Protein 8V8R (pdb70)

Sequence (749 aa):
AKTIHTDKAPAAIGPYVQGKIVGNLLFASGQIPLSPETGEIIGTTIEEQTQQVLKNVSAILEAAGTDFDHVVKATCFLSDINDFVAFNEVYKTAFTEAFPARSAVEVARLPKDVKIEIEVIAEILAKTIHTDKAPAAIGPYVQGKIVGNLLFASGQIPLSPETGEIIGTTIEEQTQQVLKNVSAILEAAGTDFDHVVKATCFLSDINDFVAFNEVYKTAFTEAFPARSAVEVARLPKDVKIEIEVIAEILAKTIHTDKAPAAIGPYVQGKIVGNLLFASGQIPLSPETGEIIGTTIEEQTQQVLKNVSAILEAAGTDFDHVVKATCFLSDINDFVAFNEVYKTAFTEAFPARSAVEVARLPKDVKIEIEVIAEILAKTIHTDKAPAAIGPYVQGKIVGNLLFASGQIPLSPETGEIIGTTIEEQTQQVLKNVSAILEAAGTDFDHVVKATCFLSDINDFVAFNEVYKTAFTEAFPARSAVEVARLPKDVKIEIEVIAEILAKTIHTDKAPAAIGPYVQGKIVGNLLFASGQIPLSPETGEIIGTTIEEQTQQVLKNVSAILEAAGTDFDHVVKATCFLSDINDFVAFNEVYKTAFTEAFPARSAVEVARLPKDVKIEIEVIAEILKTIHTDKAPAAIGPYVQGKIVGNLLFASGQIPLSPETGEIIGTTIEEQTQQVLKNVSAILEAAGTDFDHVVKATCFLSDINDFVAFNEVYKTAFTEAFPARSAVEVARLPKDVKIEIEVIAEIL

Foldseek 3Di:
DDFFDDLQAAADDDDDGQWDDDDQKIWGDWGWLAGSVPRDRFDDALLRGLLSRLSNVQRRQVSLQHAQQFWAEKEKEFQDCVCVVVNVVNNVVRDDPDDHHYHYDYDNADVVRGGMIMITMGGHD/DDAFDDLQAAAPPDPDGQWDDDDFKIWGDKGWLAGSVPGDHFDDALLRGLLSSLSNVQRRQVRLQHAQQQWAEKEKEFQDCVCVVVSVVNVVVRDDPHHHHYHYDYDPADVVRGGIIMIIMGGHD/DDAFDDLQAAADDPDDGQWDDDDQKIWGDWGWQAGSVPRHHFDPALLRGLLSSLSNVQRRQVSLQHAQQQWAEKEKEFQDCVSVVSSVVNVPVRDDDHHHHYHYDYDNADVVRGGMIMIIMGGHD/DDAFDDLQAAAPDDDDGQWDDDDFKIWGDKGWLAGSPPRDHFDDALLRGLVSRLSNVQRRQVRLQHAQQFWAEKEKEFQDCVCVVVSVVNVVVRDDPHHHHYHYDYDPADVVRGGMIMIIMGGHD/DDAFQFLQAAADPDDDGQWDDDDQKIWGDWFWLAGSVPRDRFDDALLRGLLSRLSNVQRRQVRLQHAQQFWAEKEKEFQDCVCVVVSVVNVVVRDDPDHHHYHYDYDNADVVRGGMIMIIMGGHD/DAFADLQAAAPPDPDGQWDDDDQKIWGDKGWLAGSPPRDRFDDALLRRLLSRLSNVQRRQVSLQHAQQFWAEKEKEFQDCVCVVSSVVNVVVRDDDHDHHYHYDYDNADVVRGGMIMIIMGGHD

Solvent-accessible surface area: 29356 Å² total; per-residue (Å²): 94,137,42,4,137,31,108,106,2,14,72,37,145,42,6,42,12,8,0,7,21,11,72,67,10,0,1,1,0,14,10,19,0,26,11,45,148,95,51,119,61,67,19,115,54,10,73,95,10,0,70,14,0,8,117,1,0,47,12,0,1,134,46,9,56,19,69,21,28,50,0,2,14,1,9,0,6,0,38,56,10,98,26,39,123,28,0,30,97,24,3,94,88,25,26,112,148,38,62,0,0,18,3,8,1,26,2,45,77,1,19,134,90,3,63,0,4,2,24,4,24,0,19,36,171,82,127,51,8,128,11,116,90,1,18,58,33,146,32,9,55,27,5,0,8,23,5,65,103,11,0,1,2,1,15,11,19,0,28,5,30,139,96,49,79,52,65,21,116,60,12,76,89,10,0,72,14,0,8,114,0,1,46,10,0,1,112,43,10,38,12,60,22,27,66,0,1,15,1,6,0,6,0,38,56,18,107,29,65,109,30,0,23,91,23,2,87,92,23,15,117,150,36,52,1,0,15,2,9,0,24,2,44,56,1,23,129,55,2,66,0,5,2,26,5,24,0,36,43,143,90,118,37,2,142,28,129,117,3,16,66,36,137,45,7,47,14,7,0,8,20,11,70,71,10,0,2,0,0,14,11,24,0,25,10,43,160,92,42,116,74,75,21,118,51,6,73,92,9,0,73,17,0,7,116,0,1,45,3,0,2,113,34,7,55,21,69,29,27,55,0,0,14,0,8,0,6,0,38,56,19,109,33,65,105,34,0,22,92,20,2,84,94,21,19,118,143,31,61,0,0,14,3,9,0,25,2,46,75,1,22,142,86,1,66,0,2,3,22,6,21,0,38,36,170,88,145,39,6,147,16,125,129,2,23,64,29,151,37,7,58,14,8,0,10,24,11,65,92,14,0,2,2,3,14,11,24,0,28,8,36,144,92,37,118,64,66,23,111,60,12,70,89,10,0,65,18,0,9,119,0,2,43,11,0,1,128,45,11,50,17,69,26,25,67,1,1,14,0,9,0,6,0,39,54,15,102,29,34,112,28,0,20,90,26,3,89,92,20,18,113,154,33,67,0,0,16,2,5,1,23,2,45,81,1,32,135,90,1,67,0,4,2,26,6,24,0,28,33,153,93,121,34,4,140,29,131,116,1,24,68,29,142,36,7,53,11,6,0,6,18,7,66,95,16,0,1,2,0,14,15,22,0,30,4,41,137,93,45,113,60,68,22,117,58,10,72,85,11,0,84,13,0,11,101,1,1,39,3,0,2,139,43,5,55,16,66,28,35,50,3,3,11,1,9,0,6,0,35,48,18,108,23,40,125,28,0,27,105,18,3,90,87,24,19,120,147,32,70,1,0,13,2,7,2,23,2,43,61,1,33,139,76,2,36,0,4,2,24,7,24,0,23,27,170,154,34,2,138,22,138,146,2,17,71,28,159,26,6,55,9,7,0,17,30,12,69,64,9,0,2,3,0,14,10,22,0,22,2,35,148,80,39,106,65,63,21,110,55,13,74,96,11,0,67,14,0,9,117,0,2,45,9,0,2,125,44,10,58,18,67,28,27,59,1,0,14,1,8,0,4,0,40,26,21,81,30,50,118,28,0,26,96,22,3,87,91,24,19,127,145,23,73,0,0,13,2,7,0,23,2,46,76,1,32,136,92,2,56,0,4,2,25,8,25,0,24,35,172

Radius of gyration: 29.38 Å; Cα contacts (8 Å, |Δi|>4): 1973; chains: 6; bounding box: 61×75×76 Å

Nearest PDB structures (foldseek):
  8v8r-assembly2_C  TM=1.005E+00  e=5.881E-27  Streptococcus sanguinis
  3l7q-assembly2_E  TM=1.002E+00  e=1.672E-24  Streptococcus mutans UA159
  2dyy-assembly3_G  TM=9.816E-01  e=5.643E-19  Pyrococcus horikoshii
  2b33-assembly1_A  TM=9.796E-01  e=1.080E-18  Thermotoga maritima MSB8
  8qou-assembly2_B  TM=9.804E-01  e=1.652E-17  Capra hircus

InterPro domains:
  IPR006056 RidA family [TIGR00004] (3-123)
  IPR006175 YjgF/YER057c/UK114 family [PF01042] (8-124)
  IPR006175 YjgF/YER057c/UK114 family [PTHR11803] (2-124)
  IPR019897 RidA, conserved site [PS01094] (101-119)
  IPR035959 RutC-like superfamily [G3DSA:3.30.1330.40] (1-125)
  IPR035959 RutC-like superfamily [SSF55298] (2-125)

Structure (mmCIF, N/CA/C/O backbone):
data_8V8R
#
_entry.id   8V8R
#
_cell.length_a   168.509
_cell.length_b   61.759
_cell.length_c   75.725
_cell.angle_alpha   90.000
_cell.angle_beta   113.407
_cell.angle_gamma   90.000
#
_symmetry.space_group_name_H-M   'C 1 2 1'
#
loop_
_entity.id
_entity.type
_entity.pdbx_description
1 polymer 'Enamine/imine deaminase'
2 water water
#
loop_
_atom_site.group_PDB
_atom_site.id
_atom_site.type_symbol
_atom_site.label_atom_id
_atom_site.label_alt_id
_atom_site.label_comp_id
_atom_site.label_asym_id
_atom_site.label_entity_id
_atom_site.label_seq_id
_atom_site.pdbx_PDB_ins_code
_atom_site.Cartn_x
_atom_site.Cartn_y
_atom_site.Cartn_z
_atom_site.occupancy
_atom_site.B_iso_or_equiv
_atom_site.auth_seq_id
_atom_site.auth_comp_id
_atom_site.auth_asym_id
_atom_site.auth_atom_id
_atom_site.pdbx_PDB_model_num
ATOM 1 N N . ALA A 1 2 ? 3.42264 -3.65590 7.85126 1.000 53.55146 2 ALA A N 1
ATOM 2 C CA . ALA A 1 2 ? 2.98979 -2.49169 7.08759 1.000 59.31985 2 ALA A CA 1
ATOM 3 C C . ALA A 1 2 ? 1.79529 -1.81051 7.75208 1.000 55.83228 2 ALA A C 1
ATOM 4 O O . ALA A 1 2 ? 1.86246 -0.63708 8.12218 1.000 59.10926 2 ALA A O 1
ATOM 6 N N . LYS A 1 3 ? 0.70315 -2.55547 7.90350 1.000 51.11663 3 LYS A N 1
ATOM 7 C CA . LYS A 1 3 ? -0.52040 -2.02750 8.49171 1.000 46.98877 3 LYS A CA 1
ATOM 8 C C . LYS A 1 3 ? -0.52296 -2.23934 9.99924 1.000 44.21667 3 LYS A C 1
ATOM 9 O O . LYS A 1 3 ? -0.23186 -3.33824 10.48250 1.000 35.60440 3 LYS A O 1
ATOM 15 N N . THR A 1 4 ? -0.85977 -1.18662 10.73394 1.000 37.67501 4 THR A N 1
ATOM 16 C CA . THR A 1 4 ? -0.99622 -1.26801 12.17773 1.000 39.25047 4 THR A CA 1
ATOM 17 C C . THR A 1 4 ? -2.45121 -1.52947 12.54693 1.000 34.86855 4 THR A C 1
ATOM 18 O O . THR A 1 4 ? -3.37418 -1.17538 11.80749 1.000 36.46851 4 THR A O 1
ATOM 22 N N . ILE A 1 5 ? -2.64821 -2.16249 13.70002 1.000 32.52074 5 ILE A N 1
ATOM 23 C CA . ILE A 1 5 ? -3.97840 -2.46692 14.21506 1.000 30.57612 5 ILE A CA 1
ATOM 24 C C . ILE A 1 5 ? -4.35877 -1.40733 15.23821 1.000 32.38299 5 ILE A C 1
ATOM 25 O O . ILE A 1 5 ? -3.58580 -1.11424 16.16020 1.000 26.46585 5 ILE A O 1
ATOM 30 N N . HIS A 1 6 ? -5.54589 -0.82772 15.07183 1.000 28.89218 6 HIS A N 1
ATOM 31 C CA . HIS A 1 6 ? -6.08923 0.15400 16.00187 1.000 26.71725 6 HIS A CA 1
ATOM 32 C C . HIS A 1 6 ? -7.54481 -0.19412 16.27086 1.000 28.87114 6 HIS A C 1
ATOM 33 O O . HIS A 1 6 ? -8.35690 -0.23393 15.34117 1.000 30.67490 6 HIS A O 1
ATOM 40 N N . THR A 1 7 ? -7.87254 -0.44715 17.53436 1.000 23.63132 7 THR A N 1
ATOM 41 C CA . THR A 1 7 ? -9.24671 -0.72295 17.92431 1.000 27.19140 7 THR A CA 1
ATOM 42 C C . THR A 1 7 ? -9.45165 -0.28149 19.36444 1.000 26.76772 7 THR A C 1
ATOM 43 O O . THR A 1 7 ? -8.55829 -0.43729 20.20232 1.000 23.52189 7 THR A O 1
ATOM 47 N N . ASP A 1 8 ? -10.63057 0.27224 19.64387 1.000 25.41423 8 ASP A N 1
ATOM 48 C CA . ASP A 1 8 ? -10.96349 0.69255 20.99761 1.000 22.84476 8 ASP A CA 1
ATOM 49 C C . ASP A 1 8 ? -11.45912 -0.45320 21.86897 1.000 28.50774 8 ASP A C 1
ATOM 50 O O . ASP A 1 8 ? -11.75349 -0.22894 23.04746 1.000 29.65040 8 ASP A O 1
ATOM 55 N N . LYS A 1 9 ? -11.55332 -1.66591 21.33117 1.000 26.95674 9 LYS A N 1
ATOM 56 C CA . LYS A 1 9 ? -12.04493 -2.80554 22.09214 1.000 28.15067 9 LYS A CA 1
ATOM 57 C C . LYS A 1 9 ? -10.92498 -3.62978 22.71351 1.000 31.84642 9 LYS A C 1
ATOM 58 O O . LYS A 1 9 ? -11.20608 -4.64575 23.35975 1.000 29.92884 9 LYS A O 1
ATOM 64 N N . ALA A 1 10 ? -9.67474 -3.22019 22.53195 1.000 26.64243 10 ALA A N 1
ATOM 65 C CA . ALA A 1 10 ? -8.52461 -3.71950 23.26242 1.000 27.95607 10 ALA A CA 1
ATOM 66 C C . ALA A 1 10 ? -7.86591 -2.54532 23.97503 1.000 27.69135 10 ALA A C 1
ATOM 67 O O . ALA A 1 10 ? -8.07378 -1.38724 23.59329 1.000 26.97046 10 ALA A O 1
ATOM 69 N N . PRO A 1 11 ? -7.09525 -2.80099 25.03316 1.000 26.67126 11 PRO A N 1
ATOM 70 C CA . PRO A 1 11 ? -6.42791 -1.70034 25.73870 1.000 26.78727 11 PRO A CA 1
ATOM 71 C C . PRO A 1 11 ? -5.59031 -0.85430 24.79003 1.000 29.69366 11 PRO A C 1
ATOM 72 O O . PRO A 1 11 ? -4.93055 -1.36807 23.88464 1.000 27.86484 11 PRO A O 1
ATOM 76 N N . ALA A 1 12 ? -5.64059 0.46046 24.99543 1.000 25.22402 12 ALA A N 1
ATOM 77 C CA . ALA A 1 12 ? -4.95476 1.38542 24.10502 1.000 24.65196 12 ALA A CA 1
ATOM 78 C C . ALA A 1 12 ? -3.44552 1.19468 24.18043 1.000 28.04323 12 ALA A C 1
ATOM 79 O O . ALA A 1 12 ? -2.87859 0.99069 25.25767 1.000 31.75389 12 ALA A O 1
ATOM 81 N N . ALA A 1 13 ? -2.79607 1.25827 23.02254 1.000 25.45566 13 ALA A N 1
ATOM 82 C CA . ALA A 1 13 ? -1.33966 1.17545 22.94933 1.000 35.03392 13 ALA A CA 1
ATOM 83 C C . ALA A 1 13 ? -0.75161 2.46207 23.51053 1.000 35.52353 13 ALA A C 1
ATOM 84 O O . ALA A 1 13 ? -0.74195 3.49972 22.84503 1.000 39.88239 13 ALA A O 1
ATOM 86 N N . ILE A 1 14 ? -0.27080 2.40201 24.74772 1.000 32.73306 14 ILE A N 1
ATOM 87 C CA . ILE A 1 14 ? 0.33946 3.54417 25.41502 1.000 32.44121 14 ILE A CA 1
ATOM 88 C C . ILE A 1 14 ? 1.84968 3.38896 25.32887 1.000 38.57861 14 ILE A C 1
ATOM 89 O O . ILE A 1 14 ? 2.41763 2.44083 25.88486 1.000 37.66583 14 ILE A O 1
ATOM 94 N N . GLY A 1 15 ? 2.50158 4.31717 24.63735 1.000 37.49848 15 GLY A N 1
ATOM 95 C CA . GLY A 1 15 ? 3.93674 4.28763 24.50480 1.000 37.17275 15 GLY A CA 1
ATOM 96 C C . GLY A 1 15 ? 4.38525 3.88483 23.11622 1.000 36.62173 15 GLY A C 1
ATOM 97 O O . GLY A 1 15 ? 3.62890 3.96010 22.14266 1.000 36.14891 15 GLY A O 1
ATOM 98 N N . PRO A 1 16 ? 5.63530 3.44001 23.00234 1.000 36.39683 16 PRO A N 1
ATOM 99 C CA . PRO A 1 16 ? 6.22723 3.14503 21.68481 1.000 36.81047 16 PRO A CA 1
ATOM 100 C C . PRO A 1 16 ? 5.91308 1.73305 21.18806 1.000 37.79132 16 PRO A C 1
ATOM 101 O O . PRO A 1 16 ? 6.81040 0.91617 20.95256 1.000 32.03471 16 PRO A O 1
ATOM 105 N N . TYR A 1 17 ? 4.62464 1.44245 21.01404 1.000 35.04321 17 TYR A N 1
ATOM 106 C CA . TYR A 1 17 ? 4.19978 0.16304 20.45761 1.000 31.96434 17 TYR A CA 1
ATOM 107 C C . TYR A 1 17 ? 2.76534 0.29910 19.96552 1.000 32.81708 17 TYR A C 1
ATOM 108 O O . TYR A 1 17 ? 2.06655 1.26353 20.28472 1.000 33.88767 17 TYR A O 1
ATOM 117 N N . VAL A 1 18 ? 2.33792 -0.68176 19.17077 1.000 30.07643 18 VAL A N 1
ATOM 118 C CA . VAL A 1 18 ? 0.98494 -0.72759 18.63447 1.000 27.96419 18 VAL A CA 1
ATOM 119 C C . VAL A 1 18 ? 0.32707 -2.03036 19.07118 1.000 28.71726 18 VAL A C 1
ATOM 120 O O . VAL A 1 18 ? 0.99198 -2.99905 19.44863 1.000 27.46703 18 VAL A O 1
ATOM 124 N N . GLN A 1 19 ? -1.00751 -2.04123 19.01541 1.000 29.79827 19 GLN A N 1
ATOM 125 C CA . GLN A 1 19 ? -1.75446 -3.22961 19.41655 1.000 22.86252 19 GLN A CA 1
ATOM 126 C C . GLN A 1 19 ? -1.39939 -4.42767 18.54365 1.000 24.75810 19 GLN A C 1
ATOM 127 O O . GLN A 1 19 ? -1.30971 -5.55801 19.03523 1.000 26.15126 19 GLN A O 1
ATOM 133 N N . GLY A 1 20 ? -1.18861 -4.20066 17.25088 1.000 27.91989 20 GLY A N 1
ATOM 134 C CA . GLY A 1 20 ? -0.80508 -5.27009 16.34933 1.000 29.10745 20 GLY A CA 1
ATOM 135 C C . GLY A 1 20 ? -0.26192 -4.71150 15.05504 1.000 32.25604 20 GLY A C 1
ATOM 136 O O . GLY A 1 20 ? -0.51406 -3.55607 14.69905 1.000 30.99531 20 GLY A O 1
ATOM 137 N N . LYS A 1 21 ? 0.50131 -5.54656 14.35331 1.000 29.19803 21 LYS A N 1
ATOM 138 C CA . LYS A 1 21 ? 1.04144 -5.18098 13.05201 1.000 31.47695 21 LYS A CA 1
ATOM 139 C C . LYS A 1 21 ? 0.97432 -6.38278 12.12302 1.000 33.60255 21 LYS A C 1
ATOM 140 O O . LYS A 1 21 ? 1.24823 -7.51546 12.53271 1.000 33.69570 21 LYS A O 1
ATOM 146 N N . ILE A 1 22 ? 0.60790 -6.12583 10.87103 1.000 32.54281 22 ILE A N 1
ATOM 147 C CA . ILE A 1 22 ? 0.41511 -7.16216 9.86493 1.000 32.36873 22 ILE A CA 1
ATOM 148 C C . ILE A 1 22 ? 1.52557 -7.04973 8.83066 1.000 37.84204 22 ILE A C 1
ATOM 149 O O . ILE A 1 22 ? 1.84916 -5.94661 8.37210 1.000 38.57023 22 ILE A O 1
ATOM 154 N N . VAL A 1 23 ? 2.11596 -8.18845 8.47783 1.000 34.67457 23 VAL A N 1
ATOM 155 C CA . VAL A 1 23 ? 3.03867 -8.29527 7.35431 1.000 38.47008 23 VAL A CA 1
ATOM 156 C C . VAL A 1 23 ? 2.62989 -9.51801 6.54538 1.000 39.63451 23 VAL A C 1
ATOM 157 O O . VAL A 1 23 ? 2.53605 -10.62458 7.09106 1.000 34.15237 23 VAL A O 1
ATOM 161 N N . GLY A 1 24 ? 2.36711 -9.31772 5.25708 1.000 40.64983 24 GLY A N 1
ATOM 162 C CA . GLY A 1 24 ? 1.87052 -10.41487 4.44426 1.000 39.86541 24 GLY A CA 1
ATOM 163 C C . GLY A 1 24 ? 0.51246 -10.86737 4.94177 1.000 37.72469 24 GLY A C 1
ATOM 164 O O . GLY A 1 24 ? -0.41235 -10.06633 5.11280 1.000 37.65720 24 GLY A O 1
ATOM 165 N N . ASN A 1 25 ? 0.38584 -12.17073 5.19054 1.000 34.53848 25 ASN A N 1
ATOM 166 C CA . ASN A 1 25 ? -0.83833 -12.75172 5.72668 1.000 38.67260 25 ASN A CA 1
ATOM 167 C C . ASN A 1 25 ? -0.69750 -13.13287 7.19616 1.000 35.42112 25 ASN A C 1
ATOM 168 O O . ASN A 1 25 ? -1.42124 -14.00781 7.67939 1.000 35.61368 25 ASN A O 1
ATOM 173 N N . LEU A 1 26 ? 0.22164 -12.49654 7.91538 1.000 32.70352 26 LEU A N 1
ATOM 174 C CA . LEU A 1 26 ? 0.47335 -12.79443 9.31826 1.000 30.64029 26 LEU A CA 1
ATOM 175 C C . LEU A 1 26 ? 0.16156 -11.57504 10.17079 1.000 35.38085 26 LEU A C 1
ATOM 176 O O . LEU A 1 26 ? 0.56996 -10.45649 9.83926 1.000 33.36037 26 LEU A O 1
ATOM 181 N N . LEU A 1 27 ? -0.56246 -11.79648 11.26215 1.000 29.26479 27 LEU A N 1
ATOM 182 C CA . LEU A 1 27 ? -0.76064 -10.78953 12.29232 1.000 30.10889 27 LEU A CA 1
ATOM 183 C C . LEU A 1 27 ? 0.17947 -11.07929 13.45311 1.000 28.94797 27 LEU A C 1
ATOM 184 O O . LEU A 1 27 ? 0.18816 -12.19273 13.98830 1.000 25.11596 27 LEU A O 1
ATOM 189 N N . PHE A 1 28 ? 0.97877 -10.08803 13.82291 1.000 26.11175 28 PHE A N 1
ATOM 190 C CA . PHE A 1 28 ? 1.78925 -10.13338 15.03514 1.000 26.48619 28 PHE A CA 1
ATOM 191 C C . PHE A 1 28 ? 1.11656 -9.20883 16.04313 1.000 26.87356 28 PHE A C 1
ATOM 192 O O . PHE A 1 28 ? 1.20768 -7.98300 15.93174 1.000 26.17552 28 PHE A O 1
ATOM 200 N N . ALA A 1 29 ? 0.42852 -9.79818 17.01422 1.000 23.19012 29 ALA A N 1
ATOM 201 C CA . ALA A 1 29 ? -0.26185 -9.02922 18.03592 1.000 26.52575 29 ALA A CA 1
ATOM 202 C C . ALA A 1 29 ? 0.63810 -8.82053 19.24602 1.000 31.75518 29 ALA A C 1
ATOM 203 O O . ALA A 1 29 ? 1.45916 -9.67468 19.59235 1.000 25.10708 29 ALA A O 1
ATOM 205 N N . SER A 1 30 ? 0.47903 -7.66487 19.88370 1.000 25.24287 30 SER A N 1
ATOM 206 C CA . SER A 1 30 ? 1.23809 -7.36937 21.08730 1.000 21.59657 30 SER A CA 1
ATOM 207 C C . SER A 1 30 ? 0.74077 -8.21719 22.25085 1.000 22.54595 30 SER A C 1
ATOM 208 O O . SER A 1 30 ? -0.43560 -8.58402 22.32286 1.000 24.20591 30 SER A O 1
ATOM 211 N N . GLY A 1 31 ? 1.65664 -8.53159 23.16579 1.000 23.68555 31 GLY A N 1
ATOM 212 C CA . GLY A 1 31 ? 1.30656 -9.25861 24.36996 1.000 23.87218 31 GLY A CA 1
ATOM 213 C C . GLY A 1 31 ? 0.22254 -8.55156 25.15488 1.000 24.74951 31 GLY A C 1
ATOM 214 O O . GLY A 1 31 ? 0.35983 -7.37203 25.49094 1.000 26.15351 31 GLY A O 1
ATOM 215 N N . GLN A 1 32 ? -0.86393 -9.25682 25.44513 1.000 26.75968 32 GLN A N 1
ATOM 216 C CA . GLN A 1 32 ? -2.03113 -8.66472 26.07972 1.000 23.47020 32 GLN A CA 1
ATOM 217 C C . GLN A 1 32 ? -2.09559 -9.05722 27.54802 1.000 27.72391 32 GLN A C 1
ATOM 218 O O . GLN A 1 32 ? -1.87176 -10.21769 27.90420 1.000 27.01063 32 GLN A O 1
ATOM 224 N N . ILE A 1 33 ? -2.40263 -8.07950 28.39379 1.000 24.48003 33 ILE A N 1
ATOM 225 C CA . ILE A 1 33 ? -2.52952 -8.28924 29.83341 1.000 23.25232 33 ILE A CA 1
ATOM 226 C C . ILE A 1 33 ? -3.98679 -8.03496 30.20837 1.000 27.88984 33 ILE A C 1
ATOM 227 O O . ILE A 1 33 ? -4.72302 -7.42603 29.41831 1.000 27.24299 33 ILE A O 1
ATOM 232 N N . PRO A 1 34 ? -4.46144 -8.48701 31.38017 1.000 24.29314 34 PRO A N 1
ATOM 233 C CA . PRO A 1 34 ? -5.89461 -8.35506 31.68454 1.000 24.35731 34 PRO A CA 1
ATOM 234 C C . PRO A 1 34 ? -6.32395 -6.93060 32.00509 1.000 27.65089 34 PRO A C 1
ATOM 235 O O . PRO A 1 34 ? -6.93380 -6.68330 33.04947 1.000 29.94630 34 PRO A O 1
ATOM 239 N N . LEU A 1 35 ? -6.01656 -5.99006 31.11651 1.000 31.29450 35 LEU A N 1
ATOM 240 C CA . LEU A 1 35 ? -6.45978 -4.61128 31.26129 1.000 28.59274 35 LEU A CA 1
ATOM 241 C C . LEU A 1 35 ? -7.84100 -4.43648 30.64795 1.000 31.79699 35 LEU A C 1
ATOM 242 O O . LEU A 1 35 ? -8.14554 -5.01104 29.59860 1.000 32.41002 35 LEU A O 1
ATOM 247 N N . SER A 1 36 ? -8.67046 -3.63474 31.30357 1.000 28.01413 36 SER A N 1
ATOM 248 C CA . SER A 1 36 ? -9.96480 -3.28624 30.73240 1.000 30.51367 36 SER A CA 1
ATOM 249 C C . SER A 1 36 ? -9.79391 -2.17222 29.70624 1.000 32.19450 36 SER A C 1
ATOM 250 O O . SER A 1 36 ? -9.21820 -1.12759 30.02552 1.000 28.66309 36 SER A O 1
ATOM 253 N N . PRO A 1 37 ? -10.28443 -2.34837 28.47629 1.000 27.81014 37 PRO A N 1
ATOM 254 C CA . PRO A 1 37 ? -10.20886 -1.25499 27.49810 1.000 28.91940 37 PRO A CA 1
ATOM 255 C C . PRO A 1 37 ? -11.15504 -0.11085 27.80432 1.000 39.47450 37 PRO A C 1
ATOM 256 O O . PRO A 1 37 ? -11.04362 0.94702 27.17185 1.000 41.66126 37 PRO A O 1
ATOM 260 N N . GLU A 1 38 ? -12.07357 -0.28346 28.75318 1.000 33.80592 38 GLU A N 1
ATOM 261 C CA . GLU A 1 38 ? -12.99897 0.77626 29.12774 1.000 37.75017 38 GLU A CA 1
ATOM 262 C C . GLU A 1 38 ? -12.47341 1.61509 30.28911 1.000 39.71019 38 GLU A C 1
ATOM 263 O O . GLU A 1 38 ? -12.54493 2.84667 30.24844 1.000 39.56171 38 GLU A O 1
ATOM 269 N N . THR A 1 39 ? -11.94467 0.96626 31.33025 1.000 35.25716 39 THR A N 1
ATOM 270 C CA . THR A 1 39 ? -11.53885 1.66023 32.54450 1.000 38.30534 39 THR A CA 1
ATOM 271 C C . THR A 1 39 ? -10.03204 1.77060 32.72766 1.000 42.45240 39 THR A C 1
ATOM 272 O O . THR A 1 39 ? -9.58264 2.65390 33.46480 1.000 41.89463 39 THR A O 1
ATOM 276 N N . GLY A 1 40 ? -9.24603 0.90844 32.08773 1.000 36.99996 40 GLY A N 1
ATOM 277 C CA . GLY A 1 40 ? -7.81145 0.91683 32.28535 1.000 38.64849 40 GLY A CA 1
ATOM 278 C C . GLY A 1 40 ? -7.33779 0.22903 33.54432 1.000 38.34200 40 GLY A C 1
ATOM 279 O O . GLY A 1 40 ? -6.14285 0.29107 33.85278 1.000 45.17925 40 GLY A O 1
ATOM 280 N N . GLU A 1 41 ? -8.23165 -0.41759 34.28335 1.000 36.53854 41 GLU A N 1
ATOM 281 C CA . GLU A 1 41 ? -7.88456 -1.13589 35.49896 1.000 36.80795 41 GLU A CA 1
ATOM 282 C C . GLU A 1 41 ? -7.68618 -2.61769 35.20070 1.000 37.14463 41 GLU A C 1
ATOM 283 O O . GLU A 1 41 ? -8.18113 -3.14946 34.20279 1.000 30.54843 41 GLU A O 1
ATOM 289 N N . ILE A 1 42 ? -6.94230 -3.28121 36.08533 1.000 28.86609 42 ILE A N 1
ATOM 290 C CA . ILE A 1 42 ? -6.77114 -4.72549 35.98747 1.000 33.86932 42 ILE A CA 1
ATOM 291 C C . ILE A 1 42 ? -8.08926 -5.40574 36.32867 1.000 32.88776 42 ILE A C 1
ATOM 292 O O . ILE A 1 42 ? -8.70349 -5.12156 37.36533 1.000 37.53682 42 ILE A O 1
ATOM 297 N N . ILE A 1 43 ? -8.53273 -6.30488 35.45732 1.000 30.63618 43 ILE A N 1
ATOM 298 C CA . ILE A 1 43 ? -9.78771 -7.02505 35.63777 1.000 31.74122 43 ILE A CA 1
ATOM 299 C C . ILE A 1 43 ? -9.48355 -8.37724 36.26563 1.000 33.79413 43 ILE A C 1
ATOM 300 O O . ILE A 1 43 ? -8.73006 -9.17828 35.69961 1.000 32.96832 43 ILE A O 1
ATOM 305 N N . GLY A 1 44 ? -10.06883 -8.63241 37.42620 1.000 40.33165 44 GLY A N 1
ATOM 306 C CA . GLY A 1 44 ? -9.95282 -9.93688 38.05925 1.000 37.69217 44 GLY A CA 1
ATOM 307 C C . GLY A 1 44 ? -8.74133 -10.04863 38.96224 1.000 41.87488 44 GLY A C 1
ATOM 308 O O . GLY A 1 44 ? -7.69389 -9.44254 38.73652 1.000 40.76874 44 GLY A O 1
ATOM 309 N N . THR A 1 45 ? -8.89511 -10.85018 40.01526 1.000 39.88944 45 THR A N 1
ATOM 310 C CA . THR A 1 45 ? -7.81737 -11.13688 40.95039 1.000 42.69169 45 THR A CA 1
ATOM 311 C C . THR A 1 45 ? -7.37421 -12.59136 40.90359 1.000 42.66144 45 THR A C 1
ATOM 312 O O . THR A 1 45 ? -6.45580 -12.97084 41.63805 1.000 43.06373 45 THR A O 1
ATOM 316 N N . THR A 1 46 ? -8.00521 -13.41205 40.07140 1.000 34.73962 46 THR A N 1
ATOM 317 C CA . THR A 1 46 ? -7.65947 -14.81478 39.91283 1.000 35.16577 46 THR A CA 1
ATOM 318 C C . THR A 1 46 ? -7.14472 -15.06154 38.50124 1.000 33.61343 46 THR A C 1
ATOM 319 O O . THR A 1 46 ? -7.36311 -14.26029 37.58788 1.000 32.40055 46 THR A O 1
ATOM 323 N N . ILE A 1 47 ? -6.45672 -16.19343 38.32898 1.000 34.57474 47 ILE A N 1
ATOM 324 C CA . ILE A 1 47 ? -5.92884 -16.53671 37.01219 1.000 33.30433 47 ILE A CA 1
ATOM 325 C C . ILE A 1 47 ? -7.06183 -16.75039 36.01744 1.000 30.53964 47 ILE A C 1
ATOM 326 O O . ILE A 1 47 ? -6.92505 -16.42543 34.83204 1.000 32.05374 47 ILE A O 1
ATOM 331 N N . GLU A 1 48 ? -8.20082 -17.27511 36.47778 1.000 34.24223 48 GLU A N 1
ATOM 332 C CA . GLU A 1 48 ? -9.33687 -17.48090 35.58375 1.000 33.36293 48 GLU A CA 1
ATOM 333 C C . GLU A 1 48 ? -9.89659 -16.15212 35.08965 1.000 31.18258 48 GLU A C 1
ATOM 334 O O . GLU A 1 48 ? -10.08187 -15.95416 33.88301 1.000 29.86582 48 GLU A O 1
ATOM 340 N N . GLU A 1 49 ? -10.17446 -15.22745 36.01114 1.000 31.01662 49 GLU A N 1
ATOM 341 C CA . GLU A 1 49 ? -10.77077 -13.95530 35.61861 1.000 37.01737 49 GLU A CA 1
ATOM 342 C C . GLU A 1 49 ? -9.80719 -13.10794 34.79778 1.000 29.31267 49 GLU A C 1
ATOM 343 O O . GLU A 1 49 ? -10.23830 -12.39690 33.88356 1.000 28.32445 49 GLU A O 1
ATOM 349 N N . GLN A 1 50 ? -8.50755 -13.16943 35.09860 1.000 32.48130 50 GLN A N 1
ATOM 350 C CA . GLN A 1 50 ? -7.54089 -12.41630 34.30463 1.000 30.79667 50 GLN A CA 1
ATOM 351 C C . GLN A 1 50 ? -7.38598 -13.01332 32.91101 1.000 29.26114 50 GLN A C 1
ATOM 352 O O . GLN A 1 50 ? -7.32772 -12.27602 31.91986 1.000 25.16130 50 GLN A O 1
ATOM 358 N N . THR A 1 51 ? -7.32333 -14.34581 32.81412 1.000 26.51052 51 THR A N 1
ATOM 359 C CA . THR A 1 51 ? -7.20364 -14.98843 31.50863 1.000 25.23156 51 THR A CA 1
ATOM 360 C C . THR A 1 51 ? -8.38572 -14.63939 30.61344 1.000 23.04586 51 THR A C 1
ATOM 361 O O . THR A 1 51 ? -8.21807 -14.41417 29.40942 1.000 27.57939 51 THR A O 1
ATOM 365 N N . GLN A 1 52 ? -9.58920 -14.57434 31.18579 1.000 29.13622 52 GLN A N 1
ATOM 366 C CA . GLN A 1 52 ? -10.76216 -14.23284 30.38793 1.000 30.26952 52 GLN A CA 1
ATOM 367 C C . GLN A 1 52 ? -10.64461 -12.82971 29.80235 1.000 29.37110 52 GLN A C 1
ATOM 368 O O . GLN A 1 52 ? -11.05476 -12.58976 28.66073 1.000 27.41288 52 GLN A O 1
ATOM 374 N N . GLN A 1 53 ? -10.07747 -11.89021 30.56311 1.000 26.90046 53 GLN A N 1
ATOM 375 C CA . GLN A 1 53 ? -9.92373 -10.53057 30.05149 1.000 28.62127 53 GLN A CA 1
ATOM 376 C C . GLN A 1 53 ? -8.86830 -10.46754 28.95330 1.000 26.20308 53 GLN A C 1
ATOM 377 O O . GLN A 1 53 ? -9.03165 -9.73669 27.96867 1.000 25.53998 53 GLN A O 1
ATOM 383 N N . VAL A 1 54 ? -7.77652 -11.22024 29.10916 1.000 27.64639 54 VAL A N 1
ATOM 384 C CA . VAL A 1 54 ? -6.75340 -11.27765 28.06845 1.000 26.10150 54 VAL A CA 1
ATOM 385 C C . VAL A 1 54 ? -7.33944 -11.82811 26.77490 1.000 24.95971 54 VAL A C 1
ATOM 386 O O . VAL A 1 54 ? -7.05670 -11.31928 25.68273 1.000 25.40208 54 VAL A O 1
ATOM 390 N N . LEU A 1 55 ? -8.17411 -12.86761 26.87628 1.000 26.61891 55 LEU A N 1
ATOM 391 C CA . LEU A 1 55 ? -8.79625 -13.43549 25.68289 1.000 27.53233 55 LEU A CA 1
ATOM 392 C C . LEU A 1 55 ? -9.69165 -12.41791 24.98872 1.000 27.25105 55 LEU A C 1
ATOM 393 O O . LEU A 1 55 ? -9.70835 -12.33574 23.75455 1.000 28.50184 55 LEU A O 1
ATOM 398 N N . LYS A 1 56 ? -10.45299 -11.64051 25.76449 1.000 28.53396 56 LYS A N 1
ATOM 399 C CA . LYS A 1 56 ? -11.27476 -10.58883 25.17263 1.000 27.68461 56 LYS A CA 1
ATOM 400 C C . LYS A 1 56 ? -10.41134 -9.56276 24.45316 1.000 25.11255 56 LYS A C 1
ATOM 401 O O . LYS A 1 56 ? -10.74588 -9.12168 23.34717 1.000 25.50713 56 LYS A O 1
ATOM 407 N N . ASN A 1 57 ? -9.29034 -9.17727 25.06619 1.000 23.04379 57 ASN A N 1
ATOM 408 C CA . ASN A 1 57 ? -8.39314 -8.21022 24.44191 1.000 23.32611 57 ASN A CA 1
ATOM 409 C C . ASN A 1 57 ? -7.77410 -8.76950 23.16735 1.000 24.49194 57 ASN A C 1
ATOM 410 O O . ASN A 1 57 ? -7.70965 -8.07721 22.14488 1.000 21.76780 57 ASN A O 1
ATOM 415 N N . VAL A 1 58 ? -7.30854 -10.02057 23.20853 1.000 24.71222 58 VAL A N 1
ATOM 416 C CA . VAL A 1 58 ? -6.74465 -10.63890 22.01147 1.000 20.89739 58 VAL A CA 1
ATOM 417 C C . VAL A 1 58 ? -7.80712 -10.76216 20.92688 1.000 22.04810 58 VAL A C 1
ATOM 418 O O . VAL A 1 58 ? -7.54816 -10.49002 19.74710 1.000 22.72042 58 VAL A O 1
ATOM 422 N N . SER A 1 59 ? -9.02232 -11.16289 21.31130 1.000 22.55284 59 SER A N 1
ATOM 423 C CA . SER A 1 59 ? -10.09683 -11.32588 20.33821 1.000 22.78932 59 SER A CA 1
ATOM 424 C C . SER A 1 59 ? -10.37690 -10.02298 19.60074 1.000 19.30926 59 SER A C 1
ATOM 425 O O . SER A 1 59 ? -10.60921 -10.02539 18.38683 1.000 23.15090 59 SER A O 1
ATOM 428 N N . ALA A 1 60 ? -10.34439 -8.89730 20.31605 1.000 19.88507 60 ALA A N 1
ATOM 429 C CA . ALA A 1 60 ? -10.60271 -7.60833 19.68221 1.000 24.79678 60 ALA A CA 1
ATOM 430 C C . ALA A 1 60 ? -9.53523 -7.27607 18.64653 1.000 23.06836 60 ALA A C 1
ATOM 431 O O . ALA A 1 60 ? -9.84210 -6.72861 17.57972 1.000 24.49282 60 ALA A O 1
ATOM 433 N N . ILE A 1 61 ? -8.27526 -7.60077 18.94121 1.000 20.40952 61 ILE A N 1
ATOM 434 C CA . ILE A 1 61 ? -7.20261 -7.35569 17.98183 1.000 21.22009 61 ILE A CA 1
ATOM 435 C C . ILE A 1 61 ? -7.34691 -8.27682 16.77743 1.000 23.02059 61 ILE A C 1
ATOM 436 O O . ILE A 1 61 ? -7.21198 -7.84499 15.62627 1.000 23.52283 61 ILE A O 1
ATOM 441 N N . LEU A 1 62 ? -7.62366 -9.56047 17.02805 1.000 20.91357 62 LEU A N 1
ATOM 442 C CA . LEU A 1 62 ? -7.88603 -10.50205 15.94313 1.000 21.02087 62 LEU A CA 1
ATOM 443 C C . LEU A 1 62 ? -9.01618 -10.01126 15.04623 1.000 26.07539 62 LEU A C 1
ATOM 444 O O . LEU A 1 62 ? -8.90919 -10.04403 13.81432 1.000 29.19001 62 LEU A O 1
ATOM 449 N N . GLU A 1 63 ? -10.11736 -9.56156 15.65270 1.000 26.38579 63 GLU A N 1
ATOM 450 C CA . GLU A 1 63 ? -11.25239 -9.07871 14.87263 1.000 28.65714 63 GLU A CA 1
ATOM 451 C C . GLU A 1 63 ? -10.87406 -7.85624 14.04485 1.000 27.69273 63 GLU A C 1
ATOM 452 O O . GLU A 1 63 ? -11.23237 -7.75995 12.86492 1.000 25.98750 63 GLU A O 1
ATOM 458 N N . ALA A 1 64 ? -10.13374 -6.91882 14.64029 1.000 23.44228 64 ALA A N 1
ATOM 459 C CA . ALA A 1 64 ? -9.67654 -5.75306 13.89423 1.000 26.46381 64 ALA A CA 1
ATOM 460 C C . ALA A 1 64 ? -8.73532 -6.12983 12.75840 1.000 30.24730 64 ALA A C 1
ATOM 461 O O . ALA A 1 64 ? -8.60730 -5.36717 11.79485 1.000 27.48462 64 ALA A O 1
ATOM 463 N N . ALA A 1 65 ? -8.07845 -7.28435 12.84507 1.000 27.77205 65 ALA A N 1
ATOM 464 C CA . ALA A 1 65 ? -7.18041 -7.74336 11.79572 1.000 29.36426 65 ALA A CA 1
ATOM 465 C C . ALA A 1 65 ? -7.87173 -8.62316 10.76474 1.000 30.87434 65 ALA A C 1
ATOM 466 O O . ALA A 1 65 ? -7.21041 -9.09578 9.83528 1.000 32.47243 65 ALA A O 1
ATOM 468 N N . GLY A 1 66 ? -9.17332 -8.85943 10.90684 1.000 27.97773 66 GLY A N 1
ATOM 469 C CA . GLY A 1 66 ? -9.88214 -9.70636 9.96848 1.000 32.30375 66 GLY A CA 1
ATOM 470 C C . GLY A 1 66 ? -9.63210 -11.18858 10.13139 1.000 33.07772 66 GLY A C 1
ATOM 471 O O . GLY A 1 66 ? -9.65733 -11.92445 9.14048 1.000 37.89429 66 GLY A O 1
ATOM 472 N N . THR A 1 67 ? -9.38781 -11.65300 11.35659 1.000 30.73054 67 THR A N 1
ATOM 473 C CA . THR A 1 67 ? -9.17176 -13.06815 11.63009 1.000 33.15901 67 THR A CA 1
ATOM 474 C C . THR A 1 67 ? -9.79743 -13.40126 12.98058 1.000 30.77022 67 THR A C 1
ATOM 475 O O . THR A 1 67 ? -10.42941 -12.55362 13.61886 1.000 33.24363 67 THR A O 1
ATOM 479 N N . ASP A 1 68 ? -9.62362 -14.64839 13.42128 1.000 29.68744 68 ASP A N 1
ATOM 480 C CA . ASP A 1 68 ? -10.24270 -15.13206 14.64897 1.000 28.69752 68 ASP A CA 1
ATOM 481 C C . ASP A 1 68 ? -9.25676 -16.01750 15.40413 1.000 32.14021 68 ASP A C 1
ATOM 482 O O . ASP A 1 68 ? -8.11876 -16.22829 14.97291 1.000 26.43543 68 ASP A O 1
ATOM 487 N N . PHE A 1 69 ? -9.71260 -16.54796 16.54510 1.000 26.49276 69 PHE A N 1
ATOM 488 C CA . PHE A 1 69 ? -8.85973 -17.39898 17.37021 1.000 32.37791 69 PHE A CA 1
ATOM 489 C C . PHE A 1 69 ? -8.50712 -18.70340 16.66757 1.000 31.31293 69 PHE A C 1
ATOM 490 O O . PHE A 1 69 ? -7.39874 -19.22229 16.84855 1.000 26.40741 69 PHE A O 1
ATOM 498 N N . ASP A 1 70 ? -9.42769 -19.25042 15.87059 1.000 27.89725 70 ASP A N 1
ATOM 499 C CA . ASP A 1 70 ? -9.16311 -20.51267 15.19082 1.000 30.63524 70 ASP A CA 1
ATOM 500 C C . ASP A 1 70 ? -8.06833 -20.40051 14.14189 1.000 33.40441 70 ASP A C 1
ATOM 501 O O . ASP A 1 70 ? -7.58387 -21.43354 13.66935 1.000 32.18077 70 ASP A O 1
ATOM 506 N N . HIS A 1 71 ? -7.67153 -19.18640 13.76455 1.000 29.20987 71 HIS A N 1
ATOM 507 C CA . HIS A 1 71 ? -6.60222 -18.98590 12.79807 1.000 28.31123 71 HIS A CA 1
ATOM 508 C C . HIS A 1 71 ? -5.34278 -18.41209 13.43348 1.000 28.09667 71 HIS A C 1
ATOM 509 O O . HIS A 1 71 ? -4.43077 -17.99264 12.71315 1.000 28.29421 71 HIS A O 1
ATOM 516 N N . VAL A 1 72 ? -5.27475 -18.37691 14.76624 1.000 24.84276 72 VAL A N 1
ATOM 517 C CA . VAL A 1 72 ? -4.00414 -18.13977 15.43659 1.000 23.36056 72 VAL A CA 1
ATOM 518 C C . VAL A 1 72 ? -3.07352 -19.30226 15.12972 1.000 27.72732 72 VAL A C 1
ATOM 519 O O . VAL A 1 72 ? -3.46418 -20.47276 15.22195 1.000 28.30177 72 VAL A O 1
ATOM 523 N N . VAL A 1 73 ? -1.84449 -18.98598 14.73540 1.000 27.71512 73 VAL A N 1
ATOM 524 C CA . VAL A 1 73 ? -0.85673 -20.01409 14.42348 1.000 29.13850 73 VAL A CA 1
ATOM 525 C C . VAL A 1 73 ? -0.07152 -20.41660 15.66227 1.000 25.46265 73 VAL A C 1
ATOM 526 O O . VAL A 1 73 ? 0.09925 -21.60498 15.94779 1.000 27.38116 73 VAL A O 1
ATOM 530 N N . LYS A 1 74 ? 0.40478 -19.43024 16.41579 1.000 22.03666 74 LYS A N 1
ATOM 531 C CA . LYS A 1 74 ? 1.25051 -19.65541 17.57656 1.000 19.60233 74 LYS A CA 1
ATOM 532 C C . LYS A 1 74 ? 0.87482 -18.66865 18.67018 1.000 24.95878 74 LYS A C 1
ATOM 533 O O . LYS A 1 74 ? 0.60418 -17.49598 18.39438 1.000 24.94567 74 LYS A O 1
ATOM 539 N N . ALA A 1 75 ? 0.86408 -19.14758 19.90952 1.000 21.40886 75 ALA A N 1
ATOM 540 C CA . ALA A 1 75 ? 0.64153 -18.30413 21.07178 1.000 21.77613 75 ALA A CA 1
ATOM 541 C C . ALA A 1 75 ? 1.74961 -18.55015 22.08154 1.000 25.19031 75 ALA A C 1
ATOM 542 O O . ALA A 1 75 ? 2.20634 -19.68289 22.24850 1.000 23.73140 75 ALA A O 1
ATOM 544 N N . THR A 1 76 ? 2.19173 -17.48616 22.74308 1.000 26.55223 76 THR A N 1
ATOM 545 C CA . THR A 1 76 ? 3.13285 -17.59202 23.85014 1.000 29.86601 76 THR A CA 1
ATOM 546 C C . THR A 1 76 ? 2.46191 -17.02875 25.09169 1.000 25.63864 76 THR A C 1
ATOM 547 O O . THR A 1 76 ? 2.02790 -15.87120 25.09536 1.000 25.08284 76 THR A O 1
ATOM 551 N N . CYS A 1 77 ? 2.37278 -17.84556 26.13584 1.000 23.07128 77 CYS A N 1
ATOM 552 C CA . CYS A 1 77 ? 1.69609 -17.47880 27.37217 1.000 25.50502 77 CYS A CA 1
ATOM 553 C C . CYS A 1 77 ? 2.73446 -17.28154 28.46722 1.000 27.60089 77 CYS A C 1
ATOM 554 O O . CYS A 1 77 ? 3.46900 -18.21609 28.80504 1.000 29.37152 77 CYS A O 1
ATOM 557 N N . PHE A 1 78 ? 2.79771 -16.06873 29.01141 1.000 27.08755 78 PHE A N 1
ATOM 558 C CA . PHE A 1 78 ? 3.68870 -15.74666 30.11939 1.000 30.18841 78 PHE A CA 1
ATOM 559 C C . PHE A 1 78 ? 2.86926 -15.69662 31.40301 1.000 26.75550 78 PHE A C 1
ATOM 560 O O . PHE A 1 78 ? 1.98195 -14.84857 31.54109 1.000 29.91966 78 PHE A O 1
ATOM 568 N N . LEU A 1 79 ? 3.16647 -16.59466 32.33666 1.000 27.44499 79 LEU A N 1
ATOM 569 C CA . LEU A 1 79 ? 2.46589 -16.65809 33.61011 1.000 29.53495 79 LEU A CA 1
ATOM 570 C C . LEU A 1 79 ? 3.39402 -16.24562 34.74383 1.000 34.86603 79 LEU A C 1
ATOM 571 O O . LEU A 1 79 ? 4.60846 -16.45807 34.68183 1.000 30.60907 79 LEU A O 1
ATOM 576 N N . SER A 1 80 ? 2.80884 -15.65068 35.78627 1.000 30.14630 80 SER A N 1
ATOM 577 C CA . SER A 1 80 ? 3.58619 -15.31947 36.97247 1.000 31.12096 80 SER A CA 1
ATOM 578 C C . SER A 1 80 ? 3.68837 -16.48896 37.94207 1.000 36.51097 80 SER A C 1
ATOM 579 O O . SER A 1 80 ? 4.57447 -16.48784 38.80208 1.000 37.81309 80 SER A O 1
ATOM 582 N N . ASP A 1 81 ? 2.81283 -17.48554 37.81691 1.000 33.31295 81 ASP A N 1
ATOM 583 C CA . ASP A 1 81 ? 2.82659 -18.66047 38.68564 1.000 42.63073 81 ASP A CA 1
ATOM 584 C C . ASP A 1 81 ? 2.47167 -19.87669 37.84121 1.000 42.54424 81 ASP A C 1
ATOM 585 O O . ASP A 1 81 ? 1.33252 -20.00280 37.38003 1.000 36.52015 81 ASP A O 1
ATOM 590 N N . ILE A 1 82 ? 3.44227 -20.77575 37.65218 1.000 42.12470 82 ILE A N 1
ATOM 591 C CA . ILE A 1 82 ? 3.21599 -21.97922 36.85944 1.000 44.63458 82 ILE A CA 1
ATOM 592 C C . ILE A 1 82 ? 2.15036 -22.86859 37.48133 1.000 37.94720 82 ILE A C 1
ATOM 593 O O . ILE A 1 82 ? 1.52887 -23.67280 36.77856 1.000 43.54475 82 ILE A O 1
ATOM 598 N N . ASN A 1 83 ? 1.91806 -22.74397 38.78981 1.000 40.33688 83 ASN A N 1
ATOM 599 C CA . ASN A 1 83 ? 0.90225 -23.54967 39.45337 1.000 46.84546 83 ASN A CA 1
ATOM 600 C C . ASN A 1 83 ? -0.51210 -23.18999 39.01734 1.000 45.30055 83 ASN A C 1
ATOM 601 O O . ASN A 1 83 ? -1.44823 -23.92617 39.34852 1.000 43.84568 83 ASN A O 1
ATOM 606 N N . ASP A 1 84 ? -0.68942 -22.08855 38.28803 1.000 37.58977 84 ASP A N 1
ATOM 607 C CA . ASP A 1 84 ? -1.98398 -21.73510 37.72249 1.000 40.32715 84 ASP A CA 1
ATOM 608 C C . ASP A 1 84 ? -2.28447 -22.47921 36.42864 1.000 40.97296 84 ASP A C 1
ATOM 609 O O . ASP A 1 84 ? -3.31861 -22.20766 35.80846 1.000 32.05656 84 ASP A O 1
ATOM 614 N N . PHE A 1 85 ? -1.41911 -23.41623 36.02415 1.000 39.91500 85 PHE A N 1
ATOM 615 C CA . PHE A 1 85 ? -1.53933 -24.04082 34.70824 1.000 41.20839 85 PHE A CA 1
ATOM 616 C C . PHE A 1 85 ? -2.88397 -24.73010 34.52235 1.000 34.89915 85 PHE A C 1
ATOM 617 O O . PHE A 1 85 ? -3.49831 -24.62077 33.45527 1.000 36.26719 85 PHE A O 1
ATOM 625 N N . VAL A 1 86 ? -3.34679 -25.46301 35.53775 1.000 33.16373 86 VAL A N 1
ATOM 626 C CA . VAL A 1 86 ? -4.58924 -26.22049 35.40055 1.000 36.59957 86 VAL A CA 1
ATOM 627 C C . VAL A 1 86 ? -5.76421 -25.27672 35.17921 1.000 38.60137 86 VAL A C 1
ATOM 628 O O . VAL A 1 86 ? -6.55821 -25.45083 34.24676 1.000 39.03187 86 VAL A O 1
ATOM 632 N N . ALA A 1 87 ? -5.88822 -24.25681 36.03158 1.000 38.03605 87 ALA A N 1
ATOM 633 C CA . ALA A 1 87 ? -6.98080 -23.30299 35.88208 1.000 32.80834 87 ALA A CA 1
ATOM 634 C C . ALA A 1 87 ? -6.82224 -22.45724 34.62562 1.000 35.60985 87 ALA A C 1
ATOM 635 O O . ALA A 1 87 ? -7.82201 -22.10805 33.98634 1.000 29.01748 87 ALA A O 1
ATOM 637 N N . PHE A 1 88 ? -5.58375 -22.12065 34.25653 1.000 30.19581 88 PHE A N 1
ATOM 638 C CA . PHE A 1 88 ? -5.36040 -21.30101 33.06910 1.000 32.03566 88 PHE A CA 1
ATOM 639 C C . PHE A 1 88 ? -5.80194 -22.02478 31.80297 1.000 30.15387 88 PHE A C 1
ATOM 640 O O . PHE A 1 88 ? -6.48681 -21.44490 30.95215 1.000 26.07040 88 PHE A O 1
ATOM 648 N N . ASN A 1 89 ? -5.40875 -23.29402 31.65799 1.000 32.43796 89 ASN A N 1
ATOM 649 C CA . ASN A 1 89 ? -5.72587 -24.04144 30.44470 1.000 29.99610 89 ASN A CA 1
ATOM 650 C C . ASN A 1 89 ? -7.22722 -24.20809 30.25064 1.000 29.96730 89 ASN A C 1
ATOM 651 O O . ASN A 1 89 ? -7.70614 -24.21849 29.11009 1.000 32.19631 89 ASN A O 1
ATOM 656 N N . GLU A 1 90 ? -7.98591 -24.33826 31.34115 1.000 30.82108 90 GLU A N 1
ATOM 657 C CA . GLU A 1 90 ? -9.42808 -24.52245 31.21055 1.000 31.80926 90 GLU A CA 1
ATOM 658 C C . GLU A 1 90 ? -10.10031 -23.28145 30.63646 1.000 29.72847 90 GLU A C 1
ATOM 659 O O . GLU A 1 90 ? -11.04042 -23.39071 29.84039 1.000 27.23325 90 GLU A O 1
ATOM 665 N N . VAL A 1 91 ? -9.63790 -22.09448 31.02632 1.000 27.59474 91 VAL A N 1
ATOM 666 C CA . VAL A 1 91 ? -10.20276 -20.87133 30.46621 1.000 22.03456 91 VAL A CA 1
ATOM 667 C C . VAL A 1 91 ? -9.64936 -20.61511 29.07219 1.000 24.85566 91 VAL A C 1
ATOM 668 O O . VAL A 1 91 ? -10.39522 -20.26385 28.15024 1.000 27.69029 91 VAL A O 1
ATOM 672 N N . TYR A 1 92 ? -8.33707 -20.79848 28.90005 1.000 25.20623 92 TYR A N 1
ATOM 673 C CA . TYR A 1 92 ? -7.69469 -20.54863 27.61348 1.000 23.85782 92 TYR A CA 1
ATOM 674 C C . TYR A 1 92 ? -8.34597 -21.35736 26.49863 1.000 25.26108 92 TYR A C 1
ATOM 675 O O . TYR A 1 92 ? -8.54036 -20.85082 25.38759 1.000 23.39584 92 TYR A O 1
ATOM 684 N N . LYS A 1 93 ? -8.70229 -22.61397 26.77883 1.000 25.98629 93 LYS A N 1
ATOM 685 C CA . LYS A 1 93 ? -9.26687 -23.47115 25.74386 1.000 26.02193 93 LYS A CA 1
ATOM 686 C C . LYS A 1 93 ? -10.62629 -22.98360 25.26054 1.000 24.51580 93 LYS A C 1
ATOM 687 O O . LYS A 1 93 ? -11.01963 -23.31103 24.13592 1.000 26.72941 93 LYS A O 1
ATOM 693 N N . THR A 1 94 ? -11.34428 -22.19928 26.07037 1.000 25.01623 94 THR A N 1
ATOM 694 C CA . THR A 1 94 ? -12.68086 -21.75610 25.68862 1.000 30.89726 94 THR A CA 1
ATOM 695 C C . THR A 1 94 ? -12.67125 -20.70844 24.58534 1.000 30.24774 94 THR A C 1
ATOM 696 O O . THR A 1 94 ? -13.73961 -20.39257 24.05130 1.000 25.89030 94 THR A O 1
ATOM 700 N N . ALA A 1 95 ? -11.50916 -20.15978 24.23256 1.000 26.94671 95 ALA A N 1
ATOM 701 C CA . ALA A 1 95 ? -11.46944 -19.14604 23.18728 1.000 28.59604 95 ALA A CA 1
ATOM 702 C C . ALA A 1 95 ? -11.65273 -19.73337 21.79585 1.000 27.68482 95 ALA A C 1
ATOM 703 O O . ALA A 1 95 ? -12.01075 -18.99859 20.86946 1.000 22.92187 95 ALA A O 1
ATOM 705 N N . PHE A 1 96 ? -11.43667 -21.03451 21.63277 1.000 23.00599 96 PHE A N 1
ATOM 706 C CA . PHE A 1 96 ? -11.36047 -21.65914 20.32254 1.000 28.33308 96 PHE A CA 1
ATOM 707 C C . PHE A 1 96 ? -12.61289 -22.47535 20.03132 1.000 30.41733 96 PHE A C 1
ATOM 708 O O . PHE A 1 96 ? -13.28219 -22.97143 20.94250 1.000 29.00479 96 PHE A O 1
ATOM 716 N N . THR A 1 97 ? -12.91718 -22.60814 18.74185 1.000 31.03954 97 THR A N 1
ATOM 717 C CA . THR A 1 97 ? -14.10972 -23.29674 18.26243 1.000 31.62159 97 THR A CA 1
ATOM 718 C C . THR A 1 97 ? -13.80343 -24.57399 17.49766 1.000 31.34125 97 THR A C 1
ATOM 719 O O . THR A 1 97 ? -14.46137 -25.59166 17.72155 1.000 36.03435 97 THR A O 1
ATOM 723 N N . GLU A 1 98 ? -12.81394 -24.55376 16.60868 1.000 28.15881 98 GLU A N 1
ATOM 724 C CA . GLU A 1 98 ? -12.47794 -25.71413 15.79550 1.000 35.58245 98 GLU A CA 1
ATOM 725 C C . GLU A 1 98 ? -11.04552 -26.20179 15.96230 1.000 32.09765 98 GLU A C 1
ATOM 726 O O . GLU A 1 98 ? -10.80074 -27.39931 15.79872 1.000 34.98630 98 GLU A O 1
ATOM 732 N N . ALA A 1 99 ? -10.09594 -25.32327 16.28035 1.000 27.07705 99 ALA A N 1
ATOM 733 C CA . ALA A 1 99 ? -8.69305 -25.71306 16.27210 1.000 29.89157 99 ALA A CA 1
ATOM 734 C C . ALA A 1 99 ? -7.92598 -24.97297 17.35869 1.000 32.35430 99 ALA A C 1
ATOM 735 O O . ALA A 1 99 ? -8.32542 -23.89646 17.81056 1.000 31.26943 99 ALA A O 1
ATOM 737 N N . PHE A 1 100 ? -6.79261 -25.58025 17.77215 1.000 28.39265 100 PHE A N 1
ATOM 738 C CA . PHE A 1 100 ? -5.80973 -25.06908 18.71543 1.000 26.25848 100 PHE A CA 1
ATOM 739 C C . PHE A 1 100 ? -4.52485 -24.68974 17.98743 1.000 32.04212 100 PHE A C 1
ATOM 740 O O . PHE A 1 100 ? -4.08553 -25.41591 17.08820 1.000 31.53704 100 PHE A O 1
ATOM 748 N N . PRO A 1 101 ? -3.90165 -23.57438 18.34668 1.000 27.71658 101 PRO A N 1
ATOM 749 C CA . PRO A 1 101 ? -2.60320 -23.22133 17.77235 1.000 26.42531 101 PRO A CA 1
ATOM 750 C C . PRO A 1 101 ? -1.46175 -23.89199 18.52949 1.000 26.84358 101 PRO A C 1
ATOM 751 O O . PRO A 1 101 ? -1.64904 -24.49874 19.58564 1.000 23.46903 101 PRO A O 1
ATOM 755 N N . ALA A 1 102 ? -0.26585 -23.78103 17.95569 1.000 26.43164 102 ALA A N 1
ATOM 756 C CA . ALA A 1 102 ? 0.92636 -24.13157 18.70699 1.000 23.11574 102 ALA A CA 1
ATOM 757 C C . ALA A 1 102 ? 1.10255 -23.14620 19.85683 1.000 24.13645 102 ALA A C 1
ATOM 758 O O . ALA A 1 102 ? 0.59218 -22.02300 19.82585 1.000 27.71688 102 ALA A O 1
ATOM 760 N N . ARG A 1 103 ? 1.82210 -23.57516 20.89070 1.000 23.92939 103 ARG A N 1
ATOM 761 C CA . ARG A 1 103 ? 1.87165 -22.77057 22.10063 1.000 25.62299 103 ARG A CA 1
ATOM 762 C C . ARG A 1 103 ? 3.13462 -23.05767 22.89694 1.000 31.50276 103 ARG A C 1
ATOM 763 O O . ARG A 1 103 ? 3.68505 -24.16040 22.85265 1.000 24.72700 103 ARG A O 1
ATOM 771 N N . SER A 1 104 ? 3.58291 -22.04045 23.62739 1.000 24.17567 104 SER A N 1
ATOM 772 C CA . SER A 1 104 ? 4.55932 -22.18876 24.69361 1.000 27.27885 104 SER A CA 1
ATOM 773 C C . SER A 1 104 ? 4.03602 -21.45724 25.91876 1.000 27.30987 104 SER A C 1
ATOM 774 O O . SER A 1 104 ? 3.39517 -20.40820 25.79733 1.000 24.54943 104 SER A O 1
ATOM 777 N N . ALA A 1 105 ? 4.29619 -22.02006 27.09602 1.000 28.29599 105 ALA A N 1
ATOM 778 C CA . ALA A 1 105 ? 3.86092 -21.42252 28.35295 1.000 24.13662 105 ALA A CA 1
ATOM 779 C C . ALA A 1 105 ? 4.96808 -21.59834 29.37938 1.000 33.55817 105 ALA A C 1
ATOM 780 O O . ALA A 1 105 ? 5.35635 -22.72937 29.68735 1.000 34.10356 105 ALA A O 1
ATOM 782 N N . VAL A 1 106 ? 5.48751 -20.48112 29.89212 1.000 30.33316 106 VAL A N 1
ATOM 783 C CA . VAL A 1 106 ? 6.56110 -20.48828 30.87573 1.000 34.62645 106 VAL A CA 1
ATOM 784 C C . VAL A 1 106 ? 6.20739 -19.51473 31.99120 1.000 32.02311 106 VAL A C 1
ATOM 785 O O . VAL A 1 106 ? 5.37829 -18.61722 31.82672 1.000 25.49929 106 VAL A O 1
ATOM 789 N N . GLU A 1 107 ? 6.85156 -19.70467 33.14071 1.000 33.46628 107 GLU A N 1
ATOM 790 C CA . GLU A 1 107 ? 6.70840 -18.78680 34.26294 1.000 32.46970 107 GLU A CA 1
ATOM 791 C C . GLU A 1 107 ? 7.81492 -17.74417 34.19592 1.000 33.93766 107 GLU A C 1
ATOM 792 O O . GLU A 1 107 ? 9.00109 -18.08964 34.17433 1.000 36.21305 107 GLU A O 1
ATOM 798 N N . VAL A 1 108 ? 7.42722 -16.47678 34.16063 1.000 37.02750 108 VAL A N 1
ATOM 799 C CA . VAL A 1 108 ? 8.36884 -15.38293 34.20057 1.000 34.53866 108 VAL A CA 1
ATOM 800 C C . VAL A 1 108 ? 8.49254 -14.89989 35.64057 1.000 34.83784 108 VAL A C 1
ATOM 801 O O . VAL A 1 108 ? 7.73202 -15.29490 36.52051 1.000 33.34182 108 VAL A O 1
ATOM 805 N N . ALA A 1 109 ? 9.47330 -14.03178 35.88981 1.000 34.08933 109 ALA A N 1
ATOM 806 C CA . ALA A 1 109 ? 9.66760 -13.52040 37.24196 1.000 38.87700 109 ALA A CA 1
ATOM 807 C C . ALA A 1 109 ? 8.58967 -12.50918 37.61046 1.000 35.04637 109 ALA A C 1
ATOM 808 O O . ALA A 1 109 ? 8.10595 -12.49533 38.74857 1.000 33.72165 109 ALA A O 1
ATOM 810 N N . ARG A 1 110 ? 8.19793 -11.66122 36.66279 1.000 35.60032 110 ARG A N 1
ATOM 811 C CA . ARG A 1 110 ? 7.21171 -10.62389 36.92313 1.000 32.44557 110 ARG A CA 1
ATOM 812 C C . ARG A 1 110 ? 6.65033 -10.14154 35.59369 1.000 30.89554 110 ARG A C 1
ATOM 813 O O . ARG A 1 110 ? 7.31778 -10.21759 34.55973 1.000 32.16207 110 ARG A O 1
ATOM 821 N N . LEU A 1 111 ? 5.41724 -9.65609 35.63288 1.000 31.52007 111 LEU A N 1
ATOM 822 C CA . LEU A 1 111 ? 4.71236 -9.15123 34.46819 1.000 32.21232 111 LEU A CA 1
ATOM 823 C C . LEU A 1 111 ? 4.35390 -7.68512 34.66773 1.000 33.17668 111 LEU A C 1
ATOM 824 O O . LEU A 1 111 ? 4.28970 -7.20461 35.80596 1.000 32.94945 111 LEU A O 1
ATOM 829 N N . PRO A 1 112 ? 4.13302 -6.93853 33.58272 1.000 33.99515 112 PRO A N 1
ATOM 830 C CA . PRO A 1 112 ? 3.72529 -5.53578 33.72880 1.000 35.78940 112 PRO A CA 1
ATOM 831 C C . PRO A 1 112 ? 2.46574 -5.41254 34.57261 1.000 35.57421 112 PRO A C 1
ATOM 832 O O . PRO A 1 112 ? 1.51947 -6.18969 34.42748 1.000 34.65666 112 PRO A O 1
ATOM 836 N N . LYS A 1 113 ? 2.47546 -4.43048 35.47497 1.000 35.53964 113 LYS A N 1
ATOM 837 C CA . LYS A 1 113 ? 1.37135 -4.15289 36.39222 1.000 36.47646 113 LYS A CA 1
ATOM 838 C C . LYS A 1 113 ? 1.05498 -5.34211 37.29786 1.000 35.50147 113 LYS A C 1
ATOM 839 O O . LYS A 1 113 ? -0.04893 -5.43309 37.84387 1.000 38.45519 113 LYS A O 1
ATOM 845 N N . ASP A 1 114 ? 2.01809 -6.25307 37.46346 1.000 36.47646 114 ASP A N 1
ATOM 846 C CA . ASP A 1 114 ? 1.92559 -7.36909 38.40744 1.000 37.49049 114 ASP A CA 1
ATOM 847 C C . ASP A 1 114 ? 0.75922 -8.30125 38.09248 1.000 32.69461 114 ASP A C 1
ATOM 848 O O . ASP A 1 114 ? 0.15565 -8.88394 38.99658 1.000 34.22717 114 ASP A O 1
ATOM 853 N N . VAL A 1 115 ? 0.43877 -8.46180 36.81001 1.000 30.28517 115 VAL A N 1
ATOM 854 C CA . VAL A 1 115 ? -0.64330 -9.34991 36.40082 1.000 28.19012 115 VAL A CA 1
ATOM 855 C C . VAL A 1 115 ? -0.14730 -10.78936 36.43039 1.000 28.67472 115 VAL A C 1
ATOM 856 O O . VAL A 1 115 ? 1.05294 -11.04329 36.58952 1.000 30.78032 115 VAL A O 1
ATOM 860 N N . LYS A 1 116 ? -1.06735 -11.74016 36.27295 1.000 30.17195 116 LYS A N 1
ATOM 861 C CA . LYS A 1 116 ? -0.74061 -13.15790 36.33273 1.000 30.71063 116 LYS A CA 1
ATOM 862 C C . LYS A 1 116 ? -0.53053 -13.79192 34.96406 1.000 33.12523 116 LYS A C 1
ATOM 863 O O . LYS A 1 116 ? 0.00710 -14.90185 34.89360 1.000 30.89028 116 LYS A O 1
ATOM 869 N N . ILE A 1 117 ? -0.93968 -13.13170 33.88390 1.000 36.08601 117 ILE A N 1
ATOM 870 C CA . ILE A 1 117 ? -0.90380 -13.74213 32.55879 1.000 29.27166 117 ILE A CA 1
ATOM 871 C C . ILE A 1 117 ? -0.71760 -12.65125 31.51258 1.000 32.74256 117 ILE A C 1
ATOM 872 O O . ILE A 1 117 ? -1.29357 -11.56463 31.61529 1.000 28.28176 117 ILE A O 1
ATOM 877 N N . GLU A 1 118 ? 0.11320 -12.94671 30.51400 1.000 27.67390 118 GLU A N 1
ATOM 878 C CA . GLU A 1 118 ? 0.24906 -12.13618 29.31202 1.000 28.93300 118 GLU A CA 1
ATOM 879 C C . GLU A 1 118 ? 0.32996 -13.08203 28.12389 1.000 29.90089 118 GLU A C 1
ATOM 880 O O . GLU A 1 118 ? 1.13690 -14.01672 28.13311 1.000 27.82039 118 GLU A O 1
ATOM 886 N N . ILE A 1 119 ? -0.50340 -12.85060 27.11183 1.000 26.15186 119 ILE A N 1
ATOM 887 C CA . ILE A 1 119 ? -0.58519 -13.72552 25.94511 1.000 24.24390 119 ILE A CA 1
ATOM 888 C C . ILE A 1 119 ? -0.29270 -12.91003 24.69404 1.000 25.09010 119 ILE A C 1
ATOM 889 O O . ILE A 1 119 ? -0.95126 -11.89341 24.44052 1.000 23.34108 119 ILE A O 1
ATOM 894 N N . GLU A 1 120 ? 0.68737 -13.35878 23.91282 1.000 21.36924 120 GLU A N 1
ATOM 8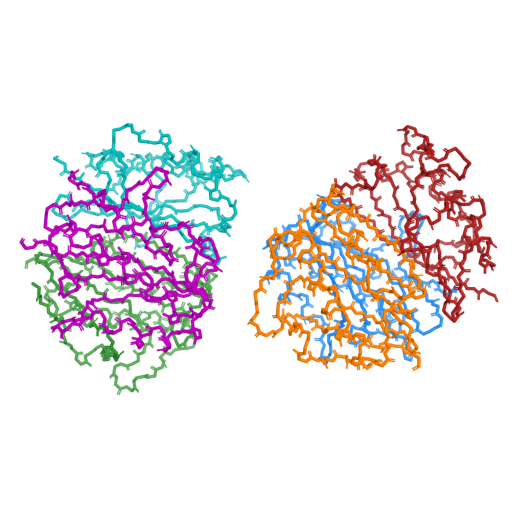95 C CA . GLU A 1 120 ? 0.94762 -12.83283 22.58083 1.000 22.22839 120 GLU A CA 1
ATOM 896 C C . GLU A 1 120 ? 0.58243 -13.89636 21.55360 1.000 23.17978 120 GLU A C 1
ATOM 897 O O . GLU A 1 120 ? 0.78600 -15.09276 21.78829 1.000 25.06057 120 GLU A O 1
ATOM 903 N N . VAL A 1 121 ? 0.02652 -13.46740 20.42103 1.000 23.28716 121 VAL A N 1
ATOM 904 C CA . VAL A 1 121 ? -0.42131 -14.39861 19.39428 1.000 19.17876 121 VAL A CA 1
ATOM 905 C C . VAL A 1 121 ? 0.11975 -13.97815 18.03766 1.000 24.45570 121 VAL A C 1
ATOM 906 O O . VAL A 1 121 ? 0.31903 -12.79136 17.75891 1.000 26.46832 121 VAL A O 1
ATOM 910 N N . ILE A 1 122 ? 0.37414 -14.97791 17.19797 1.000 26.73341 122 ILE A N 1
ATOM 911 C CA . ILE A 1 122 ? 0.62307 -14.79801 15.77409 1.000 26.85766 122 ILE A CA 1
ATOM 912 C C . ILE A 1 122 ? -0.50373 -15.50283 15.03600 1.000 26.15735 122 ILE A C 1
ATOM 913 O O . ILE A 1 122 ? -0.77977 -16.67876 15.30051 1.000 29.34639 122 ILE A O 1
ATOM 918 N N . ALA A 1 123 ? -1.16802 -14.78494 14.13302 1.000 28.29300 123 ALA A N 1
ATOM 919 C CA . ALA A 1 123 ? -2.38545 -15.28146 13.50915 1.000 28.73200 123 ALA A CA 1
ATOM 920 C C . ALA A 1 123 ? -2.31079 -15.14105 11.99657 1.000 30.98172 123 ALA A C 1
ATOM 921 O O . ALA A 1 123 ? -1.63245 -14.25519 11.46835 1.000 30.60747 123 ALA A O 1
ATOM 923 N N . GLU A 1 124 ? -3.02294 -16.03037 11.30688 1.000 28.87485 124 GLU A N 1
ATOM 924 C CA . GLU A 1 124 ? -3.07679 -16.02958 9.85179 1.000 31.31010 124 GLU A CA 1
ATOM 925 C C . GLU A 1 124 ? -4.28937 -15.23920 9.38134 1.000 36.29177 124 GLU A C 1
ATOM 926 O O . GLU A 1 124 ? -5.39447 -15.42083 9.90079 1.000 34.53601 124 GLU A O 1
ATOM 932 N N . ILE A 1 125 ? -4.08005 -14.36638 8.40102 1.000 42.90048 125 ILE A N 1
ATOM 933 C CA . ILE A 1 125 ? -5.15307 -13.58400 7.79880 1.000 41.81725 125 ILE A CA 1
ATOM 934 C C . ILE A 1 125 ? -5.58584 -14.28686 6.52039 1.000 41.23056 125 ILE A C 1
ATOM 935 O O . ILE A 1 125 ? -4.77329 -14.49055 5.61047 1.000 48.09257 125 ILE A O 1
ATOM 940 N N . LEU A 1 126 ? -6.85879 -14.66077 6.44704 1.000 49.02604 126 LEU A N 1
ATOM 941 C CA . LEU A 1 126 ? -7.38796 -15.29898 5.24697 1.000 53.24786 126 LEU A CA 1
ATOM 942 C C . LEU A 1 126 ? -8.00270 -14.27056 4.30681 1.000 52.81399 126 LEU A C 1
ATOM 943 O O . LEU A 1 126 ? -8.38357 -13.17610 4.72285 1.000 58.33095 126 LEU A O 1
ATOM 949 N N . ALA B 1 2 ? -2.60738 -23.20703 8.01999 1.000 47.00250 2 ALA B N 1
ATOM 950 C CA . ALA B 1 2 ? -3.66220 -23.87867 8.77156 1.000 59.61656 2 ALA B CA 1
ATOM 951 C C . ALA B 1 2 ? -3.38549 -25.37505 8.89714 1.000 59.88057 2 ALA B C 1
ATOM 952 O O . ALA B 1 2 ? -4.23458 -26.13385 9.36638 1.000 62.04937 2 ALA B O 1
ATOM 954 N N . LYS B 1 3 ? -2.19391 -25.79325 8.47483 1.000 51.26779 3 LYS B N 1
ATOM 955 C CA . LYS B 1 3 ? -1.80143 -27.19243 8.56989 1.000 47.52116 3 LYS B CA 1
ATOM 956 C C . LYS B 1 3 ? -1.27189 -27.49362 9.96649 1.000 45.44127 3 LYS B C 1
ATOM 957 O O . LYS B 1 3 ? -0.35605 -26.82370 10.45259 1.000 42.14743 3 LYS B O 1
ATOM 963 N N . THR B 1 4 ? -1.85091 -28.50288 10.60734 1.000 47.61593 4 THR B N 1
ATOM 964 C CA . THR B 1 4 ? -1.47377 -28.90450 11.95367 1.000 41.23766 4 THR B CA 1
ATOM 965 C C . THR B 1 4 ? -0.55228 -30.11405 11.89167 1.000 38.59533 4 THR B C 1
ATOM 966 O O . THR B 1 4 ? -0.80663 -31.06569 11.14756 1.000 43.08555 4 THR B O 1
ATOM 970 N N . ILE B 1 5 ? 0.52000 -30.06948 12.67576 1.000 39.03416 5 ILE B N 1
ATOM 971 C CA . ILE B 1 5 ? 1.51247 -31.13498 12.71960 1.000 37.30117 5 ILE B CA 1
ATOM 972 C C . ILE B 1 5 ? 1.25859 -31.99136 13.94991 1.000 39.21434 5 ILE B C 1
ATOM 973 O O . ILE B 1 5 ? 1.14249 -31.47099 15.06700 1.000 37.08263 5 ILE B O 1
ATOM 978 N N . HIS B 1 6 ? 1.16679 -33.30317 13.74680 1.000 32.69077 6 HIS B N 1
ATOM 979 C CA . HIS B 1 6 ? 1.13584 -34.25568 14.84433 1.000 34.20668 6 HIS B CA 1
ATOM 980 C C . HIS B 1 6 ? 2.00137 -35.45369 14.49524 1.000 40.48357 6 HIS B C 1
ATOM 981 O O . HIS B 1 6 ? 1.99874 -35.92100 13.35282 1.000 38.46916 6 HIS B O 1
ATOM 988 N N . THR B 1 7 ? 2.73497 -35.94732 15.48888 1.000 37.02078 7 THR B N 1
ATOM 989 C CA . THR B 1 7 ? 3.53266 -37.15214 15.33187 1.000 35.68461 7 THR B CA 1
ATOM 990 C C . THR B 1 7 ? 3.66153 -37.82885 16.68807 1.000 39.96461 7 THR B C 1
ATOM 991 O O . THR B 1 7 ? 3.75511 -37.15496 17.71791 1.000 36.15679 7 THR B O 1
ATOM 995 N N . ASP B 1 8 ? 3.65688 -39.16449 16.68184 1.000 40.87239 8 ASP B N 1
ATOM 996 C CA . ASP B 1 8 ? 3.71635 -39.91680 17.92918 1.000 43.63731 8 ASP B CA 1
ATOM 997 C C . ASP B 1 8 ? 5.12591 -40.01350 18.49990 1.000 42.37172 8 ASP B C 1
ATOM 998 O O . ASP B 1 8 ? 5.27539 -40.29077 19.69445 1.000 45.66472 8 ASP B O 1
ATOM 1003 N N . LYS B 1 9 ? 6.15751 -39.79065 17.68826 1.000 45.70218 9 LYS B N 1
ATOM 1004 C CA . LYS B 1 9 ? 7.52666 -39.78770 18.18992 1.000 48.77341 9 LYS B CA 1
ATOM 1005 C C . LYS B 1 9 ? 7.90375 -38.47042 18.85673 1.000 44.66342 9 LYS B C 1
ATOM 1006 O O . LYS B 1 9 ? 9.07917 -38.26250 19.17862 1.000 42.33613 9 LYS B O 1
ATOM 1012 N N . ALA B 1 10 ? 6.93383 -37.58168 19.05237 1.000 42.27905 10 ALA B N 1
ATOM 1013 C CA . ALA B 1 10 ? 7.02097 -36.39458 19.88046 1.000 36.60945 10 ALA B CA 1
ATOM 1014 C C . ALA B 1 10 ? 5.97497 -36.48897 20.98531 1.000 36.83825 10 ALA B C 1
ATOM 1015 O O . ALA B 1 10 ? 4.94617 -37.14873 20.80359 1.000 40.17846 10 ALA B O 1
ATOM 1017 N N . PRO B 1 11 ? 6.21202 -35.87191 22.14483 1.000 35.64275 11 PRO B N 1
ATOM 1018 C CA . PRO B 1 11 ? 5.23634 -35.97579 23.23754 1.000 34.67561 11 PRO B CA 1
ATOM 1019 C C . PRO B 1 11 ? 3.86785 -35.48396 22.79553 1.000 31.92671 11 PRO B C 1
ATOM 1020 O O . PRO B 1 11 ? 3.74391 -34.45709 22.12446 1.000 28.45775 11 PRO B O 1
ATOM 1024 N N . ALA B 1 12 ? 2.83866 -36.24627 23.16074 1.000 33.64797 12 ALA B N 1
ATOM 1025 C CA . ALA B 1 12 ? 1.47829 -35.89753 22.77650 1.000 33.12830 12 ALA B CA 1
ATOM 1026 C C . ALA B 1 12 ? 1.07639 -34.56595 23.39414 1.000 32.96752 12 ALA B C 1
ATOM 1027 O O . ALA B 1 12 ? 1.37549 -34.28365 24.55796 1.000 35.75807 12 ALA B O 1
ATOM 1029 N N . ALA B 1 13 ? 0.40453 -33.73776 22.59791 1.000 34.89506 13 ALA B N 1
ATOM 1030 C CA . ALA B 1 13 ? -0.08727 -32.45884 23.08757 1.000 35.62458 13 ALA B CA 1
ATOM 1031 C C . ALA B 1 13 ? -1.21366 -32.68513 24.08613 1.000 38.55883 13 ALA B C 1
ATOM 1032 O O . ALA B 1 13 ? -2.37319 -32.85238 23.69561 1.000 44.32281 13 ALA B O 1
ATOM 1034 N N . ILE B 1 14 ? -0.88151 -32.71329 25.37257 1.000 39.34647 14 ILE B N 1
ATOM 1035 C CA . ILE B 1 14 ? -1.86501 -32.86020 26.43899 1.000 43.30567 14 ILE B CA 1
ATOM 1036 C C . ILE B 1 14 ? -2.14650 -31.45793 26.96493 1.000 41.92833 14 ILE B C 1
ATOM 1037 O O . ILE B 1 14 ? -1.40578 -30.92835 27.79851 1.000 45.15259 14 ILE B O 1
ATOM 1042 N N . GLY B 1 15 ? -3.22239 -30.85477 26.47184 1.000 43.31517 15 GLY B N 1
ATOM 1043 C CA . GLY B 1 15 ? -3.54131 -29.48141 26.77311 1.000 39.91152 15 GLY B CA 1
ATOM 1044 C C . GLY B 1 15 ? -4.05832 -28.77130 25.54015 1.000 37.63298 15 GLY B C 1
ATOM 1045 O O . GLY B 1 15 ? -4.00344 -29.29955 24.42503 1.000 35.52515 15 GLY B O 1
ATOM 1046 N N . PRO B 1 16 ? -4.56418 -27.55380 25.71195 1.000 35.38595 16 PRO B N 1
ATOM 1047 C CA . PRO B 1 16 ? -5.18555 -26.83563 24.57730 1.000 28.92202 16 PRO B CA 1
ATOM 1048 C C . PRO B 1 16 ? -4.15625 -26.26411 23.60754 1.000 32.57338 16 PRO B C 1
ATOM 1049 O O . PRO B 1 16 ? -4.00021 -25.04765 23.43710 1.000 27.14845 16 PRO B O 1
ATOM 1053 N N . TYR B 1 17 ? -3.43384 -27.15971 22.93746 1.000 29.24462 17 TYR B N 1
ATOM 1054 C CA . TYR B 1 17 ? -2.43182 -26.76437 21.95598 1.000 28.51385 17 TYR B CA 1
ATOM 1055 C C . TYR B 1 17 ? -2.14362 -27.95019 21.04568 1.000 30.43724 17 TYR B C 1
ATOM 1056 O O . TYR B 1 17 ? -2.59216 -29.07257 21.28883 1.000 31.53026 17 TYR B O 1
ATOM 1065 N N . VAL B 1 18 ? -1.38103 -27.68194 19.98870 1.000 28.18109 18 VAL B N 1
ATOM 1066 C CA . VAL B 1 18 ? -0.90954 -28.71003 19.07294 1.000 28.84336 18 VAL B CA 1
ATOM 1067 C C . VAL B 1 18 ? 0.61339 -28.65871 19.03705 1.000 29.25178 18 VAL B C 1
ATOM 1068 O O . VAL B 1 18 ? 1.23379 -27.65950 19.40852 1.000 26.70278 18 VAL B O 1
ATOM 1072 N N . GLN B 1 19 ? 1.21493 -29.76384 18.58448 1.000 28.72804 19 GLN B N 1
ATOM 1073 C CA . GLN B 1 19 ? 2.67342 -29.85919 18.55238 1.000 27.50498 19 GLN B CA 1
ATOM 1074 C C . GLN B 1 19 ? 3.28394 -28.79501 17.64930 1.000 25.96994 19 GLN B C 1
ATOM 1075 O O . GLN B 1 19 ? 4.32130 -28.20892 17.98098 1.000 31.44795 19 GLN B O 1
ATOM 1081 N N . GLY B 1 20 ? 2.66026 -28.53355 16.50575 1.000 30.08145 20 GLY B N 1
ATOM 1082 C CA . GLY B 1 20 ? 3.14677 -27.51181 15.59964 1.000 27.39379 20 GLY B CA 1
ATOM 1083 C C . GLY B 1 20 ? 2.07923 -27.13948 14.59946 1.000 33.19042 20 GLY B C 1
ATOM 1084 O O . GLY B 1 20 ? 1.13249 -27.89576 14.36025 1.000 27.48763 20 GLY B O 1
ATOM 1085 N N . LYS B 1 21 ? 2.23871 -25.95552 14.01397 1.000 29.60800 21 LYS B N 1
ATOM 1086 C CA . LYS B 1 21 ? 1.29715 -25.46834 13.01792 1.000 33.81875 21 LYS B CA 1
ATOM 1087 C C . LYS B 1 21 ? 2.06155 -24.77976 11.89799 1.000 32.14296 21 LYS B C 1
ATOM 1088 O O . LYS B 1 21 ? 3.03325 -24.06217 12.15008 1.000 32.64586 21 LYS B O 1
ATOM 1094 N N . ILE B 1 22 ? 1.61823 -25.00247 10.66287 1.000 35.13124 22 ILE B N 1
ATOM 1095 C CA . ILE B 1 22 ? 2.28299 -24.48911 9.47049 1.000 38.45795 22 ILE B CA 1
ATOM 1096 C C . ILE B 1 22 ? 1.42362 -23.38966 8.86429 1.000 33.02080 22 ILE B C 1
ATOM 1097 O O . ILE B 1 22 ? 0.20511 -23.54901 8.72743 1.000 40.94226 22 ILE B O 1
ATOM 1102 N N . VAL B 1 23 ? 2.05504 -22.27329 8.50626 1.000 34.01224 23 VAL B N 1
ATOM 1103 C CA . VAL B 1 23 ? 1.39860 -21.21606 7.74288 1.000 37.51566 23 VAL B CA 1
ATOM 1104 C C . VAL B 1 23 ? 2.34292 -20.78541 6.62784 1.000 42.06855 23 VAL B C 1
ATOM 1105 O O . VAL B 1 23 ? 3.42851 -20.25817 6.89451 1.000 41.22557 23 VAL B O 1
ATOM 1109 N N . GLY B 1 24 ? 1.94171 -21.01543 5.38824 1.000 38.52344 24 GLY B N 1
ATOM 1110 C CA . GLY B 1 24 ? 2.80634 -20.68367 4.26679 1.000 41.72274 24 GLY B CA 1
ATOM 1111 C C . GLY B 1 24 ? 4.05264 -21.54619 4.27788 1.000 44.09877 24 GLY B C 1
ATOM 1112 O O . GLY B 1 24 ? 3.97724 -22.78048 4.28413 1.000 40.57562 24 GLY B O 1
ATOM 1113 N N . ASN B 1 25 ? 5.21945 -20.90204 4.30025 1.000 40.12442 25 ASN B N 1
ATOM 1114 C CA . ASN B 1 25 ? 6.49874 -21.59987 4.28749 1.000 45.88495 25 ASN B CA 1
ATOM 1115 C C . ASN B 1 25 ? 7.11379 -21.74697 5.67202 1.000 44.72850 25 ASN B C 1
ATOM 1116 O O . ASN B 1 25 ? 8.26417 -22.18214 5.77920 1.000 36.99687 25 ASN B O 1
ATOM 1121 N N . LEU B 1 26 ? 6.38365 -21.40035 6.72832 1.000 39.81598 26 LEU B N 1
ATOM 1122 C CA . LEU B 1 26 ? 6.92789 -21.36888 8.07710 1.000 33.14391 26 LEU B CA 1
ATOM 1123 C C . LEU B 1 26 ? 6.23034 -22.39050 8.96147 1.000 34.12822 26 LEU B C 1
ATOM 1124 O O . LEU B 1 26 ? 5.00868 -22.56448 8.88903 1.000 34.91608 26 LEU B O 1
ATOM 1129 N N . LEU B 1 27 ? 7.01568 -23.05964 9.79793 1.000 28.88224 27 LEU B N 1
ATOM 1130 C CA . LEU B 1 27 ? 6.50216 -23.95267 10.82454 1.000 33.43319 27 LEU B CA 1
ATOM 1131 C C . LEU B 1 27 ? 6.68588 -23.29795 12.18422 1.000 32.25707 27 LEU B C 1
ATOM 1132 O O . LEU B 1 27 ? 7.79646 -22.88520 12.53325 1.000 29.56519 27 LEU B O 1
ATOM 1137 N N . PHE B 1 28 ? 5.60059 -23.19960 12.94302 1.000 29.83615 28 PHE B N 1
ATOM 1138 C CA . PHE B 1 28 ? 5.63990 -22.70707 14.31376 1.000 27.87934 28 PHE B CA 1
ATOM 1139 C C . PHE B 1 28 ? 5.42129 -23.90194 15.22858 1.000 26.27872 28 PHE B C 1
ATOM 1140 O O . PHE B 1 28 ? 4.30758 -24.42992 15.31430 1.000 28.44610 28 PHE B O 1
ATOM 1148 N N . ALA B 1 29 ? 6.48434 -24.33537 15.89345 1.000 27.36474 29 ALA B N 1
ATOM 1149 C CA . ALA B 1 29 ? 6.40723 -25.48519 16.77367 1.000 28.36581 29 ALA B CA 1
ATOM 1150 C C . ALA B 1 29 ? 6.18681 -25.03407 18.20766 1.000 28.75831 29 ALA B C 1
ATOM 1151 O O . ALA B 1 29 ? 6.65188 -23.96943 18.62496 1.000 25.72154 29 ALA B O 1
ATOM 1153 N N . SER B 1 30 ? 5.44994 -25.85030 18.95218 1.000 24.29733 30 SER B N 1
ATOM 1154 C CA . SER B 1 30 ? 5.29224 -25.62139 20.37678 1.000 27.30163 30 SER B CA 1
ATOM 1155 C C . SER B 1 30 ? 6.61958 -25.83942 21.08917 1.000 25.90366 30 SER B C 1
ATOM 1156 O O . SER B 1 30 ? 7.48000 -26.59433 20.62806 1.000 26.04503 30 SER B O 1
ATOM 1159 N N . GLY B 1 31 ? 6.78231 -25.16429 22.22358 1.000 27.35563 31 GLY B N 1
ATOM 1160 C CA . GLY B 1 31 ? 7.94177 -25.39197 23.06029 1.000 28.44726 31 GLY B CA 1
ATOM 1161 C C . GLY B 1 31 ? 8.02915 -26.83948 23.49453 1.000 29.58223 31 GLY B C 1
ATOM 1162 O O . GLY B 1 31 ? 7.03917 -27.40821 23.96412 1.000 28.50785 31 GLY B O 1
ATOM 1163 N N . GLN B 1 32 ? 9.19637 -27.45473 23.32762 1.000 28.81604 32 GLN B N 1
ATOM 1164 C CA . GLN B 1 32 ? 9.39523 -28.85720 23.66661 1.000 29.59578 32 GLN B CA 1
ATOM 1165 C C . GLN B 1 32 ? 10.21939 -28.96558 24.94126 1.000 30.54620 32 GLN B C 1
ATOM 1166 O O . GLN B 1 32 ? 11.22971 -28.27060 25.09644 1.000 32.90649 32 GLN B O 1
ATOM 1172 N N . ILE B 1 33 ? 9.77745 -29.82898 25.84985 1.000 31.13814 33 ILE B N 1
ATOM 1173 C CA . ILE B 1 33 ? 10.48143 -30.09136 27.10121 1.000 30.26963 33 ILE B CA 1
ATOM 1174 C C . ILE B 1 33 ? 10.98018 -31.53251 27.04772 1.000 33.72836 33 ILE B C 1
ATOM 1175 O O . ILE B 1 33 ? 10.56894 -32.28470 26.15040 1.000 29.99985 33 ILE B O 1
ATOM 1180 N N . PRO B 1 34 ? 11.88253 -31.96436 27.95045 1.000 32.06319 34 PRO B N 1
ATOM 1181 C CA . PRO B 1 34 ? 12.46879 -33.31594 27.83953 1.000 38.53809 34 PRO B CA 1
ATOM 1182 C C . PRO B 1 34 ? 11.51187 -34.42245 28.28049 1.000 39.20774 34 PRO B C 1
ATOM 1183 O O . PRO B 1 34 ? 11.77154 -35.17056 29.22608 1.000 39.49540 34 PRO B O 1
ATOM 1187 N N . LEU B 1 35 ? 10.38700 -34.52715 27.58294 1.000 36.00655 35 LEU B N 1
ATOM 1188 C CA . LEU B 1 35 ? 9.39678 -35.56556 27.82862 1.000 41.11073 35 LEU B CA 1
ATOM 1189 C C . LEU B 1 35 ? 9.60959 -36.71682 26.85739 1.000 36.12578 35 LEU B C 1
ATOM 1190 O O . LEU B 1 35 ? 9.91663 -36.50177 25.68101 1.000 38.24539 35 LEU B O 1
ATOM 1195 N N . SER B 1 36 ? 9.45715 -37.93501 27.35553 1.000 40.46643 36 SER B N 1
ATOM 1196 C CA . SER B 1 36 ? 9.53935 -39.10703 26.49964 1.000 42.74070 36 SER B CA 1
ATOM 1197 C C . SER B 1 36 ? 8.20616 -39.31639 25.79560 1.000 46.10365 36 SER B C 1
ATOM 1198 O O . SER B 1 36 ? 7.17772 -39.44728 26.46832 1.000 45.21031 36 SER B O 1
ATOM 1201 N N . PRO B 1 37 ? 8.17052 -39.34036 24.46248 1.000 43.00678 37 PRO B N 1
ATOM 1202 C CA . PRO B 1 37 ? 6.92322 -39.70139 23.77678 1.000 42.02474 37 PRO B CA 1
ATOM 1203 C C . PRO B 1 37 ? 6.51862 -41.13861 24.02892 1.000 52.80078 37 PRO B C 1
ATOM 1204 O O . PRO B 1 37 ? 5.33307 -41.46733 23.90350 1.000 57.00494 37 PRO B O 1
ATOM 1208 N N . GLU B 1 38 ? 7.47114 -41.99988 24.38656 1.000 53.23869 38 GLU B N 1
ATOM 1209 C CA . GLU B 1 38 ? 7.17776 -43.40394 24.66984 1.000 58.30462 38 GLU B CA 1
ATOM 1210 C C . GLU B 1 38 ? 6.53896 -43.55510 26.04733 1.000 60.74369 38 GLU B C 1
ATOM 1211 O O . GLU B 1 38 ? 5.35986 -43.90228 26.16651 1.000 65.08935 38 GLU B O 1
ATOM 1217 N N . THR B 1 39 ? 7.31477 -43.30031 27.10061 1.000 59.61530 39 THR B N 1
ATOM 1218 C CA . THR B 1 39 ? 6.82723 -43.44229 28.46691 1.000 59.67415 39 THR B CA 1
ATOM 1219 C C . THR B 1 39 ? 5.82842 -42.34424 28.80909 1.000 57.30537 39 THR B C 1
ATOM 1220 O O . THR B 1 39 ? 4.63184 -42.61131 28.95382 1.000 65.81337 39 THR B O 1
ATOM 1224 N N . GLY B 1 40 ? 6.30834 -41.11030 28.94429 1.000 59.91362 40 GLY B N 1
ATOM 1225 C CA . GLY B 1 40 ? 5.44097 -39.99508 29.26883 1.000 55.98250 40 GLY B CA 1
ATOM 1226 C C . GLY B 1 40 ? 5.92051 -39.18079 30.45304 1.000 55.64491 40 GLY B C 1
ATOM 1227 O O . GLY B 1 40 ? 5.17548 -38.35543 30.99024 1.000 60.09482 40 GLY B O 1
ATOM 1228 N N . GLU B 1 41 ? 7.16079 -39.40256 30.86999 1.000 51.76417 41 GLU B N 1
ATOM 1229 C CA . GLU B 1 41 ? 7.76405 -38.68338 31.98322 1.000 59.56992 41 GLU B CA 1
ATOM 1230 C C . GLU B 1 41 ? 9.06977 -38.03127 31.53228 1.000 48.10139 41 GLU B C 1
ATOM 1231 O O . GLU B 1 41 ? 9.45709 -38.09930 30.36313 1.000 46.45436 41 GLU B O 1
ATOM 1237 N N . ILE B 1 42 ? 9.74756 -37.39074 32.47949 1.000 47.90104 42 ILE B N 1
ATOM 1238 C CA . ILE B 1 42 ? 10.94017 -36.60732 32.17764 1.000 46.98143 42 ILE B CA 1
ATOM 1239 C C . ILE B 1 42 ? 12.11840 -37.53898 31.93049 1.000 46.97317 42 ILE B C 1
ATOM 1240 O O . ILE B 1 42 ? 12.31648 -38.52514 32.65007 1.000 50.89040 42 ILE B O 1
ATOM 1245 N N . ILE B 1 43 ? 12.90786 -37.22586 30.90714 1.000 41.49581 43 ILE B N 1
ATOM 1246 C CA . ILE B 1 43 ? 14.08555 -38.00331 30.54123 1.000 40.17806 43 ILE B CA 1
ATOM 1247 C C . ILE B 1 43 ? 15.31504 -37.18428 30.90579 1.000 41.60734 43 ILE B C 1
ATOM 1248 O O . ILE B 1 43 ? 15.60380 -36.16156 30.27141 1.000 40.53388 43 ILE B O 1
ATOM 1253 N N . GLY B 1 44 ? 16.03357 -37.62404 31.92444 1.000 38.52356 44 GLY B N 1
ATOM 1254 C CA . GLY B 1 44 ? 17.29759 -37.00126 32.27570 1.000 41.25424 44 GLY B CA 1
ATOM 1255 C C . GLY B 1 44 ? 17.20732 -36.17345 33.54462 1.000 46.35039 44 GLY B C 1
ATOM 1256 O O . GLY B 1 44 ? 16.20827 -35.48855 33.79979 1.000 41.90598 44 GLY B O 1
ATOM 1257 N N . THR B 1 45 ? 18.26587 -36.23986 34.35322 1.000 42.59285 45 THR B N 1
ATOM 1258 C CA . THR B 1 45 ? 18.39109 -35.42520 35.55218 1.000 45.96547 45 THR B CA 1
ATOM 1259 C C . THR B 1 45 ? 19.39742 -34.29392 35.40179 1.000 45.63169 45 THR B C 1
ATOM 1260 O O . THR B 1 45 ? 19.48550 -33.44411 36.29475 1.000 52.10290 45 THR B O 1
ATOM 1264 N N . THR B 1 46 ? 20.15368 -34.26230 34.30897 1.000 45.49519 46 THR B N 1
ATOM 1265 C CA . THR B 1 46 ? 21.11820 -33.21010 34.03218 1.000 43.70634 46 THR B CA 1
ATOM 1266 C C . THR B 1 46 ? 20.66470 -32.38603 32.83413 1.000 41.73282 46 THR B C 1
ATOM 1267 O O . THR B 1 46 ? 19.79224 -32.79476 32.06151 1.000 41.63453 46 THR B O 1
ATOM 1271 N N . ILE B 1 47 ? 21.27944 -31.21048 32.68418 1.000 41.78253 47 ILE B N 1
ATOM 1272 C CA . ILE B 1 47 ? 20.93466 -30.34250 31.56360 1.000 39.77940 47 ILE B CA 1
ATOM 1273 C C . ILE B 1 47 ? 21.32768 -30.98763 30.23919 1.000 40.71135 47 ILE B C 1
ATOM 1274 O O . ILE B 1 47 ? 20.65318 -30.78766 29.22177 1.000 42.27065 47 ILE B O 1
ATOM 1279 N N . GLU B 1 48 ? 22.39831 -31.78737 30.22710 1.000 39.77021 48 GLU B N 1
ATOM 1280 C CA . GLU B 1 48 ? 22.81955 -32.44190 28.99132 1.000 40.93221 48 GLU B CA 1
ATOM 1281 C C . GLU B 1 48 ? 21.81229 -33.50031 28.55697 1.000 35.15816 48 GLU B C 1
ATOM 1282 O O . GLU B 1 48 ? 21.44057 -33.57125 27.38004 1.000 37.55673 48 GLU B O 1
ATOM 1288 N N . GLU B 1 49 ? 21.36290 -34.33737 29.49517 1.000 34.72081 49 GLU B N 1
ATOM 1289 C CA . GLU B 1 49 ? 20.40738 -35.38656 29.15301 1.000 39.39436 49 GLU B CA 1
ATOM 1290 C C . GLU B 1 49 ? 19.05606 -34.80174 28.75998 1.000 38.46824 49 GLU B C 1
ATOM 1291 O O . GLU B 1 49 ? 18.39762 -35.30716 27.84301 1.000 36.81129 49 GLU B O 1
ATOM 1297 N N . GLN B 1 50 ? 18.62484 -33.73763 29.44064 1.000 35.75274 50 GLN B N 1
ATOM 1298 C CA . GLN B 1 50 ? 17.33555 -33.13628 29.11653 1.000 38.17927 50 GLN B CA 1
ATOM 1299 C C . GLN B 1 50 ? 17.38936 -32.38980 27.78934 1.000 35.84451 50 GLN B C 1
ATOM 1300 O O . GLN B 1 50 ? 16.42797 -32.42844 27.01374 1.000 32.81629 50 GLN B O 1
ATOM 1306 N N . THR B 1 51 ? 18.50374 -31.70821 27.50794 1.000 36.83186 51 THR B N 1
ATOM 1307 C CA . THR B 1 51 ? 18.64746 -31.02902 26.22312 1.000 34.31941 51 THR B CA 1
ATOM 1308 C C . THR B 1 51 ? 18.59803 -32.02261 25.06975 1.000 37.84172 51 THR B C 1
ATOM 1309 O O . THR B 1 51 ? 17.97350 -31.75599 24.03547 1.000 34.26146 51 THR B O 1
ATOM 1313 N N . GLN B 1 52 ? 19.24434 -33.18040 25.23477 1.000 38.55573 52 GLN B N 1
ATOM 1314 C CA . GLN B 1 52 ? 19.23963 -34.19048 24.18184 1.000 38.54400 52 GLN B CA 1
ATOM 1315 C C . GLN B 1 52 ? 17.82508 -34.67268 23.88253 1.000 31.02146 52 GLN B C 1
ATOM 1316 O O . GLN B 1 52 ? 17.46221 -34.86904 22.71649 1.000 34.97418 52 GLN B O 1
ATOM 1322 N N . GLN B 1 53 ? 17.00850 -34.86250 24.92077 1.000 31.52413 53 GLN B N 1
ATOM 1323 C CA . GLN B 1 53 ? 15.63561 -35.30789 24.69953 1.000 37.12106 53 GLN B CA 1
ATOM 1324 C C . GLN B 1 53 ? 14.78976 -34.20824 24.06710 1.000 33.96709 53 GLN B C 1
ATOM 1325 O O . GLN B 1 53 ? 13.90898 -34.49165 23.24571 1.000 39.02214 53 GLN B O 1
ATOM 1331 N N . VAL B 1 54 ? 15.03285 -32.94958 24.44330 1.000 34.77580 54 VAL B N 1
ATOM 1332 C CA . VAL B 1 54 ? 14.33398 -31.83798 23.80308 1.000 29.83580 54 VAL B CA 1
ATOM 1333 C C . VAL B 1 54 ? 14.64377 -31.80791 22.31289 1.000 30.84003 54 VAL B C 1
ATOM 1334 O O . VAL B 1 54 ? 13.75049 -31.60513 21.48091 1.000 32.39396 54 VAL B O 1
ATOM 1338 N N . LEU B 1 55 ? 15.91247 -32.02390 21.95217 1.000 31.31132 55 LEU B N 1
ATOM 1339 C CA . LEU B 1 55 ? 16.29683 -32.02440 20.54432 1.000 32.81968 55 LEU B CA 1
ATOM 1340 C C . LEU B 1 55 ? 15.63632 -33.17026 19.78805 1.000 28.74354 55 LEU B C 1
ATOM 1341 O O . LEU B 1 55 ? 15.26042 -33.01563 18.62073 1.000 32.65285 55 LEU B O 1
ATOM 1346 N N . LYS B 1 56 ? 15.49698 -34.33243 20.43089 1.000 28.99175 56 LYS B N 1
ATOM 1347 C CA . LYS B 1 56 ? 14.75938 -35.43003 19.81260 1.000 35.38836 56 LYS B CA 1
ATOM 1348 C C . LYS B 1 56 ? 13.30528 -35.04512 19.57219 1.000 34.58410 56 LYS B C 1
ATOM 1349 O O . LYS B 1 56 ? 12.74962 -35.32135 18.50189 1.000 34.57755 56 LYS B O 1
ATOM 1355 N N . ASN B 1 57 ? 12.67267 -34.40436 20.55981 1.000 32.80083 57 ASN B N 1
ATOM 1356 C CA . ASN B 1 57 ? 11.27903 -33.99616 20.40782 1.000 31.49642 57 ASN B CA 1
ATOM 1357 C C . ASN B 1 57 ? 11.12023 -32.97586 19.28878 1.000 36.34157 57 ASN B C 1
ATOM 1358 O O . ASN B 1 57 ? 10.17886 -33.06202 18.48984 1.000 33.24339 57 ASN B O 1
ATOM 1363 N N . VAL B 1 58 ? 12.03311 -32.00365 19.21308 1.000 30.05520 58 VAL B N 1
ATOM 1364 C CA . VAL B 1 58 ? 11.95976 -30.99344 18.16137 1.000 29.17168 58 VAL B CA 1
ATOM 1365 C C . VAL B 1 58 ? 12.20101 -31.62576 16.79658 1.000 32.42200 58 VAL B C 1
ATOM 1366 O O . VAL B 1 58 ? 11.47684 -31.35322 15.83113 1.000 30.53936 58 VAL B O 1
ATOM 1370 N N . SER B 1 59 ? 13.22574 -32.47778 16.69693 1.000 31.75113 59 SER B N 1
ATOM 1371 C CA . SER B 1 59 ? 13.53309 -33.12628 15.42572 1.000 32.96535 59 SER B CA 1
ATOM 1372 C C . SER B 1 59 ? 12.35300 -33.94697 14.92426 1.000 27.38833 59 SER B C 1
ATOM 1373 O O . SER B 1 59 ? 12.07158 -33.97257 13.71939 1.000 29.89243 59 SER B O 1
ATOM 1376 N N . ALA B 1 60 ? 11.64976 -34.62369 15.83561 1.000 28.72242 60 ALA B N 1
ATOM 1377 C CA . ALA B 1 60 ? 10.45836 -35.37019 15.44640 1.000 33.90876 60 ALA B CA 1
ATOM 1378 C C . ALA B 1 60 ? 9.42174 -34.45556 14.80614 1.000 34.05031 60 ALA B C 1
ATOM 1379 O O . ALA B 1 60 ? 8.81499 -34.80802 13.78733 1.000 34.03810 60 ALA B O 1
ATOM 1381 N N . ILE B 1 61 ? 9.21946 -33.26732 15.38033 1.000 30.41286 61 ILE B N 1
ATOM 1382 C CA . ILE B 1 61 ? 8.25450 -32.32427 14.82470 1.000 30.61527 61 ILE B CA 1
ATOM 1383 C C . ILE B 1 61 ? 8.76596 -31.74330 13.51204 1.000 27.41194 61 ILE B C 1
ATOM 1384 O O . ILE B 1 61 ? 8.00224 -31.57784 12.55230 1.000 27.48447 61 ILE B O 1
ATOM 1389 N N . LEU B 1 62 ? 10.06208 -31.42555 13.44502 1.000 27.15840 62 LEU B N 1
ATOM 1390 C CA . LEU B 1 62 ? 10.63795 -30.93484 12.19590 1.000 28.52142 62 LEU B CA 1
ATOM 1391 C C . LEU B 1 62 ? 10.47690 -31.95568 11.07713 1.000 33.00968 62 LEU B C 1
ATOM 1392 O O . LEU B 1 62 ? 10.12213 -31.60090 9.94668 1.000 32.40617 62 LEU B O 1
ATOM 1397 N N . GLU B 1 63 ? 10.73358 -33.22987 11.37527 1.000 29.90493 63 GLU B N 1
ATOM 1398 C CA . GLU B 1 63 ? 10.59361 -34.27267 10.36509 1.000 34.59352 63 GLU B CA 1
ATOM 1399 C C . GLU B 1 63 ? 9.15398 -34.37029 9.87507 1.000 37.41952 63 GLU B C 1
ATOM 1400 O O . GLU B 1 63 ? 8.89728 -34.40949 8.66576 1.000 38.42577 63 GLU B O 1
ATOM 1406 N N . ALA B 1 64 ? 8.19721 -34.39302 10.80773 1.000 35.99557 64 ALA B N 1
ATOM 1407 C CA . ALA B 1 64 ? 6.79136 -34.53758 10.44694 1.000 33.94893 64 ALA B CA 1
ATOM 1408 C C . ALA B 1 64 ? 6.28867 -33.38808 9.58656 1.000 35.08211 64 ALA B C 1
ATOM 1409 O O . ALA B 1 64 ? 5.28068 -33.54666 8.89019 1.000 37.96750 64 ALA B O 1
ATOM 1411 N N . ALA B 1 65 ? 6.96011 -32.23942 9.61774 1.000 35.28064 65 ALA B N 1
ATOM 1412 C CA . ALA B 1 65 ? 6.57674 -31.09042 8.81197 1.000 36.82618 65 ALA B CA 1
ATOM 1413 C C . ALA B 1 65 ? 7.40927 -30.95780 7.54330 1.000 38.28671 65 ALA B C 1
ATOM 1414 O O . ALA B 1 65 ? 7.26299 -29.96769 6.82070 1.000 39.67215 65 ALA B O 1
ATOM 1416 N N . GLY B 1 66 ? 8.27875 -31.92188 7.26080 1.000 34.99956 66 GLY B N 1
ATOM 1417 C CA . GLY B 1 66 ? 9.08279 -31.87706 6.05412 1.000 35.62196 66 GLY B CA 1
ATOM 1418 C C . GLY B 1 66 ? 10.23564 -30.89886 6.09643 1.000 40.88104 66 GLY B C 1
ATOM 1419 O O . GLY B 1 66 ? 10.52823 -30.24583 5.08665 1.000 42.32906 66 GLY B O 1
ATOM 1420 N N . THR B 1 67 ? 10.90202 -30.77450 7.24153 1.000 37.89815 67 THR B N 1
ATOM 1421 C CA . THR B 1 67 ? 12.04407 -29.88291 7.38010 1.000 37.18398 67 THR B CA 1
ATOM 1422 C C . THR B 1 67 ? 13.01656 -30.50407 8.37589 1.000 33.56169 67 THR B C 1
ATOM 1423 O O . THR B 1 67 ? 12.79685 -31.60936 8.87952 1.000 37.11077 67 THR B O 1
ATOM 1427 N N . ASP B 1 68 ? 14.10484 -29.78831 8.65813 1.000 39.41512 68 ASP B N 1
ATOM 1428 C CA . ASP B 1 68 ? 15.16856 -30.31762 9.50067 1.000 38.44643 68 ASP B CA 1
ATOM 1429 C C . ASP B 1 68 ? 15.72086 -29.20697 10.38602 1.000 38.41665 68 ASP B C 1
ATOM 1430 O O . ASP B 1 68 ? 15.29193 -28.05121 10.31311 1.000 33.37901 68 ASP B O 1
ATOM 1435 N N . PHE B 1 69 ? 16.69442 -29.57065 11.22726 1.000 39.90740 69 PHE B N 1
ATOM 1436 C CA . PHE B 1 69 ? 17.31364 -28.59280 12.11733 1.000 38.77832 69 PHE B CA 1
ATOM 1437 C C . PHE B 1 69 ? 18.02904 -27.49838 11.33516 1.000 36.38683 69 PHE B C 1
ATOM 1438 O O . PHE B 1 69 ? 17.98462 -26.32339 11.71826 1.000 35.11500 69 PHE B O 1
ATOM 1446 N N . ASP B 1 70 ? 18.69609 -27.86346 10.23653 1.000 38.84049 70 ASP B N 1
ATOM 1447 C CA . ASP B 1 70 ? 19.44965 -26.88363 9.46055 1.000 40.87805 70 ASP B CA 1
ATOM 1448 C C . ASP B 1 70 ? 18.56157 -25.80185 8.86060 1.000 39.61055 70 ASP B C 1
ATOM 1449 O O . ASP B 1 70 ? 19.06101 -24.72155 8.52809 1.000 41.02281 70 ASP B O 1
ATOM 1454 N N . HIS B 1 71 ? 17.26373 -26.05848 8.71523 1.000 37.93493 71 HIS B N 1
ATOM 1455 C CA . HIS B 1 71 ? 16.33917 -25.07362 8.17402 1.000 40.00262 71 HIS B CA 1
ATOM 1456 C C . HIS B 1 71 ? 15.49016 -24.41037 9.25094 1.000 38.95487 71 HIS B C 1
ATOM 1457 O O . HIS B 1 71 ? 14.52174 -23.71540 8.92450 1.000 34.04220 71 HIS B O 1
ATOM 1464 N N . VAL B 1 72 ? 15.82685 -24.61503 10.52499 1.000 34.01032 72 VAL B N 1
ATOM 1465 C CA . VAL B 1 72 ? 15.24896 -23.80863 11.59008 1.000 32.61356 72 VAL B CA 1
ATOM 1466 C C . VAL B 1 72 ? 15.73225 -22.37320 11.43586 1.000 35.45266 72 VAL B C 1
ATOM 1467 O O . VAL B 1 72 ? 16.89863 -22.12355 11.10048 1.000 35.34511 72 VAL B O 1
ATOM 1471 N N . VAL B 1 73 ? 14.83207 -21.42128 11.65304 1.000 31.68162 73 VAL B N 1
ATOM 1472 C CA . VAL B 1 73 ? 15.12133 -20.00454 11.44901 1.000 31.29350 73 VAL B CA 1
ATOM 1473 C C . VAL B 1 73 ? 15.36480 -19.28657 12.76915 1.000 34.15376 73 VAL B C 1
ATOM 1474 O O . VAL B 1 73 ? 16.30478 -18.50135 12.89582 1.000 28.82295 73 VAL B O 1
ATOM 1478 N N . LYS B 1 74 ? 14.52208 -19.54511 13.76545 1.000 32.26366 74 LYS B N 1
ATOM 1479 C CA . LYS B 1 74 ? 14.61767 -18.88832 15.05871 1.000 30.86386 74 LYS B CA 1
ATOM 1480 C C . LYS B 1 74 ? 14.36954 -19.91024 16.15480 1.000 29.99320 74 LYS B C 1
ATOM 1481 O O . LYS B 1 74 ? 13.44406 -20.72037 16.05999 1.000 29.55601 74 LYS B O 1
ATOM 1487 N N . ALA B 1 75 ? 15.19920 -19.86657 17.19276 1.000 29.06273 75 ALA B N 1
ATOM 1488 C CA . ALA B 1 75 ? 15.04397 -20.72962 18.35306 1.000 29.16032 75 ALA B CA 1
ATOM 1489 C C . ALA B 1 75 ? 15.06895 -19.87923 19.61214 1.000 31.36348 75 ALA B C 1
ATOM 1490 O O . ALA B 1 75 ? 15.95099 -19.03083 19.77469 1.000 32.33303 75 ALA B O 1
ATOM 1492 N N . THR B 1 76 ? 14.09978 -20.09920 20.49273 1.000 28.74946 76 THR B N 1
ATOM 1493 C CA . THR B 1 76 ? 14.09765 -19.50503 21.82200 1.000 28.08497 76 THR B CA 1
ATOM 1494 C C . THR B 1 76 ? 14.33238 -20.61696 22.83217 1.000 27.84354 76 THR B C 1
ATOM 1495 O O . THR B 1 76 ? 13.58997 -21.60401 22.85637 1.000 31.01061 76 THR B O 1
ATOM 1499 N N . CYS B 1 77 ? 15.36414 -20.45880 23.65423 1.000 30.94905 77 CYS B N 1
ATOM 1500 C CA . CYS B 1 77 ? 15.78018 -21.47730 24.61031 1.000 31.68129 77 CYS B CA 1
ATOM 1501 C C . CYS B 1 77 ? 15.52352 -20.95311 26.01703 1.000 31.15835 77 CYS B C 1
ATOM 1502 O O . CYS B 1 77 ? 16.21826 -20.04364 26.48231 1.000 30.58077 77 CYS B O 1
ATOM 1505 N N . PHE B 1 78 ? 14.52243 -21.52090 26.68607 1.000 28.53161 78 PHE B N 1
ATOM 1506 C CA . PHE B 1 78 ? 14.19901 -21.15960 28.05989 1.000 29.32763 78 PHE B CA 1
ATOM 1507 C C . PHE B 1 78 ? 14.95902 -22.08229 29.00586 1.000 32.09262 78 PHE B C 1
ATOM 1508 O O . PHE B 1 78 ? 14.78186 -23.30495 28.96159 1.000 31.48128 78 PHE B O 1
ATOM 1516 N N . LEU B 1 79 ? 15.79840 -21.49819 29.85733 1.000 32.14745 79 LEU B N 1
ATOM 1517 C CA . LEU B 1 79 ? 16.56762 -22.23334 30.85177 1.000 32.42365 79 LEU B CA 1
ATOM 1518 C C . LEU B 1 79 ? 16.04023 -21.92445 32.24663 1.000 33.06932 79 LEU B C 1
ATOM 1519 O O . LEU B 1 79 ? 15.72271 -20.77324 32.55784 1.000 37.09458 79 LEU B O 1
ATOM 1524 N N . SER B 1 80 ? 15.94622 -22.95315 33.08981 1.000 28.44245 80 SER B N 1
ATOM 1525 C CA . SER B 1 80 ? 15.61308 -22.71680 34.48882 1.000 30.11896 80 SER B CA 1
ATOM 1526 C C . SER B 1 80 ? 16.79182 -22.15398 35.27411 1.000 39.33083 80 SER B C 1
ATOM 1527 O O . SER B 1 80 ? 16.58960 -21.60211 36.36149 1.000 42.43915 80 SER B O 1
ATOM 1530 N N . ASP B 1 81 ? 18.00882 -22.27307 34.74430 1.000 34.99970 81 ASP B N 1
ATOM 1531 C CA . ASP B 1 81 ? 19.20015 -21.71343 35.37565 1.000 37.26327 81 ASP B CA 1
ATOM 1532 C C . ASP B 1 81 ? 20.18388 -21.35460 34.27346 1.000 35.59762 81 ASP B C 1
ATOM 1533 O O . ASP B 1 81 ? 20.64487 -22.23886 33.54592 1.000 35.26188 81 ASP B O 1
ATOM 1538 N N . ILE B 1 82 ? 20.50717 -20.06345 34.15551 1.000 35.47446 82 ILE B N 1
ATOM 1539 C CA . ILE B 1 82 ? 21.36840 -19.60615 33.07067 1.000 37.17182 82 ILE B CA 1
ATOM 1540 C C . ILE B 1 82 ? 22.78211 -20.16623 33.18905 1.000 33.65063 82 ILE B C 1
ATOM 1541 O O . ILE B 1 82 ? 23.51112 -20.21360 32.19069 1.000 27.67380 82 ILE B O 1
ATOM 1546 N N . ASN B 1 83 ? 23.19080 -20.60559 34.38179 1.000 32.79963 83 ASN B N 1
ATOM 1547 C CA . ASN B 1 83 ? 24.50904 -21.20723 34.54019 1.000 35.74362 83 ASN B CA 1
ATOM 1548 C C . ASN B 1 83 ? 24.64190 -22.52969 33.79855 1.000 37.20793 83 ASN B C 1
ATOM 1549 O O . ASN B 1 83 ? 25.76695 -23.01504 33.63260 1.000 33.32256 83 ASN B O 1
ATOM 1554 N N . ASP B 1 84 ? 23.53134 -23.11711 33.35134 1.000 32.07358 84 ASP B N 1
ATOM 1555 C CA . ASP B 1 84 ? 23.55796 -24.33216 32.54704 1.000 36.69170 84 ASP B CA 1
ATOM 1556 C C . ASP B 1 84 ? 23.83840 -24.06523 31.07435 1.000 33.78272 84 ASP B C 1
ATOM 1557 O O . ASP B 1 84 ? 23.88844 -25.02168 30.29364 1.000 33.65806 84 ASP B O 1
ATOM 1562 N N . PHE B 1 85 ? 24.03158 -22.80213 30.68217 1.000 36.29218 85 PHE B N 1
ATOM 1563 C CA . PHE B 1 85 ? 24.10189 -22.45712 29.26355 1.000 37.60955 85 PHE B CA 1
ATOM 1564 C C . PHE B 1 85 ? 25.23470 -23.19208 28.55539 1.000 37.11899 85 PHE B C 1
ATOM 1565 O O . PHE B 1 85 ? 25.03826 -23.75507 27.47231 1.000 34.93541 85 PHE B O 1
ATOM 1573 N N . VAL B 1 86 ? 26.43422 -23.18373 29.14293 1.000 35.84947 86 VAL B N 1
ATOM 1574 C CA . VAL B 1 86 ? 27.58824 -23.79070 28.48078 1.000 31.45368 86 VAL B CA 1
ATOM 1575 C C . VAL B 1 86 ? 27.35741 -25.28178 28.26482 1.000 30.18907 86 VAL B C 1
ATOM 1576 O O . VAL B 1 86 ? 27.60512 -25.81531 27.17667 1.000 34.77983 86 VAL B O 1
ATOM 1580 N N . ALA B 1 87 ? 26.87192 -25.97589 29.29526 1.000 28.31174 87 ALA B N 1
ATOM 1581 C CA . ALA B 1 87 ? 26.57335 -27.39611 29.14047 1.000 32.60994 87 ALA B CA 1
ATOM 1582 C C . ALA B 1 87 ? 25.42801 -27.61686 28.15788 1.000 33.37808 87 ALA B C 1
ATOM 1583 O O . ALA B 1 87 ? 25.46163 -28.56073 27.35923 1.000 33.28912 87 ALA B O 1
ATOM 1585 N N . PHE B 1 88 ? 24.40648 -26.75665 28.19998 1.000 34.44387 88 PHE B N 1
ATOM 1586 C CA . PHE B 1 88 ? 23.32426 -26.84561 27.22373 1.000 33.29402 88 PHE B CA 1
ATOM 1587 C C . PHE B 1 88 ? 23.82948 -26.57233 25.81270 1.000 33.08751 88 PHE B C 1
ATOM 1588 O O . PHE B 1 88 ? 23.48510 -27.29438 24.86934 1.000 34.43116 88 PHE B O 1
ATOM 1596 N N . ASN B 1 89 ? 24.63934 -25.52256 25.64974 1.000 34.88407 89 ASN B N 1
ATOM 1597 C CA . ASN B 1 89 ? 25.11951 -25.13941 24.32579 1.000 38.15186 89 ASN B CA 1
ATOM 1598 C C . ASN B 1 89 ? 25.95130 -26.24229 23.68337 1.000 38.91476 89 ASN B C 1
ATOM 1599 O O . ASN B 1 89 ? 25.94789 -26.38512 22.45500 1.000 36.55256 89 ASN B O 1
ATOM 1604 N N . GLU B 1 90 ? 26.66038 -27.03339 24.49222 1.000 37.27329 90 GLU B N 1
ATOM 1605 C CA . GLU B 1 90 ? 27.46421 -28.12297 23.94677 1.000 43.36065 90 GLU B CA 1
ATOM 1606 C C . GLU B 1 90 ? 26.59036 -29.19154 23.30145 1.000 38.34653 90 GLU B C 1
ATOM 1607 O O . GLU B 1 90 ? 26.93535 -29.72405 22.24000 1.000 41.95059 90 GLU B O 1
ATOM 1613 N N . VAL B 1 91 ? 25.45673 -29.51765 23.92299 1.000 38.83426 91 VAL B N 1
ATOM 1614 C CA . VAL B 1 91 ? 24.55198 -30.49746 23.33142 1.000 35.73384 91 VAL B CA 1
ATOM 1615 C C . VAL B 1 91 ? 23.71264 -29.86277 22.22850 1.000 37.29413 91 VAL B C 1
ATOM 1616 O O . VAL B 1 91 ? 23.40028 -30.51769 21.22662 1.000 36.30107 91 VAL B O 1
ATOM 1620 N N . TYR B 1 92 ? 23.35195 -28.58573 22.38549 1.000 34.61356 92 TYR B N 1
ATOM 1621 C CA . TYR B 1 92 ? 22.50748 -27.91051 21.40423 1.000 30.09765 92 TYR B CA 1
ATOM 1622 C C . TYR B 1 92 ? 23.16410 -27.87427 20.02912 1.000 34.55771 92 TYR B C 1
ATOM 1623 O O . TYR B 1 92 ? 22.48475 -28.01975 19.00594 1.000 33.04131 92 TYR B O 1
ATOM 1632 N N . LYS B 1 93 ? 24.48598 -27.68794 19.98218 1.000 35.34534 93 LYS B N 1
ATOM 1633 C CA . LYS B 1 93 ? 25.16863 -27.56344 18.69914 1.000 34.67647 93 LYS B CA 1
ATOM 1634 C C . LYS B 1 93 ? 25.16675 -28.86319 17.90182 1.000 35.46709 93 LYS B C 1
ATOM 1635 O O . LYS B 1 93 ? 25.27514 -28.81714 16.67151 1.000 32.39970 93 LYS B O 1
ATOM 1641 N N . THR B 1 94 ? 25.02948 -30.01543 18.56403 1.000 34.10222 94 THR B N 1
ATOM 1642 C CA . THR B 1 94 ? 25.11571 -31.29001 17.85932 1.000 36.15570 94 THR B CA 1
ATOM 1643 C C . THR B 1 94 ? 23.91312 -31.54783 16.95893 1.000 39.49339 94 THR B C 1
ATOM 1644 O O . THR B 1 94 ? 23.98232 -32.42570 16.09233 1.000 35.73215 94 THR B O 1
ATOM 1648 N N . ALA B 1 95 ? 22.81641 -30.81072 17.14042 1.000 30.82268 95 ALA B N 1
ATOM 1649 C CA . ALA B 1 95 ? 21.64255 -30.99332 16.29706 1.000 31.45245 95 ALA B CA 1
ATOM 1650 C C . ALA B 1 95 ? 21.83403 -30.44331 14.89108 1.000 30.64519 95 ALA B C 1
ATOM 1651 O O . ALA B 1 95 ? 21.09547 -30.83550 13.98115 1.000 37.48785 95 ALA B O 1
ATOM 1653 N N . PHE B 1 96 ? 22.80585 -29.56112 14.69057 1.000 32.76626 96 PHE B N 1
ATOM 1654 C CA . PHE B 1 96 ? 22.99631 -28.87031 13.42555 1.000 34.58386 96 PHE B CA 1
ATOM 1655 C C . PHE B 1 96 ? 24.30282 -29.31072 12.78128 1.000 40.34479 96 PHE B C 1
ATOM 1656 O O . PHE B 1 96 ? 25.29733 -29.55289 13.47217 1.000 40.28688 96 PHE B O 1
ATOM 1664 N N . THR B 1 97 ? 24.29569 -29.41085 11.45338 1.000 43.19390 97 THR B N 1
ATOM 1665 C CA . THR B 1 97 ? 25.47652 -29.80272 10.69409 1.000 47.24325 97 THR B CA 1
ATOM 1666 C C . THR B 1 97 ? 26.13886 -28.61873 10.00158 1.000 48.15300 97 THR B C 1
ATOM 1667 O O . THR B 1 97 ? 27.34557 -28.40731 10.15217 1.000 57.14862 97 THR B O 1
ATOM 1671 N N . GLU B 1 98 ? 25.37038 -27.83928 9.24209 1.000 51.71090 98 GLU B N 1
ATOM 1672 C CA . GLU B 1 98 ? 25.89651 -26.68154 8.52735 1.000 52.72546 98 GLU B CA 1
ATOM 1673 C C . GLU B 1 98 ? 25.32251 -25.38321 9.08277 1.000 54.41582 98 GLU B C 1
ATOM 1674 O O . GLU B 1 98 ? 26.04636 -24.61558 9.72277 1.000 57.10996 98 GLU B O 1
ATOM 1680 N N . ALA B 1 99 ? 24.04077 -25.11071 8.85314 1.000 49.78863 99 ALA B N 1
ATOM 1681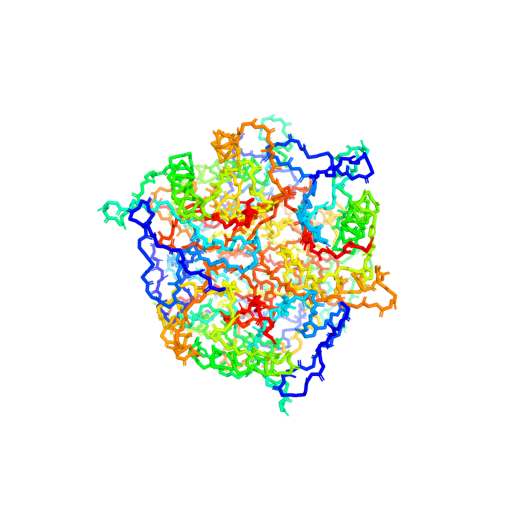 C CA . ALA B 1 99 ? 23.47920 -23.81796 9.20789 1.000 45.48021 99 ALA B CA 1
ATOM 1682 C C . ALA B 1 99 ? 23.01384 -23.79609 10.65754 1.000 43.71027 99 ALA B C 1
ATOM 1683 O O . ALA B 1 99 ? 22.60578 -24.81485 11.22209 1.000 39.09234 99 ALA B O 1
ATOM 1685 N N . PHE B 1 100 ? 23.08835 -22.60993 11.25885 1.000 42.02140 100 PHE B N 1
ATOM 1686 C CA . PHE B 1 100 ? 22.61306 -22.35331 12.60368 1.000 39.61049 100 PHE B CA 1
ATOM 1687 C C . PHE B 1 100 ? 21.56863 -21.24354 12.58373 1.000 38.01334 100 PHE B C 1
ATOM 1688 O O . PHE B 1 100 ? 21.73603 -20.24631 11.87187 1.000 33.08883 100 PHE B O 1
ATOM 1696 N N . PRO B 1 101 ? 20.48905 -21.38632 13.34281 1.000 34.12613 101 PRO B N 1
ATOM 1697 C CA . PRO B 1 101 ? 19.42830 -20.37848 13.34782 1.000 33.79854 101 PRO B CA 1
ATOM 1698 C C . PRO B 1 101 ? 19.72500 -19.24470 14.32365 1.000 32.59497 101 PRO B C 1
ATOM 1699 O O . PRO B 1 101 ? 20.62217 -19.32605 15.16499 1.000 31.04013 101 PRO B O 1
ATOM 1703 N N . ALA B 1 102 ? 18.94507 -18.17474 14.18920 1.000 30.55526 102 ALA B N 1
ATOM 1704 C CA . ALA B 1 102 ? 18.95139 -17.12955 15.20165 1.000 33.74932 102 ALA B CA 1
ATOM 1705 C C . ALA B 1 102 ? 18.45800 -17.69969 16.52636 1.000 29.66733 102 ALA B C 1
ATOM 1706 O O . ALA B 1 102 ? 17.62482 -18.60876 16.56170 1.000 34.61710 102 ALA B O 1
ATOM 1708 N N . ARG B 1 103 ? 18.98746 -17.16987 17.62771 1.000 29.82540 103 ARG B N 1
ATOM 1709 C CA . ARG B 1 103 ? 18.71960 -17.75105 18.93484 1.000 31.26894 103 ARG B CA 1
ATOM 1710 C C . ARG B 1 103 ? 18.54535 -16.66905 19.98958 1.000 31.60636 103 ARG B C 1
ATOM 1711 O O . ARG B 1 103 ? 19.19757 -15.62336 19.93973 1.000 33.02846 103 ARG B O 1
ATOM 1719 N N . SER B 1 104 ? 17.64866 -16.92985 20.93747 1.000 33.14076 104 SER B N 1
ATOM 1720 C CA . SER B 1 104 ? 17.54994 -16.16762 22.17326 1.000 33.98212 104 SER B CA 1
ATOM 1721 C C . SER B 1 104 ? 17.49898 -17.15425 23.32692 1.000 29.65383 104 SER B C 1
ATOM 1722 O O . SER B 1 104 ? 16.75846 -18.14126 23.27079 1.000 37.08391 104 SER B O 1
ATOM 1725 N N . ALA B 1 105 ? 18.29304 -16.89534 24.36131 1.000 34.90131 105 ALA B N 1
ATOM 1726 C CA . ALA B 1 105 ? 18.37339 -17.76501 25.52773 1.000 34.72183 105 ALA B CA 1
ATOM 1727 C C . ALA B 1 105 ? 18.25993 -16.90738 26.77675 1.000 32.79579 105 ALA B C 1
ATOM 1728 O O . ALA B 1 105 ? 19.10718 -16.04140 27.01648 1.000 35.16465 105 ALA B O 1
ATOM 1730 N N . VAL B 1 106 ? 17.20591 -17.13544 27.55925 1.000 28.58378 106 VAL B N 1
ATOM 1731 C CA . VAL B 1 106 ? 16.97844 -16.41271 28.80077 1.000 28.63901 106 VAL B CA 1
ATOM 1732 C C . VAL B 1 106 ? 16.67349 -17.42547 29.89410 1.000 33.19912 106 VAL B C 1
ATOM 1733 O O . VAL B 1 106 ? 16.33717 -18.58219 29.62905 1.000 27.37244 106 VAL B O 1
ATOM 1737 N N . GLU B 1 107 ? 16.80345 -16.97686 31.13832 1.000 33.69313 107 GLU B N 1
ATOM 1738 C CA . GLU B 1 107 ? 16.41273 -17.77247 32.29245 1.000 32.12851 107 GLU B CA 1
ATOM 1739 C C . GLU B 1 107 ? 15.02377 -17.34812 32.74622 1.000 28.71826 107 GLU B C 1
ATOM 1740 O O . GLU B 1 107 ? 14.77691 -16.16019 32.97844 1.000 31.66657 107 GLU B O 1
ATOM 1746 N N . VAL B 1 108 ? 14.12170 -18.31419 32.85799 1.000 34.23382 108 VAL B N 1
ATOM 1747 C CA . VAL B 1 108 ? 12.78038 -18.06290 33.33906 1.000 32.26579 108 VAL B CA 1
ATOM 1748 C C . VAL B 1 108 ? 12.70596 -18.45060 34.81109 1.000 36.90583 108 VAL B C 1
ATOM 1749 O O . VAL B 1 108 ? 13.62138 -19.05336 35.36622 1.000 39.28675 108 VAL B O 1
ATOM 1753 N N . ALA B 1 109 ? 11.59589 -18.09292 35.45863 1.000 40.56123 109 ALA B N 1
ATOM 1754 C CA . ALA B 1 109 ? 11.41748 -18.45345 36.86027 1.000 37.20162 109 ALA B CA 1
ATOM 1755 C C . ALA B 1 109 ? 11.1629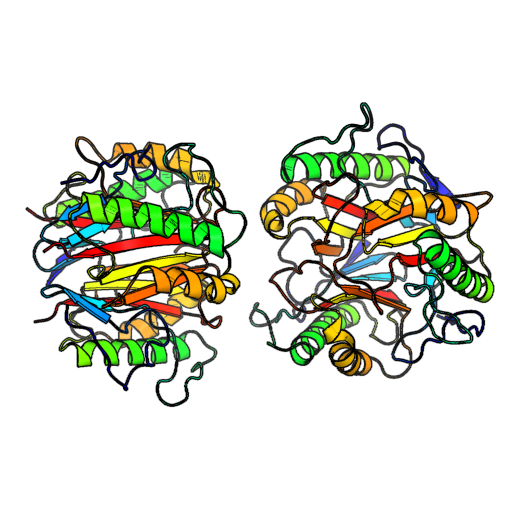7 -19.94617 37.01646 1.000 38.80915 109 ALA B C 1
ATOM 1756 O O . ALA B 1 109 ? 11.69128 -20.57838 37.93904 1.000 40.58651 109 ALA B O 1
ATOM 1758 N N . ARG B 1 110 ? 10.36707 -20.52765 36.12199 1.000 37.02542 110 ARG B N 1
ATOM 1759 C CA . ARG B 1 110 ? 10.00184 -21.93136 36.23273 1.000 38.55554 110 ARG B CA 1
ATOM 1760 C C . ARG B 1 110 ? 9.45064 -22.40907 34.89680 1.000 37.02094 110 ARG B C 1
ATOM 1761 O O . ARG B 1 110 ? 8.83253 -21.64182 34.15346 1.000 33.99141 110 ARG B O 1
ATOM 1769 N N . LEU B 1 111 ? 9.69207 -23.68038 34.60249 1.000 30.84715 111 LEU B N 1
ATOM 1770 C CA . LEU B 1 111 ? 9.22195 -24.34897 33.40201 1.000 33.26179 111 LEU B CA 1
ATOM 1771 C C . LEU B 1 111 ? 8.21923 -25.43926 33.75977 1.000 35.64342 111 LEU B C 1
ATOM 1772 O O . LEU B 1 111 ? 8.18824 -25.91646 34.89944 1.000 34.92164 111 LEU B O 1
ATOM 1777 N N . PRO B 1 112 ? 7.36906 -25.84646 32.81569 1.000 35.59939 112 PRO B N 1
ATOM 1778 C CA . PRO B 1 112 ? 6.42498 -26.93777 33.09609 1.000 39.67150 112 PRO B CA 1
ATOM 1779 C C . PRO B 1 112 ? 7.14816 -28.20313 33.53661 1.000 39.96165 112 PRO B C 1
ATOM 1780 O O . PRO B 1 112 ? 8.15990 -28.59907 32.95188 1.000 41.00597 112 PRO B O 1
ATOM 1784 N N . LYS B 1 113 ? 6.62164 -28.82594 34.59275 1.000 36.04953 113 LYS B N 1
ATOM 1785 C CA . LYS B 1 113 ? 7.20399 -30.00949 35.22398 1.000 40.31534 113 LYS B CA 1
ATOM 1786 C C . LYS B 1 113 ? 8.61576 -29.75955 35.74672 1.000 42.68223 113 LYS B C 1
ATOM 1787 O O . LYS B 1 113 ? 9.38550 -30.70752 35.93293 1.000 42.49300 113 LYS B O 1
ATOM 1793 N N . ASP B 1 114 ? 8.96214 -28.49349 35.99369 1.000 38.70815 114 ASP B N 1
ATOM 1794 C CA . ASP B 1 114 ? 10.24055 -28.11354 36.59883 1.000 40.89940 114 ASP B CA 1
ATOM 1795 C C . ASP B 1 114 ? 11.43691 -28.61969 35.79800 1.000 37.52369 114 ASP B C 1
ATOM 1796 O O . ASP B 1 114 ? 12.48187 -28.94534 36.36659 1.000 41.09855 114 ASP B O 1
ATOM 1801 N N . VAL B 1 115 ? 11.30355 -28.68509 34.47438 1.000 32.63598 115 VAL B N 1
ATOM 1802 C CA . VAL B 1 115 ? 12.40422 -29.12500 33.62502 1.000 33.85627 115 VAL B CA 1
ATOM 1803 C C . VAL B 1 115 ? 13.46150 -28.02972 33.57584 1.000 33.65177 115 VAL B C 1
ATOM 1804 O O . VAL B 1 115 ? 13.22936 -26.90417 34.03252 1.000 33.07768 115 VAL B O 1
ATOM 1808 N N . LYS B 1 116 ? 14.63205 -28.35299 33.02462 1.000 32.87127 116 LYS B N 1
ATOM 1809 C CA . LYS B 1 116 ? 15.74212 -27.41260 32.96712 1.000 33.16097 116 LYS B CA 1
ATOM 1810 C C . LYS B 1 116 ? 15.82689 -26.65300 31.65189 1.000 33.35441 116 LYS B C 1
ATOM 1811 O O . LYS B 1 116 ? 16.51328 -25.62658 31.59194 1.000 32.83152 116 LYS B O 1
ATOM 1817 N N . ILE B 1 117 ? 15.14341 -27.11700 30.61073 1.000 34.98935 117 ILE B N 1
ATOM 1818 C CA . ILE B 1 117 ? 15.31328 -26.57037 29.26959 1.000 36.12146 117 ILE B CA 1
ATOM 1819 C C . ILE B 1 117 ? 14.00772 -26.73514 28.50397 1.000 31.95194 117 ILE B C 1
ATOM 1820 O O . ILE B 1 117 ? 13.34767 -27.77445 28.58885 1.000 28.48628 117 ILE B O 1
ATOM 1825 N N . GLU B 1 118 ? 13.62946 -25.69171 27.76884 1.000 30.01743 118 GLU B N 1
ATOM 1826 C CA . GLU B 1 118 ? 12.52108 -25.75248 26.82674 1.000 32.76872 118 GLU B CA 1
ATOM 1827 C C . GLU B 1 118 ? 12.89897 -24.94103 25.59980 1.000 29.06837 118 GLU B C 1
ATOM 1828 O O . GLU B 1 118 ? 13.31202 -23.78441 25.72450 1.000 30.61438 118 GLU B O 1
ATOM 1834 N N . ILE B 1 119 ? 12.76447 -25.54619 24.42310 1.000 23.71051 119 ILE B N 1
ATOM 1835 C CA . ILE B 1 119 ? 13.14633 -24.91828 23.16375 1.000 30.58128 119 ILE B CA 1
ATOM 1836 C C . ILE B 1 119 ? 11.92355 -24.86879 22.25951 1.000 33.21473 119 ILE B C 1
ATOM 1837 O O . ILE B 1 119 ? 11.30853 -25.90597 21.98043 1.000 26.44999 119 ILE B O 1
ATOM 1842 N N . GLU B 1 120 ? 11.57200 -23.66812 21.80784 1.000 28.38266 120 GLU B N 1
ATOM 1843 C CA . GLU B 1 120 ? 10.57855 -23.47520 20.76256 1.000 30.12449 120 GLU B CA 1
ATOM 1844 C C . GLU B 1 120 ? 11.28598 -22.99685 19.50259 1.000 29.87234 120 GLU B C 1
ATOM 1845 O O . GLU B 1 120 ? 12.20660 -22.17599 19.57153 1.000 31.66466 120 GLU B O 1
ATOM 1851 N N . VAL B 1 121 ? 10.87216 -23.52197 18.35187 1.000 28.15900 121 VAL B N 1
ATOM 1852 C CA . VAL B 1 121 ? 11.55965 -23.23375 17.10109 1.000 32.07325 121 VAL B CA 1
ATOM 1853 C C . VAL B 1 121 ? 10.56947 -22.74254 16.05687 1.000 29.11576 121 VAL B C 1
ATOM 1854 O O . VAL B 1 121 ? 9.38732 -23.10275 16.06289 1.000 29.71600 121 VAL B O 1
ATOM 1858 N N . ILE B 1 122 ? 11.07082 -21.89424 15.16468 1.000 28.79282 122 ILE B N 1
ATOM 1859 C CA . ILE B 1 122 ? 10.40308 -21.52835 13.92349 1.000 27.76271 122 ILE B CA 1
ATOM 1860 C C . ILE B 1 122 ? 11.29543 -21.99967 12.78641 1.000 28.18600 122 ILE B C 1
ATOM 1861 O O . ILE B 1 122 ? 12.48598 -21.66651 12.75052 1.000 32.12631 122 ILE B O 1
ATOM 1866 N N . ALA B 1 123 ? 10.73135 -22.77953 11.87037 1.000 29.56452 123 ALA B N 1
ATOM 1867 C CA . ALA B 1 123 ? 11.51632 -23.43189 10.83554 1.000 34.32769 123 ALA B CA 1
ATOM 1868 C C . ALA B 1 123 ? 10.93298 -23.14466 9.46082 1.000 38.97285 123 ALA B C 1
ATOM 1869 O O . ALA B 1 123 ? 9.73069 -22.90950 9.30873 1.000 32.71577 123 ALA B O 1
ATOM 1871 N N . GLU B 1 124 ? 11.80757 -23.17125 8.46020 1.000 34.45677 124 GLU B N 1
ATOM 1872 C CA . GLU B 1 124 ? 11.41735 -22.98188 7.07222 1.000 36.55524 124 GLU B CA 1
ATOM 1873 C C . GLU B 1 124 ? 11.06377 -24.33024 6.45877 1.000 43.21913 124 GLU B C 1
ATOM 1874 O O . GLU B 1 124 ? 11.78725 -25.31374 6.64699 1.000 42.82179 124 GLU B O 1
ATOM 1880 N N . ILE B 1 125 ? 9.94924 -24.37588 5.73641 1.000 43.69488 125 ILE B N 1
ATOM 1881 C CA . ILE B 1 125 ? 9.53665 -25.59472 5.04930 1.000 47.51084 125 ILE B CA 1
ATOM 1882 C C . ILE B 1 125 ? 10.26406 -25.66494 3.71271 1.000 52.70751 125 ILE B C 1
ATOM 1883 O O . ILE B 1 125 ? 10.13305 -24.76673 2.87428 1.000 52.57847 125 ILE B O 1
ATOM 1888 N N . LEU B 1 126 ? 11.03835 -26.72651 3.51576 1.000 55.01808 126 LEU B N 1
ATOM 1889 C CA . LEU B 1 126 ? 11.76222 -26.91836 2.26528 1.000 55.89310 126 LEU B CA 1
ATOM 1890 C C . LEU B 1 126 ? 10.90566 -27.68460 1.26136 1.000 63.60065 126 LEU B C 1
ATOM 1891 O O . LEU B 1 126 ? 10.04830 -28.48352 1.64004 1.000 63.65624 126 LEU B O 1
ATOM 1897 N N . ALA C 1 2 ? -7.35005 -61.72415 63.52422 1.000 56.68536 2 ALA C N 1
ATOM 1898 C CA . ALA C 1 2 ? -7.20833 -61.51549 62.08769 1.000 58.35347 2 ALA C CA 1
ATOM 1899 C C . ALA C 1 2 ? -8.40950 -62.07819 61.33378 1.000 55.44858 2 ALA C C 1
ATOM 1900 O O . ALA C 1 2 ? -8.34052 -63.16655 60.76231 1.000 59.77703 2 ALA C O 1
ATOM 1902 N N . LYS C 1 3 ? -9.50986 -61.33061 61.33523 1.000 52.43320 3 LYS C N 1
ATOM 1903 C CA . LYS C 1 3 ? -10.74173 -61.73987 60.67757 1.000 48.38784 3 LYS C CA 1
ATOM 1904 C C . LYS C 1 3 ? -10.94835 -60.93180 59.40327 1.000 43.62250 3 LYS C C 1
ATOM 1905 O O . LYS C 1 3 ? -10.66361 -59.73053 59.36359 1.000 41.87764 3 LYS C O 1
ATOM 1911 N N . THR C 1 4 ? -11.44659 -61.59965 58.36748 1.000 36.68961 4 THR C N 1
ATOM 1912 C CA . THR C 1 4 ? -11.72911 -60.98236 57.08015 1.000 38.91185 4 THR C CA 1
ATOM 1913 C C . THR C 1 4 ? -13.21769 -60.67409 56.96517 1.000 40.06157 4 THR C C 1
ATOM 1914 O O . THR C 1 4 ? -14.06182 -61.47852 57.37007 1.000 39.52268 4 THR C O 1
ATOM 1918 N N . ILE C 1 5 ? -13.53427 -59.50402 56.41646 1.000 30.23889 5 ILE C N 1
ATOM 1919 C CA . ILE C 1 5 ? -14.91588 -59.06585 56.25561 1.000 29.56992 5 ILE C CA 1
ATOM 1920 C C . ILE C 1 5 ? -15.40489 -59.44604 54.86411 1.000 34.47600 5 ILE C C 1
ATOM 1921 O O . ILE C 1 5 ? -14.72530 -59.18951 53.86257 1.000 31.67500 5 ILE C O 1
ATOM 1926 N N . HIS C 1 6 ? -16.58376 -60.06452 54.80295 1.000 30.29112 6 HIS C N 1
ATOM 1927 C CA . HIS C 1 6 ? -17.24769 -60.39885 53.54939 1.000 30.42116 6 HIS C CA 1
ATOM 1928 C C . HIS C 1 6 ? -18.69916 -59.95081 53.62678 1.000 31.38755 6 HIS C C 1
ATOM 1929 O O . HIS C 1 6 ? -19.37793 -60.21345 54.62426 1.000 28.17895 6 HIS C O 1
ATOM 1936 N N . THR C 1 7 ? -19.17093 -59.27770 52.57884 1.000 28.49207 7 THR C N 1
ATOM 1937 C CA . THR C 1 7 ? -20.56983 -58.88298 52.49618 1.000 28.77105 7 THR C CA 1
ATOM 1938 C C . THR C 1 7 ? -20.93110 -58.64606 51.03805 1.000 30.97585 7 THR C C 1
ATOM 1939 O O . THR C 1 7 ? -20.11891 -58.12590 50.26911 1.000 27.13548 7 THR C O 1
ATOM 1943 N N . ASP C 1 8 ? -22.14959 -59.03536 50.66530 1.000 29.95832 8 ASP C N 1
ATOM 1944 C CA . ASP C 1 8 ? -22.64660 -58.76922 49.32167 1.000 28.73427 8 ASP C CA 1
ATOM 1945 C C . ASP C 1 8 ? -23.22474 -57.36839 49.17641 1.000 27.80186 8 ASP C C 1
ATOM 1946 O O . ASP C 1 8 ? -23.63904 -56.99812 48.07250 1.000 27.75750 8 ASP C O 1
ATOM 1951 N N . LYS C 1 9 ? -23.26361 -56.58699 50.25246 1.000 26.38302 9 LYS C N 1
ATOM 1952 C CA . LYS C 1 9 ? -23.77715 -55.22572 50.20228 1.000 27.80897 9 LYS C CA 1
ATOM 1953 C C . LYS C 1 9 ? -22.69844 -54.19927 49.87894 1.000 28.72938 9 LYS C C 1
ATOM 1954 O O . LYS C 1 9 ? -22.99450 -53.00043 49.84396 1.000 32.44385 9 LYS C O 1
ATOM 1960 N N . ALA C 1 10 ? -21.46345 -54.63578 49.65625 1.000 28.69743 10 ALA C N 1
ATOM 1961 C CA . ALA C 1 10 ? -20.37921 -53.80028 49.16918 1.000 28.40608 10 ALA C CA 1
ATOM 1962 C C . ALA C 1 10 ? -19.77171 -54.45833 47.94053 1.000 25.37677 10 ALA C C 1
ATOM 1963 O O . ALA C 1 10 ? -19.87823 -55.67899 47.77847 1.000 31.35468 10 ALA C O 1
ATOM 1965 N N . PRO C 1 11 ? -19.14988 -53.68158 47.04978 1.000 27.95646 11 PRO C N 1
ATOM 1966 C CA . PRO C 1 11 ? -18.54115 -54.27916 45.85511 1.000 30.27245 11 PRO C CA 1
ATOM 1967 C C . PRO C 1 11 ? -17.57220 -55.39155 46.23049 1.000 34.01682 11 PRO C C 1
ATOM 1968 O O . PRO C 1 11 ? -16.80515 -55.27693 47.18950 1.000 24.50593 11 PRO C O 1
ATOM 1972 N N . ALA C 1 12 ? -17.63430 -56.48768 45.47741 1.000 32.04728 12 ALA C N 1
ATOM 1973 C CA . ALA C 1 12 ? -16.82713 -57.65611 45.79735 1.000 29.07296 12 ALA C CA 1
ATOM 1974 C C . ALA C 1 12 ? -15.34406 -57.33986 45.66257 1.000 35.50398 12 ALA C C 1
ATOM 1975 O O . ALA C 1 12 ? -14.92885 -56.56791 44.79389 1.000 32.54334 12 ALA C O 1
ATOM 1977 N N . ALA C 1 13 ? -14.54634 -57.93846 46.53941 1.000 35.29587 13 ALA C N 1
ATOM 1978 C CA . ALA C 1 13 ? -13.09825 -57.76819 46.51145 1.000 37.42096 13 ALA C CA 1
ATOM 1979 C C . ALA C 1 13 ? -12.53413 -58.57983 45.35357 1.000 39.46233 13 ALA C C 1
ATOM 1980 O O . ALA C 1 13 ? -12.37368 -59.79826 45.45009 1.000 38.93146 13 ALA C O 1
ATOM 1982 N N . ILE C 1 14 ? -12.23439 -57.90731 44.24855 1.000 39.10680 14 ILE C N 1
ATOM 1983 C CA . ILE C 1 14 ? -11.68608 -58.54742 43.05955 1.000 39.52560 14 ILE C CA 1
ATOM 1984 C C . ILE C 1 14 ? -10.17598 -58.34989 43.09040 1.000 42.22097 14 ILE C C 1
ATOM 1985 O O . ILE C 1 14 ? -9.68427 -57.22042 42.99268 1.000 46.93403 14 ILE C O 1
ATOM 1990 N N . GLY C 1 15 ? -9.43437 -59.44336 43.23815 1.000 42.48695 15 GLY C N 1
ATOM 1991 C CA . GLY C 1 15 ? -7.99269 -59.38137 43.25585 1.000 44.47813 15 GLY C CA 1
ATOM 1992 C C . GLY C 1 15 ? -7.39956 -59.63535 44.62695 1.000 38.56871 15 GLY C C 1
ATOM 1993 O O . GLY C 1 15 ? -8.05826 -60.16101 45.52952 1.000 38.29163 15 GLY C O 1
ATOM 1994 N N . PRO C 1 16 ? -6.12885 -59.25198 44.80927 1.000 37.39616 16 PRO C N 1
ATOM 1995 C CA . PRO C 1 16 ? -5.39707 -59.56178 46.05199 1.000 33.91426 16 PRO C CA 1
ATOM 1996 C C . PRO C 1 16 ? -5.68722 -58.57856 47.18348 1.000 35.72142 16 PRO C C 1
ATOM 1997 O O . PRO C 1 16 ? -4.79037 -57.92041 47.72009 1.000 37.17591 16 PRO C O 1
ATOM 2001 N N . TYR C 1 17 ? -6.95814 -58.48529 47.56784 1.000 30.43421 17 TYR C N 1
ATOM 2002 C CA . TYR C 1 17 ? -7.34728 -57.68749 48.72394 1.000 30.10174 17 TYR C CA 1
ATOM 2003 C C . TYR C 1 17 ? -8.71933 -58.15045 49.19332 1.000 31.10049 17 TYR C C 1
ATOM 2004 O O . TYR C 1 17 ? -9.43628 -58.85697 48.48158 1.000 32.92616 17 TYR C O 1
ATOM 2013 N N . VAL C 1 18 ? -9.07278 -57.74383 50.41166 1.000 27.64636 18 VAL C N 1
ATOM 2014 C CA . VAL C 1 18 ? -10.37253 -58.04337 50.99480 1.000 27.51890 18 VAL C CA 1
ATOM 2015 C C . VAL C 1 18 ? -11.07628 -56.73137 51.31834 1.000 30.17876 18 VAL C C 1
ATOM 2016 O O . VAL C 1 18 ? -10.46024 -55.66422 51.37967 1.000 28.79049 18 VAL C O 1
ATOM 2020 N N . GLN C 1 19 ? -12.39322 -56.82427 51.52743 1.000 26.75278 19 GLN C N 1
ATOM 2021 C CA . GLN C 1 19 ? -13.18771 -55.62678 51.78850 1.000 26.31657 19 GLN C CA 1
ATOM 2022 C C . GLN C 1 19 ? -12.76771 -54.95173 53.08795 1.000 25.47770 19 GLN C C 1
ATOM 2023 O O . GLN C 1 19 ? -12.77268 -53.71925 53.18808 1.000 23.86148 19 GLN C O 1
ATOM 2029 N N . GLY C 1 20 ? -12.41312 -55.74034 54.09262 1.000 24.65325 20 GLY C N 1
ATOM 2030 C CA . GLY C 1 20 ? -11.97758 -55.19840 55.36272 1.000 22.87866 20 GLY C CA 1
ATOM 2031 C C . GLY C 1 20 ? -11.35517 -56.28891 56.20006 1.000 28.51002 20 GLY C C 1
ATOM 2032 O O . GLY C 1 20 ? -11.61309 -57.47993 55.99346 1.000 28.87994 20 GLY C O 1
ATOM 2033 N N . LYS C 1 21 ? -10.51965 -55.86693 57.14608 1.000 28.79797 21 LYS C N 1
ATOM 2034 C CA . LYS C 1 21 ? -9.84483 -56.80001 58.03503 1.000 29.20977 21 LYS C CA 1
ATOM 2035 C C . LYS C 1 21 ? -9.90269 -56.26807 59.45718 1.000 35.42163 21 LYS C C 1
ATOM 2036 O O . LYS C 1 21 ? -9.74478 -55.06533 59.68684 1.000 30.45874 21 LYS C O 1
ATOM 2042 N N . ILE C 1 22 ? -10.13540 -57.16961 60.40658 1.000 39.42997 22 ILE C N 1
ATOM 2043 C CA . ILE C 1 22 ? -10.23622 -56.82661 61.81943 1.000 43.23917 22 ILE C CA 1
ATOM 2044 C C . ILE C 1 22 ? -9.06409 -57.45481 62.55784 1.000 41.64392 22 ILE C C 1
ATOM 2045 O O . ILE C 1 22 ? -8.81309 -58.65888 62.42876 1.000 42.41619 22 ILE C O 1
ATOM 2050 N N . VAL C 1 23 ? -8.34373 -56.63797 63.32156 1.000 40.55626 23 VAL C N 1
ATOM 2051 C CA . VAL C 1 23 ? -7.32445 -57.11066 64.24984 1.000 42.40239 23 VAL C CA 1
ATOM 2052 C C . VAL C 1 23 ? -7.58486 -56.43452 65.58898 1.000 41.49443 23 VAL C C 1
ATOM 2053 O O . VAL C 1 23 ? -7.67973 -55.20286 65.65919 1.000 37.92203 23 VAL C O 1
ATOM 2057 N N . GLY C 1 24 ? -7.72432 -57.23417 66.64103 1.000 44.06228 24 GLY C N 1
ATOM 2058 C CA . GLY C 1 24 ? -8.09934 -56.67127 67.92737 1.000 43.00949 24 GLY C CA 1
ATOM 2059 C C . GLY C 1 24 ? -9.48696 -56.06697 67.85278 1.000 42.43173 24 GLY C C 1
ATOM 2060 O O . GLY C 1 24 ? -10.42656 -56.67298 67.32716 1.000 45.06782 24 GLY C O 1
ATOM 2061 N N . ASN C 1 25 ? -9.62256 -54.84660 68.37142 1.000 44.28810 25 ASN C N 1
ATOM 2062 C CA . ASN C 1 25 ? -10.88249 -54.11626 68.34753 1.000 46.12778 25 ASN C CA 1
ATOM 2063 C C . ASN C 1 25 ? -10.93128 -53.07536 67.23371 1.000 45.95372 25 ASN C C 1
ATOM 2064 O O . ASN C 1 25 ? -11.75078 -52.15121 67.29253 1.000 44.60065 25 ASN C O 1
ATOM 2069 N N . LEU C 1 26 ? -10.07620 -53.20817 66.22255 1.000 42.04682 26 LEU C N 1
ATOM 2070 C CA . LEU C 1 26 ? -9.96187 -52.23353 65.14597 1.000 42.09383 26 LEU C CA 1
ATOM 2071 C C . LEU C 1 26 ? -10.39118 -52.85708 63.82542 1.000 40.37094 26 LEU C C 1
ATOM 2072 O O . LEU C 1 26 ? -9.98699 -53.97920 63.50159 1.000 42.19942 26 LEU C O 1
ATOM 2077 N N . LEU C 1 27 ? -11.20898 -52.12929 63.07113 1.000 36.27659 27 LEU C N 1
ATOM 2078 C CA . LEU C 1 27 ? -11.56154 -52.50055 61.70882 1.000 32.07773 27 LEU C CA 1
ATOM 2079 C C . LEU C 1 27 ? -10.74885 -51.65695 60.73754 1.000 34.12162 27 LEU C C 1
ATOM 2080 O O . LEU C 1 27 ? -10.76495 -50.42348 60.81567 1.000 31.57762 27 LEU C O 1
ATOM 2085 N N . PHE C 1 28 ? -10.03555 -52.32076 59.83389 1.000 28.45216 28 PHE C N 1
ATOM 2086 C CA . PHE C 1 28 ? -9.35504 -51.65933 58.72744 1.000 31.60149 28 PHE C CA 1
ATOM 2087 C C . PHE C 1 28 ? -10.13754 -51.97205 57.45976 1.000 32.61490 28 PHE C C 1
ATOM 2088 O O . PHE C 1 28 ? -10.08131 -53.09566 56.94821 1.000 32.21473 28 PHE C O 1
ATOM 2096 N N . ALA C 1 29 ? -10.86814 -50.98184 56.96044 1.000 29.09183 29 ALA C N 1
ATOM 2097 C CA . ALA C 1 29 ? -11.67870 -51.15652 55.76770 1.000 32.62535 29 ALA C CA 1
ATOM 2098 C C . ALA C 1 29 ? -10.90405 -50.72525 54.53086 1.000 26.13526 29 ALA C C 1
ATOM 2099 O O . ALA C 1 29 ? -10.15725 -49.74356 54.55909 1.000 29.19373 29 ALA C O 1
ATOM 2101 N N . SER C 1 30 ? -11.08439 -51.47022 53.44601 1.000 29.03755 30 SER C N 1
ATOM 2102 C CA . SER C 1 30 ? -10.48691 -51.08837 52.17756 1.000 25.88841 30 SER C CA 1
ATOM 2103 C C . SER C 1 30 ? -11.14794 -49.82285 51.64638 1.000 27.01426 30 SER C C 1
ATOM 2104 O O . SER C 1 30 ? -12.31945 -49.54659 51.91900 1.000 28.93531 30 SER C O 1
ATOM 2107 N N . GLY C 1 31 ? -10.37829 -49.04398 50.88982 1.000 26.09295 31 GLY C N 1
ATOM 2108 C CA . GLY C 1 31 ? -10.90698 -47.84640 50.26993 1.000 23.65766 31 GLY C CA 1
ATOM 2109 C C . GLY C 1 31 ? -12.06229 -48.15602 49.34107 1.000 27.36600 31 GLY C C 1
ATOM 2110 O O . GLY C 1 31 ? -11.91682 -48.93726 48.39634 1.000 26.20277 31 GLY C O 1
ATOM 2111 N N . GLN C 1 32 ? -13.21932 -47.55953 49.60402 1.000 25.57366 32 GLN C N 1
ATOM 2112 C CA . GLN C 1 32 ? -14.42144 -47.82632 48.83120 1.000 21.04258 32 GLN C CA 1
ATOM 2113 C C . GLN C 1 32 ? -14.59869 -46.77708 47.74356 1.000 24.50575 32 GLN C C 1
ATOM 2114 O O . GLN C 1 32 ? -14.43087 -45.57810 47.98648 1.000 23.94154 32 GLN C O 1
ATOM 2120 N N . ILE C 1 33 ? -14.93704 -47.24151 46.54503 1.000 21.55849 33 ILE C N 1
ATOM 2121 C CA . ILE C 1 33 ? -15.23293 -46.37800 45.40536 1.000 23.75264 33 ILE C CA 1
ATOM 2122 C C . ILE C 1 33 ? -16.72287 -46.51164 45.10403 1.000 26.86530 33 ILE C C 1
ATOM 2123 O O . ILE C 1 33 ? -17.35437 -47.47365 45.56757 1.000 29.33064 33 ILE C O 1
ATOM 2128 N N . PRO C 1 34 ? -17.35025 -45.56636 44.34301 1.000 25.08548 34 PRO C N 1
ATOM 2129 C CA . PRO C 1 34 ? -18.80730 -45.57698 44.15694 1.000 25.62751 34 PRO C CA 1
ATOM 2130 C C . PRO C 1 34 ? -19.32857 -46.61338 43.16138 1.000 24.82840 34 PRO C C 1
ATOM 2131 O O . PRO C 1 34 ? -20.12362 -46.30468 42.27228 1.000 28.03529 34 PRO C O 1
ATOM 2135 N N . LEU C 1 35 ? -18.88560 -47.85722 43.31709 1.000 27.13111 35 LEU C N 1
ATOM 2136 C CA . LEU C 1 35 ? -19.42203 -48.95071 42.52074 1.000 26.14114 35 LEU C CA 1
ATOM 2137 C C . LEU C 1 35 ? -20.67478 -49.51162 43.17979 1.000 25.65439 35 LEU C C 1
ATOM 2138 O O . LEU C 1 35 ? -20.80193 -49.52701 44.40729 1.000 26.72092 35 LEU C O 1
ATOM 2143 N N . SER C 1 36 ? -21.60426 -49.96449 42.35124 1.000 26.27738 36 SER C N 1
ATOM 2144 C CA . SER C 1 36 ? -22.78817 -50.64140 42.86693 1.000 30.19466 36 SER C CA 1
ATOM 2145 C C . SER C 1 36 ? -22.45814 -52.09665 43.17632 1.000 27.91232 36 SER C C 1
ATOM 2146 O O . SER C 1 36 ? -21.92532 -52.80063 42.31270 1.000 27.41006 36 SER C O 1
ATOM 2149 N N . PRO C 1 37 ? -22.75886 -52.58226 44.38343 1.000 29.65889 37 PRO C N 1
ATOM 2150 C CA . PRO C 1 37 ? -22.55463 -54.01168 44.66374 1.000 26.66281 37 PRO C CA 1
ATOM 2151 C C . PRO C 1 37 ? -23.44919 -54.91928 43.84199 1.000 36.31193 37 PRO C C 1
ATOM 2152 O O . PRO C 1 37 ? -23.17206 -56.12301 43.75700 1.000 35.67245 37 PRO C O 1
ATOM 2156 N N . GLU C 1 38 ? -24.50996 -54.38423 43.23501 1.000 34.83423 38 GLU C N 1
ATOM 2157 C CA . GLU C 1 38 ? -25.42601 -55.21696 42.46592 1.000 38.32662 38 GLU C CA 1
ATOM 2158 C C . GLU C 1 38 ? -24.94936 -55.40875 41.03030 1.000 43.58328 38 GLU C C 1
ATOM 2159 O O . GLU C 1 38 ? -25.08042 -56.50415 40.47291 1.000 44.13435 38 GLU C O 1
ATOM 2165 N N . THR C 1 39 ? -24.37583 -54.36942 40.42346 1.000 37.73474 39 THR C N 1
ATOM 2166 C CA . THR C 1 39 ? -23.94660 -54.43144 39.03463 1.000 37.02034 39 THR C CA 1
ATOM 2167 C C . THR C 1 39 ? -22.44510 -54.26709 38.83861 1.000 37.34657 39 THR C C 1
ATOM 2168 O O . THR C 1 39 ? -21.94647 -54.57605 37.74998 1.000 38.06216 39 THR C O 1
ATOM 2172 N N . GLY C 1 40 ? -21.71143 -53.80032 39.84543 1.000 34.30487 40 GLY C N 1
ATOM 2173 C CA . GLY C 1 40 ? -20.29345 -53.56284 39.67318 1.000 33.20131 40 GLY C CA 1
ATOM 2174 C C . GLY C 1 40 ? -19.94233 -52.35141 38.84117 1.000 35.73815 40 GLY C C 1
ATOM 2175 O O . GLY C 1 40 ? -18.77170 -52.18199 38.48732 1.000 38.16360 40 GLY C O 1
ATOM 2176 N N . GLU C 1 41 ? -20.91321 -51.50171 38.51930 1.000 29.78783 41 GLU C N 1
ATOM 2177 C CA . GLU C 1 41 ? -20.68679 -50.31386 37.71113 1.000 32.88609 41 GLU C CA 1
ATOM 2178 C C . GLU C 1 41 ? -20.78498 -49.05878 38.57027 1.000 30.47913 41 GLU C C 1
ATOM 2179 O O . GLU C 1 41 ? -21.29464 -49.08002 39.69460 1.000 25.87734 41 GLU C O 1
ATOM 2185 N N . ILE C 1 42 ? -20.29335 -47.95189 38.01299 1.000 30.32464 42 ILE C N 1
ATOM 2186 C CA . ILE C 1 42 ? -20.26389 -46.68641 38.73692 1.000 31.13069 42 ILE C CA 1
ATOM 2187 C C . ILE C 1 42 ? -21.68004 -46.15083 38.89587 1.000 28.82758 42 ILE C C 1
ATOM 2188 O O . ILE C 1 42 ? -22.46976 -46.14496 37.94286 1.000 28.95301 42 ILE C O 1
ATOM 2193 N N . ILE C 1 43 ? -22.00442 -45.68959 40.10052 1.000 27.26915 43 ILE C N 1
ATOM 2194 C CA . ILE C 1 43 ? -23.27839 -45.03986 40.38929 1.000 31.82662 43 ILE C CA 1
ATOM 2195 C C . ILE C 1 43 ? -23.01528 -43.54611 40.52205 1.000 32.96552 43 ILE C C 1
ATOM 2196 O O . ILE C 1 43 ? -22.30636 -43.11002 41.43804 1.000 29.87524 43 ILE C O 1
ATOM 2201 N N . GLY C 1 44 ? -23.57709 -42.76138 39.60684 1.000 28.79162 44 GLY C N 1
ATOM 2202 C CA . GLY C 1 44 ? -23.53173 -41.31905 39.72970 1.000 30.21530 44 GLY C CA 1
ATOM 2203 C C . GLY C 1 44 ? -22.52641 -40.62667 38.83351 1.000 34.94424 44 GLY C C 1
ATOM 2204 O O . GLY C 1 44 ? -21.39692 -41.09753 38.65933 1.000 25.85317 44 GLY C O 1
ATOM 2205 N N . THR C 1 45 ? -22.93744 -39.49738 38.25714 1.000 32.71878 45 THR C N 1
ATOM 2206 C CA . THR C 1 45 ? -22.05752 -38.65161 37.46495 1.000 35.49859 45 THR C CA 1
ATOM 2207 C C . THR C 1 45 ? -21.56954 -37.42942 38.22756 1.000 33.07292 45 THR C C 1
ATOM 2208 O O . THR C 1 45 ? -20.70377 -36.70888 37.72257 1.000 35.03347 45 THR C O 1
ATOM 2212 N N . THR C 1 46 ? -22.10791 -37.17413 39.41389 1.000 32.05476 46 THR C N 1
ATOM 2213 C CA . THR C 1 46 ? -21.70106 -36.05321 40.24329 1.000 29.28039 46 THR C CA 1
ATOM 2214 C C . THR C 1 46 ? -21.01447 -36.56680 41.50058 1.000 28.00018 46 THR C C 1
ATOM 2215 O O . THR C 1 46 ? -21.15154 -37.73347 41.87875 1.000 27.51434 46 THR C O 1
ATOM 2219 N N . ILE C 1 47 ? -20.26998 -35.67197 42.15197 1.000 25.53141 47 ILE C N 1
ATOM 2220 C CA . ILE C 1 47 ? -19.60829 -36.03898 43.39948 1.000 30.13489 47 ILE C CA 1
ATOM 2221 C C . ILE C 1 47 ? -20.63667 -36.36195 44.47696 1.000 30.92811 47 ILE C C 1
ATOM 2222 O O . ILE C 1 47 ? -20.39563 -37.21796 45.33691 1.000 29.09078 47 ILE C O 1
ATOM 2227 N N . GLU C 1 48 ? 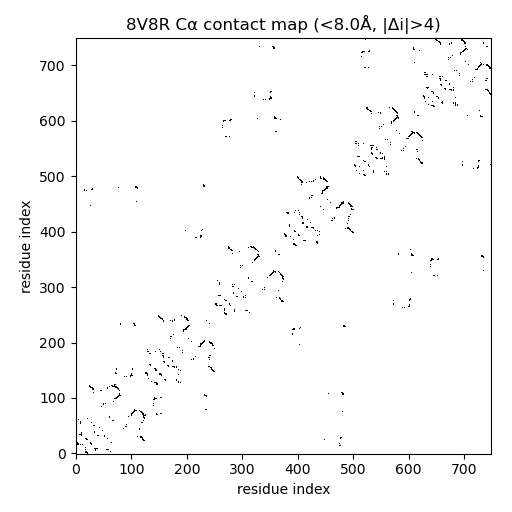-21.80481 -35.71087 44.43669 1.000 25.72015 48 GLU C N 1
ATOM 2228 C CA . GLU C 1 48 ? -22.84429 -35.98460 45.42652 1.000 28.12423 48 GLU C CA 1
ATOM 2229 C C . GLU C 1 48 ? -23.36452 -37.41054 45.29546 1.000 25.34080 48 GLU C C 1
ATOM 2230 O O . GLU C 1 48 ? -23.47253 -38.13693 46.28966 1.000 26.76644 48 GLU C O 1
ATOM 2236 N N . GLU C 1 49 ? -23.69482 -37.82683 44.07133 1.000 23.36667 49 GLU C N 1
ATOM 2237 C CA . GLU C 1 49 ? -24.23171 -39.16759 43.86385 1.000 29.62784 49 GLU C CA 1
ATOM 2238 C C . GLU C 1 49 ? -23.18152 -40.23518 44.13665 1.000 23.78891 49 GLU C C 1
ATOM 2239 O O . GLU C 1 49 ? -23.49506 -41.28944 44.70073 1.000 29.90723 49 GLU C O 1
ATOM 2245 N N . GLN C 1 50 ? -21.93149 -39.98586 43.73823 1.000 26.55299 50 GLN C N 1
ATOM 2246 C CA . GLN C 1 50 ? -20.87711 -40.96435 43.98068 1.000 25.13293 50 GLN C CA 1
ATOM 2247 C C . GLN C 1 50 ? -20.55966 -41.07687 45.46571 1.000 23.59415 50 GLN C C 1
ATOM 2248 O O . GLN C 1 50 ? -20.35777 -42.18376 45.97843 1.000 26.16921 50 GLN C O 1
ATOM 2254 N N . THR C 1 51 ? -20.52093 -39.94557 46.17578 1.000 23.13740 51 THR C N 1
ATOM 2255 C CA . THR C 1 51 ? -20.24559 -39.98619 47.60948 1.000 22.54767 51 THR C CA 1
ATOM 2256 C C . THR C 1 51 ? -21.31771 -40.77071 48.35375 1.000 28.12203 51 THR C C 1
ATOM 2257 O O . THR C 1 51 ? -21.01040 -41.52963 49.28135 1.000 27.63472 51 THR C O 1
ATOM 2261 N N . GLN C 1 52 ? -22.58388 -40.59989 47.96060 1.000 24.37624 52 GLN C N 1
ATOM 2262 C CA . GLN C 1 52 ? -23.66091 -41.36262 48.58314 1.000 28.73567 52 GLN C CA 1
ATOM 2263 C C . GLN C 1 52 ? -23.43423 -42.86206 48.42780 1.000 27.35105 52 GLN C C 1
ATOM 2264 O O . GLN C 1 52 ? -23.63644 -43.62978 49.37513 1.000 30.97467 52 GLN C O 1
ATOM 2270 N N . GLN C 1 53 ? -22.99955 -43.29651 47.24363 1.000 25.29636 53 GLN C N 1
ATOM 2271 C CA . GLN C 1 53 ? -22.76320 -44.71963 47.02774 1.000 30.02952 53 GLN C CA 1
ATOM 2272 C C . GLN C 1 53 ? -21.55893 -45.20873 47.82387 1.000 27.01803 53 GLN C C 1
ATOM 2273 O O . GLN C 1 53 ? -21.56913 -46.33053 48.34492 1.000 27.24248 53 GLN C O 1
ATOM 2279 N N . VAL C 1 54 ? -20.51107 -44.38562 47.92680 1.000 27.59454 54 VAL C N 1
ATOM 2280 C CA . VAL C 1 54 ? -19.35183 -44.76175 48.73357 1.000 28.28152 54 VAL C CA 1
ATOM 2281 C C . VAL C 1 54 ? -19.76098 -44.95516 50.18647 1.000 26.77752 54 VAL C C 1
ATOM 2282 O O . VAL C 1 54 ? -19.30716 -45.89137 50.85603 1.000 26.24821 54 VAL C O 1
ATOM 2286 N N . LEU C 1 55 ? -20.63392 -44.07998 50.69322 1.000 25.81780 55 LEU C N 1
ATOM 2287 C CA . LEU C 1 55 ? -21.10193 -44.21217 52.06898 1.000 30.35087 55 LEU C CA 1
ATOM 2288 C C . LEU C 1 55 ? -21.92327 -45.48198 52.25628 1.000 26.26451 55 LEU C C 1
ATOM 2289 O O . LEU C 1 55 ? -21.83116 -46.13476 53.30162 1.000 27.99538 55 LEU C O 1
ATOM 2294 N N . LYS C 1 56 ? -22.73372 -45.84656 51.25853 1.000 27.30099 56 LYS C N 1
ATOM 2295 C CA . LYS C 1 56 ? -23.48829 -47.09425 51.34377 1.000 29.46432 56 LYS C CA 1
ATOM 2296 C C . LYS C 1 56 ? -22.55753 -48.29985 51.34284 1.000 26.72535 56 LYS C C 1
ATOM 2297 O O . LYS C 1 56 ? -22.80314 -49.28174 52.05340 1.000 31.17562 56 LYS C O 1
ATOM 2303 N N . ASN C 1 57 ? -21.48450 -48.24525 50.54987 1.000 30.34698 57 ASN C N 1
ATOM 2304 C CA . ASN C 1 57 ? -20.51890 -49.34013 50.54067 1.000 29.50699 57 ASN C CA 1
ATOM 2305 C C . ASN C 1 57 ? -19.76395 -49.41950 51.86098 1.000 26.49206 57 ASN C C 1
ATOM 2306 O O . ASN C 1 57 ? -19.57400 -50.51264 52.40668 1.000 27.67190 57 ASN C O 1
ATOM 2311 N N . VAL C 1 58 ? -19.32982 -48.27259 52.38998 1.000 24.67933 58 VAL C N 1
ATOM 2312 C CA . VAL C 1 58 ? -18.66033 -48.25666 53.68877 1.000 26.97204 58 VAL C CA 1
ATOM 2313 C C . VAL C 1 58 ? -19.60263 -48.74911 54.77906 1.000 29.22999 58 VAL C C 1
ATOM 2314 O O . VAL C 1 58 ? -19.20816 -49.53162 55.65296 1.000 32.25393 58 VAL C O 1
ATOM 2318 N N . SER C 1 59 ? -20.86206 -48.29835 54.74587 1.000 30.56840 59 SER C N 1
ATOM 2319 C CA . SER C 1 59 ? -21.84236 -48.74156 55.73433 1.000 29.45079 59 SER C CA 1
ATOM 2320 C C . SER C 1 59 ? -21.97542 -50.25852 55.73814 1.000 26.91508 59 SER C C 1
ATOM 2321 O O . SER C 1 59 ? -22.06957 -50.87889 56.80326 1.000 28.51179 59 SER C O 1
ATOM 2324 N N . ALA C 1 60 ? -21.96751 -50.87272 54.55339 1.000 28.80388 60 ALA C N 1
ATOM 2325 C CA . ALA C 1 60 ? -22.07157 -52.32525 54.46273 1.000 31.23464 60 ALA C CA 1
ATOM 2326 C C . ALA C 1 60 ? -20.88909 -53.01306 55.13385 1.000 31.06167 60 ALA C C 1
ATOM 2327 O O . ALA C 1 60 ? -21.04368 -54.07876 55.74219 1.000 33.86873 60 ALA C O 1
ATOM 2329 N N . ILE C 1 61 ? -19.69680 -52.42454 55.02733 1.000 28.08313 61 ILE C N 1
ATOM 2330 C CA . ILE C 1 61 ? -18.52368 -53.02190 55.65558 1.000 26.27265 61 ILE C CA 1
ATOM 2331 C C . ILE C 1 61 ? -18.56114 -52.81291 57.16444 1.000 30.99831 61 ILE C C 1
ATOM 2332 O O . ILE C 1 61 ? -18.22531 -53.71849 57.93818 1.000 30.48190 61 ILE C O 1
ATOM 2337 N N . LEU C 1 62 ? -18.96699 -51.61872 57.60690 1.000 24.59151 62 LEU C N 1
ATOM 2338 C CA . LEU C 1 62 ? -19.13542 -51.37453 59.03595 1.000 30.33897 62 LEU C CA 1
ATOM 2339 C C . LEU C 1 62 ? -20.14851 -52.33699 59.64021 1.000 32.33084 62 LEU C C 1
ATOM 2340 O O . LEU C 1 62 ? -19.93110 -52.87541 60.73232 1.000 32.30934 62 LEU C O 1
ATOM 2345 N N . GLU C 1 63 ? -21.26087 -52.56963 58.93865 1.000 32.91632 63 GLU C N 1
ATOM 2346 C CA . GLU C 1 63 ? -22.28408 -53.47676 59.44820 1.000 32.93417 63 GLU C CA 1
ATOM 2347 C C . GLU C 1 63 ? -21.76042 -54.90403 59.53785 1.000 35.83769 63 GLU C C 1
ATOM 2348 O O . GLU C 1 63 ? -21.96932 -55.58819 60.54597 1.000 35.73949 63 GLU C O 1
ATOM 2354 N N . ALA C 1 64 ? -21.07242 -55.37019 58.49285 1.000 31.69627 64 ALA C N 1
ATOM 2355 C CA . ALA C 1 64 ? -20.54639 -56.72925 58.49365 1.000 31.36592 64 ALA C CA 1
ATOM 2356 C C . ALA C 1 64 ? -19.44508 -56.92398 59.52790 1.000 37.89824 64 ALA C C 1
ATOM 2357 O O . ALA C 1 64 ? -19.11048 -58.06925 59.85057 1.000 35.43243 64 ALA C O 1
ATOM 2359 N N . ALA C 1 65 ? -18.87872 -55.83868 60.05211 1.000 32.05883 65 ALA C N 1
ATOM 2360 C CA . ALA C 1 65 ? -17.85713 -55.90470 61.08612 1.000 33.30884 65 ALA C CA 1
ATOM 2361 C C . ALA C 1 65 ? -18.41475 -55.67596 62.48405 1.000 33.43788 65 ALA C C 1
ATOM 2362 O O . ALA C 1 65 ? -17.65378 -55.72459 63.45532 1.000 41.22609 65 ALA C O 1
ATOM 2364 N N . GLY C 1 66 ? -19.71388 -55.42784 62.61078 1.000 35.73416 66 GLY C N 1
ATOM 2365 C CA . GLY C 1 66 ? -20.31140 -55.21891 63.91622 1.000 37.32994 66 GLY C CA 1
ATOM 2366 C C . GLY C 1 66 ? -20.09717 -53.83884 64.49801 1.000 38.38171 66 GLY C C 1
ATOM 2367 O O . GLY C 1 66 ? -19.94569 -53.70137 65.71976 1.000 37.92345 66 GLY C O 1
ATOM 2368 N N . THR C 1 67 ? -20.07968 -52.80629 63.65644 1.000 34.25843 67 THR C N 1
ATOM 2369 C CA . THR C 1 67 ? -19.90130 -51.43405 64.11189 1.000 30.55655 67 THR C CA 1
ATOM 2370 C C . THR C 1 67 ? -20.73130 -50.51561 63.22070 1.000 35.72314 67 THR C C 1
ATOM 2371 O O . THR C 1 67 ? -21.47996 -50.97187 62.35196 1.000 36.55504 67 THR C O 1
ATOM 2375 N N . ASP C 1 68 ? -20.60130 -49.20755 63.44494 1.000 40.31800 68 ASP C N 1
ATOM 2376 C CA . ASP C 1 68 ? -21.38682 -48.21661 62.72024 1.000 42.85140 68 ASP C CA 1
ATOM 2377 C C . ASP C 1 68 ? -20.51547 -47.00720 62.40595 1.000 38.59245 68 ASP C C 1
ATOM 2378 O O . ASP C 1 68 ? -19.31161 -46.99393 62.67677 1.000 38.45193 68 ASP C O 1
ATOM 2383 N N . PHE C 1 69 ? -21.14388 -45.97639 61.83084 1.000 38.12934 69 PHE C N 1
ATOM 2384 C CA . PHE C 1 69 ? -20.40900 -44.77716 61.43623 1.000 39.16421 69 PHE C CA 1
ATOM 2385 C C . PHE C 1 69 ? -19.90085 -44.00506 62.64628 1.000 37.88920 69 PHE C C 1
ATOM 2386 O O . PHE C 1 69 ? -18.79824 -43.44633 62.61663 1.000 42.25919 69 PHE C O 1
ATOM 2394 N N . ASP C 1 70 ? -20.69151 -43.95303 63.71557 1.000 36.48785 70 ASP C N 1
ATOM 2395 C CA . ASP C 1 70 ? -20.31910 -43.16344 64.88027 1.000 38.89278 70 ASP C CA 1
ATOM 2396 C C . ASP C 1 70 ? -19.12430 -43.73825 65.62811 1.000 46.89167 70 ASP C C 1
ATOM 2397 O O . ASP C 1 70 ? -18.56680 -43.05115 66.49137 1.000 45.94648 70 ASP C O 1
ATOM 2402 N N . HIS C 1 71 ? -18.70779 -44.96193 65.30740 1.000 38.87316 71 HIS C N 1
ATOM 2403 C CA . HIS C 1 71 ? -17.52357 -45.56594 65.89960 1.000 43.26090 71 HIS C CA 1
ATOM 2404 C C . HIS C 1 71 ? -16.36370 -45.66727 64.91549 1.000 38.85407 71 HIS C C 1
ATOM 2405 O O . HIS C 1 71 ? -15.35523 -46.30986 65.22363 1.000 38.24090 71 HIS C O 1
ATOM 2412 N N . VAL C 1 72 ? -16.48496 -45.05475 63.73773 1.000 37.23734 72 VAL C N 1
ATOM 2413 C CA . VAL C 1 72 ? -15.32058 -44.81946 62.89463 1.000 38.56899 72 VAL C CA 1
ATOM 2414 C C . VAL C 1 72 ? -14.41554 -43.81443 63.59196 1.000 35.90373 72 VAL C C 1
ATOM 2415 O O . VAL C 1 72 ? -14.87665 -42.76790 64.06620 1.000 36.63700 72 VAL C O 1
ATOM 2419 N N . VAL C 1 73 ? -13.12679 -44.12758 63.67408 1.000 36.29814 73 VAL C N 1
ATOM 2420 C CA . VAL C 1 73 ? -12.17158 -43.25563 64.34421 1.000 35.60369 73 VAL C CA 1
ATOM 2421 C C . VAL C 1 73 ? -11.47300 -42.32788 63.35641 1.000 34.10913 73 VAL C C 1
ATOM 2422 O O . VAL C 1 73 ? -11.24570 -41.15550 63.65745 1.000 29.77025 73 VAL C O 1
ATOM 2426 N N . LYS C 1 74 ? -11.15957 -42.82048 62.15770 1.000 32.97735 74 LYS C N 1
ATOM 2427 C CA . LYS C 1 74 ? -10.42811 -42.04119 61.16839 1.000 34.31559 74 LYS C CA 1
ATOM 2428 C C . LYS C 1 74 ? -10.92382 -42.37789 59.77104 1.000 30.30762 74 LYS C C 1
ATOM 2429 O O . LYS C 1 74 ? -11.14138 -43.54829 59.44395 1.000 29.17929 74 LYS C O 1
ATOM 2435 N N . ALA C 1 75 ? -11.09501 -41.34290 58.95155 1.000 26.85578 75 ALA C N 1
ATOM 2436 C CA . ALA C 1 75 ? -11.44327 -41.49501 57.54642 1.000 28.23363 75 ALA C CA 1
ATOM 2437 C C . ALA C 1 75 ? -10.45150 -40.70677 56.70520 1.000 32.70637 75 ALA C C 1
ATOM 2438 O O . ALA C 1 75 ? -10.12933 -39.56143 57.03398 1.000 30.20875 75 ALA C O 1
ATOM 2440 N N . THR C 1 76 ? -9.95971 -41.31889 55.63309 1.000 28.09801 76 THR C N 1
ATOM 2441 C CA . THR C 1 76 ? -9.13998 -40.62798 54.64637 1.000 25.20303 76 THR C CA 1
ATOM 2442 C C . THR C 1 76 ? -9.91118 -40.58695 53.33506 1.000 28.15494 76 THR C C 1
ATOM 2443 O O . THR C 1 76 ? -10.33133 -41.63157 52.82434 1.000 27.19059 76 THR C O 1
ATOM 2447 N N . CYS C 1 77 ? -10.09876 -39.38505 52.79848 1.000 25.79666 77 CYS C N 1
ATOM 2448 C CA . CYS C 1 77 ? -10.94376 -39.15994 51.63345 1.000 26.59511 77 CYS C CA 1
ATOM 2449 C C . CYS C 1 77 ? -10.08118 -38.69003 50.47199 1.000 25.82290 77 CYS C C 1
ATOM 2450 O O . CYS C 1 77 ? -9.47213 -37.61719 50.54214 1.000 28.46714 77 CYS C O 1
ATOM 2453 N N . PHE C 1 78 ? -10.03554 -39.48845 49.40977 1.000 24.19725 78 PHE C N 1
ATOM 2454 C CA . PHE C 1 78 ? -9.25719 -39.17422 48.21940 1.000 26.16473 78 PHE C CA 1
ATOM 2455 C C . PHE C 1 78 ? -10.19784 -38.66233 47.13651 1.000 23.87920 78 PHE C C 1
ATOM 2456 O O . PHE C 1 78 ? -11.09818 -39.38599 46.69664 1.000 21.90026 78 PHE C O 1
ATOM 2464 N N . LEU C 1 79 ? -9.98439 -37.42230 46.71009 1.000 25.16859 79 LEU C N 1
ATOM 2465 C CA . LEU C 1 79 ? -10.81086 -36.77114 45.70586 1.000 21.75088 79 LEU C CA 1
ATOM 2466 C C . LEU C 1 79 ? -10.04416 -36.65989 44.39584 1.000 22.30675 79 LEU C C 1
ATOM 2467 O O . LEU C 1 79 ? -8.82180 -36.48599 44.38860 1.000 23.52175 79 LEU C O 1
ATOM 2472 N N . SER C 1 80 ? -10.76933 -36.75960 43.27915 1.000 24.09117 80 SER C N 1
ATOM 2473 C CA . SER C 1 80 ? -10.12886 -36.51822 41.99391 1.000 24.18923 80 SER C CA 1
ATOM 2474 C C . SER C 1 80 ? -10.10506 -35.03861 41.63494 1.000 27.29284 80 SER C C 1
ATOM 2475 O O . SER C 1 80 ? -9.35899 -34.64310 40.73373 1.000 23.02583 80 SER C O 1
ATOM 2478 N N . ASP C 1 81 ? -10.89309 -34.21850 42.32878 1.000 25.86838 81 ASP C N 1
ATOM 2479 C CA . ASP C 1 81 ? -10.93046 -32.77787 42.08130 1.000 28.10147 81 ASP C CA 1
ATOM 2480 C C . ASP C 1 81 ? -11.40717 -32.11253 43.36583 1.000 26.32330 81 ASP C C 1
ATOM 2481 O O . ASP C 1 81 ? -12.58307 -32.23541 43.72401 1.000 31.17674 81 ASP C O 1
ATOM 2486 N N . ILE C 1 82 ? -10.50225 -31.40866 44.05161 1.000 26.68945 82 ILE C N 1
ATOM 2487 C CA . ILE C 1 82 ? -10.84068 -30.79874 45.33375 1.000 27.19509 82 ILE C CA 1
ATOM 2488 C C . ILE C 1 82 ? -11.85425 -29.67165 45.20124 1.000 27.56677 82 ILE C C 1
ATOM 2489 O O . ILE C 1 82 ? -12.38495 -29.20253 46.21496 1.000 26.71562 82 ILE C O 1
ATOM 2494 N N . ASN C 1 83 ? -12.14598 -29.22543 43.97897 1.000 25.61797 83 ASN C N 1
ATOM 2495 C CA . ASN C 1 83 ? -13.24925 -28.29607 43.78082 1.000 31.26386 83 ASN C CA 1
ATOM 2496 C C . ASN C 1 83 ? -14.60644 -28.95184 44.00075 1.000 30.86475 83 ASN C C 1
ATOM 2497 O O . ASN C 1 83 ? -15.61963 -28.24510 44.01214 1.000 27.64825 83 ASN C O 1
ATOM 2502 N N . ASP C 1 84 ? -14.64827 -30.27493 44.17207 1.000 30.76442 84 ASP C N 1
ATOM 2503 C CA . ASP C 1 84 ? -15.85717 -30.99942 44.54349 1.000 26.06967 84 ASP C CA 1
ATOM 2504 C C . ASP C 1 84 ? -16.06479 -31.06144 46.05120 1.000 30.48410 84 ASP C C 1
ATOM 2505 O O . ASP C 1 84 ? -16.99545 -31.73639 46.50540 1.000 29.41707 84 ASP C O 1
ATOM 2510 N N . PHE C 1 85 ? -15.22575 -30.37327 46.83139 1.000 28.65140 85 PHE C N 1
ATOM 2511 C CA . PHE C 1 85 ? -15.17993 -30.60963 48.27282 1.000 27.80430 85 PHE C CA 1
ATOM 2512 C C . PHE C 1 85 ? -16.52653 -30.34977 48.93846 1.000 29.88884 85 PHE C C 1
ATOM 2513 O O . PHE C 1 85 ? -17.01518 -31.17957 49.71376 1.000 28.15661 85 PHE C O 1
ATOM 2521 N N . VAL C 1 86 ? -17.13363 -29.19302 48.66208 1.000 25.14058 86 VAL C N 1
ATOM 2522 C CA . VAL C 1 86 ? -18.31928 -28.78127 49.41149 1.000 29.32820 86 VAL C CA 1
ATOM 2523 C C . VAL C 1 86 ? -19.47321 -29.74854 49.17753 1.000 25.51920 86 VAL C C 1
ATOM 2524 O O . VAL C 1 86 ? -20.17121 -30.14124 50.11980 1.000 30.13952 86 VAL C O 1
ATOM 2528 N N . ALA C 1 87 ? -19.70076 -30.14114 47.92179 1.000 25.53397 87 ALA C N 1
ATOM 2529 C CA . ALA C 1 87 ? -20.77221 -31.09099 47.63697 1.000 24.72153 87 ALA C CA 1
ATOM 2530 C C . ALA C 1 87 ? -20.45348 -32.46555 48.21218 1.000 30.70128 87 ALA C C 1
ATOM 2531 O O . ALA C 1 87 ? -21.35524 -33.17703 48.67090 1.000 23.31183 87 ALA C O 1
ATOM 2533 N N . PHE C 1 88 ? -19.17648 -32.85828 48.19290 1.000 23.43797 88 PHE C N 1
ATOM 2534 C CA . PHE C 1 88 ? -18.76560 -34.05724 48.91592 1.000 25.96448 88 PHE C CA 1
ATOM 2535 C C . PHE C 1 88 ? -18.98936 -33.89292 50.41063 1.000 28.92456 88 PHE C C 1
ATOM 2536 O O . PHE C 1 88 ? -19.40819 -34.83544 51.09436 1.000 25.17105 88 PHE C O 1
ATOM 2544 N N . ASN C 1 89 ? -18.70133 -32.69996 50.93492 1.000 27.35376 89 ASN C N 1
ATOM 2545 C CA . ASN C 1 89 ? -18.76845 -32.47352 52.37307 1.000 28.18397 89 ASN C CA 1
ATOM 2546 C C . ASN C 1 89 ? -20.20125 -32.52733 52.88585 1.000 27.21568 89 ASN C C 1
ATOM 2547 O O . ASN C 1 89 ? -20.43317 -32.95010 54.02389 1.000 26.30897 89 ASN C O 1
ATOM 2552 N N . GLU C 1 90 ? -21.16990 -32.11175 52.06592 1.000 27.10323 90 GLU C N 1
ATOM 2553 C CA . GLU C 1 90 ? -22.56495 -32.14324 52.49499 1.000 25.89969 90 GLU C CA 1
ATOM 2554 C C . GLU C 1 90 ? -23.09835 -33.56953 52.55018 1.000 27.41003 90 GLU C C 1
ATOM 2555 O O . GLU C 1 90 ? -23.85599 -33.91777 53.46257 1.000 28.19080 90 GLU C O 1
ATOM 2561 N N . VAL C 1 91 ? -22.72376 -34.40639 51.58023 1.000 26.44046 91 VAL C N 1
ATOM 2562 C CA . VAL C 1 91 ? -23.15728 -35.79900 51.60190 1.000 24.02280 91 VAL C CA 1
ATOM 2563 C C . VAL C 1 91 ? -22.42048 -36.56540 52.69141 1.000 27.75381 91 VAL C C 1
ATOM 2564 O O . VAL C 1 91 ? -23.00402 -37.41765 53.37164 1.000 28.81422 91 VAL C O 1
ATOM 2568 N N . TYR C 1 92 ? -21.13081 -36.26576 52.87940 1.000 25.50186 92 TYR C N 1
ATOM 2569 C CA . TYR C 1 92 ? -20.33084 -36.95200 53.89005 1.000 25.14497 92 TYR C CA 1
ATOM 2570 C C . TYR C 1 92 ? -20.94944 -36.82450 55.27662 1.000 30.08370 92 TYR C C 1
ATOM 2571 O O . TYR C 1 92 ? -20.96871 -37.79256 56.04670 1.000 31.35709 92 TYR C O 1
ATOM 2580 N N . LYS C 1 93 ? -21.46758 -35.64012 55.61225 1.000 27.13546 93 LYS C N 1
ATOM 2581 C CA . LYS C 1 93 ? -22.00442 -35.42220 56.95013 1.000 30.91715 93 LYS C CA 1
ATOM 2582 C C . LYS C 1 93 ? -23.29066 -36.20270 57.20046 1.000 30.71810 93 LYS C C 1
ATOM 2583 O O . LYS C 1 93 ? -23.62300 -36.46198 58.36166 1.000 35.66240 93 LYS C O 1
ATOM 2589 N N . THR C 1 94 ? -24.01211 -36.59534 56.14726 1.000 29.08667 94 THR C N 1
ATOM 2590 C CA . THR C 1 94 ? -25.28411 -37.28784 56.32625 1.000 30.97083 94 THR C CA 1
ATOM 2591 C C . THR C 1 94 ? -25.12034 -38.71391 56.83303 1.000 34.10884 94 THR C C 1
ATOM 2592 O O . THR C 1 94 ? -26.12179 -39.34047 57.19534 1.000 34.68954 94 THR C O 1
ATOM 2596 N N . ALA C 1 95 ? -23.89989 -39.24251 56.86470 1.000 31.44876 95 ALA C N 1
ATOM 2597 C CA . ALA C 1 95 ? -23.66789 -40.59408 57.35152 1.000 31.59570 95 ALA C CA 1
ATOM 2598 C C . ALA C 1 95 ? -23.47225 -40.65676 58.85839 1.000 31.20249 95 ALA C C 1
ATOM 2599 O O . ALA C 1 95 ? -23.46859 -41.75645 59.42104 1.000 36.32434 95 ALA C O 1
ATOM 2601 N N . PHE C 1 96 ? -23.32173 -39.51483 59.52157 1.000 30.19005 96 PHE C N 1
ATOM 2602 C CA . PHE C 1 96 ? -22.99126 -39.46412 60.93664 1.000 35.54808 96 PHE C CA 1
ATOM 2603 C C . PHE C 1 96 ? -24.11598 -38.79241 61.71050 1.000 46.83653 96 PHE C C 1
ATOM 2604 O O . PHE C 1 96 ? -24.75565 -37.85833 61.21567 1.000 40.58902 96 PHE C O 1
ATOM 2612 N N . THR C 1 97 ? -24.35247 -39.27888 62.92799 1.000 52.42759 97 THR C N 1
ATOM 2613 C CA . THR C 1 97 ? -25.41025 -38.76183 63.78828 1.000 49.63440 97 THR C CA 1
ATOM 2614 C C . THR C 1 97 ? -24.81414 -38.04900 64.99872 1.000 55.49793 97 THR C C 1
ATOM 2615 O O . THR C 1 97 ? -24.88654 -36.82121 65.08910 1.000 55.91154 97 THR C O 1
ATOM 2619 N N . GLU C 1 98 ? -24.21471 -38.79238 65.92901 1.000 56.91676 98 GLU C N 1
ATOM 2620 C CA . GLU C 1 98 ? -23.70247 -38.23304 67.17606 1.000 56.55041 98 GLU C CA 1
ATOM 2621 C C . GLU C 1 98 ? -22.28046 -37.70069 67.02067 1.000 54.86849 98 GLU C C 1
ATOM 2622 O O . GLU C 1 98 ? -22.02779 -36.51278 67.24344 1.000 65.83857 98 GLU C O 1
ATOM 2628 N N . ALA C 1 99 ? -21.34601 -38.56878 66.64668 1.000 50.77825 99 ALA C N 1
ATOM 2629 C CA . ALA C 1 99 ? -19.93135 -38.23426 66.61465 1.000 47.07149 99 ALA C CA 1
ATOM 2630 C C . ALA C 1 99 ? -19.39795 -38.23093 65.18750 1.000 44.19474 99 ALA C C 1
ATOM 2631 O O . ALA C 1 99 ? -19.94230 -38.87932 64.28968 1.000 44.57861 99 ALA C O 1
ATOM 2633 N N . PHE C 1 100 ? -18.31224 -37.48142 64.99335 1.000 42.39591 100 PHE C N 1
ATOM 2634 C CA . PHE C 1 100 ? -17.58153 -37.42139 63.74173 1.000 41.41742 100 PHE C CA 1
ATOM 2635 C C . PHE C 1 100 ? -16.15645 -37.92080 63.94489 1.000 36.61353 100 PHE C C 1
ATOM 2636 O O . PHE C 1 100 ? -15.56057 -37.67395 64.99855 1.000 35.48944 100 PHE C O 1
ATOM 2644 N N . PRO C 1 101 ? -15.58933 -38.62456 62.97239 1.000 34.80212 101 PRO C N 1
ATOM 2645 C CA . PRO C 1 101 ? -14.21463 -39.10961 63.09960 1.000 36.49904 101 PRO C CA 1
ATOM 2646 C C . PRO C 1 101 ? -13.20836 -38.06162 62.63867 1.000 30.78505 101 PRO C C 1
ATOM 2647 O O . PRO C 1 101 ? -13.55934 -37.02859 62.06652 1.000 29.37383 101 PRO C O 1
ATOM 2651 N N . ALA C 1 102 ? -11.93877 -38.35027 62.90724 1.000 33.61936 102 ALA C N 1
ATOM 2652 C CA . ALA C 1 102 ? -10.86799 -37.57190 62.30470 1.000 30.98885 102 ALA C CA 1
ATOM 2653 C C . ALA C 1 102 ? -10.83983 -37.82733 60.80286 1.000 27.69435 102 ALA C C 1
ATOM 2654 O O . ALA C 1 102 ? -11.21513 -38.90307 60.32901 1.000 33.83365 102 ALA C O 1
ATOM 2656 N N . ARG C 1 103 ? -10.40024 -36.82523 60.04540 1.000 27.93643 103 ARG C N 1
ATOM 2657 C CA . ARG C 1 103 ? -10.48761 -36.90043 58.59545 1.000 29.62291 103 ARG C CA 1
ATOM 2658 C C . ARG C 1 103 ? -9.29890 -36.21047 57.94096 1.000 33.99780 103 ARG C C 1
ATOM 2659 O O . ARG C 1 103 ? -8.71517 -35.27551 58.49306 1.000 33.25510 103 ARG C O 1
ATOM 2667 N N . SER C 1 104 ? -8.94186 -36.69988 56.75508 1.000 31.50962 104 SER C N 1
ATOM 2668 C CA . SER C 1 104 ? -8.07579 -35.99706 55.82077 1.000 29.68545 104 SER C CA 1
ATOM 2669 C C . SER C 1 104 ? -8.71032 -36.06640 54.44036 1.000 30.93642 104 SER C C 1
ATOM 2670 O O . SER C 1 104 ? -9.23106 -37.11288 54.04183 1.000 28.73799 104 SER C O 1
ATOM 2673 N N . ALA C 1 105 ? -8.67807 -34.94781 53.71887 1.000 32.14304 105 ALA C N 1
ATOM 2674 C CA . ALA C 1 105 ? -9.24672 -34.85732 52.37689 1.000 26.99664 105 ALA C CA 1
ATOM 2675 C C . ALA C 1 105 ? -8.22263 -34.19522 51.46621 1.000 28.52226 105 ALA C C 1
ATOM 2676 O O . ALA C 1 105 ? -7.88591 -33.02223 51.65569 1.000 30.06912 105 ALA C O 1
ATOM 2678 N N . VAL C 1 106 ? -7.71701 -34.94914 50.48935 1.000 29.71365 106 VAL C N 1
ATOM 2679 C CA . VAL C 1 106 ? -6.72881 -34.45248 49.54318 1.000 29.83507 106 VAL C CA 1
ATOM 2680 C C . VAL C 1 106 ? -7.17829 -34.81975 48.13662 1.000 24.83096 106 VAL C C 1
ATOM 2681 O O . VAL C 1 106 ? -7.97674 -35.73675 47.93170 1.000 23.33388 106 VAL C O 1
ATOM 2685 N N . GLU C 1 107 ? -6.65803 -34.08022 47.16146 1.000 21.18718 107 GLU C N 1
ATOM 2686 C CA . GLU C 1 107 ? -6.89572 -34.38012 45.75627 1.000 24.63227 107 GLU C CA 1
ATOM 2687 C C . GLU C 1 107 ? -5.75144 -35.23462 45.22496 1.000 26.61220 107 GLU C C 1
ATOM 2688 O O . GLU C 1 107 ? -4.58579 -34.82851 45.28917 1.000 26.98275 107 GLU C O 1
ATOM 2694 N N . VAL C 1 108 ? -6.08552 -36.41185 44.71109 1.000 25.87174 108 VAL C N 1
ATOM 2695 C CA . VAL C 1 108 ? -5.11747 -37.29201 44.08919 1.000 23.07908 108 VAL C CA 1
ATOM 2696 C C . VAL C 1 108 ? -5.17293 -37.09224 42.57927 1.000 23.28671 108 VAL C C 1
ATOM 2697 O O . VAL C 1 108 ? -6.06933 -36.44148 42.04699 1.000 22.64881 108 VAL C O 1
ATOM 2701 N N . ALA C 1 109 ? -4.19918 -37.66898 41.87205 1.000 27.64655 109 ALA C N 1
ATOM 2702 C CA . ALA C 1 109 ? -4.14561 -37.51660 40.42240 1.000 28.20371 109 ALA C CA 1
ATOM 2703 C C . ALA C 1 109 ? -5.20143 -38.36571 39.72615 1.000 28.80529 109 ALA C C 1
ATOM 2704 O O . ALA C 1 109 ? -5.77928 -37.93745 38.72035 1.000 29.06540 109 ALA C O 1
ATOM 2706 N N . ARG C 1 110 ? -5.46896 -39.56338 40.24199 1.000 26.72938 110 ARG C N 1
ATOM 2707 C CA . ARG C 1 110 ? -6.40732 -40.46408 39.59115 1.000 27.34920 110 ARG C CA 1
ATOM 2708 C C . ARG C 1 110 ? -6.80313 -41.56125 40.56778 1.000 26.14645 110 ARG C C 1
ATOM 2709 O O . ARG C 1 110 ? -6.00422 -41.97830 41.40978 1.000 24.73605 110 ARG C O 1
ATOM 2717 N N . LEU C 1 111 ? -8.04220 -42.02088 40.44084 1.000 22.35820 111 LEU C N 1
ATOM 2718 C CA . LEU C 1 111 ? -8.61854 -43.05817 41.27872 1.000 22.53974 111 LEU C CA 1
ATOM 2719 C C . LEU C 1 111 ? -9.01099 -44.26494 40.43461 1.000 25.33727 111 LEU C C 1
ATOM 2720 O O . LEU C 1 111 ? -9.19443 -44.14740 39.21650 1.000 24.25111 111 LEU C O 1
ATOM 2725 N N . PRO C 1 112 ? -9.13434 -45.44444 41.04809 1.000 25.14152 112 PRO C N 1
ATOM 2726 C CA . PRO C 1 112 ? -9.60053 -46.62250 40.30466 1.000 26.48705 112 PRO C CA 1
ATOM 2727 C C . PRO C 1 112 ? -10.93002 -46.36510 39.60667 1.000 28.38200 112 PRO C C 1
ATOM 2728 O O . PRO C 1 112 ? -11.82703 -45.71940 40.15250 1.000 24.94565 112 PRO C O 1
ATOM 2732 N N . LYS C 1 113 ? -11.04167 -46.87053 38.37667 1.000 27.44383 113 LYS C N 1
ATOM 2733 C CA . LYS C 1 113 ? -12.20562 -46.67029 37.51463 1.000 30.90367 113 LYS C CA 1
ATOM 2734 C C . LYS C 1 113 ? -12.47646 -45.19443 37.23343 1.000 32.22318 113 LYS C C 1
ATOM 2735 O O . LYS C 1 113 ? -13.57264 -44.84041 36.78546 1.000 32.04126 113 LYS C O 1
ATOM 2741 N N . ASP C 1 114 ? -11.49297 -44.32892 37.49268 1.000 28.88953 114 ASP C N 1
ATOM 2742 C CA . ASP C 1 114 ? -11.61190 -42.88674 37.25904 1.000 30.08396 114 ASP C CA 1
ATOM 2743 C C . ASP C 1 114 ? -12.80292 -42.28495 38.00430 1.000 27.09521 114 ASP C C 1
ATOM 2744 O O . ASP C 1 114 ? -13.49471 -41.40109 37.49623 1.000 27.48623 114 ASP C O 1
ATOM 2749 N N . VAL C 1 115 ? -13.03527 -42.75654 39.22808 1.000 27.23547 115 VAL C N 1
ATOM 2750 C CA . VAL C 1 115 ? -14.12105 -42.24293 40.05628 1.000 23.99938 115 VAL C CA 1
ATOM 2751 C C . VAL C 1 115 ? -13.70215 -40.91333 40.67228 1.000 25.70381 115 VAL C C 1
ATOM 2752 O O . VAL C 1 115 ? -12.52605 -40.53318 40.62110 1.000 26.46514 115 VAL C O 1
ATOM 2756 N N . LYS C 1 116 ? -14.66086 -40.19838 41.25890 1.000 24.12099 116 LYS C N 1
ATOM 2757 C CA . LYS C 1 116 ? -14.40399 -38.88572 41.83578 1.000 22.99683 116 LYS C CA 1
ATOM 2758 C C . LYS C 1 116 ? -14.05453 -38.93241 43.31637 1.000 24.27670 116 LYS C C 1
ATOM 2759 O O . LYS C 1 116 ? -13.61323 -37.91532 43.86133 1.000 20.49934 116 LYS C O 1
ATOM 2765 N N . ILE C 1 117 ? -14.23898 -40.06983 43.98050 1.000 21.29837 117 ILE C N 1
ATOM 2766 C CA . ILE C 1 117 ? -14.10130 -40.12565 45.43133 1.000 20.42291 117 ILE C CA 1
ATOM 2767 C C . ILE C 1 117 ? -13.80475 -41.56162 45.83710 1.000 26.66123 117 ILE C C 1
ATOM 2768 O O . ILE C 1 117 ? -14.38060 -42.50818 45.29516 1.000 21.22122 117 ILE C O 1
ATOM 2773 N N . GLU C 1 118 ? -12.88255 -41.71114 46.78735 1.000 27.16545 118 GLU C N 1
ATOM 2774 C CA . GLU C 1 118 ? -12.59358 -42.97984 47.44032 1.000 25.72321 118 GLU C CA 1
ATOM 2775 C C . GLU C 1 118 ? -12.37764 -42.69970 48.91840 1.000 24.35477 118 GLU C C 1
ATOM 2776 O O . GLU C 1 118 ? -11.62284 -41.78885 49.26970 1.000 22.68257 118 GLU C O 1
ATOM 2782 N N . ILE C 1 119 ? -13.04290 -43.46639 49.77926 1.000 24.36607 119 ILE C N 1
ATOM 2783 C CA . ILE C 1 119 ? -12.99028 -43.25503 51.22253 1.000 24.09914 119 ILE C CA 1
ATOM 2784 C C . ILE C 1 119 ? -12.54044 -44.54634 51.88932 1.000 24.40674 119 ILE C C 1
ATOM 2785 O O . ILE C 1 119 ? -13.15214 -45.60209 51.68623 1.000 26.53395 119 ILE C O 1
ATOM 2790 N N . GLU C 1 120 ? -11.47352 -44.45987 52.67921 1.000 23.73894 120 GLU C N 1
ATOM 2791 C CA . GLU C 1 120 ? -11.03333 -45.53875 53.55052 1.000 24.64442 120 GLU C CA 1
ATOM 2792 C C . GLU C 1 120 ? -11.25668 -45.12281 54.99781 1.000 27.79464 120 GLU C C 1
ATOM 2793 O O . GLU C 1 120 ? -10.98332 -43.97756 55.37304 1.000 27.38257 120 GLU C O 1
ATOM 2799 N N . VAL C 1 121 ? -11.76834 -46.04527 55.80909 1.000 26.85340 121 VAL C N 1
ATOM 2800 C CA . VAL C 1 121 ? -12.06604 -45.74678 57.20234 1.000 27.35787 121 VAL C CA 1
ATOM 2801 C C . VAL C 1 121 ? -11.39164 -46.76878 58.10254 1.000 23.39294 121 VAL C C 1
ATOM 2802 O O . VAL C 1 121 ? -11.13365 -47.91057 57.70791 1.000 29.65726 121 VAL C O 1
ATOM 2806 N N . ILE C 1 122 ? -11.09789 -46.33593 59.32345 1.000 24.76208 122 ILE C N 1
ATOM 2807 C CA . ILE C 1 122 ? -10.70101 -47.20902 60.41854 1.000 27.80732 122 ILE C CA 1
ATOM 2808 C C . ILE C 1 122 ? -11.73878 -47.03511 61.51646 1.000 32.14595 122 ILE C C 1
ATOM 2809 O O . ILE C 1 122 ? -12.08529 -45.90209 61.86974 1.000 31.07574 122 ILE C O 1
ATOM 2814 N N . ALA C 1 123 ? -12.25378 -48.14680 62.03423 1.000 30.22105 123 ALA C N 1
ATOM 2815 C CA . ALA C 1 123 ? -13.35120 -48.10509 62.98798 1.000 36.55866 123 ALA C CA 1
ATOM 2816 C C . ALA C 1 123 ? -13.05068 -48.99394 64.18613 1.000 39.17441 123 ALA C C 1
ATOM 2817 O O . ALA C 1 123 ? -12.22909 -49.91250 64.12192 1.000 34.12709 123 ALA C O 1
ATOM 2819 N N . GLU C 1 124 ? -13.74083 -48.70214 65.28525 1.000 39.40131 124 GLU C N 1
ATOM 2820 C CA . GLU C 1 124 ? -13.63531 -49.46379 66.52155 1.000 39.16577 124 GLU C CA 1
ATOM 2821 C C . GLU C 1 124 ? -14.82493 -50.40700 66.63935 1.000 42.28788 124 GLU C C 1
ATOM 2822 O O . GLU C 1 124 ? -15.96603 -50.00718 66.38574 1.000 41.39308 124 GLU C O 1
ATOM 2828 N N . ILE C 1 125 ? -14.55673 -51.65342 67.01656 1.000 41.42289 125 ILE C N 1
ATOM 2829 C CA . ILE C 1 125 ? -15.59880 -52.64018 67.27398 1.000 47.76137 125 ILE C CA 1
ATOM 2830 C C . ILE C 1 125 ? -15.75966 -52.77060 68.78156 1.000 50.17948 125 ILE C C 1
ATOM 2831 O O . ILE C 1 125 ? -14.82283 -53.17562 69.48062 1.000 52.76893 125 ILE C O 1
ATOM 2836 N N . LEU C 1 126 ? -16.93963 -52.42540 69.28583 1.000 55.45905 126 LEU C N 1
ATOM 2837 C CA . LEU C 1 126 ? -17.22138 -52.56408 70.70999 1.000 55.71487 126 LEU C CA 1
ATOM 2838 C C . LEU C 1 126 ? -17.49959 -54.02097 71.06089 1.000 63.80284 126 LEU C C 1
ATOM 2839 O O . LEU C 1 126 ? -18.18255 -54.72960 70.31960 1.000 64.73606 126 LEU C O 1
ATOM 2845 N N . ALA D 1 2 ? 17.23494 -19.36604 2.33718 1.000 59.60360 2 ALA D N 1
ATOM 2846 C CA . ALA D 1 2 ? 17.33218 -18.43400 3.45450 1.000 57.49759 2 ALA D CA 1
ATOM 2847 C C . ALA D 1 2 ? 18.74872 -17.88471 3.58285 1.000 60.69817 2 ALA D C 1
ATOM 2848 O O . ALA D 1 2 ? 19.72501 -18.60474 3.37289 1.000 65.56757 2 ALA D O 1
ATOM 2850 N N . LYS D 1 3 ? 18.85687 -16.60757 3.93282 1.000 52.76353 3 LYS D N 1
ATOM 2851 C CA . LYS D 1 3 ? 20.14035 -15.93571 4.04727 1.000 51.10537 3 LYS D CA 1
ATOM 2852 C C . LYS D 1 3 ? 20.47775 -15.68328 5.51138 1.000 48.66199 3 LYS D C 1
ATOM 2853 O O . LYS D 1 3 ? 19.59984 -15.62437 6.37685 1.000 43.36335 3 LYS D O 1
ATOM 2859 N N . THR D 1 4 ? 21.77190 -15.52471 5.77511 1.000 49.86336 4 THR D N 1
ATOM 2860 C CA . THR D 1 4 ? 22.29356 -15.32566 7.11887 1.000 40.70521 4 THR D CA 1
ATOM 2861 C C . THR D 1 4 ? 22.94168 -13.95157 7.22138 1.000 45.12643 4 THR D C 1
ATOM 2862 O O . THR D 1 4 ? 23.66199 -13.52579 6.31302 1.000 52.38299 4 THR D O 1
ATOM 2866 N N . ILE D 1 5 ? 22.68552 -13.26261 8.33059 1.000 40.49394 5 ILE D N 1
ATOM 2867 C CA . ILE D 1 5 ? 23.19707 -11.91433 8.54925 1.000 39.17182 5 ILE D CA 1
ATOM 2868 C C . ILE D 1 5 ? 24.55785 -11.99491 9.22982 1.000 42.02138 5 ILE D C 1
ATOM 2869 O O . ILE D 1 5 ? 24.72535 -12.70647 10.22785 1.000 37.12117 5 ILE D O 1
ATOM 2874 N N . HIS D 1 6 ? 25.53117 -11.26458 8.68594 1.000 43.35400 6 HIS D N 1
ATOM 2875 C CA . HIS D 1 6 ? 26.85975 -11.12663 9.27342 1.000 44.51633 6 HIS D CA 1
ATOM 2876 C C . HIS D 1 6 ? 27.24845 -9.65686 9.22388 1.000 44.37061 6 HIS D C 1
ATOM 2877 O O . HIS D 1 6 ? 27.27265 -9.05931 8.14321 1.000 48.16871 6 HIS D O 1
ATOM 2884 N N . THR D 1 7 ? 27.55387 -9.07491 10.38145 1.000 33.70621 7 THR D N 1
ATOM 2885 C CA . THR D 1 7 ? 27.99649 -7.68873 10.42537 1.000 39.98382 7 THR D CA 1
ATOM 2886 C C . THR D 1 7 ? 28.94928 -7.49290 11.59529 1.000 43.77170 7 THR D C 1
ATOM 2887 O O . THR D 1 7 ? 28.71015 -8.00252 12.69407 1.000 42.04581 7 THR D O 1
ATOM 2891 N N . ASP D 1 8 ? 30.03507 -6.75487 11.34405 1.000 41.95962 8 ASP D N 1
ATOM 2892 C CA . ASP D 1 8 ? 30.97815 -6.42071 12.40455 1.000 43.79600 8 ASP D CA 1
ATOM 2893 C C . ASP D 1 8 ? 30.43674 -5.34690 13.33744 1.000 44.02926 8 ASP D C 1
ATOM 2894 O O . ASP D 1 8 ? 30.95324 -5.19083 14.44908 1.000 38.59579 8 ASP D O 1
ATOM 2899 N N . LYS D 1 9 ? 29.41230 -4.60823 12.91293 1.000 42.98152 9 LYS D N 1
ATOM 2900 C CA . LYS D 1 9 ? 28.82407 -3.55158 13.72625 1.000 42.62402 9 LYS D CA 1
ATOM 2901 C C . LYS D 1 9 ? 27.92250 -4.08608 14.83281 1.000 39.41535 9 LYS D C 1
ATOM 2902 O O . LYS D 1 9 ? 27.41966 -3.29307 15.63573 1.000 38.50383 9 LYS D O 1
ATOM 2908 N N . ALA D 1 10 ? 27.70765 -5.39638 14.89224 1.000 36.10370 10 ALA D N 1
ATOM 2909 C CA . ALA D 1 10 ? 26.95616 -6.05850 15.94481 1.000 39.12457 10 ALA D CA 1
ATOM 2910 C C . ALA D 1 10 ? 27.81916 -7.14644 16.56480 1.000 36.44138 10 ALA D C 1
ATOM 2911 O O . ALA D 1 10 ? 28.73923 -7.65208 15.91351 1.000 38.50626 10 ALA D O 1
ATOM 2913 N N . PRO D 1 11 ? 27.56037 -7.51449 17.82170 1.000 35.38572 11 PRO D N 1
ATOM 2914 C CA . PRO D 1 11 ? 28.36583 -8.56360 18.46358 1.000 37.37903 11 PRO D CA 1
ATOM 2915 C C . PRO D 1 11 ? 28.36984 -9.84320 17.63982 1.000 39.39460 11 PRO D C 1
ATOM 2916 O O . PRO D 1 11 ? 27.32684 -10.30673 17.17238 1.000 31.61635 11 PRO D O 1
ATOM 2920 N N . ALA D 1 12 ? 29.56202 -10.40492 17.45718 1.000 30.05356 12 ALA D N 1
ATOM 2921 C CA . ALA D 1 12 ? 29.72106 -11.56864 16.59815 1.000 35.49575 12 ALA D CA 1
ATOM 2922 C C . ALA D 1 12 ? 29.04719 -12.79055 17.20566 1.000 35.29958 12 ALA D C 1
ATOM 2923 O O . ALA D 1 12 ? 29.08258 -13.00479 18.42058 1.000 30.98062 12 ALA D O 1
ATOM 2925 N N . ALA D 1 13 ? 28.42779 -13.59613 16.34337 1.000 35.79263 13 ALA D N 1
ATOM 2926 C CA . ALA D 1 13 ? 27.77560 -14.83360 16.76399 1.000 37.21023 13 ALA D CA 1
ATOM 2927 C C . ALA D 1 13 ? 28.81634 -15.94962 16.75401 1.000 36.84339 13 ALA D C 1
ATOM 2928 O O . ALA D 1 13 ? 28.94212 -16.72578 15.80441 1.000 36.07100 13 ALA D O 1
ATOM 2930 N N . ILE D 1 14 ? 29.58652 -16.01636 17.83796 1.000 35.92788 14 ILE D N 1
ATOM 2931 C CA . ILE D 1 14 ? 30.60510 -17.04699 18.00858 1.000 38.00279 14 ILE D CA 1
ATOM 2932 C C . ILE D 1 14 ? 29.93992 -18.21406 18.73090 1.000 39.39727 14 ILE D C 1
ATOM 2933 O O . ILE D 1 14 ? 29.82816 -18.22458 19.95833 1.000 36.20135 14 ILE D O 1
ATOM 2938 N N . GLY D 1 15 ? 29.49146 -19.20065 17.96153 1.000 38.17289 15 GLY D N 1
ATOM 2939 C CA . GLY D 1 15 ? 28.81015 -20.34479 18.51304 1.000 34.14413 15 GLY D CA 1
ATOM 2940 C C . GLY D 1 15 ? 27.79102 -20.91283 17.54886 1.000 34.04400 15 GLY D C 1
ATOM 2941 O O . GLY D 1 15 ? 27.74813 -20.55173 16.36826 1.000 31.03149 15 GLY D O 1
ATOM 2942 N N . PRO D 1 16 ? 26.94179 -21.81984 18.03869 1.000 32.26158 16 PRO D N 1
ATOM 2943 C CA . PRO D 1 16 ? 25.93721 -22.47954 17.19567 1.000 35.69544 16 PRO D CA 1
ATOM 2944 C C . PRO D 1 16 ? 24.68768 -21.63208 16.95942 1.000 35.67421 16 PRO D C 1
ATOM 2945 O O . PRO D 1 16 ? 23.55947 -22.08462 17.15701 1.000 31.93259 16 PRO D O 1
ATOM 2949 N N . TYR D 1 17 ? 24.89388 -20.39071 16.52997 1.000 33.08352 17 TYR D N 1
ATOM 2950 C CA . TYR D 1 17 ? 23.79660 -19.47160 16.26147 1.000 36.16626 17 TYR D CA 1
ATOM 2951 C C . TYR D 1 17 ? 24.31644 -18.37057 15.34922 1.000 35.92904 17 TYR D C 1
ATOM 2952 O O . TYR D 1 17 ? 25.52497 -18.22061 15.14925 1.000 32.57871 17 TYR D O 1
ATOM 2961 N N . VAL D 1 18 ? 23.38232 -17.59956 14.79220 1.000 31.38896 18 VAL D N 1
ATOM 2962 C CA . VAL D 1 18 ? 23.71174 -16.48585 13.91544 1.000 28.55517 18 VAL D CA 1
ATOM 2963 C C . VAL D 1 18 ? 23.03318 -15.22802 14.43973 1.000 29.83379 18 VAL D C 1
ATOM 2964 O O . VAL D 1 18 ? 22.09684 -15.28405 15.23988 1.000 28.06005 18 VAL D O 1
ATOM 2968 N N . GLN D 1 19 ? 23.53217 -14.07671 13.97913 1.000 25.39415 19 GLN D N 1
ATOM 2969 C CA . GLN D 1 19 ? 22.94891 -12.80207 14.38386 1.000 28.79952 19 GLN D CA 1
ATOM 2970 C C . GLN D 1 19 ? 21.52734 -12.64333 13.86254 1.000 28.08775 19 GLN D C 1
ATOM 2971 O O . GLN D 1 19 ? 20.70154 -11.98809 14.50792 1.000 29.80058 19 GLN D O 1
ATOM 2977 N N . GLY D 1 20 ? 21.22667 -13.22700 12.70874 1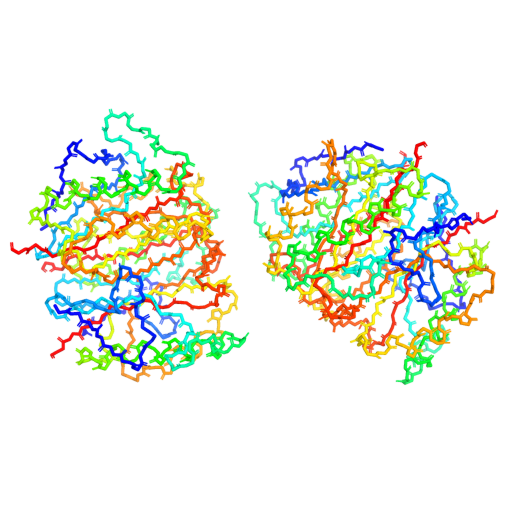.000 28.98388 20 GLY D N 1
ATOM 2978 C CA . GLY D 1 20 ? 19.89485 -13.13985 12.14575 1.000 31.04053 20 GLY D CA 1
ATOM 2979 C C . GLY D 1 20 ? 19.76911 -14.03799 10.93849 1.000 35.29244 20 GLY D C 1
ATOM 2980 O O . GLY D 1 20 ? 20.76511 -14.40437 10.30491 1.000 34.28246 20 GLY D O 1
ATOM 2981 N N . LYS D 1 21 ? 18.52397 -14.39276 10.62981 1.000 28.21359 21 LYS D N 1
ATOM 2982 C CA . LYS D 1 21 ? 18.22420 -15.24870 9.49048 1.000 34.05558 21 LYS D CA 1
ATOM 2983 C C . LYS D 1 21 ? 17.00611 -14.69791 8.76691 1.000 37.96141 21 LYS D C 1
ATOM 2984 O O . LYS D 1 21 ? 16.00955 -14.34438 9.40506 1.000 39.05594 21 LYS D O 1
ATOM 2990 N N . ILE D 1 22 ? 17.08927 -14.62958 7.44063 1.000 37.47016 22 ILE D N 1
ATOM 2991 C CA . ILE D 1 22 ? 16.04506 -14.05327 6.60136 1.000 39.78436 22 ILE D CA 1
ATOM 2992 C C . ILE D 1 22 ? 15.33333 -15.17861 5.86608 1.000 44.78167 22 ILE D C 1
ATOM 2993 O O . ILE D 1 22 ? 15.97924 -16.01722 5.22671 1.000 50.43729 22 ILE D O 1
ATOM 2998 N N . VAL D 1 23 ? 14.00587 -15.19597 5.95740 1.000 44.76934 23 VAL D N 1
ATOM 2999 C CA . VAL D 1 23 ? 13.16704 -16.14079 5.22914 1.000 48.85104 23 VAL D CA 1
ATOM 3000 C C . VAL D 1 23 ? 12.02061 -15.35435 4.61017 1.000 46.51526 23 VAL D C 1
ATOM 3001 O O . VAL D 1 23 ? 11.20552 -14.76682 5.33282 1.000 39.86753 23 VAL D O 1
ATOM 3005 N N . GLY D 1 24 ? 11.95818 -15.34118 3.28049 1.000 42.86383 24 GLY D N 1
ATOM 3006 C CA . GLY D 1 24 ? 10.98225 -14.52791 2.58473 1.000 40.81105 24 GLY D CA 1
ATOM 3007 C C . GLY D 1 24 ? 11.26999 -13.05603 2.78331 1.000 44.49193 24 GLY D C 1
ATOM 3008 O O . GLY D 1 24 ? 12.36851 -12.58569 2.47145 1.000 47.72614 24 GLY D O 1
ATOM 3009 N N . ASN D 1 25 ? 10.29719 -12.31873 3.31794 1.000 42.38198 25 ASN D N 1
ATOM 3010 C CA . ASN D 1 25 ? 10.46897 -10.90507 3.62519 1.000 43.47600 25 ASN D CA 1
ATOM 3011 C C . ASN D 1 25 ? 10.55894 -10.64888 5.12501 1.000 39.54842 25 ASN D C 1
ATOM 3012 O O . ASN D 1 25 ? 10.33548 -9.52000 5.57094 1.000 44.14552 25 ASN D O 1
ATOM 3017 N N . LEU D 1 26 ? 10.87936 -11.67252 5.91189 1.000 34.49008 26 LEU D N 1
ATOM 3018 C CA . LEU D 1 26 ? 10.94391 -11.56206 7.36288 1.000 38.09860 26 LEU D CA 1
ATOM 3019 C C . LEU D 1 26 ? 12.37002 -11.79494 7.83735 1.000 35.60439 26 LEU D C 1
ATOM 3020 O O . LEU D 1 26 ? 13.00325 -12.78379 7.45288 1.000 36.53171 26 LEU D O 1
ATOM 3025 N N . LEU D 1 27 ? 12.86542 -10.88970 8.67632 1.000 38.61144 27 LEU D N 1
ATOM 3026 C CA . LEU D 1 27 ? 14.14819 -11.05319 9.34886 1.000 37.73019 27 LEU D CA 1
ATOM 3027 C C . LEU D 1 27 ? 13.89925 -11.48977 10.78638 1.000 36.45977 27 LEU D C 1
ATOM 3028 O O . LEU D 1 27 ? 13.18197 -10.81129 11.52952 1.000 35.77703 27 LEU D O 1
ATOM 3033 N N . PHE D 1 28 ? 14.49033 -12.61446 11.17318 1.000 36.58943 28 PHE D N 1
ATOM 3034 C CA . PHE D 1 28 ? 14.44236 -13.10551 12.54532 1.000 30.55686 28 PHE D CA 1
ATOM 3035 C C . PHE D 1 28 ? 15.81488 -12.87749 13.16385 1.000 32.10495 28 PHE D C 1
ATOM 3036 O O . PHE D 1 28 ? 16.77306 -13.58890 12.84132 1.000 31.66438 28 PHE D O 1
ATOM 3044 N N . ALA D 1 29 ? 15.91094 -11.88417 14.04148 1.000 27.77683 29 ALA D N 1
ATOM 3045 C CA . ALA D 1 29 ? 17.17530 -11.51607 14.65806 1.000 30.99291 29 ALA D CA 1
ATOM 3046 C C . ALA D 1 29 ? 17.30807 -12.17467 16.02272 1.000 30.50927 29 ALA D C 1
ATOM 3047 O O . ALA D 1 29 ? 16.32291 -12.32285 16.75174 1.000 29.94630 29 ALA D O 1
ATOM 3049 N N . SER D 1 30 ? 18.53129 -12.57757 16.35642 1.000 29.43440 30 SER D N 1
ATOM 3050 C CA . SER D 1 30 ? 18.81267 -13.09070 17.68724 1.000 26.01672 30 SER D CA 1
ATOM 3051 C C . SER D 1 30 ? 18.55357 -12.01453 18.73661 1.000 26.88484 30 SER D C 1
ATOM 3052 O O . SER D 1 30 ? 18.60590 -10.81246 18.46028 1.000 27.98727 30 SER D O 1
ATOM 3055 N N . GLY D 1 31 ? 18.26753 -12.46199 19.95707 1.000 30.77491 31 GLY D N 1
ATOM 3056 C CA . GLY D 1 31 ? 18.15129 -11.54409 21.07104 1.000 28.59591 31 GLY D CA 1
ATOM 3057 C C . GLY D 1 31 ? 19.44451 -10.78670 21.28257 1.000 34.64290 31 GLY D C 1
ATOM 3058 O O . GLY D 1 31 ? 20.51510 -11.39534 21.37219 1.000 28.03374 31 GLY D O 1
ATOM 3059 N N . GLN D 1 32 ? 19.36511 -9.46090 21.34470 1.000 31.72934 32 GLN D N 1
ATOM 3060 C CA . GLN D 1 32 ? 20.54363 -8.61768 21.47715 1.000 29.70540 32 GLN D CA 1
ATOM 3061 C C . GLN D 1 32 ? 20.66606 -8.09419 22.90128 1.000 33.65626 32 GLN D C 1
ATOM 3062 O O . GLN D 1 32 ? 19.67237 -7.70634 23.52331 1.000 29.25264 32 GLN D O 1
ATOM 3068 N N . ILE D 1 33 ? 21.89106 -8.09069 23.40683 1.000 30.12623 33 ILE D N 1
ATOM 3069 C CA . ILE D 1 33 ? 22.19418 -7.62662 24.75745 1.000 29.79050 33 ILE D CA 1
ATOM 3070 C C . ILE D 1 33 ? 23.16427 -6.46048 24.62653 1.000 34.20197 33 ILE D C 1
ATOM 3071 O O . ILE D 1 33 ? 23.78366 -6.27193 23.56577 1.000 37.24276 33 ILE D O 1
ATOM 3076 N N . PRO D 1 34 ? 23.31528 -5.63665 25.68055 1.000 34.91449 34 PRO D N 1
ATOM 3077 C CA . PRO D 1 34 ? 24.21171 -4.47622 25.56729 1.000 38.73040 34 PRO D CA 1
ATOM 3078 C C . PRO D 1 34 ? 25.68333 -4.86027 25.51486 1.000 39.63231 34 PRO D C 1
ATOM 3079 O O . PRO D 1 34 ? 26.45093 -4.52686 26.42281 1.000 41.17822 34 PRO D O 1
ATOM 3083 N N . LEU D 1 35 ? 26.08572 -5.55352 24.45410 1.000 39.64749 35 LEU D N 1
ATOM 3084 C CA . LEU D 1 35 ? 27.46984 -5.95755 24.25453 1.000 42.68666 35 LEU D CA 1
ATOM 3085 C C . LEU D 1 35 ? 28.13776 -5.04550 23.23591 1.000 39.99056 35 LEU D C 1
ATOM 3086 O O . LEU D 1 35 ? 27.53167 -4.67383 22.22653 1.000 37.05044 35 LEU D O 1
ATOM 3091 N N . SER D 1 36 ? 29.38460 -4.68889 23.50444 1.000 42.22058 36 SER D N 1
ATOM 3092 C CA . SER D 1 36 ? 30.15022 -3.91922 22.53463 1.000 38.81049 36 SER D CA 1
ATOM 3093 C C . SER D 1 36 ? 30.59518 -4.82822 21.39526 1.000 42.19128 36 SER D C 1
ATOM 3094 O O . SER D 1 36 ? 31.19957 -5.87546 21.64716 1.000 44.97768 36 SER D O 1
ATOM 3097 N N . PRO D 1 37 ? 30.30912 -4.47455 20.14140 1.000 39.26084 37 PRO D N 1
ATOM 3098 C CA . PRO D 1 37 ? 30.83315 -5.27285 19.02191 1.000 43.59610 37 PRO D CA 1
ATOM 3099 C C . PRO D 1 37 ? 32.34747 -5.23557 18.92116 1.000 46.44243 37 PRO D C 1
ATOM 3100 O O . PRO D 1 37 ? 32.93946 -6.15190 18.33778 1.000 45.99718 37 PRO D O 1
ATOM 3104 N N . GLU D 1 38 ? 32.99177 -4.20852 19.47442 1.000 44.36766 38 GLU D N 1
ATOM 3105 C CA . GLU D 1 38 ? 34.44354 -4.07385 19.41281 1.000 49.41640 38 GLU D CA 1
ATOM 3106 C C . GLU D 1 38 ? 35.11928 -4.72308 20.61895 1.000 48.72687 38 GLU D C 1
ATOM 3107 O O . GLU D 1 38 ? 35.87229 -5.69061 20.47100 1.000 53.81753 38 GLU D O 1
ATOM 3113 N N . THR D 1 39 ? 34.85271 -4.20431 21.81946 1.000 47.47601 39 THR D N 1
ATOM 3114 C CA . THR D 1 39 ? 35.52401 -4.69755 23.01573 1.000 51.66626 39 THR D CA 1
ATOM 3115 C C . THR D 1 39 ? 34.92728 -5.99652 23.54033 1.000 49.73514 39 THR D C 1
ATOM 3116 O O . THR D 1 39 ? 35.61911 -6.73737 24.24738 1.000 50.56503 39 THR D O 1
ATOM 3120 N N . GLY D 1 40 ? 33.66926 -6.28826 23.21956 1.000 50.08865 40 GLY D N 1
ATOM 3121 C CA . GLY D 1 40 ? 33.02864 -7.48765 23.71604 1.000 47.44300 40 GLY D CA 1
ATOM 3122 C C . GLY D 1 40 ? 32.61519 -7.44080 25.16792 1.000 45.24409 40 GLY D C 1
ATOM 3123 O O . GLY D 1 40 ? 32.29431 -8.48958 25.73722 1.000 45.19721 40 GLY D O 1
ATOM 3124 N N . GLU D 1 41 ? 32.61472 -6.26636 25.78708 1.000 45.22221 41 GLU D N 1
ATOM 3125 C CA . GLU D 1 41 ? 32.21343 -6.11286 27.17631 1.000 48.12983 41 GLU D CA 1
ATOM 3126 C C . GLU D 1 41 ? 30.82035 -5.49721 27.26426 1.000 38.31037 41 GLU D C 1
ATOM 3127 O O . GLU D 1 41 ? 30.23457 -5.06609 26.26814 1.000 41.45212 41 GLU D O 1
ATOM 3133 N N . ILE D 1 42 ? 30.29139 -5.46275 28.48750 1.000 40.68670 42 ILE D N 1
ATOM 3134 C CA . ILE D 1 42 ? 29.00229 -4.82709 28.73272 1.000 45.86130 42 ILE D CA 1
ATOM 3135 C C . ILE D 1 42 ? 29.15795 -3.31830 28.61162 1.000 44.15501 42 ILE D C 1
ATOM 3136 O O . ILE D 1 42 ? 30.05933 -2.72061 29.21370 1.000 43.14022 42 ILE D O 1
ATOM 3141 N N . ILE D 1 43 ? 28.27878 -2.69298 27.83712 1.000 41.98858 43 ILE D N 1
ATOM 3142 C CA . ILE D 1 43 ? 28.27458 -1.24635 27.66133 1.000 33.33528 43 ILE D CA 1
ATOM 3143 C C . ILE D 1 43 ? 27.10635 -0.68537 28.45976 1.000 43.51333 43 ILE D C 1
ATOM 3144 O O . ILE D 1 43 ? 25.93921 -0.95590 28.14901 1.000 41.23323 43 ILE D O 1
ATOM 3149 N N . GLY D 1 44 ? 27.41496 0.08829 29.48609 1.000 40.46846 44 GLY D N 1
ATOM 3150 C CA . GLY D 1 44 ? 26.39406 0.78444 30.24763 1.000 36.31173 44 GLY D CA 1
ATOM 3151 C C . GLY D 1 44 ? 26.15858 0.15539 31.60846 1.000 40.29687 44 GLY D C 1
ATOM 3152 O O . GLY D 1 44 ? 26.16143 -1.07298 31.76356 1.000 34.69118 44 GLY D O 1
ATOM 3153 N N . THR D 1 45 ? 25.95652 1.00945 32.60931 1.000 35.03634 45 THR D N 1
ATOM 3154 C CA . THR D 1 45 ? 25.59910 0.57010 33.95071 1.000 38.69445 45 THR D CA 1
ATOM 3155 C C . THR D 1 45 ? 24.11837 0.74105 34.25184 1.000 37.96955 45 THR D C 1
ATOM 3156 O O . THR D 1 45 ? 23.57839 0.00890 35.08701 1.000 43.59363 45 THR D O 1
ATOM 3160 N N . THR D 1 46 ? 23.45458 1.68344 33.59073 1.000 38.16183 46 THR D N 1
ATOM 3161 C CA . THR D 1 46 ? 22.03884 1.94782 33.79367 1.000 35.52305 46 THR D CA 1
ATOM 3162 C C . THR D 1 46 ? 21.21209 1.31351 32.67876 1.000 35.78899 46 THR D C 1
ATOM 3163 O O . THR D 1 46 ? 21.73157 0.89218 31.64200 1.000 34.97462 46 THR D O 1
ATOM 3167 N N . ILE D 1 47 ? 19.89695 1.25434 32.90718 1.000 38.04700 47 ILE D N 1
ATOM 3168 C CA . ILE D 1 47 ? 18.99658 0.68413 31.90828 1.000 30.05278 47 ILE D CA 1
ATOM 3169 C C . ILE D 1 47 ? 19.00106 1.53260 30.64239 1.000 34.07541 47 ILE D C 1
ATOM 3170 O O . ILE D 1 47 ? 18.93528 1.00591 29.52503 1.000 36.26409 47 ILE D O 1
ATOM 3175 N N . GLU D 1 48 ? 19.10296 2.85636 30.79385 1.000 32.07848 48 GLU D N 1
ATOM 3176 C CA . GLU D 1 48 ? 19.13603 3.73866 29.63004 1.000 31.19671 48 GLU D CA 1
ATOM 3177 C C . GLU D 1 48 ? 20.38183 3.49294 28.78942 1.000 32.28053 48 GLU D C 1
ATOM 3178 O O . GLU D 1 48 ? 20.30613 3.38565 27.55933 1.000 34.60709 48 GLU D O 1
ATOM 3184 N N . GLU D 1 49 ? 21.54409 3.40826 29.44071 1.000 35.33841 49 GLU D N 1
ATOM 3185 C CA . GLU D 1 49 ? 22.78940 3.19376 28.71076 1.000 35.50212 49 GLU D CA 1
ATOM 3186 C C . GLU D 1 49 ? 22.82151 1.81746 28.05732 1.000 35.05662 49 GLU D C 1
ATOM 3187 O O . GLU D 1 49 ? 23.26285 1.68039 26.90999 1.000 32.42827 49 GLU D O 1
ATOM 3193 N N . GLN D 1 50 ? 22.35957 0.78592 28.76969 1.000 34.86339 50 GLN D N 1
ATOM 3194 C CA . GLN D 1 50 ? 22.34800 -0.55577 28.19359 1.000 32.45140 50 GLN D CA 1
ATOM 3195 C C . GLN D 1 50 ? 21.34881 -0.65978 27.04803 1.000 35.13873 50 GLN D C 1
ATOM 3196 O O . GLN D 1 50 ? 21.62282 -1.31770 26.03746 1.000 35.08548 50 GLN D O 1
ATOM 3202 N N . THR D 1 51 ? 20.18242 -0.02423 27.18832 1.000 37.25026 51 THR D N 1
ATOM 3203 C CA . THR D 1 51 ? 19.20135 -0.04466 26.10798 1.000 30.59654 51 THR D CA 1
ATOM 3204 C C . THR D 1 51 ? 19.76380 0.59291 24.84479 1.000 31.46488 51 THR D C 1
ATOM 3205 O O . THR D 1 51 ? 19.55307 0.08527 23.73674 1.000 29.28787 51 THR D O 1
ATOM 3209 N N . GLN D 1 52 ? 20.49626 1.70012 24.99315 1.000 35.81427 52 GLN D N 1
ATOM 3210 C CA . GLN D 1 52 ? 21.06818 2.36608 23.82777 1.000 39.42344 52 GLN D CA 1
ATOM 3211 C C . GLN D 1 52 ? 22.05264 1.45853 23.09872 1.000 31.09345 52 GLN D C 1
ATOM 3212 O O . GLN D 1 52 ? 22.11234 1.46057 21.86357 1.000 29.56126 52 GLN D O 1
ATOM 3218 N N . GLN D 1 53 ? 22.82679 0.66663 23.84380 1.000 35.86377 53 GLN D N 1
ATOM 3219 C CA . GLN D 1 53 ? 23.74537 -0.26778 23.20062 1.000 37.72361 53 GLN D CA 1
ATOM 3220 C C . GLN D 1 53 ? 22.98874 -1.39151 22.50207 1.000 36.17981 53 GLN D C 1
ATOM 3221 O O . GLN D 1 53 ? 23.41443 -1.86848 21.44336 1.000 32.64066 53 GLN D O 1
ATOM 3227 N N . VAL D 1 54 ? 21.86409 -1.82629 23.07758 1.000 38.97493 54 VAL D N 1
ATOM 3228 C CA . VAL D 1 54 ? 21.03626 -2.83510 22.42086 1.000 29.41689 54 VAL D CA 1
ATOM 3229 C C . VAL D 1 54 ? 20.47555 -2.29003 21.11444 1.000 31.72543 54 VAL D C 1
ATOM 3230 O O . VAL D 1 54 ? 20.46989 -2.98013 20.08727 1.000 28.80824 54 VAL D O 1
ATOM 3234 N N . LEU D 1 55 ? 20.00019 -1.04114 21.13143 1.000 33.28211 55 LEU D N 1
ATOM 3235 C CA . LEU D 1 55 ? 19.45399 -0.43722 19.92031 1.000 31.15834 55 LEU D CA 1
ATOM 3236 C C . LEU D 1 55 ? 20.51543 -0.32606 18.83434 1.000 32.32237 55 LEU D C 1
ATOM 3237 O O . LEU D 1 55 ? 20.22661 -0.53132 17.64946 1.000 32.78930 55 LEU D O 1
ATOM 3242 N N . LYS D 1 56 ? 21.75029 0.00104 19.21890 1.000 33.04975 56 LYS D N 1
ATOM 3243 C CA . LYS D 1 56 ? 22.84296 0.02649 18.25209 1.000 32.14296 56 LYS D CA 1
ATOM 3244 C C . LYS D 1 56 ? 23.07191 -1.35791 17.65690 1.000 30.58334 56 LYS D C 1
ATOM 3245 O O . LYS D 1 56 ? 23.18106 -1.51189 16.43457 1.000 28.05492 56 LYS D O 1
ATOM 3251 N N . ASN D 1 57 ? 23.12596 -2.38425 18.51085 1.000 26.43196 57 ASN D N 1
ATOM 3252 C CA . ASN D 1 57 ? 23.31994 -3.74620 18.02107 1.000 28.88702 57 ASN D CA 1
ATOM 3253 C C . ASN D 1 57 ? 22.17585 -4.17723 17.11183 1.000 32.49285 57 ASN D C 1
ATOM 3254 O O . ASN D 1 57 ? 22.40572 -4.77521 16.05237 1.000 25.90493 57 ASN D O 1
ATOM 3259 N N . VAL D 1 58 ? 20.93464 -3.88113 17.50812 1.000 32.95399 58 VAL D N 1
ATOM 3260 C CA . VAL D 1 58 ? 19.78523 -4.23788 16.68253 1.000 27.07133 58 VAL D CA 1
ATOM 3261 C C . VAL D 1 58 ? 19.81350 -3.47131 15.36581 1.000 29.61893 58 VAL D C 1
ATOM 3262 O O . VAL D 1 58 ? 19.55505 -4.03872 14.29701 1.000 29.48665 58 VAL D O 1
ATOM 3266 N N . SER D 1 59 ? 20.13428 -2.17481 15.41804 1.000 31.79041 59 SER D N 1
ATOM 3267 C CA . SER D 1 59 ? 20.17905 -1.37080 14.19899 1.000 32.33058 59 SER D CA 1
ATOM 3268 C C . SER D 1 59 ? 21.20412 -1.91739 13.21284 1.000 35.15230 59 SER D C 1
ATOM 3269 O O . SER D 1 59 ? 20.95859 -1.94547 12.00006 1.000 32.43846 59 SER D O 1
ATOM 3272 N N . ALA D 1 60 ? 22.35862 -2.35960 13.71711 1.000 32.03249 60 ALA D N 1
ATOM 3273 C CA . ALA D 1 60 ? 23.38038 -2.93147 12.84650 1.000 31.90537 60 ALA D CA 1
ATOM 3274 C C . ALA D 1 60 ? 22.85181 -4.15039 12.10132 1.000 36.50509 60 ALA D C 1
ATOM 3275 O O . ALA D 1 60 ? 23.07976 -4.29719 10.89429 1.000 34.17069 60 ALA D O 1
ATOM 3277 N N . ILE D 1 61 ? 22.13434 -5.03212 12.80149 1.000 32.74077 61 ILE D N 1
ATOM 3278 C CA . ILE D 1 61 ? 21.55684 -6.20073 12.14538 1.000 30.48095 61 ILE D CA 1
ATOM 3279 C C . ILE D 1 61 ? 20.46639 -5.77942 11.16821 1.000 32.92659 61 ILE D C 1
ATOM 3280 O O . ILE D 1 61 ? 20.34653 -6.34087 10.07201 1.000 32.40940 61 ILE D O 1
ATOM 3285 N N . LEU D 1 62 ? 19.65837 -4.78277 11.54434 1.000 35.42969 62 LEU D N 1
ATOM 3286 C CA . LEU D 1 62 ? 18.62698 -4.28345 10.63916 1.000 34.50182 62 LEU D CA 1
ATOM 3287 C C . LEU D 1 62 ? 19.24247 -3.67928 9.38445 1.000 38.45874 62 LEU D C 1
ATOM 3288 O O . LEU D 1 62 ? 18.77111 -3.92990 8.26812 1.000 40.73132 62 LEU D O 1
ATOM 3293 N N . GLU D 1 63 ? 20.29669 -2.87709 9.54957 1.000 38.19643 63 GLU D N 1
ATOM 3294 C CA . GLU D 1 63 ? 20.94872 -2.26546 8.39723 1.000 44.77398 63 GLU D CA 1
ATOM 3295 C C . GLU D 1 63 ? 21.57728 -3.32113 7.49569 1.000 41.10845 63 GLU D C 1
ATOM 3296 O O . GLU D 1 63 ? 21.50364 -3.22122 6.26525 1.000 46.05112 63 GLU D O 1
ATOM 3302 N N . ALA D 1 64 ? 22.19671 -4.34425 8.09018 1.000 33.59162 64 ALA D N 1
ATOM 3303 C CA . ALA D 1 64 ? 22.79756 -5.40869 7.29298 1.000 37.28637 64 ALA D CA 1
ATOM 3304 C C . ALA D 1 64 ? 21.74783 -6.19768 6.52260 1.000 44.54737 64 ALA D C 1
ATOM 3305 O O . ALA D 1 64 ? 22.03812 -6.72401 5.44246 1.000 45.65954 64 ALA D O 1
ATOM 3307 N N . ALA D 1 65 ? 20.52999 -6.29067 7.05425 1.000 44.10662 65 ALA D N 1
ATOM 3308 C CA . ALA D 1 65 ? 19.46127 -7.01763 6.38472 1.000 43.13166 65 ALA D CA 1
ATOM 3309 C C . ALA D 1 65 ? 18.73476 -6.18074 5.34082 1.000 43.89569 65 ALA D C 1
ATOM 3310 O O . ALA D 1 65 ? 17.95658 -6.73668 4.55779 1.000 41.89082 65 ALA D O 1
ATOM 3312 N N . GLY D 1 66 ? 18.96634 -4.87162 5.30695 1.000 45.60907 66 GLY D N 1
ATOM 3313 C CA . GLY D 1 66 ? 18.26587 -4.01029 4.37873 1.000 44.68040 66 GLY D CA 1
ATOM 3314 C C . GLY D 1 66 ? 16.96089 -3.45303 4.89545 1.000 43.80402 66 GLY D C 1
ATOM 3315 O O . GLY D 1 66 ? 16.03177 -3.24327 4.10608 1.000 42.05759 66 GLY D O 1
ATOM 3316 N N . THR D 1 67 ? 16.85583 -3.20758 6.19878 1.000 40.70077 67 THR D N 1
ATOM 3317 C CA . THR D 1 67 ? 15.63881 -2.66795 6.78456 1.000 42.78601 67 THR D CA 1
ATOM 3318 C C . THR D 1 67 ? 16.02882 -1.73536 7.92397 1.000 43.05702 67 THR D C 1
ATOM 3319 O O . THR D 1 67 ? 17.21222 -1.49208 8.17596 1.000 43.96085 67 THR D O 1
ATOM 3323 N N . ASP D 1 68 ? 15.02083 -1.21047 8.61502 1.000 39.00988 68 ASP D N 1
ATOM 3324 C CA . ASP D 1 68 ? 15.23290 -0.22232 9.66472 1.000 43.05032 68 ASP D CA 1
ATOM 3325 C C . ASP D 1 68 ? 14.23937 -0.48647 10.79064 1.000 39.58380 68 ASP D C 1
ATOM 3326 O O . ASP D 1 68 ? 13.47826 -1.45849 10.76070 1.000 35.94607 68 ASP D O 1
ATOM 3331 N N . PHE D 1 69 ? 14.24597 0.39984 11.78977 1.000 36.46661 69 PHE D N 1
ATOM 3332 C CA . PHE D 1 69 ? 13.35697 0.23760 12.93539 1.000 38.34416 69 PHE D CA 1
ATOM 3333 C C . PHE D 1 69 ? 11.89759 0.42463 12.54420 1.000 36.81731 69 PHE D C 1
ATOM 3334 O O . PHE D 1 69 ? 11.01691 -0.25512 13.08312 1.000 37.26658 69 PHE D O 1
ATOM 3342 N N . ASP D 1 70 ? 11.61932 1.33613 11.60874 1.000 37.51246 70 ASP D N 1
ATOM 3343 C CA . ASP D 1 70 ? 10.24144 1.59750 11.20918 1.000 43.45264 70 ASP D CA 1
ATOM 3344 C C . ASP D 1 70 ? 9.60231 0.42609 10.47679 1.000 41.29253 70 ASP D C 1
ATOM 3345 O O . ASP D 1 70 ? 8.38809 0.45138 10.25110 1.000 40.67657 70 ASP D O 1
ATOM 3350 N N . HIS D 1 71 ? 10.37751 -0.59121 10.10438 1.000 39.19155 71 HIS D N 1
ATOM 3351 C CA . HIS D 1 71 ? 9.84113 -1.79451 9.48413 1.000 41.08389 71 HIS D CA 1
ATOM 3352 C C . HIS D 1 71 ? 10.02936 -3.02871 10.35657 1.000 32.23598 71 HIS D C 1
ATOM 3353 O O . HIS D 1 71 ? 9.85334 -4.15246 9.87425 1.000 31.44028 71 HIS D O 1
ATOM 3360 N N . VAL D 1 72 ? 10.39639 -2.84628 11.62509 1.000 32.35286 72 VAL D N 1
ATOM 3361 C CA . VAL D 1 72 ? 10.32480 -3.93469 12.58955 1.000 32.06726 72 VAL D CA 1
ATOM 3362 C C . VAL D 1 72 ? 8.86042 -4.25902 12.84675 1.000 32.71426 72 VAL D C 1
ATOM 3363 O O . VAL D 1 72 ? 8.04226 -3.36037 13.08149 1.000 29.74764 72 VAL D O 1
ATOM 3367 N N . VAL D 1 73 ? 8.51880 -5.54200 12.78288 1.000 32.19188 73 VAL D N 1
ATOM 3368 C CA . VAL D 1 73 ? 7.13153 -5.97051 12.93153 1.000 33.06327 73 VAL D CA 1
ATOM 3369 C C . VAL D 1 73 ? 6.79974 -6.28855 14.38247 1.000 34.78438 73 VAL D C 1
ATOM 3370 O O . VAL D 1 73 ? 5.76174 -5.87037 14.90277 1.000 36.83579 73 VAL D O 1
ATOM 3374 N N . LYS D 1 74 ? 7.67214 -7.02990 15.05743 1.000 31.65085 74 LYS D N 1
ATOM 3375 C CA . LYS D 1 74 ? 7.42746 -7.46529 16.42213 1.000 31.50858 74 LYS D CA 1
ATOM 3376 C C . LYS D 1 74 ? 8.72144 -7.37823 17.21272 1.000 30.18137 74 LYS D C 1
ATOM 3377 O O . LYS D 1 74 ? 9.78700 -7.75368 16.71678 1.000 29.54467 74 LYS D O 1
ATOM 3383 N N . ALA D 1 75 ? 8.62292 -6.87284 18.43794 1.000 29.97913 75 ALA D N 1
ATOM 3384 C CA . ALA D 1 75 ? 9.74488 -6.83372 19.36169 1.000 30.30561 75 ALA D CA 1
ATOM 3385 C C . ALA D 1 75 ? 9.34393 -7.51633 20.65847 1.000 31.95387 75 ALA D C 1
ATOM 3386 O O . ALA D 1 75 ? 8.23529 -7.31161 21.16091 1.000 33.06154 75 ALA D O 1
ATOM 3388 N N . THR D 1 76 ? 10.24094 -8.33903 21.19035 1.000 30.25802 76 THR D N 1
ATOM 3389 C CA . THR D 1 76 ? 10.05852 -8.95189 22.49892 1.000 30.21577 76 THR D CA 1
ATOM 3390 C C . THR D 1 76 ? 11.16871 -8.44925 23.40685 1.000 33.06278 76 THR D C 1
ATOM 3391 O O . THR D 1 76 ? 12.35371 -8.62216 23.09950 1.000 30.90594 76 THR D O 1
ATOM 3395 N N . CYS D 1 77 ? 10.78633 -7.82413 24.51448 1.000 24.01831 77 CYS D N 1
ATOM 3396 C CA . CYS D 1 77 ? 11.72845 -7.19703 25.42988 1.000 30.15542 77 CYS D CA 1
ATOM 3397 C C . CYS D 1 77 ? 11.80855 -8.01908 26.70770 1.000 30.86201 77 CYS D C 1
ATOM 3398 O O . CYS D 1 77 ? 10.79313 -8.23088 27.37871 1.000 26.90269 77 CYS D O 1
ATOM 3401 N N . PHE D 1 78 ? 13.01045 -8.48512 27.03431 1.000 28.63358 78 PHE D N 1
ATOM 3402 C CA . PHE D 1 78 ? 13.26798 -9.22069 28.26492 1.000 26.15051 78 PHE D CA 1
ATOM 3403 C C . PHE D 1 78 ? 14.00025 -8.30067 29.23330 1.000 32.07916 78 PHE D C 1
ATOM 3404 O O . PHE D 1 78 ? 15.11584 -7.85279 28.94374 1.000 30.42199 78 PHE D O 1
ATOM 3412 N N . LEU D 1 79 ? 13.37235 -8.01950 30.37271 1.000 29.23022 79 LEU D N 1
ATOM 3413 C CA . LEU D 1 79 ? 13.94430 -7.17206 31.41000 1.000 30.98408 79 LEU D CA 1
ATOM 3414 C C . LEU D 1 79 ? 14.32891 -8.02307 32.61192 1.000 30.71376 79 LEU D C 1
ATOM 3415 O O . LEU D 1 79 ? 13.63509 -8.98753 32.94560 1.000 28.48448 79 LEU D O 1
ATOM 3420 N N . SER D 1 80 ? 15.44090 -7.67039 33.25907 1.000 29.86089 80 SER D N 1
ATOM 3421 C CA . SER D 1 80 ? 15.78115 -8.30543 34.52507 1.000 30.57454 80 SER D CA 1
ATOM 3422 C C . SER D 1 80 ? 15.02920 -7.69399 35.70070 1.000 36.08287 80 SER D C 1
ATOM 3423 O O . SER D 1 80 ? 15.01124 -8.28815 36.78399 1.000 33.28359 80 SER D O 1
ATOM 3426 N N . ASP D 1 81 ? 14.40200 -6.53547 35.50713 1.000 35.35343 81 ASP D N 1
ATOM 3427 C CA . ASP D 1 81 ? 13.63242 -5.87420 36.55821 1.000 41.21563 81 ASP D CA 1
ATOM 3428 C C . ASP D 1 81 ? 12.57441 -5.01878 35.87425 1.000 36.30263 81 ASP D C 1
ATOM 3429 O O . ASP D 1 81 ? 12.91284 -4.05910 35.17555 1.000 38.20054 81 ASP D O 1
ATOM 3434 N N . ILE D 1 82 ? 11.29896 -5.36486 36.07421 1.000 36.10822 82 ILE D N 1
ATOM 3435 C CA . ILE D 1 82 ? 10.21195 -4.67075 35.39144 1.000 36.06243 82 ILE D CA 1
ATOM 3436 C C . ILE D 1 82 ? 10.10369 -3.21745 35.82931 1.000 38.34435 82 ILE D C 1
ATOM 3437 O O . ILE D 1 82 ? 9.49790 -2.40472 35.12353 1.000 40.89034 82 ILE D O 1
ATOM 3442 N N . ASN D 1 83 ? 10.67839 -2.86289 36.98150 1.000 37.89040 83 ASN D N 1
ATOM 3443 C CA . ASN D 1 83 ? 10.66615 -1.47043 37.41549 1.000 34.66715 83 ASN D CA 1
ATOM 3444 C C . ASN D 1 83 ? 11.44661 -0.56561 36.47086 1.000 39.05769 83 ASN D C 1
ATOM 3445 O O . ASN D 1 83 ? 11.19417 0.64419 36.44246 1.000 42.26645 83 ASN D O 1
ATOM 3450 N N . ASP D 1 84 ? 12.37814 -1.12152 35.69477 1.000 36.95305 84 ASP D N 1
ATOM 3451 C CA . ASP D 1 84 ? 13.10850 -0.35653 34.69186 1.000 31.45509 84 ASP D CA 1
ATOM 3452 C C . ASP D 1 84 ? 12.30293 -0.12244 33.42069 1.000 33.23160 84 ASP D C 1
ATOM 3453 O O . ASP D 1 84 ? 12.81276 0.52367 32.49903 1.000 33.24073 84 ASP D O 1
ATOM 3458 N N . PHE D 1 85 ? 11.06422 -0.61982 33.35118 1.000 33.99671 85 PHE D N 1
ATOM 3459 C CA . PHE D 1 85 ? 10.32082 -0.59044 32.09470 1.000 32.76111 85 PHE D CA 1
ATOM 3460 C C . PHE D 1 85 ? 10.01337 0.83620 31.65405 1.000 30.61116 85 PHE D C 1
ATOM 3461 O O . PHE D 1 85 ? 10.04889 1.14012 30.45562 1.000 35.60455 85 PHE D O 1
ATOM 3469 N N . VAL D 1 86 ? 9.71070 1.72453 32.60259 1.000 31.30210 86 VAL D N 1
ATOM 3470 C CA . VAL D 1 86 ? 9.42024 3.11291 32.25231 1.000 32.95485 86 VAL D CA 1
ATOM 3471 C C . VAL D 1 86 ? 10.65698 3.78407 31.66751 1.000 31.40487 86 VAL D C 1
ATOM 3472 O O . VAL D 1 86 ? 10.60401 4.38999 30.59044 1.000 30.34825 86 VAL D O 1
ATOM 3476 N N . ALA D 1 87 ? 11.79055 3.68241 32.36743 1.000 34.39575 87 ALA D N 1
ATOM 3477 C CA . ALA D 1 87 ? 13.02994 4.25900 31.85639 1.000 33.80567 87 ALA D CA 1
ATOM 3478 C C . ALA D 1 87 ? 13.43764 3.61198 30.54035 1.000 35.87596 87 ALA D C 1
ATOM 3479 O O . ALA D 1 87 ? 13.95170 4.28797 29.64109 1.000 32.60450 87 ALA D O 1
ATOM 3481 N N . PHE D 1 88 ? 13.21672 2.30076 30.41181 1.000 33.47401 88 PHE D N 1
ATOM 3482 C CA . PHE D 1 88 ? 13.54297 1.60323 29.17183 1.000 32.10101 88 PHE D CA 1
ATOM 3483 C C . PHE D 1 88 ? 12.77024 2.18332 27.99466 1.000 30.87352 88 PHE D C 1
ATOM 3484 O O . PHE D 1 88 ? 13.34484 2.46144 26.93565 1.000 34.23729 88 PHE D O 1
ATOM 3492 N N . ASN D 1 89 ? 11.46005 2.37947 28.16680 1.000 32.65837 89 ASN D N 1
ATOM 3493 C CA . ASN D 1 89 ? 10.63290 2.88705 27.07668 1.000 31.61470 89 ASN D CA 1
ATOM 3494 C C . ASN D 1 89 ? 11.05191 4.28661 26.64752 1.000 31.41901 89 ASN D C 1
ATOM 3495 O O . ASN D 1 89 ? 10.90974 4.63927 25.47138 1.000 31.96247 89 ASN D O 1
ATOM 3500 N N . GLU D 1 90 ? 11.57236 5.09377 27.57728 1.000 34.60773 90 GLU D N 1
ATOM 3501 C CA . GLU D 1 90 ? 11.96324 6.45956 27.23697 1.000 38.87773 90 GLU D CA 1
ATOM 3502 C C . GLU D 1 90 ? 13.12171 6.48482 26.24913 1.000 38.26678 90 GLU D C 1
ATOM 3503 O O . GLU D 1 90 ? 13.22234 7.40797 25.43220 1.000 38.59237 90 GLU D O 1
ATOM 3509 N N . VAL D 1 91 ? 14.00020 5.48930 26.30603 1.000 35.11155 91 VAL D N 1
ATOM 3510 C CA . VAL D 1 91 ? 15.08073 5.36938 25.33205 1.000 33.41757 91 VAL D CA 1
ATOM 3511 C C . VAL D 1 91 ? 14.65011 4.52980 24.13681 1.000 32.45695 91 VAL D C 1
ATOM 3512 O O . VAL D 1 91 ? 15.03993 4.80965 23.00077 1.000 34.67249 91 VAL D O 1
ATOM 3516 N N . TYR D 1 92 ? 13.83540 3.49985 24.38500 1.000 36.05522 92 TYR D N 1
ATOM 3517 C CA . TYR D 1 92 ? 13.36597 2.62512 23.31573 1.000 34.82235 92 TYR D CA 1
ATOM 3518 C C . TYR D 1 92 ? 12.54915 3.38857 22.28021 1.000 30.53907 92 TYR D C 1
ATOM 3519 O O . TYR D 1 92 ? 12.62778 3.08658 21.08404 1.000 30.18975 92 TYR D O 1
ATOM 3528 N N . LYS D 1 93 ? 11.77177 4.38475 22.71315 1.000 30.74732 93 LYS D N 1
ATOM 3529 C CA . LYS D 1 93 ? 10.93759 5.12986 21.77451 1.000 35.52442 93 LYS D CA 1
ATOM 3530 C C . LYS D 1 93 ? 11.77019 5.93279 20.78083 1.000 35.82589 93 LYS D C 1
ATOM 3531 O O . LYS D 1 93 ? 11.33271 6.15069 19.64474 1.000 36.49144 93 LYS D O 1
ATOM 3537 N N . THR D 1 94 ? 12.96877 6.36898 21.17623 1.000 32.29262 94 THR D N 1
ATOM 3538 C CA . THR D 1 94 ? 13.77782 7.22098 20.31193 1.000 38.06029 94 THR D CA 1
ATOM 3539 C C . THR D 1 94 ? 14.32329 6.48902 19.09324 1.000 38.94759 94 THR D C 1
ATOM 3540 O O . THR D 1 94 ? 14.87677 7.14039 18.20105 1.000 39.39507 94 THR D O 1
ATOM 3544 N N . ALA D 1 95 ? 14.18757 5.16436 19.03160 1.000 35.52790 95 ALA D N 1
ATOM 3545 C CA . ALA D 1 95 ? 14.69172 4.40249 17.89791 1.000 33.52559 95 ALA D CA 1
ATOM 3546 C C . ALA D 1 95 ? 13.76811 4.45092 16.68922 1.000 35.84453 95 ALA D C 1
ATOM 3547 O O . ALA D 1 95 ? 14.20250 4.10599 15.58482 1.000 38.60409 95 ALA D O 1
ATOM 3549 N N . PHE D 1 96 ? 12.52101 4.87679 16.86296 1.000 36.70419 96 PHE D N 1
ATOM 3550 C CA . PHE D 1 96 ? 11.52174 4.82754 15.80856 1.000 40.06527 96 PHE D CA 1
ATOM 3551 C C . PHE D 1 96 ? 11.07687 6.23589 15.44097 1.000 44.68177 96 PHE D C 1
ATOM 3552 O O . PHE D 1 96 ? 11.05194 7.13837 16.28320 1.000 40.10840 96 PHE D O 1
ATOM 3560 N N . THR D 1 97 ? 10.72712 6.41621 14.16725 1.000 46.16116 97 THR D N 1
ATOM 3561 C CA . THR D 1 97 ? 10.30433 7.71656 13.65919 1.000 51.10707 97 THR D CA 1
ATOM 3562 C C . THR D 1 97 ? 8.86785 7.69349 13.15576 1.000 50.02620 97 THR D C 1
ATOM 3563 O O . THR D 1 97 ? 8.04564 8.49010 13.61969 1.000 55.69620 97 THR D O 1
ATOM 3567 N N . GLU D 1 98 ? 8.53500 6.79973 12.22408 1.000 47.78520 98 GLU D N 1
ATOM 3568 C CA . GLU D 1 98 ? 7.23386 6.82723 11.57098 1.000 47.49630 98 GLU D CA 1
ATOM 3569 C C . GLU D 1 98 ? 6.27476 5.74912 12.05828 1.000 52.11381 98 GLU D C 1
ATOM 3570 O O . GLU D 1 98 ? 5.05922 5.91489 11.90359 1.000 50.38384 98 GLU D O 1
ATOM 3576 N N . ALA D 1 99 ? 6.77479 4.66209 12.64318 1.000 45.63108 99 ALA D N 1
ATOM 3577 C CA . ALA D 1 99 ? 5.90178 3.58183 13.07833 1.000 47.44190 99 ALA D CA 1
ATOM 3578 C C . ALA D 1 99 ? 6.55075 2.81824 14.22218 1.000 43.75447 99 ALA D C 1
ATOM 3579 O O . ALA D 1 99 ? 7.77411 2.66780 14.27708 1.000 43.25277 99 ALA D O 1
ATOM 3581 N N . PHE D 1 100 ? 5.71141 2.33253 15.13198 1.000 41.89472 100 PHE D N 1
ATOM 3582 C CA . PHE D 1 100 ? 6.04263 1.50378 16.28011 1.000 34.66059 100 PHE D CA 1
ATOM 3583 C C . PHE D 1 100 ? 5.67377 0.05126 16.00715 1.000 36.88323 100 PHE D C 1
ATOM 3584 O O . PHE D 1 100 ? 4.62047 -0.22190 15.42083 1.000 39.46883 100 PHE D O 1
ATOM 3592 N N . PRO D 1 101 ? 6.50933 -0.90200 16.40230 1.000 30.10936 101 PRO D N 1
ATOM 3593 C CA . PRO D 1 101 ? 6.18381 -2.31380 16.18612 1.000 35.64161 101 PRO D CA 1
ATOM 3594 C C . PRO D 1 101 ? 5.30769 -2.86469 17.30372 1.000 33.52852 101 PRO D C 1
ATOM 3595 O O . PRO D 1 101 ? 5.12603 -2.25190 18.35581 1.000 30.34179 101 PRO D O 1
ATOM 3599 N N . ALA D 1 102 ? 4.75307 -4.04673 17.04673 1.000 31.98958 102 ALA D N 1
ATOM 3600 C CA . ALA D 1 102 ? 4.10589 -4.80565 18.10599 1.000 27.03801 102 ALA D CA 1
ATOM 3601 C C . ALA D 1 102 ? 5.14811 -5.22690 19.13268 1.000 30.05883 102 ALA D C 1
ATOM 3602 O O . ALA D 1 102 ? 6.32183 -5.43292 18.80861 1.000 33.14262 102 ALA D O 1
ATOM 3604 N N . ARG D 1 103 ? 4.71803 -5.34683 20.38566 1.000 27.55126 103 ARG D N 1
ATOM 3605 C CA . ARG D 1 103 ? 5.66350 -5.53298 21.47334 1.000 26.53766 103 ARG D CA 1
ATOM 3606 C C . ARG D 1 103 ? 5.10006 -6.47785 22.52266 1.000 28.09746 103 ARG D C 1
ATOM 3607 O O . ARG D 1 103 ? 3.89388 -6.51459 22.77092 1.000 25.63762 103 ARG D O 1
ATOM 3615 N N . SER D 1 104 ? 5.99719 -7.24825 23.12948 1.000 23.12494 104 SER D N 1
ATOM 3616 C CA . SER D 1 104 ? 5.72813 -7.97142 24.36115 1.000 24.31963 104 SER D CA 1
ATOM 3617 C C . SER D 1 104 ? 6.89653 -7.73511 25.30310 1.000 29.55884 104 SER D C 1
ATOM 3618 O O . SER D 1 104 ? 8.04717 -7.64600 24.86349 1.000 24.62302 104 SER D O 1
ATOM 3621 N N . ALA D 1 105 ? 6.60114 -7.62580 26.59490 1.000 25.28394 105 ALA D N 1
ATOM 3622 C CA . ALA D 1 105 ? 7.62250 -7.32469 27.58808 1.000 26.78582 105 ALA D CA 1
ATOM 3623 C C . ALA D 1 105 ? 7.33376 -8.10280 28.85999 1.000 28.61000 105 ALA D C 1
ATOM 3624 O O . ALA D 1 105 ? 6.20342 -8.09110 29.35548 1.000 33.05987 105 ALA D O 1
ATOM 3626 N N . VAL D 1 106 ? 8.35564 -8.78894 29.37492 1.000 31.50648 106 VAL D N 1
ATOM 3627 C CA . VAL D 1 106 ? 8.25502 -9.56156 30.60574 1.000 27.03660 106 VAL D CA 1
ATOM 3628 C C . VAL D 1 106 ? 9.54509 -9.38310 31.39389 1.000 28.22726 106 VAL D C 1
ATOM 3629 O O . VAL D 1 106 ? 10.58190 -8.98641 30.85550 1.000 28.19848 106 VAL D O 1
ATOM 3633 N N . GLU D 1 107 ? 9.47110 -9.68116 32.68803 1.000 30.23809 107 GLU D N 1
ATOM 3634 C CA . GLU D 1 107 ? 10.65055 -9.73514 33.54224 1.000 28.11893 107 GLU D CA 1
ATOM 3635 C C . GLU D 1 107 ? 11.06110 -11.19167 33.71271 1.000 30.27644 107 GLU D C 1
ATOM 3636 O O . GLU D 1 107 ? 10.29869 -11.99342 34.26151 1.000 33.54277 107 GLU D O 1
ATOM 3642 N N . VAL D 1 108 ? 12.25950 -11.53130 33.24002 1.000 29.20426 108 VAL D N 1
ATOM 3643 C CA . VAL D 1 108 ? 12.75945 -12.89756 33.34605 1.000 31.73309 108 VAL D CA 1
ATOM 3644 C C . VAL D 1 108 ? 13.60186 -13.02489 34.60818 1.000 36.95293 108 VAL D C 1
ATOM 3645 O O . VAL D 1 108 ? 13.93314 -12.02184 35.25083 1.000 30.16993 108 VAL D O 1
ATOM 3649 N N . ALA D 1 109 ? 13.95317 -14.26136 34.97111 1.000 36.90595 109 ALA D N 1
ATOM 3650 C CA . ALA D 1 109 ? 14.72278 -14.48023 36.19134 1.000 35.01408 109 ALA D CA 1
ATOM 3651 C C . ALA D 1 109 ? 16.15828 -13.99515 36.03716 1.000 34.79783 109 ALA D C 1
ATOM 3652 O O . ALA D 1 109 ? 16.74376 -13.46479 36.98803 1.000 37.74415 109 ALA D O 1
ATOM 3654 N N . ARG D 1 110 ? 16.74029 -14.16357 34.85242 1.000 34.07469 110 ARG D N 1
ATOM 3655 C CA . ARG D 1 110 ? 18.11639 -13.74956 34.62554 1.000 36.80341 110 ARG D CA 1
ATOM 3656 C C . ARG D 1 110 ? 18.37980 -13.70684 33.12893 1.000 35.37380 110 ARG D C 1
ATOM 3657 O O . ARG D 1 110 ? 17.81061 -14.48822 32.36327 1.000 35.30686 110 ARG D O 1
ATOM 3665 N N . LEU D 1 111 ? 19.24709 -12.78473 32.72749 1.000 35.13462 111 LEU D N 1
ATOM 3666 C CA . LEU D 1 111 ? 19.65227 -12.58896 31.34644 1.000 28.75138 111 LEU D CA 1
ATOM 3667 C C . LEU D 1 111 ? 21.12740 -12.92899 31.16625 1.000 35.50024 111 LEU D C 1
ATOM 3668 O O . LEU D 1 111 ? 21.89187 -12.95104 32.13674 1.000 33.56787 111 LEU D O 1
ATOM 3673 N N . PRO D 1 112 ? 21.55831 -13.22270 29.93831 1.000 36.39139 112 PRO D N 1
ATOM 3674 C CA . PRO D 1 112 ? 22.98111 -13.50738 29.70289 1.000 43.08836 112 PRO D CA 1
ATOM 3675 C C . PRO D 1 112 ? 23.87219 -12.37448 30.19281 1.000 42.48268 112 PRO D C 1
ATOM 3676 O O . PRO D 1 112 ? 23.62011 -11.19797 29.92009 1.000 37.84165 112 PRO D O 1
ATOM 3680 N N . LYS D 1 113 ? 24.91519 -12.74633 30.93698 1.000 43.38075 113 LYS D N 1
ATOM 3681 C CA . LYS D 1 113 ? 25.89426 -11.81684 31.49825 1.000 35.15022 113 LYS D CA 1
ATOM 3682 C C . LYS D 1 113 ? 25.26738 -10.82391 32.47135 1.000 41.70621 113 LYS D C 1
ATOM 3683 O O . LYS D 1 113 ? 25.84966 -9.76660 32.73962 1.000 35.31925 113 LYS D O 1
ATOM 3689 N N . ASP D 1 114 ? 24.08592 -11.15499 33.00175 1.000 39.40368 114 ASP D N 1
ATOM 3690 C CA . ASP D 1 114 ? 23.39765 -10.34860 34.01194 1.000 36.29660 114 ASP D CA 1
ATOM 3691 C C . ASP D 1 114 ? 23.06599 -8.94785 33.50400 1.000 33.87934 114 ASP D C 1
ATOM 3692 O O . ASP D 1 114 ? 23.05695 -7.98323 34.27315 1.000 30.21376 114 ASP D O 1
ATOM 3697 N N . VAL D 1 115 ? 22.78337 -8.81966 32.20937 1.000 29.79829 115 VAL D N 1
ATOM 3698 C CA . VAL D 1 115 ? 22.40914 -7.52929 31.64038 1.000 33.09158 115 VAL D CA 1
ATOM 3699 C C . VAL D 1 115 ? 20.99273 -7.18935 32.08367 1.000 32.29252 115 VAL D C 1
ATOM 3700 O O . VAL D 1 115 ? 20.26861 -8.04935 32.59719 1.000 30.71192 115 VAL D O 1
ATOM 3704 N N . LYS D 1 116 ? 20.58803 -5.93407 31.88999 1.000 31.26677 116 LYS D N 1
ATOM 3705 C CA . LYS D 1 116 ? 19.26342 -5.49015 32.30493 1.000 33.91886 116 LYS D CA 1
ATOM 3706 C C . LYS D 1 116 ? 18.20843 -5.63114 31.21632 1.000 30.64468 116 LYS D C 1
ATOM 3707 O O . LYS D 1 116 ? 17.01446 -5.67253 31.53516 1.000 36.89035 116 LYS D O 1
ATOM 3713 N N . ILE D 1 117 ? 18.60819 -5.70689 29.95036 1.000 32.65279 117 ILE D N 1
ATOM 3714 C CA . ILE D 1 117 ? 17.65462 -5.67246 28.84700 1.000 30.83831 117 ILE D CA 1
ATOM 3715 C C . ILE D 1 117 ? 18.16885 -6.55811 27.72075 1.000 31.06691 117 ILE D C 1
ATOM 3716 O O . ILE D 1 117 ? 19.37027 -6.60028 27.43991 1.000 28.34095 117 ILE D O 1
ATOM 3721 N N . GLU D 1 118 ? 17.24818 -7.28202 27.08871 1.000 32.05242 118 GLU D N 1
ATOM 3722 C CA . GLU D 1 118 ? 17.52913 -8.01896 25.86604 1.000 27.67481 118 GLU D CA 1
ATOM 3723 C C . GLU D 1 118 ? 16.32384 -7.89201 24.94979 1.000 31.40074 118 GLU D C 1
ATOM 3724 O O . GLU D 1 118 ? 15.18488 -8.05850 25.39604 1.000 30.18990 118 GLU D O 1
ATOM 3730 N N . ILE D 1 119 ? 16.57295 -7.59398 23.67663 1.000 30.07214 119 ILE D N 1
ATOM 3731 C CA . ILE D 1 119 ? 15.51261 -7.32863 22.71139 1.000 28.60241 119 ILE D CA 1
ATOM 3732 C C . ILE D 1 119 ? 15.71926 -8.23057 21.50459 1.000 28.23466 119 ILE D C 1
ATOM 3733 O O . ILE D 1 119 ? 16.79493 -8.21741 20.89389 1.000 30.33707 119 ILE D O 1
ATOM 3738 N N . GLU D 1 120 ? 14.69674 -9.00984 21.16187 1.000 24.99115 120 GLU D N 1
ATOM 3739 C CA . GLU D 1 120 ? 14.66507 -9.76274 19.91568 1.000 28.56040 120 GLU D CA 1
ATOM 3740 C C . GLU D 1 120 ? 13.59541 -9.15952 19.01837 1.000 30.15633 120 GLU D C 1
ATOM 3741 O O . GLU D 1 120 ? 12.47593 -8.89400 19.47106 1.000 34.50121 120 GLU D O 1
ATOM 3747 N N . VAL D 1 121 ? 13.94215 -8.92673 17.75626 1.000 28.78324 121 VAL D N 1
ATOM 3748 C CA . VAL D 1 121 ? 13.04147 -8.25195 16.83218 1.000 27.53876 121 VAL D CA 1
ATOM 3749 C C . VAL D 1 121 ? 12.75720 -9.15084 15.63926 1.000 31.29470 121 VAL D C 1
ATOM 3750 O O . VAL D 1 121 ? 13.54294 -10.03922 15.29161 1.000 30.91155 121 VAL D O 1
ATOM 3754 N N . ILE D 1 122 ? 11.60415 -8.91297 15.02181 1.000 30.49757 122 ILE D N 1
ATOM 3755 C CA . ILE D 1 122 ? 11.26447 -9.43721 13.70678 1.000 27.53620 122 ILE D CA 1
ATOM 3756 C C . ILE D 1 122 ? 10.95792 -8.24175 12.81849 1.000 29.23584 122 ILE D C 1
ATOM 3757 O O . ILE D 1 122 ? 10.17523 -7.36489 13.20279 1.000 32.10149 122 ILE D O 1
ATOM 3762 N N . ALA D 1 123 ? 11.58386 -8.19370 11.64668 1.000 27.59495 123 ALA D N 1
ATOM 3763 C CA . ALA D 1 123 ? 11.46356 -7.04625 10.76294 1.000 32.03169 123 ALA D CA 1
ATOM 3764 C C . ALA D 1 123 ? 11.07861 -7.50024 9.36283 1.000 35.36119 123 ALA D C 1
ATOM 3765 O O . ALA D 1 123 ? 11.31282 -8.64561 8.96622 1.000 34.41396 123 ALA D O 1
ATOM 3767 N N . GLU D 1 124 ? 10.47747 -6.57793 8.61770 1.000 32.80031 124 GLU D N 1
ATOM 3768 C CA . GLU D 1 124 ? 10.08415 -6.81417 7.23685 1.000 40.13918 124 GLU D CA 1
ATOM 3769 C C . GLU D 1 124 ? 11.17766 -6.30728 6.30570 1.000 39.75557 124 GLU D C 1
ATOM 3770 O O . GLU D 1 124 ? 11.69225 -5.19907 6.48927 1.000 40.31811 124 GLU D O 1
ATOM 3776 N N . ILE D 1 125 ? 11.52956 -7.12030 5.31245 1.000 47.75228 125 ILE D N 1
ATOM 3777 C CA . ILE D 1 125 ? 12.54375 -6.76353 4.32497 1.000 51.45806 125 ILE D CA 1
ATOM 3778 C C . ILE D 1 125 ? 11.81436 -6.15741 3.12976 1.000 53.42813 125 ILE D C 1
ATOM 3779 O O . ILE D 1 125 ? 11.22205 -6.87121 2.31883 1.000 54.75779 125 ILE D O 1
ATOM 3784 N N . LEU D 1 126 ? 11.85886 -4.83393 3.01896 1.000 61.67014 126 LEU D N 1
ATOM 3785 C CA . LEU D 1 126 ? 11.22985 -4.14234 1.89839 1.000 65.06161 126 LEU D CA 1
ATOM 3786 C C . LEU D 1 126 ? 12.09781 -4.22964 0.64766 1.000 64.94987 126 LEU D C 1
ATOM 3787 O O . LEU D 1 126 ? 11.59964 -4.43906 -0.45863 1.000 67.21655 126 LEU D O 1
ATOM 3793 N N . ALA E 1 2 ? 7.09646 -47.66064 70.57639 1.000 54.35955 2 ALA E N 1
ATOM 3794 C CA . ALA E 1 2 ? 8.29645 -47.85632 71.38214 1.000 56.81163 2 ALA E CA 1
ATOM 3795 C C . ALA E 1 2 ? 9.39902 -48.52881 70.56901 1.000 48.01974 2 ALA E C 1
ATOM 3796 O O . ALA E 1 2 ? 10.37192 -47.88570 70.17462 1.000 51.93344 2 ALA E O 1
ATOM 3798 N N . LYS E 1 3 ? 9.23987 -49.82667 70.32302 1.000 45.82217 3 LYS E N 1
ATOM 3799 C CA . LYS E 1 3 ? 10.23008 -50.57321 69.55869 1.000 49.88596 3 LYS E CA 1
ATOM 3800 C C . LYS E 1 3 ? 10.19691 -50.15577 68.09255 1.000 51.82798 3 LYS E C 1
ATOM 3801 O O . LYS E 1 3 ? 9.12376 -50.02991 67.49358 1.000 47.58677 3 LYS E O 1
ATOM 3807 N N . THR E 1 4 ? 11.37530 -49.93827 67.51597 1.000 50.51879 4 THR E N 1
ATOM 3808 C CA . THR E 1 4 ? 11.51233 -49.57068 66.11542 1.000 43.63671 4 THR E CA 1
ATOM 3809 C C . THR E 1 4 ? 12.32042 -50.63400 65.38084 1.000 49.72703 4 THR E C 1
ATOM 3810 O O . THR E 1 4 ? 12.88609 -51.55012 65.98406 1.000 50.95776 4 THR E O 1
ATOM 3814 N N . ILE E 1 5 ? 12.37195 -50.49869 64.05777 1.000 49.18909 5 ILE E N 1
ATOM 3815 C CA . ILE E 1 5 ? 13.00626 -51.47476 63.17968 1.000 42.37746 5 ILE E CA 1
ATOM 3816 C C . ILE E 1 5 ? 14.20929 -50.81950 62.51600 1.000 47.80281 5 ILE E C 1
ATOM 3817 O O . ILE E 1 5 ? 14.11384 -49.68647 62.02964 1.000 44.91437 5 ILE E O 1
ATOM 3822 N N . HIS E 1 6 ? 15.33588 -51.53093 62.49705 1.000 42.87070 6 HIS E N 1
ATOM 3823 C CA . HIS E 1 6 ? 16.58191 -51.02919 61.91920 1.000 44.97845 6 HIS E CA 1
ATOM 3824 C C . HIS E 1 6 ? 17.31173 -52.14841 61.18016 1.000 52.00134 6 HIS E C 1
ATOM 3825 O O . HIS E 1 6 ? 18.52104 -52.33315 61.32140 1.000 57.32884 6 HIS E O 1
ATOM 3832 N N . THR E 1 7 ? 16.58039 -52.90791 60.37058 1.000 47.10062 7 THR E N 1
ATOM 3833 C CA . THR E 1 7 ? 17.18539 -53.99463 59.61398 1.000 46.24653 7 THR E CA 1
ATOM 3834 C C . THR E 1 7 ? 17.98678 -53.45816 58.43269 1.000 46.61998 7 THR E C 1
ATOM 3835 O O . THR E 1 7 ? 17.68859 -52.39471 57.88011 1.000 42.28770 7 THR E O 1
ATOM 3839 N N . ASP E 1 8 ? 19.01415 -54.21587 58.04379 1.000 43.32141 8 ASP E N 1
ATOM 3840 C CA . ASP E 1 8 ? 19.83099 -53.86810 56.88968 1.000 45.41451 8 ASP E CA 1
ATOM 3841 C C . ASP E 1 8 ? 19.33251 -54.49223 55.59139 1.000 42.33112 8 ASP E C 1
ATOM 3842 O O . ASP E 1 8 ? 19.77261 -54.06895 54.51678 1.000 40.93265 8 ASP E O 1
ATOM 3847 N N . LYS E 1 9 ? 18.44036 -55.48714 55.65601 1.000 38.65808 9 LYS E N 1
ATOM 3848 C CA . LYS E 1 9 ? 17.88977 -56.07179 54.43623 1.000 42.35879 9 LYS E CA 1
ATOM 3849 C C . LYS E 1 9 ? 16.93102 -55.12733 53.72072 1.000 38.22232 9 LYS E C 1
ATOM 3850 O O . LYS E 1 9 ? 16.50872 -55.43166 52.59971 1.000 39.98967 9 LYS E O 1
ATOM 3856 N N . ALA E 1 10 ? 16.56674 -54.00718 54.34271 1.000 34.80429 10 ALA E N 1
ATOM 3857 C CA . ALA E 1 10 ? 15.81619 -52.93605 53.70885 1.000 37.02566 10 ALA E CA 1
ATOM 3858 C C . ALA E 1 10 ? 16.64303 -51.65552 53.73596 1.000 36.87291 10 ALA E C 1
ATOM 3859 O O . ALA E 1 10 ? 17.47902 -51.47920 54.62949 1.000 36.63280 10 ALA E O 1
ATOM 3861 N N . PRO E 1 11 ? 16.45524 -50.75798 52.76560 1.000 36.01444 11 PRO E N 1
ATOM 3862 C CA . PRO E 1 11 ? 17.23794 -49.51514 52.75559 1.000 35.18690 11 PRO E CA 1
ATOM 3863 C C . PRO E 1 11 ? 17.08365 -48.75279 54.06207 1.000 37.90717 11 PRO E C 1
ATOM 3864 O O . PRO E 1 11 ? 15.98212 -48.61387 54.59679 1.000 33.00162 11 PRO E O 1
ATOM 3868 N N . ALA E 1 12 ? 18.21087 -48.26821 54.57656 1.000 35.38695 12 ALA E N 1
ATOM 3869 C CA . ALA E 1 12 ? 18.21834 -47.58492 55.86072 1.000 34.35600 12 ALA E CA 1
ATOM 3870 C C . ALA E 1 12 ? 17.38934 -46.30778 55.80064 1.000 36.48321 12 ALA E C 1
ATOM 3871 O O . ALA E 1 12 ? 17.32354 -45.62672 54.77384 1.000 36.98441 12 ALA E O 1
ATOM 3873 N N . ALA E 1 13 ? 16.74647 -45.98957 56.92119 1.000 37.92332 13 ALA E N 1
ATOM 3874 C CA . ALA E 1 13 ? 15.94033 -44.77711 57.03733 1.000 44.18685 13 ALA E CA 1
ATOM 3875 C C . ALA E 1 13 ? 16.88328 -43.60284 57.25853 1.000 46.80007 13 ALA E C 1
ATOM 3876 O O . ALA E 1 13 ? 17.28900 -43.29982 58.38186 1.000 47.50326 13 ALA E O 1
ATOM 3878 N N . ILE E 1 14 ? 17.24431 -42.93855 56.16632 1.000 43.16080 14 ILE E N 1
ATOM 3879 C CA . ILE E 1 14 ? 18.10536 -41.76365 56.21620 1.000 45.16522 14 ILE E CA 1
ATOM 3880 C C . ILE E 1 14 ? 17.20856 -40.53924 56.35085 1.000 45.80586 14 ILE E C 1
ATOM 3881 O O . ILE E 1 14 ? 16.45434 -40.20402 55.43355 1.000 44.33398 14 ILE E O 1
ATOM 3886 N N . GLY E 1 15 ? 17.28476 -39.87483 57.49974 1.000 47.42501 15 GLY E N 1
ATOM 3887 C CA . GLY E 1 15 ? 16.45158 -38.72956 57.77035 1.000 54.38820 15 GLY E CA 1
ATOM 3888 C C . GLY E 1 15 ? 15.64777 -38.89577 59.04306 1.000 44.16580 15 GLY E C 1
ATOM 3889 O O . GLY E 1 15 ? 15.84286 -39.84277 59.81173 1.000 43.11884 15 GLY E O 1
ATOM 3890 N N . PRO E 1 16 ? 14.72058 -37.97010 59.28831 1.000 47.45658 16 PRO E N 1
ATOM 3891 C CA . PRO E 1 16 ? 13.91926 -37.99124 60.52642 1.000 43.56831 16 PRO E CA 1
ATOM 3892 C C . PRO E 1 16 ? 12.75184 -38.97287 60.46372 1.000 43.94428 16 PRO E C 1
ATOM 3893 O O . PRO E 1 16 ? 11.58112 -38.60104 60.59021 1.000 40.28333 16 PRO E O 1
ATOM 3897 N N . TYR E 1 17 ? 13.07113 -40.25082 60.27297 1.000 40.17186 17 TYR E N 1
ATOM 3898 C CA . TYR E 1 17 ? 12.06224 -41.30227 60.28998 1.000 36.98055 17 TYR E CA 1
ATOM 3899 C C . TYR E 1 17 ? 12.76258 -42.63957 60.48072 1.000 36.57262 17 TYR E C 1
ATOM 3900 O O . TYR E 1 17 ? 13.99075 -42.73581 60.41846 1.000 42.15878 17 TYR E O 1
ATOM 3909 N N . VAL E 1 18 ? 11.96053 -43.67407 60.72335 1.000 31.84507 18 VAL E N 1
ATOM 3910 C CA . VAL E 1 18 ? 12.45897 -45.02751 60.91836 1.000 35.31364 18 VAL E CA 1
ATOM 3911 C C . VAL E 1 18 ? 11.78852 -45.94760 59.90356 1.000 38.05030 18 VAL E C 1
ATOM 3912 O O . VAL E 1 18 ? 10.78504 -45.59987 59.28099 1.000 40.27179 18 VAL E O 1
ATOM 3916 N N . GLN E 1 19 ? 12.36537 -47.14211 59.74512 1.000 32.44443 19 GLN E N 1
ATOM 3917 C CA . GLN E 1 19 ? 11.77668 -48.13191 58.84837 1.000 36.97309 19 GLN E CA 1
ATOM 3918 C C . GLN E 1 19 ? 10.40208 -48.57764 59.33095 1.000 32.80801 19 GLN E C 1
ATOM 3919 O O . GLN E 1 19 ? 9.53219 -48.90375 58.51561 1.000 30.77854 19 GLN E O 1
ATOM 3925 N N . GLY E 1 20 ? 10.18891 -48.59884 60.64290 1.000 33.80211 20 GLY E N 1
ATOM 3926 C CA . GLY E 1 20 ? 8.92419 -49.02250 61.20781 1.000 35.47889 20 GLY E CA 1
ATOM 3927 C C . GLY E 1 20 ? 8.88000 -48.82495 62.70789 1.000 41.57151 20 GLY E C 1
ATOM 3928 O O . GLY E 1 20 ? 9.92203 -48.83806 63.37093 1.000 40.34666 20 GLY E O 1
ATOM 3929 N N . LYS E 1 21 ? 7.68237 -48.63501 63.25609 1.000 36.61771 21 LYS E N 1
ATOM 3930 C CA . LYS E 1 21 ? 7.50402 -48.41015 64.68319 1.000 38.35444 21 LYS E CA 1
ATOM 3931 C C . LYS E 1 21 ? 6.36132 -49.28347 65.17653 1.000 44.08244 21 LYS E C 1
ATOM 3932 O O . LYS E 1 21 ? 5.27912 -49.29048 64.58075 1.000 41.53660 21 LYS E O 1
ATOM 3938 N N . ILE E 1 22 ? 6.60568 -50.02103 66.25588 1.000 46.49536 22 ILE E N 1
ATOM 3939 C CA . ILE E 1 22 ? 5.65389 -50.99071 66.78513 1.000 42.34833 22 ILE E CA 1
ATOM 3940 C C . ILE E 1 22 ? 4.93521 -50.38189 67.97954 1.000 46.13628 22 ILE E C 1
ATOM 3941 O O . ILE E 1 22 ? 5.57496 -49.85253 68.89741 1.000 49.02976 22 ILE E O 1
ATOM 3946 N N . VAL E 1 23 ? 3.60574 -50.45405 67.96677 1.000 47.27184 23 VAL E N 1
ATOM 3947 C CA . VAL E 1 23 ? 2.77276 -50.06434 69.09882 1.000 45.61287 23 VAL E CA 1
ATOM 3948 C C . VAL E 1 23 ? 1.82853 -51.21926 69.39443 1.000 45.24417 23 VAL E C 1
ATOM 3949 O O . VAL E 1 23 ? 0.98096 -51.56116 68.56018 1.000 44.26194 23 VAL E O 1
ATOM 3953 N N . GLY E 1 24 ? 1.97531 -51.81806 70.57106 1.000 42.14184 24 GLY E N 1
ATOM 3954 C CA . GLY E 1 24 ? 1.15278 -52.96777 70.90990 1.000 46.13613 24 GLY E CA 1
ATOM 3955 C C . GLY E 1 24 ? 1.49794 -54.14588 70.02180 1.000 41.72628 24 GLY E C 1
ATOM 3956 O O . GLY E 1 24 ? 2.65723 -54.56250 69.92511 1.000 43.29705 24 GLY E O 1
ATOM 3957 N N . ASN E 1 25 ? 0.48270 -54.69376 69.35902 1.000 45.09528 25 ASN E N 1
ATOM 3958 C CA . ASN E 1 25 ? 0.66272 -55.79026 68.41936 1.000 50.63962 25 ASN E CA 1
ATOM 3959 C C . ASN E 1 25 ? 0.64081 -55.32442 66.97073 1.000 48.14723 25 ASN E C 1
ATOM 3960 O O . ASN E 1 25 ? 0.56908 -56.15851 66.06235 1.000 43.55081 25 ASN E O 1
ATOM 3965 N N . LEU E 1 26 ? 0.70850 -54.01772 66.73421 1.000 44.46323 26 LEU E N 1
ATOM 3966 C CA . LEU E 1 26 ? 0.60346 -53.45091 65.39751 1.000 42.82442 26 LEU E CA 1
ATOM 3967 C C . LEU E 1 26 ? 1.93789 -52.85376 64.97720 1.000 44.12816 26 LEU E C 1
ATOM 3968 O O . LEU E 1 26 ? 2.51322 -52.03246 65.69919 1.000 46.73814 26 LEU E O 1
ATOM 3973 N N . LEU E 1 27 ? 2.42241 -53.26702 63.81166 1.000 42.88779 27 LEU E N 1
ATOM 3974 C CA . LEU E 1 27 ? 3.60206 -52.67667 63.19607 1.000 39.55554 27 LEU E CA 1
ATOM 3975 C C . LEU E 1 27 ? 3.15503 -51.64391 62.16936 1.000 38.78724 27 LEU E C 1
ATOM 3976 O O . LEU E 1 27 ? 2.36198 -51.95532 61.27405 1.000 41.64917 27 LEU E O 1
ATOM 3981 N N . PHE E 1 28 ? 3.65024 -50.42014 62.30968 1.000 38.68569 28 PHE E N 1
ATOM 3982 C CA . PHE E 1 28 ? 3.41431 -49.34725 61.34695 1.000 34.12303 28 PHE E CA 1
ATOM 3983 C C . PHE E 1 28 ? 4.70280 -49.16249 60.55246 1.000 36.89577 28 PHE E C 1
ATOM 3984 O O . PHE E 1 28 ? 5.66903 -48.57506 61.04779 1.000 35.87089 28 PHE E O 1
ATOM 3992 N N . ALA E 1 29 ? 4.71751 -49.67269 59.32417 1.000 30.41216 29 ALA E N 1
ATOM 3993 C CA . ALA E 1 29 ? 5.90192 -49.60781 58.48161 1.000 31.61516 29 ALA E CA 1
ATOM 3994 C C . ALA E 1 29 ? 5.87878 -48.35204 57.62238 1.000 35.32772 29 ALA E C 1
ATOM 3995 O O . ALA E 1 29 ? 4.81833 -47.91641 57.16435 1.000 31.33422 29 ALA E O 1
ATOM 3997 N N . SER E 1 30 ? 7.05661 -47.76930 57.41453 1.000 29.71439 30 SER E N 1
ATOM 3998 C CA . SER E 1 30 ? 7.17965 -46.63205 56.51553 1.000 30.31306 30 SER E CA 1
ATOM 3999 C C . SER E 1 30 ? 6.90973 -47.06127 55.07860 1.000 29.09079 30 SER E C 1
ATOM 4000 O O . SER E 1 30 ? 7.10851 -48.22096 54.70650 1.000 26.18300 30 SER E O 1
ATOM 4003 N N . GLY E 1 31 ? 6.44921 -46.11069 54.26812 1.000 28.30254 31 GLY E N 1
ATOM 4004 C CA . GLY E 1 31 ? 6.25666 -46.36449 52.85385 1.000 27.58566 31 GLY E CA 1
ATOM 4005 C C . GLY E 1 31 ? 7.54213 -46.79654 52.17906 1.000 31.78216 31 GLY E C 1
ATOM 4006 O O . GLY E 1 31 ? 8.56552 -46.11429 52.28808 1.000 27.99148 31 GLY E O 1
ATOM 4007 N N . GLN E 1 32 ? 7.51220 -47.93572 51.49661 1.000 25.90661 32 GLN E N 1
ATOM 4008 C CA . GLN E 1 32 ? 8.69635 -48.48760 50.85606 1.000 27.83194 32 GLN E CA 1
ATOM 4009 C C . GLN E 1 32 ? 8.65810 -48.22511 49.35797 1.000 29.17721 32 GLN E C 1
ATOM 4010 O O . GLN E 1 32 ? 7.62358 -48.40507 48.70693 1.000 25.99047 32 GLN E O 1
ATOM 4016 N N . ILE E 1 33 ? 9.79594 -47.79595 48.82285 1.000 21.61804 33 ILE E N 1
ATOM 4017 C CA . ILE E 1 33 ? 9.95993 -47.51775 47.39925 1.000 26.78541 33 ILE E CA 1
ATOM 4018 C C . ILE E 1 33 ? 10.95271 -48.53434 46.84252 1.000 27.27568 33 ILE E C 1
ATOM 4019 O O . ILE E 1 33 ? 11.64702 -49.20112 47.62422 1.000 26.69088 33 ILE E O 1
ATOM 4024 N N . PRO E 1 34 ? 11.04968 -48.70990 45.51597 1.000 28.22378 34 PRO E N 1
ATOM 4025 C CA . PRO E 1 34 ? 11.94856 -49.74310 44.97777 1.000 27.14239 34 PRO E CA 1
ATOM 4026 C C . PRO E 1 34 ? 13.42396 -49.39710 45.11058 1.000 30.06944 34 PRO E C 1
ATOM 4027 O O . PRO E 1 34 ? 14.15024 -49.35904 44.11242 1.000 27.00624 34 PRO E O 1
ATOM 4031 N N . LEU E 1 35 ? 13.87382 -49.14995 46.33987 1.000 33.97478 35 LEU E N 1
ATOM 4032 C CA . LEU E 1 35 ? 15.27271 -48.84931 46.61229 1.000 35.85732 35 LEU E CA 1
ATOM 4033 C C . LEU E 1 35 ? 16.02358 -50.11371 46.99678 1.000 36.69687 35 LEU E C 1
ATOM 4034 O O . LEU E 1 35 ? 15.48420 -50.98708 47.67680 1.000 37.79325 35 LEU E O 1
ATOM 4039 N N . SER E 1 36 ? 17.27519 -50.19634 46.56197 1.000 38.22973 36 SER E N 1
ATOM 4040 C CA . SER E 1 36 ? 18.10358 -51.36699 46.80982 1.000 34.13122 36 SER E CA 1
ATOM 4041 C C . SER E 1 36 ? 18.86455 -51.18752 48.11668 1.000 34.25614 36 SER E C 1
ATOM 4042 O O . SER E 1 36 ? 19.57588 -50.18601 48.27018 1.000 35.75170 36 SER E O 1
ATOM 4045 N N . PRO E 1 37 ? 18.74579 -52.10600 49.08045 1.000 31.62550 37 PRO E N 1
ATOM 4046 C CA . PRO E 1 37 ? 19.56770 -51.99752 50.29555 1.000 36.17815 37 PRO E CA 1
ATOM 4047 C C . PRO E 1 37 ? 21.02520 -52.36431 50.07693 1.000 31.91792 37 PRO E C 1
ATOM 4048 O O . PRO E 1 37 ? 21.82730 -52.21279 51.00769 1.000 32.04006 37 PRO E O 1
ATOM 4052 N N . GLU E 1 38 ? 21.39155 -52.83739 48.88729 1.000 30.44895 38 GLU E N 1
ATOM 4053 C CA . GLU E 1 38 ? 22.76787 -53.21096 48.58703 1.000 35.70774 38 GLU E CA 1
ATOM 4054 C C . GLU E 1 38 ? 23.51589 -52.15087 47.79455 1.000 39.36482 38 GLU E C 1
ATOM 4055 O O . GLU E 1 38 ? 24.74258 -52.05884 47.90933 1.000 38.25319 38 GLU E O 1
ATOM 4061 N N . THR E 1 39 ? 22.81136 -51.35539 46.98838 1.000 32.60659 39 THR E N 1
ATOM 4062 C CA . THR E 1 39 ? 23.44156 -50.32544 46.17649 1.000 39.11633 39 THR E CA 1
ATOM 4063 C C . THR E 1 39 ? 22.86739 -48.93387 46.39006 1.000 37.32786 39 THR E C 1
ATOM 4064 O O . THR E 1 39 ? 23.49422 -47.95996 45.95879 1.000 40.52323 39 THR E O 1
ATOM 4068 N N . GLY E 1 40 ? 21.70957 -48.80342 47.03476 1.000 39.69723 40 GLY E N 1
ATOM 4069 C CA . GLY E 1 40 ? 21.07148 -47.50940 47.15615 1.000 33.42707 40 GLY E CA 1
ATOM 4070 C C . GLY E 1 40 ? 20.49641 -46.96522 45.87036 1.000 35.45710 40 GLY E C 1
ATOM 4071 O O . GLY E 1 40 ? 20.17125 -45.77629 45.80857 1.000 35.31213 40 GLY E O 1
ATOM 4072 N N . GLU E 1 41 ? 20.35974 -47.79676 44.84244 1.000 33.40020 41 GLU E N 1
ATOM 4073 C CA . GLU E 1 41 ? 19.83843 -47.39187 43.54709 1.000 34.25126 41 GLU E CA 1
ATOM 4074 C C . GLU E 1 41 ? 18.41396 -47.89912 43.37023 1.000 36.08290 41 GLU E C 1
ATOM 4075 O O . GLU E 1 41 ? 17.97057 -48.82378 44.05642 1.000 31.92044 41 GLU E O 1
ATOM 4081 N N . ILE E 1 42 ? 17.70190 -47.28663 42.42796 1.000 32.79877 42 ILE E N 1
ATOM 4082 C CA . ILE E 1 42 ? 16.34503 -47.71296 42.10150 1.000 37.99329 42 ILE E CA 1
ATOM 4083 C C . ILE E 1 42 ? 16.41761 -48.96012 41.23124 1.000 32.25404 42 ILE E C 1
ATOM 4084 O O . ILE E 1 42 ? 17.11417 -48.98075 40.20945 1.000 33.93810 42 ILE E O 1
ATOM 4089 N N . ILE E 1 43 ? 15.69806 -50.00268 41.63276 1.000 32.04422 43 ILE E N 1
ATOM 4090 C CA . ILE E 1 43 ? 15.69800 -51.28039 40.93019 1.000 30.02776 43 ILE E CA 1
ATOM 4091 C C . ILE E 1 43 ? 14.49967 -51.32138 39.99189 1.000 27.81476 43 ILE E C 1
ATOM 4092 O O . ILE E 1 43 ? 13.34718 -51.28502 40.44061 1.000 32.78446 43 ILE E O 1
ATOM 4097 N N . GLY E 1 44 ? 14.76622 -51.39382 38.69792 1.000 28.60899 44 GLY E N 1
ATOM 4098 C CA . GLY E 1 44 ? 13.72010 -51.62671 37.72312 1.000 33.98225 44 GLY E CA 1
ATOM 4099 C C . GLY E 1 44 ? 13.20580 -50.34961 37.08472 1.000 32.18854 44 GLY E C 1
ATOM 4100 O O . GLY E 1 44 ? 13.18285 -49.27456 37.69550 1.000 31.31919 44 GLY E O 1
ATOM 4101 N N . THR E 1 45 ? 12.78128 -50.46911 35.82663 1.000 29.66049 45 THR E N 1
ATOM 4102 C CA . THR E 1 45 ? 12.15931 -49.37022 35.10347 1.000 37.63643 45 THR E CA 1
ATOM 4103 C C . THR E 1 45 ? 10.71011 -49.65358 34.73289 1.000 35.02882 45 THR E C 1
ATOM 4104 O O . THR E 1 45 ? 10.08367 -48.82272 34.06633 1.000 39.79069 45 THR E O 1
ATOM 4108 N N . THR E 1 46 ? 10.16560 -50.79935 35.13279 1.000 33.21790 46 THR E N 1
ATOM 4109 C CA . THR E 1 46 ? 8.76933 -51.13585 34.91378 1.000 35.58826 46 THR E CA 1
ATOM 4110 C C . THR E 1 46 ? 8.06566 -51.25931 36.25836 1.000 32.48904 46 THR E C 1
ATOM 4111 O O . THR E 1 46 ? 8.70372 -51.36214 37.31016 1.000 30.08164 46 THR E O 1
ATOM 4115 N N . ILE E 1 47 ? 6.73195 -51.25530 36.21419 1.000 31.89044 47 ILE E N 1
ATOM 4116 C CA . ILE E 1 47 ? 5.95596 -51.39046 37.44368 1.000 27.80876 47 ILE E CA 1
ATOM 4117 C C . ILE E 1 47 ? 6.21226 -52.74726 38.08972 1.000 28.64964 47 ILE E C 1
ATOM 4118 O O . ILE E 1 47 ? 6.27688 -52.86372 39.32019 1.000 28.79049 47 ILE E O 1
ATOM 4123 N N . GLU E 1 48 ? 6.39307 -53.78764 37.27265 1.000 27.32204 48 GLU E N 1
ATOM 4124 C CA . GLU E 1 48 ? 6.59756 -55.13007 37.81018 1.000 31.14591 48 GLU E CA 1
ATOM 4125 C C . GLU E 1 48 ? 7.91936 -55.23131 38.56330 1.000 28.66924 48 GLU E C 1
ATOM 4126 O O . GLU E 1 48 ? 7.96223 -55.71804 39.69954 1.000 27.43942 48 GLU E O 1
ATOM 4132 N N . GLU E 1 49 ? 9.01116 -54.77570 37.94303 1.000 31.04990 49 GLU E N 1
ATOM 4133 C CA . GLU E 1 49 ? 10.32157 -54.87067 38.58015 1.000 27.48482 49 GLU E CA 1
ATOM 4134 C C . GLU E 1 49 ? 10.38373 -54.03130 39.84979 1.000 30.30161 49 GLU E C 1
ATOM 4135 O O . GLU E 1 49 ? 10.93526 -54.46885 40.86673 1.000 28.43018 49 GLU E O 1
ATOM 4141 N N . GLN E 1 50 ? 9.82562 -52.81896 39.80973 1.000 29.07596 50 GLN E N 1
ATOM 4142 C CA . GLN E 1 50 ? 9.86234 -51.95529 40.98430 1.000 26.79332 50 GLN E CA 1
ATOM 4143 C C . GLN E 1 50 ? 8.99337 -52.50723 42.10625 1.000 27.00040 50 GLN E C 1
ATOM 4144 O O . GLN E 1 50 ? 9.37998 -52.44964 43.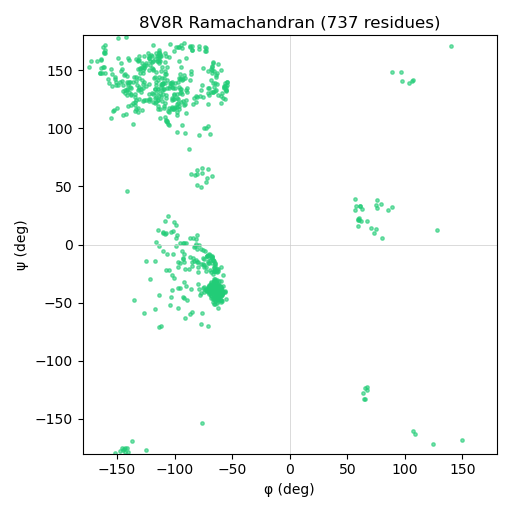27936 1.000 30.47398 50 GLN E O 1
ATOM 4150 N N . THR E 1 51 ? 7.81800 -53.04713 41.76832 1.000 27.86881 51 THR E N 1
ATOM 4151 C CA . THR E 1 51 ? 6.96862 -53.65977 42.78636 1.000 26.67297 51 THR E CA 1
ATOM 4152 C C . THR E 1 51 ? 7.68229 -54.82249 43.46310 1.000 29.86066 51 THR E C 1
ATOM 4153 O O . THR E 1 51 ? 7.58189 -54.99758 44.68331 1.000 30.86197 51 THR E O 1
ATOM 4157 N N . GLN E 1 52 ? 8.41896 -55.62045 42.68463 1.000 33.84880 52 GLN E N 1
ATOM 4158 C CA . GLN E 1 52 ? 9.17875 -56.72814 43.25558 1.000 34.43065 52 GLN E CA 1
ATOM 4159 C C . GLN E 1 52 ? 10.18581 -56.23344 44.28529 1.000 30.80174 52 GLN E C 1
ATOM 4160 O O . GLN E 1 52 ? 10.35133 -56.84618 45.34655 1.000 30.62193 52 GLN E O 1
ATOM 4166 N N . GLN E 1 53 ? 10.86378 -55.12051 43.99364 1.000 29.22849 53 GLN E N 1
ATOM 4167 C CA . GLN E 1 53 ? 11.82015 -54.57256 44.94905 1.000 27.12749 53 GLN E CA 1
ATOM 4168 C C . GLN E 1 53 ? 11.11523 -53.99788 46.17143 1.000 29.69130 53 GLN E C 1
ATOM 4169 O O . GLN E 1 53 ? 11.62291 -54.11026 47.29395 1.000 28.29856 53 GLN E O 1
ATOM 4175 N N . VAL E 1 54 ? 9.94472 -53.38288 45.97662 1.000 28.84980 54 VAL E N 1
ATOM 4176 C CA . VAL E 1 54 ? 9.17809 -52.87121 47.11079 1.000 28.80784 54 VAL E CA 1
ATOM 4177 C C . VAL E 1 54 ? 8.76075 -54.01409 48.02645 1.000 27.58573 54 VAL E C 1
ATOM 4178 O O . VAL E 1 54 ? 8.90287 -53.93504 49.25244 1.000 27.10231 54 VAL E O 1
ATOM 4182 N N . LEU E 1 55 ? 8.24526 -55.09799 47.44180 1.000 28.38667 55 LEU E N 1
ATOM 4183 C CA . LEU E 1 55 ? 7.84105 -56.24947 48.24211 1.000 31.58896 55 LEU E CA 1
ATOM 4184 C C . LEU E 1 55 ? 9.01595 -56.82061 49.02821 1.000 30.72188 55 LEU E C 1
ATOM 4185 O O . LEU E 1 55 ? 8.84960 -57.25953 50.17237 1.000 35.55835 55 LEU E O 1
ATOM 4190 N N . LYS E 1 56 ? 10.21257 -56.82039 48.43346 1.000 29.00622 56 LYS E N 1
ATOM 4191 C CA . LYS E 1 56 ? 11.39646 -57.28676 49.14964 1.000 25.45652 56 LYS E CA 1
ATOM 4192 C C . LYS E 1 56 ? 11.70020 -56.39523 50.34547 1.000 28.72082 56 LYS E C 1
ATOM 4193 O O . LYS E 1 56 ? 11.96606 -56.88756 51.44760 1.000 30.10726 56 LYS E O 1
ATOM 4199 N N . ASN E 1 57 ? 11.66348 -55.07397 50.14645 1.000 28.51651 57 ASN E N 1
ATOM 4200 C CA . ASN E 1 57 ? 11.94762 -54.15566 51.24508 1.000 30.44576 57 ASN E CA 1
ATOM 4201 C C . ASN E 1 57 ? 10.90450 -54.27729 52.35033 1.000 31.92449 57 ASN E C 1
ATOM 4202 O O . ASN E 1 57 ? 11.24406 -54.25366 53.54073 1.000 31.20117 57 ASN E O 1
ATOM 4207 N N . VAL E 1 58 ? 9.62888 -54.41090 51.97685 1.000 27.40248 58 VAL E N 1
ATOM 4208 C CA . VAL E 1 58 ? 8.57957 -54.62214 52.97225 1.000 27.45838 58 VAL E CA 1
ATOM 4209 C C . VAL E 1 58 ? 8.81173 -55.93144 53.71575 1.000 27.37000 58 VAL E C 1
ATOM 4210 O O . VAL E 1 58 ? 8.75019 -55.98403 54.94982 1.000 25.87447 58 VAL E O 1
ATOM 4214 N N . SER E 1 59 ? 9.09164 -57.00714 52.97218 1.000 28.90925 59 SER E N 1
ATOM 4215 C CA . SER E 1 59 ? 9.33491 -58.30533 53.59566 1.000 31.44714 59 SER E CA 1
ATOM 4216 C C . SER E 1 59 ? 10.48627 -58.24130 54.59125 1.000 33.33485 59 SER E C 1
ATOM 4217 O O . SER E 1 59 ? 10.44513 -58.90676 55.63388 1.000 36.54680 59 SER E O 1
ATOM 4220 N N . ALA E 1 60 ? 11.51032 -57.43769 54.29041 1.000 34.37578 60 ALA E N 1
ATOM 4221 C CA . ALA E 1 60 ? 12.61171 -57.23377 55.22568 1.000 34.12473 60 ALA E CA 1
ATOM 4222 C C . ALA E 1 60 ? 12.11790 -56.66216 56.55096 1.000 36.58680 60 ALA E C 1
ATOM 4223 O O . ALA E 1 60 ? 12.46052 -57.17343 57.62435 1.000 37.54027 60 ALA E O 1
ATOM 4225 N N . ILE E 1 61 ? 11.30101 -55.60775 56.49416 1.000 37.53082 61 ILE E N 1
ATOM 4226 C CA . ILE E 1 61 ? 10.82939 -54.94961 57.70909 1.000 35.74693 61 ILE E CA 1
ATOM 4227 C C . ILE E 1 61 ? 9.84740 -55.83678 58.46460 1.000 35.88900 61 ILE E C 1
ATOM 4228 O O . ILE E 1 61 ? 9.81830 -55.83244 59.70298 1.000 35.27240 61 ILE E O 1
ATOM 4233 N N . LEU E 1 62 ? 9.03759 -56.61294 57.74153 1.000 32.46920 62 LEU E N 1
ATOM 4234 C CA . LEU E 1 62 ? 8.11475 -57.53969 58.38896 1.000 37.36839 62 LEU E CA 1
ATOM 4235 C C . LEU E 1 62 ? 8.86947 -58.60777 59.17085 1.000 35.71802 62 LEU E C 1
ATOM 4236 O O . LEU E 1 62 ? 8.53610 -58.90265 60.32448 1.000 38.93382 62 LEU E O 1
ATOM 4241 N N . GLU E 1 63 ? 9.89594 -59.19915 58.55628 1.000 42.36314 63 GLU E N 1
ATOM 4242 C CA . GLU E 1 63 ? 10.65560 -60.24274 59.23672 1.000 39.49534 63 GLU E CA 1
ATOM 4243 C C . GLU E 1 63 ? 11.38989 -59.68928 60.45040 1.000 39.24607 63 GLU E C 1
ATOM 4244 O O . GLU E 1 63 ? 11.42994 -60.33382 61.50504 1.000 39.50288 63 GLU E O 1
ATOM 4250 N N . ALA E 1 64 ? 11.96826 -58.49243 60.32511 1.000 39.96222 64 ALA E N 1
ATOM 4251 C CA . ALA E 1 64 ? 12.67141 -57.88891 61.44999 1.000 39.87438 64 ALA E CA 1
ATOM 4252 C C . ALA E 1 64 ? 11.73417 -57.56292 62.60269 1.000 38.29018 64 ALA E C 1
ATOM 4253 O O . ALA E 1 64 ? 12.19240 -57.43033 63.74253 1.000 41.04232 64 ALA E O 1
ATOM 4255 N N . ALA E 1 65 ? 10.43939 -57.42634 62.33410 1.000 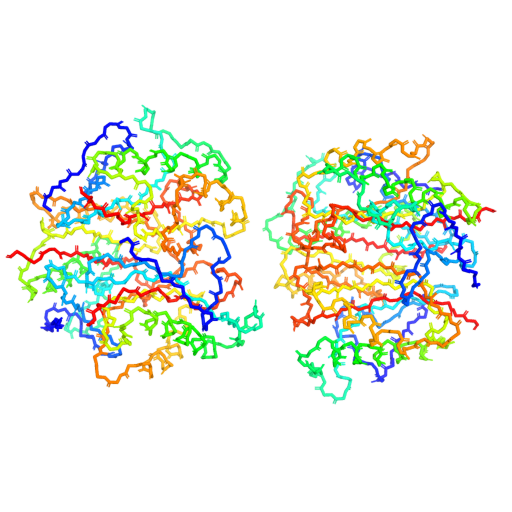39.15996 65 ALA E N 1
ATOM 4256 C CA . ALA E 1 65 ? 9.44900 -57.18672 63.37287 1.000 42.23875 65 ALA E CA 1
ATOM 4257 C C . ALA E 1 65 ? 8.81454 -58.46971 63.88783 1.000 38.95598 65 ALA E C 1
ATOM 4258 O O . ALA E 1 65 ? 8.03596 -58.41623 64.84593 1.000 44.66870 65 ALA E O 1
ATOM 4260 N N . GLY E 1 66 ? 9.12337 -59.61208 63.27773 1.000 37.55162 66 GLY E N 1
ATOM 4261 C CA . GLY E 1 66 ? 8.55466 -60.87177 63.71488 1.000 43.04269 66 GLY E CA 1
ATOM 4262 C C . GLY E 1 66 ? 7.20453 -61.19879 63.11925 1.000 46.36346 66 GLY E C 1
ATOM 4263 O O . GLY E 1 66 ? 6.40326 -61.88577 63.76107 1.000 45.78359 66 GLY E O 1
ATOM 4264 N N . THR E 1 67 ? 6.92494 -60.72461 61.90741 1.000 39.85533 67 THR E N 1
ATOM 4265 C CA . THR E 1 67 ? 5.64943 -60.97336 61.24731 1.000 42.97108 67 THR E CA 1
ATOM 4266 C C . THR E 1 67 ? 5.92679 -61.31418 59.78630 1.000 39.51247 67 THR E C 1
ATOM 4267 O O . THR E 1 67 ? 7.07359 -61.53495 59.38515 1.000 41.56903 67 THR E O 1
ATOM 4271 N N . ASP E 1 68 ? 4.86735 -61.35490 58.98188 1.000 38.34943 68 ASP E N 1
ATOM 4272 C CA . ASP E 1 68 ? 4.97143 -61.77995 57.59377 1.000 38.14418 68 ASP E CA 1
ATOM 4273 C C . ASP E 1 68 ? 3.87805 -61.09614 56.78166 1.000 39.89397 68 ASP E C 1
ATOM 4274 O O . ASP E 1 68 ? 3.07282 -60.32308 57.30966 1.000 39.21397 68 ASP E O 1
ATOM 4279 N N . PHE E 1 69 ? 3.84891 -61.40194 55.48106 1.000 37.18767 69 PHE E N 1
ATOM 4280 C CA . PHE E 1 69 ? 2.84978 -60.80573 54.59938 1.000 39.20501 69 PHE E CA 1
ATOM 4281 C C . PHE E 1 69 ? 1.43921 -61.24763 54.96907 1.000 39.75790 69 PHE E C 1
ATOM 4282 O O . PHE E 1 69 ? 0.49907 -60.44710 54.90938 1.000 34.88481 69 PHE E O 1
ATOM 4290 N N . ASP E 1 70 ? 1.26863 -62.51654 55.34926 1.000 40.26568 70 ASP E N 1
ATOM 4291 C CA . ASP E 1 70 ? -0.05624 -63.03128 55.67691 1.000 37.94643 70 ASP E CA 1
ATOM 4292 C C . ASP E 1 70 ? -0.65966 -62.37723 56.91244 1.000 39.42330 70 ASP E C 1
ATOM 4293 O O . ASP E 1 70 ? -1.86439 -62.52745 57.14281 1.000 40.68993 70 ASP E O 1
ATOM 4298 N N . HIS E 1 71 ? 0.13407 -61.65899 57.70512 1.000 38.33706 71 HIS E N 1
ATOM 4299 C CA . HIS E 1 71 ? -0.37032 -60.95342 58.87459 1.000 39.01959 71 HIS E CA 1
ATOM 4300 C C . HIS E 1 71 ? -0.40762 -59.44360 58.67754 1.000 38.71339 71 HIS E C 1
ATOM 4301 O O . HIS E 1 71 ? -0.64129 -58.70635 59.64158 1.000 40.01780 71 HIS E O 1
ATOM 4308 N N . VAL E 1 72 ? -0.18120 -58.96506 57.45463 1.000 35.58414 72 VAL E N 1
ATOM 4309 C CA . VAL E 1 72 ? -0.49106 -57.57923 57.12978 1.000 33.14138 72 VAL E CA 1
ATOM 4310 C C . VAL E 1 72 ? -2.00137 -57.39553 57.18308 1.000 31.41073 72 VAL E C 1
ATOM 4311 O O . VAL E 1 72 ? -2.75785 -58.19622 56.61983 1.000 33.53454 72 VAL E O 1
ATOM 4315 N N . VAL E 1 73 ? -2.45140 -56.35793 57.88164 1.000 33.05541 73 VAL E N 1
ATOM 4316 C CA . VAL E 1 73 ? -3.87479 -56.07516 58.00900 1.000 37.37299 73 VAL E CA 1
ATOM 4317 C C . VAL E 1 73 ? -4.33014 -55.01911 57.00799 1.000 35.84853 73 VAL E C 1
ATOM 4318 O O . VAL E 1 73 ? -5.42031 -55.12593 56.44570 1.000 34.66520 73 VAL E O 1
ATOM 4322 N N . LYS E 1 74 ? -3.49827 -54.01174 56.74824 1.000 33.84790 74 LYS E N 1
ATOM 4323 C CA . LYS E 1 74 ? -3.86487 -52.91154 55.86652 1.000 35.06422 74 LYS E CA 1
ATOM 4324 C C . LYS E 1 74 ? -2.64283 -52.45053 55.08760 1.000 36.35430 74 LYS E C 1
ATOM 4325 O O . LYS E 1 74 ? -1.57404 -52.23915 55.66852 1.000 33.65348 74 LYS E O 1
ATOM 4331 N N . ALA E 1 75 ? -2.80439 -52.29828 53.77600 1.000 29.42027 75 ALA E N 1
ATOM 4332 C CA . ALA E 1 75 ? -1.76661 -51.75276 52.91619 1.000 34.65045 75 ALA E CA 1
ATOM 4333 C C . ALA E 1 75 ? -2.33796 -50.59374 52.11588 1.000 31.75638 75 ALA E C 1
ATOM 4334 O O . ALA E 1 75 ? -3.47978 -50.65335 51.65019 1.000 33.59466 75 ALA E O 1
ATOM 4336 N N . THR E 1 76 ? -1.54474 -49.53651 51.96878 1.000 27.02140 76 THR E N 1
ATOM 4337 C CA . THR E 1 76 ? -1.88114 -48.41326 51.10366 1.000 27.27952 76 THR E CA 1
ATOM 4338 C C . THR E 1 76 ? -0.85285 -48.35368 49.98559 1.000 28.24716 76 THR E C 1
ATOM 4339 O O . THR E 1 76 ? 0.35020 -48.24721 50.24830 1.000 25.11450 76 THR E O 1
ATOM 4343 N N . CYS E 1 77 ? -1.32494 -48.42219 48.74631 1.000 26.38572 77 CYS E N 1
ATOM 4344 C CA . CYS E 1 77 ? -0.46314 -48.46871 47.57445 1.000 28.15113 77 CYS E CA 1
ATOM 4345 C C . CYS E 1 77 ? -0.55933 -47.14430 46.82879 1.000 30.86271 77 CYS E C 1
ATOM 4346 O O . CYS E 1 77 ? -1.63505 -46.77733 46.34383 1.000 27.49094 77 CYS E O 1
ATOM 4349 N N . PHE E 1 78 ? 0.56078 -46.43123 46.74554 1.000 27.36513 78 PHE E N 1
ATOM 4350 C CA . PHE E 1 78 ? 0.64777 -45.18211 46.00088 1.000 23.02631 78 PHE E CA 1
ATOM 4351 C C . PHE E 1 78 ? 1.31656 -45.45564 44.66062 1.000 22.95514 78 PHE E C 1
ATOM 4352 O O . PHE E 1 78 ? 2.48523 -45.85458 44.61729 1.000 28.39813 78 PHE E O 1
ATOM 4360 N N . LEU E 1 79 ? 0.58188 -45.24114 43.57545 1.000 22.07036 79 LEU E N 1
ATOM 4361 C CA . LEU E 1 79 ? 1.10916 -45.40537 42.23042 1.000 24.95795 79 LEU E CA 1
ATOM 4362 C C . LEU E 1 79 ? 1.29561 -44.04431 41.57334 1.000 23.52523 79 LEU E C 1
ATOM 4363 O O . LEU E 1 79 ? 0.57106 -43.09152 41.86736 1.000 27.20612 79 LEU E O 1
ATOM 4368 N N . SER E 1 80 ? 2.29000 -43.95484 40.69065 1.000 24.51183 80 SER E N 1
ATOM 4369 C CA . SER E 1 80 ? 2.46939 -42.75728 39.88134 1.000 29.71362 80 SER E CA 1
ATOM 4370 C C . SER E 1 80 ? 1.65503 -42.79814 38.59688 1.000 28.92255 80 SER E C 1
ATOM 4371 O O . SER E 1 80 ? 1.38094 -41.74242 38.01549 1.000 27.28711 80 SER E O 1
ATOM 4374 N N . ASP E 1 81 ? 1.26184 -43.98699 38.14682 1.000 26.62804 81 ASP E N 1
ATOM 4375 C CA . ASP E 1 81 ? 0.42743 -44.14227 36.95912 1.000 31.38258 81 ASP E CA 1
ATOM 4376 C C . ASP E 1 81 ? -0.50381 -45.32089 37.20298 1.000 34.07250 81 ASP E C 1
ATOM 4377 O O . ASP E 1 81 ? -0.05019 -46.46774 37.26456 1.000 31.51396 81 ASP E O 1
ATOM 4382 N N . ILE E 1 82 ? -1.80330 -45.04157 37.34047 1.000 33.52469 82 ILE E N 1
ATOM 4383 C CA . ILE E 1 82 ? -2.77016 -46.09701 37.62003 1.000 30.58200 82 ILE E CA 1
ATOM 4384 C C . ILE E 1 82 ? -2.97636 -47.03398 36.43978 1.000 32.98424 82 ILE E C 1
ATOM 4385 O O . ILE E 1 82 ? -3.55829 -48.11126 36.61094 1.000 31.73051 82 ILE E O 1
ATOM 4390 N N . ASN E 1 83 ? -2.50921 -46.66215 35.24481 1.000 34.93553 83 ASN E N 1
ATOM 4391 C CA . ASN E 1 83 ? -2.48618 -47.61515 34.14137 1.000 37.55784 83 ASN E CA 1
ATOM 4392 C C . ASN E 1 83 ? -1.62833 -48.83232 34.46362 1.000 39.98370 83 ASN E C 1
ATOM 4393 O O . ASN E 1 83 ? -1.78270 -49.87543 33.81936 1.000 36.90807 83 ASN E O 1
ATOM 4398 N N . ASP E 1 84 ? -0.73064 -48.72015 35.44389 1.000 37.35213 84 ASP E N 1
ATOM 4399 C CA . ASP E 1 84 ? 0.08335 -49.83605 35.90678 1.000 36.64611 84 ASP E CA 1
ATOM 4400 C C . ASP E 1 84 ? -0.62691 -50.70778 36.93360 1.000 35.55995 84 ASP E C 1
ATOM 4401 O O . ASP E 1 84 ? -0.00271 -51.62967 37.46925 1.000 28.22040 84 ASP E O 1
ATOM 4406 N N . PHE E 1 85 ? -1.90671 -50.44706 37.21731 1.000 29.72837 85 PHE E N 1
ATOM 4407 C CA . PHE E 1 85 ? -2.56355 -51.09685 38.34905 1.000 32.04706 85 PHE E CA 1
ATOM 4408 C C . PHE E 1 85 ? -2.76329 -52.58873 38.10673 1.000 32.72776 85 PHE E C 1
ATOM 4409 O O . PHE E 1 85 ? -2.56411 -53.40024 39.01811 1.000 33.07250 85 PHE E O 1
ATOM 4417 N N . VAL E 1 86 ? -3.16039 -52.96963 36.89124 1.000 28.56111 86 VAL E N 1
ATOM 4418 C CA . VAL E 1 86 ? -3.36263 -54.38450 36.58400 1.000 29.22076 86 VAL E CA 1
ATOM 4419 C C . VAL E 1 86 ? -2.05248 -55.15126 36.72375 1.000 32.34416 86 VAL E C 1
ATOM 4420 O O . VAL E 1 86 ? -1.99264 -56.20223 37.37325 1.000 31.53068 86 VAL E O 1
ATOM 4424 N N . ALA E 1 87 ? -0.98111 -54.63410 36.11757 1.000 33.69159 87 ALA E N 1
ATOM 4425 C CA . ALA E 1 87 ? 0.31778 -55.28944 36.23249 1.000 30.12092 87 ALA E CA 1
ATOM 4426 C C . ALA E 1 87 ? 0.81513 -55.27819 37.67219 1.000 34.19524 87 ALA E C 1
ATOM 4427 O O . ALA E 1 87 ? 1.42500 -56.25144 38.13173 1.000 29.48258 87 ALA E O 1
ATOM 4429 N N . PHE E 1 88 ? 0.55953 -54.18634 38.39941 1.000 30.35930 88 PHE E N 1
ATOM 4430 C CA . PHE E 1 88 ? 0.97068 -54.11168 39.79840 1.000 29.94085 88 PHE E CA 1
ATOM 4431 C C . PHE E 1 88 ? 0.28752 -55.18443 40.63628 1.000 31.47827 88 PHE E C 1
ATOM 4432 O O . PHE E 1 88 ? 0.93211 -55.83297 41.46859 1.000 25.84727 88 PHE E O 1
ATOM 4440 N N . ASN E 1 89 ? -1.02047 -55.37986 40.43483 1.000 29.19660 89 ASN E N 1
ATOM 4441 C CA . ASN E 1 89 ? -1.75339 -56.37808 41.20938 1.000 32.11524 89 ASN E CA 1
ATOM 4442 C C . ASN E 1 89 ? -1.18227 -57.77643 41.00421 1.000 27.64610 89 ASN E C 1
ATOM 4443 O O . ASN E 1 89 ? -1.12028 -58.57354 41.94720 1.000 31.15380 89 ASN E O 1
ATOM 4448 N N . GLU E 1 90 ? -0.75915 -58.09527 39.78154 1.000 32.04797 90 GLU E N 1
ATOM 4449 C CA . GLU E 1 90 ? -0.25216 -59.43722 39.51238 1.000 36.91683 90 GLU E CA 1
ATOM 4450 C C . GLU E 1 90 ? 1.03041 -59.71981 40.29011 1.000 33.01437 90 GLU E C 1
ATOM 4451 O O . GLU E 1 90 ? 1.24169 -60.84244 40.76435 1.000 32.87926 90 GLU E O 1
ATOM 4457 N N . VAL E 1 91 ? 1.90118 -58.71943 40.42919 1.000 27.50017 91 VAL E N 1
ATOM 4458 C CA . VAL E 1 91 ? 3.11098 -58.90875 41.22457 1.000 31.43446 91 VAL E CA 1
ATOM 4459 C C . VAL E 1 91 ? 2.79125 -58.81193 42.70865 1.000 32.64014 91 VAL E C 1
ATOM 4460 O O . VAL E 1 91 ? 3.33607 -59.56343 43.52450 1.000 33.19080 91 VAL E O 1
ATOM 4464 N N . TYR E 1 92 ? 1.89662 -57.89174 43.07570 1.000 32.30693 92 TYR E N 1
ATOM 4465 C CA . TYR E 1 92 ? 1.52905 -57.71434 44.47636 1.000 32.73939 92 TYR E CA 1
ATOM 4466 C C . TYR E 1 92 ? 0.91582 -58.98350 45.05522 1.000 33.24495 92 TYR E C 1
ATOM 4467 O O . TYR E 1 92 ? 1.13885 -59.30920 46.22707 1.000 31.97451 92 TYR E O 1
ATOM 4476 N N . LYS E 1 93 ? 0.15313 -59.72189 44.24491 1.000 32.19968 93 LYS E N 1
ATOM 4477 C CA . LYS E 1 93 ? -0.49689 -60.93574 44.72681 1.000 36.49572 93 LYS E CA 1
ATOM 4478 C C . LYS E 1 93 ? 0.50260 -62.02951 45.08649 1.000 33.34628 93 LYS E C 1
ATOM 4479 O O . LYS E 1 93 ? 0.19214 -62.87807 45.92908 1.000 36.47883 93 LYS E O 1
ATOM 4485 N N . THR E 1 94 ? 1.69929 -62.01546 44.48997 1.000 38.24089 94 THR E N 1
ATOM 4486 C CA . THR E 1 94 ? 2.66061 -63.09356 44.70363 1.000 36.74692 94 THR E CA 1
ATOM 4487 C C . THR E 1 94 ? 3.24414 -63.09551 46.11042 1.000 37.18222 94 THR E C 1
ATOM 4488 O O . THR E 1 94 ? 3.83726 -64.09992 46.51668 1.000 37.94083 94 THR E O 1
ATOM 4492 N N . ALA E 1 95 ? 3.09424 -62.00348 46.85949 1.000 31.50060 95 ALA E N 1
ATOM 4493 C CA . ALA E 1 95 ? 3.67002 -61.91455 48.19434 1.000 31.90802 95 ALA E CA 1
ATOM 4494 C C . ALA E 1 95 ? 2.83579 -62.61524 49.25893 1.000 35.06063 95 ALA E C 1
ATOM 4495 O O . ALA E 1 95 ? 3.34669 -62.86236 50.35686 1.000 36.89474 95 ALA E O 1
ATOM 4497 N N . PHE E 1 96 ? 1.58183 -62.94577 48.96888 1.000 38.20396 96 PHE E N 1
ATOM 4498 C CA . PHE E 1 96 ? 0.66983 -63.49391 49.95910 1.000 35.32963 96 PHE E CA 1
ATOM 4499 C C . PHE E 1 96 ? 0.36472 -64.95577 49.65724 1.000 40.02720 96 PHE E C 1
ATOM 4500 O O . PHE E 1 96 ? 0.42533 -65.39811 48.50658 1.000 39.80191 96 PHE E O 1
ATOM 4508 N N . THR E 1 97 ? 0.03666 -65.70383 50.71022 1.000 41.76211 97 THR E N 1
ATOM 4509 C CA . THR E 1 97 ? -0.23884 -67.12928 50.57787 1.000 43.04502 97 THR E CA 1
ATOM 4510 C C . THR E 1 97 ? -1.58826 -67.49044 51.18547 1.000 47.78363 97 THR E C 1
ATOM 4511 O O . THR E 1 97 ? -2.46984 -68.00896 50.49265 1.000 48.36509 97 THR E O 1
ATOM 4515 N N . GLU E 1 98 ? -1.75805 -67.21773 52.47895 1.000 46.47656 98 GLU E N 1
ATOM 4516 C CA . GLU E 1 98 ? -2.95982 -67.62811 53.19398 1.000 45.47741 98 GLU E CA 1
ATOM 4517 C C . GLU E 1 98 ? -4.05602 -66.57325 53.18661 1.000 53.51918 98 GLU E C 1
ATOM 4518 O O . GLU E 1 98 ? -5.24143 -66.92718 53.18750 1.000 52.85351 98 GLU E O 1
ATOM 4524 N N . ALA E 1 99 ? -3.69939 -65.29049 53.18485 1.000 45.60709 99 ALA E N 1
ATOM 4525 C CA . ALA E 1 99 ? -4.70016 -64.24240 53.30790 1.000 43.96871 99 ALA E CA 1
ATOM 4526 C C . ALA E 1 99 ? -4.24712 -63.00034 52.55705 1.000 41.17791 99 ALA E C 1
ATOM 4527 O O . ALA E 1 99 ? -3.06245 -62.82226 52.26022 1.000 36.85825 99 ALA E O 1
ATOM 4529 N N . PHE E 1 100 ? -5.22199 -62.14084 52.24671 1.000 35.73619 100 PHE E N 1
ATOM 4530 C CA . PHE E 1 100 ? -5.00452 -60.82481 51.67597 1.000 31.64374 100 PHE E CA 1
ATOM 4531 C C . PHE E 1 100 ? -5.44194 -59.75021 52.66228 1.000 31.11155 100 PHE E C 1
ATOM 4532 O O . PHE E 1 100 ? -6.45604 -59.91666 53.35071 1.000 32.60138 100 PHE E O 1
ATOM 4540 N N . PRO E 1 101 ? -4.70875 -58.64852 52.75541 1.000 30.47550 101 PRO E N 1
ATOM 4541 C CA . PRO E 1 101 ? -5.09493 -57.56282 53.65669 1.000 34.00606 101 PRO E CA 1
ATOM 4542 C C . PRO E 1 101 ? -6.07228 -56.59769 52.99325 1.000 30.53796 101 PRO E C 1
ATOM 4543 O O . PRO E 1 101 ? -6.33208 -56.65563 51.78936 1.000 28.98543 101 PRO E O 1
ATOM 4547 N N . ALA E 1 102 ? -6.62427 -55.71071 53.81608 1.000 28.83233 102 ALA E N 1
ATOM 4548 C CA . ALA E 1 102 ? -7.37640 -54.58383 53.28826 1.000 28.59248 102 ALA E CA 1
ATOM 4549 C C . ALA E 1 102 ? -6.42997 -53.63553 52.56327 1.000 33.05884 102 ALA E C 1
ATOM 4550 O O . ALA E 1 102 ? -5.25883 -53.49489 52.92771 1.000 32.70994 102 ALA E O 1
ATOM 4552 N N . ARG E 1 103 ? -6.93958 -52.98413 51.52108 1.000 29.06303 103 ARG E N 1
ATOM 4553 C CA . ARG E 1 103 ? -6.07672 -52.19855 50.65556 1.000 31.16275 103 ARG E CA 1
ATOM 4554 C C . ARG E 1 103 ? -6.78459 -50.94013 50.17627 1.000 29.47798 103 ARG E C 1
ATOM 4555 O O . ARG E 1 103 ? -8.00023 -50.92402 49.96994 1.000 30.57665 103 ARG E O 1
ATOM 4563 N N . SER E 1 104 ? -5.99989 -49.88020 50.01753 1.000 25.85510 104 SER E N 1
ATOM 4564 C CA . SER E 1 104 ? -6.39603 -48.69201 49.27948 1.000 32.30826 104 SER E CA 1
ATOM 4565 C C . SER E 1 104 ? -5.32026 -48.40447 48.24497 1.000 30.18178 104 SER E C 1
ATOM 4566 O O . SER E 1 104 ? -4.12570 -48.52486 48.53258 1.000 31.26007 104 SER E O 1
ATOM 4569 N N . ALA E 1 105 ? -5.74559 -48.04064 47.03896 1.000 30.56445 105 ALA E N 1
ATOM 4570 C CA . ALA E 1 105 ? -4.83267 -47.76652 45.93870 1.000 31.49169 105 ALA E CA 1
ATOM 4571 C C . ALA E 1 105 ? -5.26054 -46.48684 45.23922 1.000 31.61045 105 ALA E C 1
ATOM 4572 O O . ALA E 1 105 ? -6.42444 -46.34719 44.85119 1.000 32.35239 105 ALA E O 1
ATOM 4574 N N . VAL E 1 106 ? -4.32279 -45.54881 45.09208 1.000 29.90624 106 VAL E N 1
ATOM 4575 C CA . VAL E 1 106 ? -4.57303 -44.28803 44.40600 1.000 30.06784 106 VAL E CA 1
ATOM 4576 C C . VAL E 1 106 ? -3.36158 -43.94887 43.55018 1.000 29.08352 106 VAL E C 1
ATOM 4577 O O . VAL E 1 106 ? -2.25184 -44.43635 43.77656 1.000 27.88669 106 VAL E O 1
ATOM 4581 N N . GLU E 1 107 ? -3.58874 -43.10143 42.55233 1.000 26.07560 107 GLU E N 1
ATOM 4582 C CA . GLU E 1 107 ? -2.50999 -42.51029 41.77566 1.000 21.30684 107 GLU E CA 1
ATOM 4583 C C . GLU E 1 107 ? -2.20504 -41.13318 42.34911 1.000 28.31398 107 GLU E C 1
ATOM 4584 O O . GLU E 1 107 ? -3.08259 -40.26345 42.38383 1.000 26.39207 107 GLU E O 1
ATOM 4590 N N . VAL E 1 108 ? -0.97057 -40.94469 42.81046 1.000 26.99947 108 VAL E N 1
ATOM 4591 C CA . VAL E 1 108 ? -0.53000 -39.65476 43.32547 1.000 26.02965 108 VAL E CA 1
ATOM 4592 C C . VAL E 1 108 ? 0.15176 -38.88956 42.20177 1.000 23.75421 108 VAL E C 1
ATOM 4593 O O . VAL E 1 108 ? 0.39788 -39.43755 41.12195 1.000 25.84854 108 VAL E O 1
ATOM 4597 N N . ALA E 1 109 ? 0.45838 -37.61565 42.44629 1.000 22.78903 109 ALA E N 1
ATOM 4598 C CA . ALA E 1 109 ? 1.10511 -36.80925 41.41868 1.000 23.67585 109 ALA E CA 1
ATOM 4599 C C . ALA E 1 109 ? 2.55191 -37.23709 41.20874 1.000 25.32451 109 ALA E C 1
ATOM 4600 O O . ALA E 1 109 ? 3.03345 -37.27660 40.07079 1.000 23.53918 109 ALA E O 1
ATOM 4602 N N . ARG E 1 110 ? 3.25433 -37.57280 42.28819 1.000 23.67734 110 ARG E N 1
ATOM 4603 C CA . ARG E 1 110 ? 4.67395 -37.88083 42.20676 1.000 30.14686 110 ARG E CA 1
ATOM 4604 C C . ARG E 1 110 ? 5.09687 -38.59706 43.48030 1.000 26.30353 110 ARG E C 1
ATOM 4605 O O . ARG E 1 110 ? 4.50543 -38.40128 44.54474 1.000 26.12041 110 ARG E O 1
ATOM 4613 N N . LEU E 1 111 ? 6.12378 -39.42570 43.35636 1.000 25.94915 111 LEU E N 1
ATOM 4614 C CA . LEU E 1 111 ? 6.66512 -40.20977 44.45123 1.000 20.91350 111 LEU E CA 1
ATOM 4615 C C . LEU E 1 111 ? 8.13902 -39.87771 44.64245 1.000 27.34031 111 LEU E C 1
ATOM 4616 O O . LEU E 1 111 ? 8.76797 -39.28511 43.75734 1.000 29.46685 111 LEU E O 1
ATOM 4621 N N . PRO E 1 112 ? 8.71621 -40.21443 45.79784 1.000 29.49137 112 PRO E N 1
ATOM 4622 C CA . PRO E 1 112 ? 10.15654 -40.00487 45.98256 1.000 29.50942 112 PRO E CA 1
ATOM 4623 C C . PRO E 1 112 ? 10.96066 -40.70812 44.89976 1.000 30.79706 112 PRO E C 1
ATOM 4624 O O . PRO E 1 112 ? 10.65123 -41.83371 44.50263 1.000 29.30311 112 PRO E O 1
ATOM 4628 N N . LYS E 1 113 ? 11.99243 -40.01713 44.41177 1.000 30.43156 113 LYS E N 1
ATOM 4629 C CA . LYS E 1 113 ? 12.88128 -40.51147 43.36063 1.000 29.72757 113 LYS E CA 1
ATOM 4630 C C . LYS E 1 113 ? 12.13155 -40.84405 42.07409 1.000 30.32083 113 LYS E C 1
ATOM 4631 O O . LYS E 1 113 ? 12.62650 -41.62312 41.25178 1.000 28.34783 113 LYS E O 1
ATOM 4637 N N . ASP E 1 114 ? 10.93705 -40.27192 41.89595 1.000 28.31127 114 ASP E N 1
ATOM 4638 C CA . ASP E 1 114 ? 10.11313 -40.47812 40.70174 1.000 31.92057 114 ASP E CA 1
ATOM 4639 C C . ASP E 1 114 ? 9.80530 -41.95255 40.45757 1.000 28.97794 114 ASP E C 1
ATOM 4640 O O . ASP E 1 114 ? 9.62015 -42.37401 39.31358 1.000 29.77868 114 ASP E O 1
ATOM 4645 N N . VAL E 1 115 ? 9.74042 -42.74886 41.52337 1.000 25.55624 115 VAL E N 1
ATOM 4646 C CA . VAL E 1 115 ? 9.44984 -44.17256 41.39039 1.000 28.15717 115 VAL E CA 1
ATOM 4647 C C . VAL E 1 115 ? 7.97912 -44.35620 41.04034 1.000 29.05695 115 VAL E C 1
ATOM 4648 O O . VAL E 1 115 ? 7.17825 -43.42195 41.15895 1.000 24.02189 115 VAL E O 1
ATOM 4652 N N . LYS E 1 116 ? 7.61525 -45.56435 40.61267 1.000 31.09971 116 LYS E N 1
ATOM 4653 C CA . LYS E 1 116 ? 6.26295 -45.85318 40.15621 1.000 30.45534 116 LYS E CA 1
ATOM 4654 C C . LYS E 1 116 ? 5.34797 -46.37964 41.25196 1.000 31.78840 116 LYS E C 1
ATOM 4655 O O . LYS E 1 116 ? 4.13248 -46.44542 41.03760 1.000 28.62203 116 LYS E O 1
ATOM 4661 N N . ILE E 1 117 ? 5.88534 -46.75834 42.40798 1.000 27.39380 117 ILE E N 1
ATOM 4662 C CA . ILE E 1 117 ? 5.09095 -47.45361 43.41343 1.000 22.98411 117 ILE E CA 1
ATOM 4663 C C . ILE E 1 117 ? 5.70119 -47.21070 44.78562 1.000 23.87469 117 ILE E C 1
ATOM 4664 O O . ILE E 1 117 ? 6.92414 -47.24595 44.95586 1.000 23.30581 117 ILE E O 1
ATOM 4669 N N . GLU E 1 118 ? 4.83541 -46.93991 45.76021 1.000 24.43283 118 GLU E N 1
ATOM 4670 C CA . GLU E 1 118 ? 5.21063 -46.90743 47.16650 1.000 24.60558 118 GLU E CA 1
ATOM 4671 C C . GLU E 1 118 ? 4.11736 -47.60339 47.96055 1.000 26.36110 118 GLU E C 1
ATOM 4672 O O . GLU E 1 118 ? 2.93335 -47.29692 47.79039 1.000 25.97897 118 GLU E O 1
ATOM 4678 N N . ILE E 1 119 ? 4.51170 -48.54540 48.81222 1.000 26.54496 119 ILE E N 1
ATOM 4679 C CA . ILE E 1 119 ? 3.57699 -49.33041 49.60881 1.000 24.62638 119 ILE E CA 1
ATOM 4680 C C . ILE E 1 119 ? 3.91037 -49.11934 51.07587 1.000 25.19394 119 ILE E C 1
ATOM 4681 O O . ILE E 1 119 ? 5.05497 -49.33183 51.49454 1.000 24.34562 119 ILE E O 1
ATOM 4686 N N . GLU E 1 120 ? 2.91846 -48.69426 51.85003 1.000 22.07216 120 GLU E N 1
ATOM 4687 C CA . GLU E 1 120 ? 3.00025 -48.68167 53.30177 1.000 30.02214 120 GLU E CA 1
ATOM 4688 C C . GLU E 1 120 ? 2.03110 -49.72022 53.84754 1.000 29.26203 120 GLU E C 1
ATOM 4689 O O . GLU E 1 120 ? 0.91223 -49.86428 53.34335 1.000 32.27897 120 GLU E O 1
ATOM 4695 N N . VAL E 1 121 ? 2.46869 -50.46147 54.86016 1.000 27.44933 121 VAL E N 1
ATOM 4696 C CA . VAL E 1 121 ? 1.68049 -51.56114 55.39517 1.000 29.43918 121 VAL E CA 1
ATOM 4697 C C . VAL E 1 121 ? 1.52197 -51.39153 56.89752 1.000 35.09679 121 VAL E C 1
ATOM 4698 O O . VAL E 1 121 ? 2.35373 -50.77439 57.57174 1.000 30.06930 121 VAL E O 1
ATOM 4702 N N . ILE E 1 122 ? 0.42088 -51.92949 57.41116 1.000 30.26712 122 ILE E N 1
ATOM 4703 C CA . ILE E 1 122 ? 0.20005 -52.11752 58.83752 1.000 33.29829 122 ILE E CA 1
ATOM 4704 C C . ILE E 1 122 ? 0.04885 -53.61406 59.06136 1.000 35.41258 122 ILE E C 1
ATOM 4705 O O . ILE E 1 122 ? -0.71659 -54.27459 58.34962 1.000 32.14397 122 ILE E O 1
ATOM 4710 N N . ALA E 1 123 ? 0.80115 -54.15440 60.01695 1.000 33.78943 123 ALA E N 1
ATOM 4711 C CA . ALA E 1 123 ? 0.88166 -55.59475 60.20261 1.000 33.46275 123 ALA E CA 1
ATOM 4712 C C . ALA E 1 123 ? 0.63791 -55.95917 61.65867 1.000 37.89117 123 ALA E C 1
ATOM 4713 O O . ALA E 1 123 ? 0.93196 -55.18309 62.57192 1.000 39.60117 123 ALA E O 1
ATOM 4715 N N . GLU E 1 124 ? 0.09802 -57.15813 61.86002 1.000 41.75173 124 GLU E N 1
ATOM 4716 C CA . GLU E 1 124 ? -0.16841 -57.68512 63.19042 1.000 45.27031 124 GLU E CA 1
ATOM 4717 C C . GLU E 1 124 ? 1.00785 -58.53649 63.65161 1.000 45.12709 124 GLU E C 1
ATOM 4718 O O . GLU E 1 124 ? 1.46688 -59.42102 62.92134 1.000 44.38902 124 GLU E O 1
ATOM 4724 N N . ILE E 1 125 ? 1.49149 -58.26375 64.85927 1.000 46.77423 125 ILE E N 1
ATOM 4725 C CA . ILE E 1 125 ? 2.61509 -58.98251 65.44914 1.000 49.92128 125 ILE E CA 1
ATOM 4726 C C . ILE E 1 125 ? 2.04538 -60.05114 66.37333 1.000 53.84539 125 ILE E C 1
ATOM 4727 O O . ILE E 1 125 ? 1.46427 -59.73563 67.41732 1.000 49.82833 125 ILE E O 1
ATOM 4732 N N . LEU E 1 126 ? 2.20660 -61.31661 65.99802 1.000 54.14499 126 LEU E N 1
ATOM 4733 C CA . LEU E 1 126 ? 1.75085 -62.41678 66.84217 1.000 58.67945 126 LEU E CA 1
ATOM 4734 C C . LEU E 1 126 ? 2.72840 -62.67280 67.98318 1.000 62.62610 126 LEU E C 1
ATOM 4735 O O . LEU E 1 126 ? 3.94191 -62.53587 67.82116 1.000 63.53871 126 LEU E O 1
ATOM 4741 N N . LYS F 1 3 ? -13.52035 -40.58969 72.73113 1.000 60.48937 3 LYS F N 1
ATOM 4742 C CA . LYS F 1 3 ? -12.83988 -39.34872 73.08113 1.000 49.53361 3 LYS F CA 1
ATOM 4743 C C . LYS F 1 3 ? -12.37090 -38.61105 71.83162 1.000 49.61293 3 LYS F C 1
ATOM 4744 O O . LYS F 1 3 ? -11.70156 -39.18607 70.97372 1.000 45.54951 3 LYS F O 1
ATOM 4750 N N . THR F 1 4 ? -12.73679 -37.33529 71.73345 1.000 46.52782 4 THR F N 1
ATOM 4751 C CA . THR F 1 4 ? -12.32162 -36.47383 70.63823 1.000 47.55632 4 THR F CA 1
ATOM 4752 C C . THR F 1 4 ? -11.58937 -35.26194 71.19764 1.000 47.83813 4 THR F C 1
ATOM 4753 O O . THR F 1 4 ? -11.86432 -34.81228 72.31423 1.000 46.91660 4 THR F O 1
ATOM 4757 N N . ILE F 1 5 ? -10.65685 -34.73228 70.41011 1.000 41.69896 5 ILE F N 1
ATOM 4758 C CA . ILE F 1 5 ? -9.82062 -33.60905 70.82094 1.000 45.07852 5 ILE F CA 1
ATOM 4759 C C . ILE F 1 5 ? -10.44921 -32.31897 70.31596 1.000 42.80171 5 ILE F C 1
ATOM 4760 O O . ILE F 1 5 ? -10.81121 -32.21352 69.13740 1.000 40.61450 5 ILE F O 1
ATOM 4765 N N . HIS F 1 6 ? -10.58261 -31.33915 71.20898 1.000 40.03611 6 HIS F N 1
ATOM 4766 C CA . HIS F 1 6 ? -11.06993 -30.00502 70.85926 1.000 43.46041 6 HIS F CA 1
ATOM 4767 C C . HIS F 1 6 ? -10.16780 -28.99867 71.56670 1.000 47.18498 6 HIS F C 1
ATOM 4768 O O . HIS F 1 6 ? -10.29000 -28.79505 72.77796 1.000 51.56845 6 HIS F O 1
ATOM 4775 N N . THR F 1 7 ? -9.26131 -28.37781 70.81660 1.000 46.25189 7 THR F N 1
ATOM 4776 C CA . THR F 1 7 ? -8.35386 -27.38183 71.36762 1.000 46.98120 7 THR F CA 1
ATOM 4777 C C . THR F 1 7 ? -8.35890 -26.13891 70.49322 1.000 42.30592 7 THR F C 1
ATOM 4778 O O . THR F 1 7 ? -8.32047 -26.23681 69.26336 1.000 43.52341 7 THR F O 1
ATOM 4782 N N . ASP F 1 8 ? -8.41539 -24.96857 71.13432 1.000 44.23335 8 ASP F N 1
ATOM 4783 C CA . ASP F 1 8 ? -8.31921 -23.72423 70.38461 1.000 43.64288 8 ASP F CA 1
ATOM 4784 C C . ASP F 1 8 ? -6.89823 -23.42883 69.92531 1.000 43.47123 8 ASP F C 1
ATOM 4785 O O . ASP F 1 8 ? -6.70687 -22.52381 69.10606 1.000 44.14905 8 ASP F O 1
ATOM 4790 N N . LYS F 1 9 ? -5.90421 -24.16276 70.42825 1.000 44.33167 9 LYS F N 1
ATOM 4791 C CA . LYS F 1 9 ? -4.53237 -23.97027 69.97837 1.000 50.59787 9 LYS F CA 1
ATOM 4792 C C . LYS F 1 9 ? -4.28090 -24.56524 68.59842 1.000 49.99260 9 LYS F C 1
ATOM 4793 O O . LYS F 1 9 ? -3.17908 -24.40553 68.06222 1.000 52.68157 9 LYS F O 1
ATOM 4799 N N . ALA F 1 10 ? -5.26507 -25.24177 68.02169 1.000 47.81825 10 ALA F N 1
ATOM 4800 C CA . ALA F 1 10 ? -5.21847 -25.78961 66.67859 1.000 42.05142 10 ALA F CA 1
ATOM 4801 C C . ALA F 1 10 ? -6.40504 -25.26071 65.88372 1.000 44.99832 10 ALA F C 1
ATOM 4802 O O . ALA F 1 10 ? -7.41393 -24.84750 66.46798 1.000 44.02845 10 ALA F O 1
ATOM 4804 N N . PRO F 1 11 ? -6.31319 -25.23431 64.55185 1.000 46.44620 11 PRO F N 1
ATOM 4805 C CA . PRO F 1 11 ? -7.43761 -24.73445 63.75020 1.000 44.87507 11 PRO F CA 1
ATOM 4806 C C . PRO F 1 11 ? -8.71212 -25.51698 64.03061 1.000 46.13796 11 PRO F C 1
ATOM 4807 O O . PRO F 1 11 ? -8.70228 -26.74575 64.13042 1.000 43.30537 11 PRO F O 1
ATOM 4811 N N . ALA F 1 12 ? -9.81426 -24.78541 64.17002 1.000 42.75075 12 ALA F N 1
ATOM 4812 C CA . ALA F 1 12 ? -11.08370 -25.40380 64.52409 1.000 44.04599 12 ALA F CA 1
ATOM 4813 C C . ALA F 1 12 ? -11.53854 -26.35617 63.42720 1.000 43.22568 12 ALA F C 1
ATOM 4814 O O . ALA F 1 12 ? -11.50619 -26.01646 62.24058 1.000 40.96410 12 ALA F O 1
ATOM 4816 N N . ALA F 1 13 ? -11.95115 -27.55542 63.82740 1.000 42.39922 13 ALA F N 1
ATOM 4817 C CA . ALA F 1 13 ? -12.55563 -28.51271 62.90604 1.000 41.67606 13 ALA F CA 1
ATOM 4818 C C . ALA F 1 13 ? -13.95346 -28.01964 62.55751 1.000 43.01102 13 ALA F C 1
ATOM 4819 O O . ALA F 1 13 ? -14.89881 -28.18997 63.32963 1.000 47.87997 13 ALA F O 1
ATOM 4821 N N . ILE F 1 14 ? -14.08818 -27.40168 61.38642 1.000 42.06866 14 ILE F N 1
ATOM 4822 C CA . ILE F 1 14 ? -15.33792 -26.73894 61.02497 1.000 46.28601 14 ILE F CA 1
ATOM 4823 C C . ILE F 1 14 ? -16.39981 -27.75601 60.62315 1.000 47.70730 14 ILE F C 1
ATOM 4824 O O . ILE F 1 14 ? -17.47553 -27.82826 61.22832 1.000 56.41777 14 ILE F O 1
ATOM 4829 N N . GLY F 1 15 ? -16.11462 -28.55943 59.60322 1.000 46.61160 15 GLY F N 1
ATOM 4830 C CA . GLY F 1 15 ? -17.10951 -29.43471 59.03020 1.000 53.85783 15 GLY F CA 1
ATOM 4831 C C . GLY F 1 15 ? -17.40484 -30.67492 59.85045 1.000 41.97071 15 GLY F C 1
ATOM 4832 O O . GLY F 1 15 ? -17.26160 -30.69893 61.07731 1.000 39.29208 15 GLY F O 1
ATOM 4833 N N . PRO F 1 16 ? -17.84708 -31.73179 59.17535 1.000 37.66046 16 PRO F N 1
ATOM 4834 C CA . PRO F 1 16 ? -18.17290 -32.99845 59.85478 1.000 36.99899 16 PRO F CA 1
ATOM 4835 C C . PRO F 1 16 ? -16.93659 -33.84078 60.15902 1.000 36.82811 16 PRO F C 1
ATOM 4836 O O . PRO F 1 16 ? -16.75952 -34.94827 59.64449 1.000 39.10160 16 PRO F O 1
ATOM 4840 N N . TYR F 1 17 ? -16.06417 -33.31165 61.01339 1.000 35.10495 17 TYR F N 1
ATOM 4841 C CA . TYR F 1 17 ? -14.89796 -34.05585 61.47001 1.000 35.27670 17 TYR F CA 1
ATOM 4842 C C . TYR F 1 17 ? -14.37969 -33.40960 62.74423 1.000 33.07191 17 TYR F C 1
ATOM 4843 O O . TYR F 1 17 ? -14.74136 -32.27998 63.08030 1.000 36.54964 17 TYR F O 1
ATOM 4852 N N . VAL F 1 18 ? -13.52408 -34.14400 63.44943 1.000 29.41656 18 VAL F N 1
ATOM 4853 C CA . VAL F 1 18 ? -12.90033 -33.65650 64.66999 1.000 32.00687 18 VAL F CA 1
ATOM 4854 C C . VAL F 1 18 ? -11.39719 -33.54963 64.44440 1.000 38.51608 18 VAL F C 1
ATOM 4855 O O . VAL F 1 18 ? -10.82781 -34.19048 63.55625 1.000 33.46216 18 VAL F O 1
ATOM 4859 N N . GLN F 1 19 ? -10.75445 -32.71741 65.26976 1.000 37.89495 19 GLN F N 1
ATOM 4860 C CA . GLN F 1 19 ? -9.30428 -32.57088 65.19435 1.000 35.87555 19 GLN F CA 1
ATOM 4861 C C . GLN F 1 19 ? -8.59198 -33.89305 65.45096 1.000 34.89154 19 GLN F C 1
ATOM 4862 O O . GLN F 1 19 ? -7.55572 -34.17021 64.83641 1.000 37.38283 19 GLN F O 1
ATOM 4868 N N . GLY F 1 20 ? -9.12323 -34.71651 66.35140 1.000 35.97962 20 GLY F N 1
ATOM 4869 C CA . GLY F 1 20 ? -8.53882 -36.01459 66.62930 1.000 38.82136 20 GLY F CA 1
ATOM 4870 C C . GLY F 1 20 ? -9.49912 -36.94161 67.34618 1.000 36.35577 20 GLY F C 1
ATOM 4871 O O . GLY F 1 20 ? -10.39909 -36.47974 68.05086 1.000 38.30905 20 GLY F O 1
ATOM 4872 N N . LYS F 1 21 ? -9.32933 -38.24922 67.16953 1.000 36.15707 21 LYS F N 1
ATOM 4873 C CA . LYS F 1 21 ? -10.16104 -39.23007 67.84798 1.000 32.89326 21 LYS F CA 1
ATOM 4874 C C . LYS F 1 21 ? -9.27989 -40.33569 68.40573 1.000 39.20007 21 LYS F C 1
ATOM 4875 O O . LYS F 1 21 ? -8.27576 -40.70851 67.79547 1.000 39.39828 21 LYS F O 1
ATOM 4881 N N . ILE F 1 22 ? -9.65535 -40.84976 69.57274 1.000 38.92639 22 ILE F N 1
ATOM 4882 C CA . ILE F 1 22 ? -8.82819 -41.78587 70.32394 1.000 42.98441 22 ILE F CA 1
ATOM 4883 C C . ILE F 1 22 ? -9.56106 -43.11403 70.44152 1.000 43.34508 22 ILE F C 1
ATOM 4884 O O . ILE F 1 22 ? -10.75695 -43.14566 70.75401 1.000 48.11019 22 ILE F O 1
ATOM 4889 N N . VAL F 1 23 ? -8.84142 -44.20520 70.18543 1.000 46.81589 23 VAL F N 1
ATOM 4890 C CA . VAL F 1 23 ? -9.31689 -45.55662 70.45816 1.000 44.02685 23 VAL F CA 1
ATOM 4891 C C . VAL F 1 23 ? -8.17164 -46.32251 71.10637 1.000 44.51039 23 VAL F C 1
ATOM 4892 O O . VAL F 1 23 ? -7.08903 -46.44050 70.52100 1.000 48.65627 23 VAL F O 1
ATOM 4896 N N . GLY F 1 24 ? -8.40284 -46.83354 72.31000 1.000 43.59858 24 GLY F N 1
ATOM 4897 C CA . GLY F 1 24 ? -7.32364 -47.46915 73.04775 1.000 45.28863 24 GLY F CA 1
ATOM 4898 C C . GLY F 1 24 ? -6.26570 -46.44699 73.41550 1.000 48.55990 24 GLY F C 1
ATOM 4899 O O . GLY F 1 24 ? -6.56990 -45.35285 73.90407 1.000 53.04402 24 GLY F O 1
ATOM 4900 N N . ASN F 1 25 ? -5.00270 -46.79654 73.17517 1.000 44.52868 25 ASN F N 1
ATOM 4901 C CA . ASN F 1 25 ? -3.88358 -45.89873 73.42216 1.000 50.22226 25 ASN F CA 1
ATOM 4902 C C . ASN F 1 25 ? -3.40834 -45.20391 72.15096 1.000 50.46949 25 ASN F C 1
ATOM 4903 O O . ASN F 1 25 ? -2.30090 -44.65706 72.12645 1.000 54.62764 25 ASN F O 1
ATOM 4908 N N . LEU F 1 26 ? -4.22328 -45.20939 71.09985 1.000 50.29351 26 LEU F N 1
ATOM 4909 C CA . LEU F 1 26 ? -3.85647 -44.64291 69.80937 1.000 40.81513 26 LEU F CA 1
ATOM 4910 C C . LEU F 1 26 ? -4.66144 -43.37905 69.54453 1.000 43.66141 26 LEU F C 1
ATOM 4911 O O . LEU F 1 26 ? -5.89066 -43.37981 69.67325 1.000 44.72618 26 LEU F O 1
ATOM 4916 N N . LEU F 1 27 ? -3.96503 -42.30969 69.17456 1.000 41.07096 27 LEU F N 1
ATOM 4917 C CA . LEU F 1 27 ? -4.58912 -41.07353 68.72643 1.000 37.46983 27 LEU F CA 1
ATOM 4918 C C . LEU F 1 27 ? -4.50673 -40.99438 67.20846 1.000 40.35158 27 LEU F C 1
ATOM 4919 O O . LEU F 1 27 ? -3.42010 -41.11821 66.63393 1.000 38.68429 27 LEU F O 1
ATOM 4924 N N . PHE F 1 28 ? -5.65111 -40.79691 66.56460 1.000 36.16690 28 PHE F N 1
ATOM 4925 C CA . PHE F 1 28 ? -5.72131 -40.57990 65.12384 1.000 35.40119 28 PHE F CA 1
ATOM 4926 C C . PHE F 1 28 ? -6.04727 -39.11044 64.89658 1.000 35.85388 28 PHE F C 1
ATOM 4927 O O . PHE F 1 28 ? -7.18289 -38.68002 65.12383 1.000 32.68580 28 PHE F O 1
ATOM 4935 N N . ALA F 1 29 ? -5.05202 -38.34254 64.46295 1.000 32.37707 29 ALA F N 1
ATOM 4936 C CA . ALA F 1 29 ? -5.22855 -36.91484 64.25407 1.000 32.73266 29 ALA F CA 1
ATOM 4937 C C . ALA F 1 29 ? -5.55779 -36.62919 62.79735 1.000 35.09683 29 ALA F C 1
ATOM 4938 O O . ALA F 1 29 ? -5.03986 -37.28433 61.88880 1.000 29.01541 29 ALA F O 1
ATOM 4940 N N . SER F 1 30 ? -6.43549 -35.65367 62.58678 1.000 36.26610 30 SER F N 1
ATOM 4941 C CA . SER F 1 30 ? -6.76391 -35.20336 61.24594 1.000 32.70043 30 SER F CA 1
ATOM 4942 C C . SER F 1 30 ? -5.55622 -34.52758 60.60456 1.000 35.24919 30 SER F C 1
ATOM 4943 O O . SER F 1 30 ? -4.64971 -34.03837 61.28470 1.000 38.25057 30 SER F O 1
ATOM 4946 N N . GLY F 1 31 ? -5.55018 -34.51028 59.27329 1.000 33.69697 31 GLY F N 1
ATOM 4947 C CA . GLY F 1 31 ? -4.50028 -33.83672 58.53541 1.000 31.62674 31 GLY F CA 1
ATOM 4948 C C . GLY F 1 31 ? -4.47548 -32.34925 58.81788 1.000 36.75355 31 GLY F C 1
ATOM 4949 O O . GLY F 1 31 ? -5.50901 -31.68090 58.73192 1.000 31.46801 31 GLY F O 1
ATOM 4950 N N . GLN F 1 32 ? -3.30650 -31.81920 59.16447 1.000 32.40880 32 GLN F N 1
ATOM 4951 C CA . GLN F 1 32 ? -3.16301 -30.41853 59.53722 1.000 33.86741 32 GLN F CA 1
ATOM 4952 C C . GLN F 1 32 ? -2.499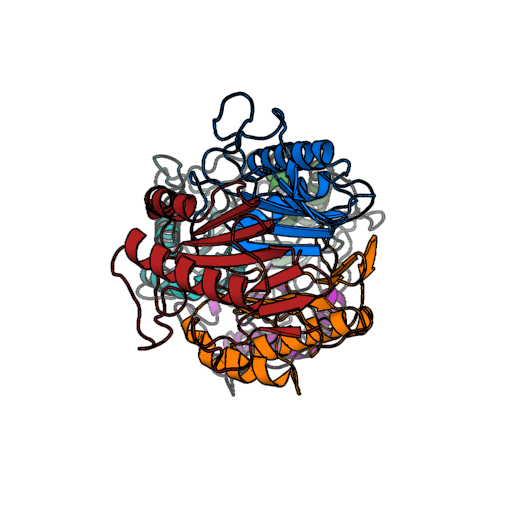28 -29.64176 58.40885 1.000 32.38194 32 GLN F C 1
ATOM 4953 O O . GLN F 1 32 ? -1.50000 -30.09225 57.83909 1.000 31.76810 32 GLN F O 1
ATOM 4959 N N . ILE F 1 33 ? -3.05612 -28.47703 58.09609 1.000 33.49170 33 ILE F N 1
ATOM 4960 C CA . ILE F 1 33 ? -2.53352 -27.60569 57.04774 1.000 33.05732 33 ILE F CA 1
ATOM 4961 C C . ILE F 1 33 ? -1.98851 -26.34773 57.71621 1.000 36.66493 33 ILE F C 1
ATOM 4962 O O . ILE F 1 33 ? -2.38961 -26.03472 58.84653 1.000 34.05691 33 ILE F O 1
ATOM 4967 N N . PRO F 1 34 ? -1.07500 -25.59650 57.07300 1.000 38.16704 34 PRO F N 1
ATOM 4968 C CA . PRO F 1 34 ? -0.47993 -24.42720 57.73999 1.000 38.66102 34 PRO F CA 1
ATOM 4969 C C . PRO F 1 34 ? -1.47685 -23.30507 57.98276 1.000 42.71746 34 PRO F C 1
ATOM 4970 O O . PRO F 1 34 ? -1.28432 -22.17661 57.51795 1.000 38.08801 34 PRO F O 1
ATOM 4974 N N . LEU F 1 35 ? -2.53976 -23.60376 58.71863 1.000 39.01871 35 LEU F N 1
ATOM 4975 C CA . LEU F 1 35 ? -3.59452 -22.64441 58.99912 1.000 40.92302 35 LEU F CA 1
ATOM 4976 C C . LEU F 1 35 ? -3.43450 -22.10969 60.41584 1.000 42.24053 35 LEU F C 1
ATOM 4977 O O . LEU F 1 35 ? -3.12911 -22.86359 61.34471 1.000 48.32791 35 LEU F O 1
ATOM 4982 N N . SER F 1 36 ? -3.62684 -20.80680 60.57275 1.000 47.57999 36 SER F N 1
ATOM 4983 C CA . SER F 1 36 ? -3.50830 -20.19080 61.88927 1.000 50.62736 36 SER F CA 1
ATOM 4984 C C . SER F 1 36 ? -4.75578 -20.47403 62.71769 1.000 51.82222 36 SER F C 1
ATOM 4985 O O . SER F 1 36 ? -5.87299 -20.30713 62.22016 1.000 49.80617 36 SER F O 1
ATOM 4988 N N . PRO F 1 37 ? -4.60965 -20.89626 63.97570 1.000 49.04110 37 PRO F N 1
ATOM 4989 C CA . PRO F 1 37 ? -5.80225 -21.09018 64.81315 1.000 50.21719 37 PRO F CA 1
ATOM 4990 C C . PRO F 1 37 ? -6.50191 -19.79039 65.17060 1.000 58.03825 37 PRO F C 1
ATOM 4991 O O . PRO F 1 37 ? -7.73423 -19.77650 65.27959 1.000 55.30384 37 PRO F O 1
ATOM 4995 N N . GLU F 1 38 ? -5.75996 -18.69478 65.34494 1.000 60.64318 38 GLU F N 1
ATOM 4996 C CA . GLU F 1 38 ? -6.36428 -17.45442 65.82330 1.000 60.56702 38 GLU F CA 1
ATOM 4997 C C . GLU F 1 38 ? -6.98063 -16.64493 64.68312 1.000 63.37848 38 GLU F C 1
ATOM 4998 O O . GLU F 1 38 ? -8.17912 -16.34316 64.70294 1.000 67.00447 38 GLU F O 1
ATOM 5004 N N . THR F 1 39 ? -6.18191 -16.28367 63.67809 1.000 60.47412 39 THR F N 1
ATOM 5005 C CA . THR F 1 39 ? -6.67834 -15.45904 62.58276 1.000 61.28332 39 THR F CA 1
ATOM 5006 C C . THR F 1 39 ? -7.20101 -16.27126 61.40428 1.000 63.13393 39 THR F C 1
ATOM 5007 O O . THR F 1 39 ? -7.78956 -15.68962 60.48609 1.000 68.62625 39 THR F O 1
ATOM 5011 N N . GLY F 1 40 ? -7.00272 -17.58763 61.40288 1.000 62.20810 40 GLY F N 1
ATOM 5012 C CA . GLY F 1 40 ? -7.58100 -18.42750 60.37182 1.000 62.26222 40 GLY F CA 1
ATOM 5013 C C . GLY F 1 40 ? -7.03340 -18.22028 58.97946 1.000 60.99982 40 GLY F C 1
ATOM 5014 O O . GLY F 1 40 ? -7.69431 -18.58837 58.00545 1.000 62.36474 40 GLY F O 1
ATOM 5015 N N . GLU F 1 41 ? -5.84579 -17.64024 58.85070 1.000 63.07918 41 GLU F N 1
ATOM 5016 C CA . GLU F 1 41 ? -5.22652 -17.41386 57.55553 1.000 58.53037 41 GLU F CA 1
ATOM 5017 C C . GLU F 1 41 ? -4.05845 -18.37035 57.35802 1.000 53.26340 41 GLU F C 1
ATOM 5018 O O . GLU F 1 41 ? -3.54441 -18.96700 58.30863 1.000 51.00655 41 GLU F O 1
ATOM 5024 N N . ILE F 1 42 ? -3.64705 -18.51488 56.10007 1.000 52.81140 42 ILE F N 1
ATOM 5025 C CA . ILE F 1 42 ? -2.50700 -19.36458 55.77679 1.000 47.85960 42 ILE F CA 1
ATOM 5026 C C . ILE F 1 42 ? -1.23647 -18.68655 56.27220 1.000 48.81774 42 ILE F C 1
ATOM 5027 O O . ILE F 1 42 ? -0.91633 -17.56244 55.86850 1.000 47.45374 42 ILE F O 1
ATOM 5032 N N . ILE F 1 43 ? -0.51225 -19.36326 57.15617 1.000 44.38615 43 ILE F N 1
ATOM 5033 C CA . ILE F 1 43 ? 0.74976 -18.85448 57.67786 1.000 43.34716 43 ILE F CA 1
ATOM 5034 C C . ILE F 1 43 ? 1.87575 -19.35330 56.78212 1.000 43.01195 43 ILE F C 1
ATOM 5035 O O . ILE F 1 43 ? 2.05464 -20.56415 56.61047 1.000 44.45247 43 ILE F O 1
ATOM 5040 N N . GLY F 1 44 ? 2.62866 -18.42227 56.20389 1.000 44.04507 44 GLY F N 1
ATOM 5041 C CA . GLY F 1 44 ? 3.80124 -18.77959 55.43115 1.000 42.71808 44 GLY F CA 1
ATOM 5042 C C . GLY F 1 44 ? 3.57956 -18.85165 53.93496 1.000 40.91060 44 GLY F C 1
ATOM 5043 O O . GLY F 1 44 ? 2.53796 -19.32288 53.46860 1.000 40.08705 44 GLY F O 1
ATOM 5044 N N . THR F 1 45 ? 4.56413 -18.37615 53.17226 1.000 43.08218 45 THR F N 1
ATOM 5045 C CA . THR F 1 45 ? 4.55801 -18.47927 51.72135 1.000 41.27527 45 THR F CA 1
ATOM 5046 C C . THR F 1 45 ? 5.60542 -19.44811 51.19392 1.000 45.05518 45 THR F C 1
ATOM 5047 O O . THR F 1 45 ? 5.64003 -19.70112 49.98411 1.000 37.92759 45 THR F O 1
ATOM 5051 N N . THR F 1 46 ? 6.45505 -19.98592 52.06185 1.000 37.01594 46 THR F N 1
ATOM 5052 C CA . THR F 1 46 ? 7.47021 -20.96321 51.70433 1.000 38.93139 46 THR F CA 1
ATOM 5053 C C . THR F 1 46 ? 7.14742 -22.29964 52.35976 1.000 37.16400 46 THR F C 1
ATOM 5054 O O . THR F 1 46 ? 6.32466 -22.38773 53.27550 1.000 37.04641 46 THR F O 1
ATOM 5058 N N . ILE F 1 47 ? 7.81395 -23.35306 51.88056 1.000 39.09525 47 ILE F N 1
ATOM 5059 C CA . ILE F 1 47 ? 7.60424 -24.67077 52.47186 1.000 34.17891 47 ILE F CA 1
ATOM 5060 C C . ILE F 1 47 ? 8.10144 -24.69801 53.91195 1.000 38.00728 47 ILE F C 1
ATOM 5061 O O . ILE F 1 47 ? 7.50194 -25.35929 54.76956 1.000 35.92879 47 ILE F O 1
ATOM 5066 N N . GLU F 1 48 ? 9.17793 -23.96528 54.21119 1.000 36.16786 48 GLU F N 1
ATOM 5067 C CA . GLU F 1 48 ? 9.73236 -23.97043 55.56217 1.000 36.34958 48 GLU F CA 1
ATOM 5068 C C . GLU F 1 48 ? 8.76709 -23.33997 56.55862 1.000 37.66247 48 GLU F C 1
ATOM 5069 O O . GLU F 1 48 ? 8.52706 -23.89148 57.63931 1.000 37.37209 48 GLU F O 1
ATOM 5075 N N . GLU F 1 49 ? 8.20840 -22.17664 56.21520 1.000 40.64871 49 GLU F N 1
ATOM 5076 C CA . GLU F 1 49 ? 7.28822 -21.50347 57.12661 1.000 42.98191 49 GLU F CA 1
ATOM 5077 C C . GLU F 1 49 ? 5.98490 -22.27769 57.27533 1.000 42.76404 49 GLU F C 1
ATOM 5078 O O . GLU F 1 49 ? 5.45151 -22.39561 58.38480 1.000 43.18504 49 GLU F O 1
ATOM 5084 N N . GLN F 1 50 ? 5.45364 -22.80773 56.17122 1.000 38.62497 50 GLN F N 1
ATOM 5085 C CA . GLN F 1 50 ? 4.20900 -23.56472 56.24964 1.000 39.63277 50 GLN F CA 1
ATOM 5086 C C . GLN F 1 50 ? 4.39439 -24.85387 57.04098 1.000 38.31238 50 GLN F C 1
ATOM 5087 O O . GLN F 1 50 ? 3.49492 -25.26575 57.78294 1.000 42.27659 50 GLN F O 1
ATOM 5093 N N . THR F 1 51 ? 5.55482 -25.50044 56.90247 1.000 35.59368 51 THR F N 1
ATOM 5094 C CA . THR F 1 51 ? 5.82658 -26.70310 57.68403 1.000 38.33754 51 THR F CA 1
ATOM 5095 C C . THR F 1 51 ? 5.85902 -26.39040 59.17379 1.000 37.00962 51 THR F C 1
ATOM 5096 O O . THR F 1 51 ? 5.36636 -27.17565 59.99284 1.000 39.07714 51 THR F O 1
ATOM 5100 N N . GLN F 1 52 ? 6.42327 -25.23839 59.54333 1.000 41.52586 52 GLN F N 1
ATOM 5101 C CA . GLN F 1 52 ? 6.48920 -24.87163 60.95349 1.000 43.38945 52 GLN F CA 1
ATOM 5102 C C . GLN F 1 52 ? 5.09613 -24.67516 61.53933 1.000 40.61711 52 GLN F C 1
ATOM 5103 O O . GLN F 1 52 ? 4.83418 -25.08031 62.67797 1.000 41.42972 52 GLN F O 1
ATOM 5109 N N . GLN F 1 53 ? 4.18671 -24.06459 60.77540 1.000 40.46906 53 GLN F N 1
ATOM 5110 C CA . GLN F 1 53 ? 2.82209 -23.88675 61.26290 1.000 44.23804 53 GLN F CA 1
ATOM 5111 C C . GLN F 1 53 ? 2.10901 -25.22577 61.40783 1.000 39.38496 53 GLN F C 1
ATOM 5112 O O . GLN F 1 53 ? 1.33134 -25.42155 62.34999 1.000 39.72337 53 GLN F O 1
ATOM 5118 N N . VAL F 1 54 ? 2.36032 -26.15804 60.48465 1.000 39.19061 54 VAL F N 1
ATOM 5119 C CA . VAL F 1 54 ? 1.75961 -27.48687 60.58172 1.000 35.25673 54 VAL F CA 1
ATOM 5120 C C . VAL F 1 54 ? 2.22698 -28.18508 61.85219 1.000 37.22563 54 VAL F C 1
ATOM 5121 O O . VAL F 1 54 ? 1.42841 -28.77918 62.58694 1.000 39.72421 54 VAL F O 1
ATOM 5125 N N . LEU F 1 55 ? 3.53113 -28.11654 62.13171 1.000 35.96976 55 LEU F N 1
ATOM 5126 C CA . LEU F 1 55 ? 4.06342 -28.71628 63.34997 1.000 38.46496 55 LEU F CA 1
ATOM 5127 C C . LEU F 1 55 ? 3.46269 -28.08189 64.59747 1.000 41.21455 55 LEU F C 1
ATOM 5128 O O . LEU F 1 55 ? 3.25191 -28.77093 65.60219 1.000 44.37552 55 LEU F O 1
ATOM 5133 N N . LYS F 1 56 ? 3.17810 -26.77780 64.55609 1.000 38.54703 56 LYS F N 1
ATOM 5134 C CA . LYS F 1 56 ? 2.51810 -26.13801 65.68932 1.000 38.17309 56 LYS F CA 1
ATOM 5135 C C . LYS F 1 56 ? 1.10227 -26.66932 65.86929 1.000 40.14051 56 LYS F C 1
ATOM 5136 O O . LYS F 1 56 ? 0.67737 -26.95322 66.99540 1.000 43.91720 56 LYS F O 1
ATOM 5142 N N . ASN F 1 57 ? 0.36003 -26.81890 64.76991 1.000 41.27246 57 ASN F N 1
ATOM 5143 C CA . ASN F 1 57 ? -1.00447 -27.32612 64.86602 1.000 39.73036 57 ASN F CA 1
ATOM 5144 C C . ASN F 1 57 ? -1.02035 -28.78859 65.29109 1.000 37.82772 57 ASN F C 1
ATOM 5145 O O . ASN F 1 57 ? -1.87976 -29.20145 66.07829 1.000 37.80604 57 ASN F O 1
ATOM 5150 N N . VAL F 1 58 ? -0.07837 -29.58663 64.78305 1.000 42.45752 58 VAL F N 1
ATOM 5151 C CA . VAL F 1 58 ? 0.00824 -30.98325 65.19722 1.000 41.19467 58 VAL F CA 1
ATOM 5152 C C . VAL F 1 58 ? 0.39125 -31.07836 66.66861 1.000 40.46919 58 VAL F C 1
ATOM 5153 O O . VAL F 1 58 ? -0.13725 -31.91732 67.40805 1.000 41.03963 58 VAL F O 1
ATOM 5157 N N . SER F 1 59 ? 1.30481 -30.21416 67.12020 1.000 43.36987 59 SER F N 1
ATOM 5158 C CA . SER F 1 59 ? 1.71961 -30.23929 68.51972 1.000 45.37473 59 SER F CA 1
ATOM 5159 C C . SER F 1 59 ? 0.55687 -29.90512 69.44474 1.000 41.07144 59 SER F C 1
ATOM 5160 O O . SER F 1 59 ? 0.40521 -30.51670 70.50909 1.000 42.34953 59 SER F O 1
ATOM 5163 N N . ALA F 1 60 ? -0.27712 -28.93845 69.05175 1.000 42.86361 60 ALA F N 1
ATOM 5164 C CA . ALA F 1 60 ? -1.43533 -28.57738 69.86343 1.000 44.81528 60 ALA F CA 1
ATOM 5165 C C . ALA F 1 60 ? -2.38287 -29.75803 70.03292 1.000 47.21923 60 ALA F C 1
ATOM 5166 O O . ALA F 1 60 ? -2.93908 -29.96816 71.11756 1.000 51.21820 60 ALA F O 1
ATOM 5168 N N . ILE F 1 61 ? -2.58019 -30.54029 68.97082 1.000 42.79231 61 ILE F N 1
ATOM 5169 C CA . ILE F 1 61 ? -3.44683 -31.71052 69.06432 1.000 45.25329 61 ILE F CA 1
ATOM 5170 C C . ILE F 1 61 ? -2.79579 -32.78857 69.91998 1.000 41.15577 61 ILE F C 1
ATOM 5171 O O . ILE F 1 61 ? -3.46384 -33.45126 70.72442 1.000 39.63348 61 ILE F O 1
ATOM 5176 N N . LEU F 1 62 ? -1.48425 -32.98050 69.76290 1.000 40.26479 62 LEU F N 1
ATOM 5177 C CA . LEU F 1 62 ? -0.77236 -33.95220 70.58644 1.000 48.66496 62 LEU F CA 1
ATOM 5178 C C . LEU F 1 62 ? -0.84105 -33.57462 72.06150 1.000 45.66908 62 LEU F C 1
ATOM 5179 O O . LEU F 1 62 ? -1.09436 -34.42744 72.91987 1.000 45.29494 62 LEU F O 1
ATOM 5184 N N . GLU F 1 63 ? -0.61882 -32.29511 72.37716 1.000 45.89807 63 GLU F N 1
ATOM 5185 C CA . GLU F 1 63 ? -0.66549 -31.86953 73.77347 1.000 49.56046 63 GLU F CA 1
ATOM 5186 C C . GLU F 1 63 ? -2.05385 -32.07699 74.36789 1.000 50.01094 63 GLU F C 1
ATOM 5187 O O . GLU F 1 63 ? -2.19127 -32.62254 75.46913 1.000 47.23629 63 GLU F O 1
ATOM 5193 N N . ALA F 1 64 ? -3.09583 -31.65804 73.64539 1.000 45.96881 64 ALA F N 1
ATOM 5194 C CA . ALA F 1 64 ? -4.46997 -31.86331 74.09214 1.000 48.24303 64 ALA F CA 1
ATOM 5195 C C . ALA F 1 64 ? -4.79828 -33.33280 74.32686 1.000 47.51500 64 ALA F C 1
ATOM 5196 O O . ALA F 1 64 ? -5.67990 -33.63816 75.13842 1.000 49.54250 64 ALA F O 1
ATOM 5198 N N . ALA F 1 65 ? -4.11588 -34.24766 73.64462 1.000 46.27923 65 ALA F N 1
ATOM 5199 C CA . ALA F 1 65 ? -4.36246 -35.67082 73.82530 1.000 40.60336 65 ALA F CA 1
ATOM 5200 C C . ALA F 1 65 ? -3.45135 -36.30592 74.86661 1.000 48.67035 65 ALA F C 1
ATOM 5201 O O . ALA F 1 65 ? -3.53882 -37.51922 75.08885 1.000 47.83944 65 ALA F O 1
ATOM 5203 N N . GLY F 1 66 ? -2.58484 -35.52375 75.50444 1.000 44.92592 66 GLY F N 1
ATOM 5204 C CA . GLY F 1 66 ? -1.67182 -36.07193 76.48845 1.000 50.52996 66 GLY F CA 1
ATOM 5205 C C . GLY F 1 66 ? -0.52077 -36.85534 75.90036 1.000 47.59905 66 GLY F C 1
ATOM 5206 O O . GLY F 1 66 ? -0.08294 -37.84415 76.49673 1.000 47.08914 66 GLY F O 1
ATOM 5207 N N . THR F 1 67 ? -0.02206 -36.44413 74.73635 1.000 44.13566 67 THR F N 1
ATOM 5208 C CA . THR F 1 67 ? 1.08520 -37.11461 74.07055 1.000 43.82236 67 THR F CA 1
ATOM 5209 C C . THR F 1 67 ? 1.95841 -36.05696 73.40610 1.000 43.66811 67 THR F C 1
ATOM 5210 O O . THR F 1 67 ? 1.69616 -34.85461 73.50852 1.000 45.81006 67 THR F O 1
ATOM 5214 N N . ASP F 1 68 ? 3.00695 -36.50500 72.71746 1.000 47.67275 68 ASP F N 1
ATOM 5215 C CA . ASP F 1 68 ? 3.99699 -35.59143 72.16303 1.000 49.93008 68 ASP F CA 1
ATOM 5216 C C . ASP F 1 68 ? 4.57874 -36.19316 70.88901 1.000 48.31438 68 ASP F C 1
ATOM 5217 O O . ASP F 1 68 ? 4.22992 -37.30731 70.48657 1.000 46.60505 68 ASP F O 1
ATOM 5222 N N . PHE F 1 69 ? 5.47691 -35.43543 70.25151 1.000 45.45263 69 PHE F N 1
ATOM 5223 C CA . PHE F 1 69 ? 6.06564 -35.88172 68.99217 1.000 42.79218 69 PHE F CA 1
ATOM 5224 C C . PHE F 1 69 ? 6.83110 -37.18630 69.16560 1.000 48.89918 69 PHE F C 1
ATOM 5225 O O . PHE F 1 69 ? 6.81292 -38.04698 68.27731 1.000 42.28206 69 PHE F O 1
ATOM 5233 N N . ASP F 1 70 ? 7.50388 -37.35515 70.30710 1.000 45.00017 70 ASP F N 1
ATOM 5234 C CA . ASP F 1 70 ? 8.33658 -38.53453 70.51602 1.000 48.45516 70 ASP F CA 1
ATOM 5235 C C . ASP F 1 70 ? 7.53044 -39.82479 70.55113 1.000 48.75856 70 ASP F C 1
ATOM 5236 O O . ASP F 1 70 ? 8.11047 -40.90528 70.40034 1.000 50.08467 70 ASP F O 1
ATOM 5241 N N . HIS F 1 71 ? 6.21458 -39.74491 70.74429 1.000 49.96374 71 HIS F N 1
ATOM 5242 C CA . HIS F 1 71 ? 5.37076 -40.93075 70.79921 1.000 44.21929 71 HIS F CA 1
ATOM 5243 C C . HIS F 1 71 ? 4.45652 -41.05767 69.58693 1.000 46.03027 71 HIS F C 1
ATOM 5244 O O . HIS F 1 71 ? 3.55484 -41.90296 69.58608 1.000 43.85038 71 HIS F O 1
ATOM 5251 N N . VAL F 1 72 ? 4.66437 -40.23617 68.55703 1.000 44.59852 72 VAL F N 1
ATOM 5252 C CA . VAL F 1 72 ? 4.02850 -40.47712 67.26974 1.000 42.06616 72 VAL F CA 1
ATOM 5253 C C . VAL F 1 72 ? 4.59067 -41.76221 66.67860 1.000 38.82204 72 VAL F C 1
ATOM 5254 O O . VAL F 1 72 ? 5.80440 -42.00601 66.72064 1.000 40.79092 72 VAL F O 1
ATOM 5258 N N . VAL F 1 73 ? 3.71291 -42.60386 66.14113 1.000 35.06531 73 VAL F N 1
ATOM 5259 C CA . VAL F 1 73 ? 4.12395 -43.87934 65.56821 1.000 40.92165 73 VAL F CA 1
ATOM 5260 C C . VAL F 1 73 ? 4.16717 -43.82674 64.04523 1.000 40.85206 73 VAL F C 1
ATOM 5261 O O . VAL F 1 73 ? 5.07906 -44.38003 63.42947 1.000 35.11423 73 VAL F O 1
ATOM 5265 N N . LYS F 1 74 ? 3.20740 -43.14863 63.42095 1.000 37.71231 74 LYS F N 1
ATOM 5266 C CA . LYS F 1 74 ? 3.13142 -43.07861 61.96848 1.000 36.91250 74 LYS F CA 1
ATOM 5267 C C . LYS F 1 74 ? 2.71200 -41.67874 61.55465 1.000 38.02476 74 LYS F C 1
ATOM 5268 O O . LYS F 1 74 ? 1.76181 -41.12246 62.11338 1.000 35.33755 74 LYS F O 1
ATOM 5274 N N . ALA F 1 75 ? 3.42027 -41.11665 60.57799 1.000 36.43237 75 ALA F N 1
ATOM 5275 C CA . ALA F 1 75 ? 3.09619 -39.80994 60.02453 1.000 40.10336 75 ALA F CA 1
ATOM 5276 C C . ALA F 1 75 ? 3.02899 -39.91609 58.50963 1.000 36.32803 75 ALA F C 1
ATOM 5277 O O . ALA F 1 75 ? 3.90604 -40.52305 57.88804 1.000 37.22511 75 ALA F O 1
ATOM 5279 N N . THR F 1 76 ? 1.98871 -39.33694 57.92048 1.000 36.94682 76 THR F N 1
ATOM 5280 C CA . THR F 1 76 ? 1.84696 -39.26065 56.47257 1.000 34.22154 76 THR F CA 1
ATOM 5281 C C . THR F 1 76 ? 1.91771 -37.79735 56.06298 1.000 30.10329 76 THR F C 1
ATOM 5282 O O . THR F 1 76 ? 1.14368 -36.97374 56.56134 1.000 31.35894 76 THR F O 1
ATOM 5286 N N . CYS F 1 77 ? 2.84346 -37.47890 55.16253 1.000 32.04709 77 CYS F N 1
ATOM 5287 C CA . CYS F 1 77 ? 3.10746 -36.10753 54.74393 1.000 30.87233 77 CYS F CA 1
ATOM 5288 C C . CYS F 1 77 ? 2.68733 -35.93365 53.29060 1.000 29.79715 77 CYS F C 1
ATOM 5289 O O . CYS F 1 77 ? 3.25693 -36.56935 52.39739 1.000 29.73888 77 CYS F O 1
ATOM 5292 N N . PHE F 1 78 ? 1.69754 -35.07439 53.05778 1.000 28.11137 78 PHE F N 1
ATOM 5293 C CA . PHE F 1 78 ? 1.22111 -34.76273 51.71527 1.000 28.27032 78 PHE F CA 1
ATOM 5294 C C . PHE F 1 78 ? 1.84140 -33.44642 51.26222 1.000 31.04329 78 PHE F C 1
ATOM 5295 O O . PHE F 1 78 ? 1.60758 -32.40228 51.88068 1.000 34.28928 78 PHE F O 1
ATOM 5303 N N . LEU F 1 79 ? 2.62050 -33.49636 50.18525 1.000 29.27382 79 LEU F N 1
ATOM 5304 C CA . LEU F 1 79 ? 3.25419 -32.31888 49.61142 1.000 26.45891 79 LEU F CA 1
ATOM 5305 C C . LEU F 1 79 ? 2.58558 -31.95171 48.29308 1.000 32.02262 79 LEU F C 1
ATOM 5306 O O . LEU F 1 79 ? 2.12114 -32.82069 47.55055 1.000 26.09720 79 LEU F O 1
ATOM 5311 N N . SER F 1 80 ? 2.53349 -30.64995 48.00727 1.000 25.32934 80 SER F N 1
ATOM 5312 C CA . SER F 1 80 ? 2.07868 -30.20402 46.69683 1.000 29.37663 80 SER F CA 1
ATOM 5313 C C . SER F 1 80 ? 3.18887 -30.23837 45.65509 1.000 27.60991 80 SER F C 1
ATOM 5314 O O . SER F 1 80 ? 2.89696 -30.15436 44.45729 1.000 34.69109 80 SER F O 1
ATOM 5317 N N . ASP F 1 81 ? 4.44380 -30.36622 46.08152 1.000 29.36896 81 ASP F N 1
ATOM 5318 C CA . ASP F 1 81 ? 5.58040 -30.44812 45.16984 1.000 34.17231 81 ASP F CA 1
ATOM 5319 C C . ASP F 1 81 ? 6.67454 -31.23942 45.86966 1.000 31.36880 81 ASP F C 1
ATOM 5320 O O . ASP F 1 81 ? 7.20754 -30.78906 46.88828 1.000 33.30996 81 ASP F O 1
ATOM 5325 N N . ILE F 1 82 ? 7.01047 -32.41137 45.32195 1.000 32.09886 82 ILE F N 1
ATOM 5326 C CA . ILE F 1 82 ? 7.98461 -33.29371 45.95603 1.000 33.67394 82 ILE F CA 1
ATOM 5327 C C . ILE F 1 82 ? 9.37296 -32.66929 46.00496 1.000 31.07670 82 ILE F C 1
ATOM 5328 O O . ILE F 1 82 ? 10.21979 -33.10877 46.78899 1.000 28.50840 82 ILE F O 1
ATOM 5333 N N . ASN F 1 83 ? 9.63227 -31.64711 45.18742 1.000 29.49143 83 ASN F N 1
ATOM 5334 C CA . ASN F 1 83 ? 10.91874 -30.96438 45.24262 1.000 35.88763 83 ASN F CA 1
ATOM 5335 C C . ASN F 1 83 ? 11.08525 -30.13358 46.50736 1.000 39.76114 83 ASN F C 1
ATOM 5336 O O . ASN F 1 83 ? 12.20863 -29.71862 46.81073 1.000 38.16742 83 ASN F O 1
ATOM 5341 N N . ASP F 1 84 ? 10.00377 -29.88469 47.24646 1.000 32.86927 84 ASP F N 1
ATOM 5342 C CA . ASP F 1 84 ? 10.07903 -29.21607 48.53881 1.000 33.94101 84 ASP F CA 1
ATOM 5343 C C . ASP F 1 84 ? 10.48605 -30.15329 49.66742 1.000 34.40903 84 ASP F C 1
ATOM 5344 O O . ASP F 1 84 ? 10.66295 -29.68733 50.79850 1.000 35.73102 84 ASP F O 1
ATOM 5349 N N . PHE F 1 85 ? 10.64344 -31.45074 49.38724 1.000 33.47599 85 PHE F N 1
ATOM 5350 C CA . PHE F 1 85 ? 10.84248 -32.42742 50.45439 1.000 35.32563 85 PHE F CA 1
ATOM 5351 C C . PHE F 1 85 ? 12.12942 -32.16586 51.22559 1.000 36.92285 85 PHE F C 1
ATOM 5352 O O . PHE F 1 85 ? 12.18288 -32.37837 52.44293 1.000 35.97287 85 PHE F O 1
ATOM 5360 N N . VAL F 1 86 ? 13.18023 -31.71580 50.53625 1.000 35.53564 86 VAL F N 1
ATOM 5361 C CA . VAL F 1 86 ? 14.44835 -31.45173 51.21210 1.000 38.29219 86 VAL F CA 1
ATOM 5362 C C . VAL F 1 86 ? 14.27328 -30.35284 52.25214 1.000 34.95595 86 VAL F C 1
ATOM 5363 O O . VAL F 1 86 ? 14.59613 -30.53249 53.43236 1.000 35.22378 86 VAL F O 1
ATOM 5367 N N . ALA F 1 87 ? 13.74853 -29.19985 51.83104 1.000 34.14439 87 ALA F N 1
ATOM 5368 C CA . ALA F 1 87 ? 13.49976 -28.11767 52.77746 1.000 38.13911 87 ALA F CA 1
ATOM 5369 C C . ALA F 1 87 ? 12.47253 -28.52850 53.82480 1.000 39.27641 87 ALA F C 1
ATOM 5370 O O . ALA F 1 87 ? 12.59572 -28.16758 55.00177 1.000 39.35377 87 ALA F O 1
ATOM 5372 N N . PHE F 1 88 ? 11.45461 -29.29145 53.41706 1.000 34.02929 88 PHE F N 1
ATOM 5373 C CA . PHE F 1 88 ? 10.47433 -29.78826 54.37723 1.000 36.29674 88 PHE F CA 1
ATOM 5374 C C . PHE F 1 88 ? 11.12803 -30.68236 55.42264 1.000 35.06067 88 PHE F C 1
ATOM 5375 O O . PHE F 1 88 ? 10.75245 -30.65013 56.60063 1.000 34.14917 88 PHE F O 1
ATOM 5383 N N . ASN F 1 89 ? 12.10998 -31.48787 55.01001 1.000 35.24601 89 ASN F N 1
ATOM 5384 C CA . ASN F 1 89 ? 12.73975 -32.42375 55.93553 1.000 36.10652 89 ASN F CA 1
ATOM 5385 C C . ASN F 1 89 ? 13.54558 -31.70530 57.01132 1.000 38.15993 89 ASN F C 1
ATOM 5386 O O . ASN F 1 89 ? 13.60574 -32.17668 58.15328 1.000 41.09064 89 ASN F O 1
ATOM 5391 N N . GLU F 1 90 ? 14.16658 -30.57101 56.67213 1.000 36.57351 90 GLU F N 1
ATOM 5392 C CA . GLU F 1 90 ? 14.95925 -29.83658 57.65515 1.000 42.12727 90 GLU F CA 1
ATOM 5393 C C . GLU F 1 90 ? 14.09094 -29.30221 58.78765 1.000 45.90679 90 GLU F C 1
ATOM 5394 O O . GLU F 1 90 ? 14.49873 -29.33020 59.95498 1.000 44.75746 90 GLU F O 1
ATOM 5400 N N . VAL F 1 91 ? 12.89627 -28.80577 58.46496 1.000 33.88067 91 VAL F N 1
ATOM 5401 C CA . VAL F 1 91 ? 12.00188 -28.29860 59.49983 1.000 38.84338 91 VAL F CA 1
ATOM 5402 C C . VAL F 1 91 ? 11.32673 -29.44660 60.23955 1.000 41.98439 91 VAL F C 1
ATOM 5403 O O . VAL F 1 91 ? 11.19511 -29.41589 61.46858 1.000 43.15996 91 VAL F O 1
ATOM 5407 N N . TYR F 1 92 ? 10.90124 -30.47814 59.50528 1.000 41.00764 92 TYR F N 1
ATOM 5408 C CA . TYR F 1 92 ? 10.19384 -31.59983 60.11611 1.000 38.15763 92 TYR F CA 1
ATOM 5409 C C . TYR F 1 92 ? 11.03907 -32.29824 61.17496 1.000 39.42626 92 TYR F C 1
ATOM 5410 O O . TYR F 1 92 ? 10.49634 -32.81740 62.15698 1.000 39.78359 92 TYR F O 1
ATOM 5419 N N . LYS F 1 93 ? 12.36321 -32.31222 61.00622 1.000 36.75803 93 LYS F N 1
ATOM 5420 C CA . LYS F 1 93 ? 13.21804 -33.02488 61.94947 1.000 43.33193 93 LYS F CA 1
ATOM 5421 C C . LYS F 1 93 ? 13.32687 -32.31512 63.29235 1.000 43.16939 93 LYS F C 1
ATOM 5422 O O . LYS F 1 93 ? 13.63188 -32.96659 64.29703 1.000 47.44388 93 LYS F O 1
ATOM 5428 N N . THR F 1 94 ? 13.07413 -31.00541 63.33868 1.000 45.44382 94 THR F N 1
ATOM 5429 C CA . THR F 1 94 ? 13.23970 -30.25617 64.57817 1.000 43.42685 94 THR F CA 1
ATOM 5430 C C . THR F 1 94 ? 12.12923 -30.51731 65.58692 1.000 45.26999 94 THR F C 1
ATOM 5431 O O . THR F 1 94 ? 12.27209 -30.12551 66.74966 1.000 49.20754 94 THR F O 1
ATOM 5435 N N . ALA F 1 95 ? 11.03568 -31.16203 65.17869 1.000 43.21923 95 ALA F N 1
ATOM 5436 C CA . ALA F 1 95 ? 9.92843 -31.42065 66.08990 1.000 42.58099 95 ALA F CA 1
ATOM 5437 C C . ALA F 1 95 ? 10.20747 -32.56627 67.05238 1.000 41.84067 95 ALA F C 1
ATOM 5438 O O . ALA F 1 95 ? 9.50910 -32.69076 68.06394 1.000 46.73362 95 ALA F O 1
ATOM 5440 N N . PHE F 1 96 ? 11.20426 -33.39532 66.76893 1.000 44.36951 96 PHE F N 1
ATOM 5441 C CA . PHE F 1 96 ? 11.50971 -34.56399 67.57626 1.000 49.50045 96 PHE F CA 1
ATOM 5442 C C . PHE F 1 96 ? 12.86296 -34.39598 68.25404 1.000 53.34100 96 PHE F C 1
ATOM 5443 O O . PHE F 1 96 ? 13.68981 -33.57346 67.85044 1.000 54.88709 96 PHE F O 1
ATOM 5451 N N . THR F 1 97 ? 13.08014 -35.18954 69.30098 1.000 54.58634 97 THR F N 1
ATOM 5452 C CA . THR F 1 97 ? 14.34359 -35.14189 70.02531 1.000 59.95880 97 THR F CA 1
ATOM 5453 C C . THR F 1 97 ? 14.87254 -36.54359 70.30847 1.000 58.83060 97 THR F C 1
ATOM 5454 O O . THR F 1 97 ? 16.04913 -36.82739 70.05973 1.000 63.05755 97 THR F O 1
ATOM 5458 N N . GLU F 1 98 ? 14.01503 -37.43013 70.81580 1.000 60.95795 98 GLU F N 1
ATOM 5459 C CA . GLU F 1 98 ? 14.41804 -38.78975 71.16098 1.000 60.40739 98 GLU F CA 1
ATOM 5460 C C . GLU F 1 98 ? 14.08974 -39.78640 70.05380 1.000 65.07323 98 GLU F C 1
ATOM 5461 O O . GLU F 1 98 ? 14.97497 -40.50354 69.57577 1.000 68.52267 98 GLU F O 1
ATOM 5467 N N . ALA F 1 99 ? 12.82898 -39.84181 69.63303 1.000 53.79864 99 ALA F N 1
ATOM 5468 C CA . ALA F 1 99 ? 12.36057 -40.86902 68.71847 1.000 55.36492 99 ALA F CA 1
ATOM 5469 C C . ALA F 1 99 ? 11.85249 -40.25027 67.42425 1.000 51.80115 99 ALA F C 1
ATOM 5470 O O . ALA F 1 99 ? 11.35816 -39.11880 67.40383 1.000 48.84320 99 ALA F O 1
ATOM 5472 N N . PHE F 1 100 ? 11.98692 -41.01317 66.34103 1.000 48.56713 100 PHE F N 1
ATOM 5473 C CA . PHE F 1 100 ? 11.45808 -40.72317 65.02214 1.000 45.78632 100 PHE F CA 1
ATOM 5474 C C . PHE F 1 100 ? 10.35128 -41.71126 64.67687 1.000 42.67167 100 PHE F C 1
ATOM 5475 O O . PHE F 1 100 ? 10.49332 -42.91277 64.93172 1.000 47.09958 100 PHE F O 1
ATOM 5483 N N . PRO F 1 101 ? 9.24400 -41.24662 64.10975 1.000 42.74968 101 PRO F N 1
ATOM 5484 C CA . PRO F 1 101 ? 8.16958 -42.15771 63.71641 1.000 39.08330 101 PRO F CA 1
ATOM 5485 C C . PRO F 1 101 ? 8.33465 -42.65472 62.28672 1.000 39.27590 101 PRO F C 1
ATOM 5486 O O . PRO F 1 101 ? 9.05102 -42.07220 61.47007 1.000 35.10582 101 PRO F O 1
ATOM 5490 N N . ALA F 1 102 ? 7.66334 -43.77002 62.00584 1.000 37.21805 102 ALA F N 1
ATOM 5491 C CA . ALA F 1 102 ? 7.53474 -44.22998 60.63153 1.000 32.82639 102 ALA F CA 1
ATOM 5492 C C . ALA F 1 102 ? 6.84181 -43.15928 59.79922 1.000 32.22196 102 ALA F C 1
ATOM 5493 O O . ALA F 1 102 ? 6.02701 -42.38222 60.30339 1.000 33.49363 102 ALA F O 1
ATOM 5495 N N . ARG F 1 103 ? 7.17278 -43.11172 58.51150 1.000 34.79012 103 ARG F N 1
ATOM 5496 C CA . ARG F 1 103 ? 6.71731 -41.99791 57.69619 1.000 33.78371 103 ARG F CA 1
ATOM 5497 C C . ARG F 1 103 ? 6.45548 -42.44957 56.26786 1.000 38.45037 103 ARG F C 1
ATOM 5498 O O . ARG F 1 103 ? 7.08683 -43.38213 55.76321 1.000 34.12023 103 ARG F O 1
ATOM 5506 N N . SER F 1 104 ? 5.50188 -41.77620 55.62983 1.000 31.44745 104 SER F N 1
ATOM 5507 C CA . SER F 1 104 ? 5.30506 -41.83605 54.19108 1.000 30.79709 104 SER F CA 1
ATOM 5508 C C . SER F 1 104 ? 5.12390 -40.41569 53.68002 1.000 31.93291 104 SER F C 1
ATOM 5509 O O . SER F 1 104 ? 4.48341 -39.59086 54.33758 1.000 30.12653 104 SER F O 1
ATOM 5512 N N . ALA F 1 105 ? 5.69946 -40.12762 52.51515 1.000 37.82039 105 ALA F N 1
ATOM 5513 C CA . ALA F 1 105 ? 5.63566 -38.79137 51.93364 1.000 32.38862 105 ALA F CA 1
ATOM 5514 C C . ALA F 1 105 ? 5.37741 -38.91617 50.44235 1.000 29.73121 105 ALA F C 1
ATOM 5515 O O . ALA F 1 105 ? 6.17240 -39.52825 49.72345 1.000 37.13430 105 ALA F O 1
ATOM 5517 N N . VAL F 1 106 ? 4.26782 -38.33899 49.98101 1.000 31.09476 106 VAL F N 1
ATOM 5518 C CA . VAL F 1 106 ? 3.89172 -38.36722 48.57524 1.000 28.96767 106 VAL F CA 1
ATOM 5519 C C . VAL F 1 106 ? 3.53127 -36.95543 48.13577 1.000 29.27790 106 VAL F C 1
ATOM 5520 O O . VAL F 1 106 ? 3.21085 -36.08553 48.94934 1.000 25.17510 106 VAL F O 1
ATOM 5524 N N . GLU F 1 107 ? 3.59563 -36.73430 46.82633 1.000 27.34240 107 GLU F N 1
ATOM 5525 C CA . GLU F 1 107 ? 3.11346 -35.50182 46.22101 1.000 28.98380 107 GLU F CA 1
ATOM 5526 C C . GLU F 1 107 ? 1.71371 -35.75086 45.67738 1.000 30.56483 107 GLU F C 1
ATOM 5527 O O . GLU F 1 107 ? 1.52784 -36.59983 44.79817 1.000 28.02030 107 GLU F O 1
ATOM 5533 N N . VAL F 1 108 ? 0.73271 -35.02380 46.21008 1.000 28.65370 108 VAL F N 1
ATOM 5534 C CA . VAL F 1 108 ? -0.63992 -35.12807 45.72948 1.000 23.94505 108 VAL F CA 1
ATOM 5535 C C . VAL F 1 108 ? -0.85454 -34.07697 44.65091 1.000 24.60994 108 VAL F C 1
ATOM 5536 O O . VAL F 1 108 ? 0.02178 -33.24285 44.39884 1.000 28.71954 108 VAL F O 1
ATOM 5540 N N . ALA F 1 109 ? -2.01880 -34.11359 44.00157 1.000 28.23357 109 ALA F N 1
ATOM 5541 C CA . ALA F 1 109 ? -2.30786 -33.13265 42.96198 1.000 26.12952 109 ALA F CA 1
ATOM 5542 C C . ALA F 1 109 ? -2.64729 -31.77513 43.56206 1.000 29.41324 109 ALA F C 1
ATOM 5543 O O . ALA F 1 109 ? -2.25801 -30.73453 43.01916 1.000 30.64298 109 ALA F O 1
ATOM 5545 N N . ARG F 1 110 ? -3.36500 -31.76387 44.68178 1.000 28.64325 110 ARG F N 1
ATOM 5546 C CA . ARG F 1 110 ? -3.78970 -30.51268 45.28942 1.000 26.85791 110 ARG F CA 1
ATOM 5547 C C . ARG F 1 110 ? -4.14608 -30.76509 46.74688 1.000 28.39295 110 ARG F C 1
ATOM 5548 O O . ARG F 1 110 ? -4.61664 -31.84735 47.10806 1.000 29.83054 110 ARG F O 1
ATOM 5556 N N . LEU F 1 111 ? -3.90690 -29.75710 47.57502 1.000 25.28292 111 LEU F N 1
ATOM 5557 C CA . LEU F 1 111 ? -4.20528 -29.77910 48.99542 1.000 26.92149 111 LEU F CA 1
ATOM 5558 C C . LEU F 1 111 ? -5.24803 -28.71705 49.31906 1.000 30.05605 111 LEU F C 1
ATOM 5559 O O . LEU F 1 111 ? -5.45037 -27.77781 48.53856 1.000 29.62673 111 LEU F O 1
ATOM 5564 N N . PRO F 1 112 ? -5.94810 -28.84598 50.44775 1.000 28.29716 112 PRO F N 1
ATOM 5565 C CA . PRO F 1 112 ? -6.93534 -27.82347 50.82117 1.000 31.45564 112 PRO F CA 1
ATOM 5566 C C . PRO F 1 112 ? -6.31014 -26.43655 50.87564 1.000 31.73218 112 PRO F C 1
ATOM 5567 O O . PRO F 1 112 ? -5.23062 -26.24246 51.44156 1.000 29.78553 112 PRO F O 1
ATOM 5571 N N . LYS F 1 113 ? -6.99336 -25.47634 50.25131 1.000 29.06361 113 LYS F N 1
ATOM 5572 C CA . LYS F 1 113 ? -6.57606 -24.07683 50.19560 1.000 37.24709 113 LYS F CA 1
ATOM 5573 C C . LYS F 1 113 ? -5.21480 -23.90210 49.52846 1.000 32.98195 113 LYS F C 1
ATOM 5574 O O . LYS F 1 113 ? -4.53259 -22.89823 49.75898 1.000 33.54219 113 LYS F O 1
ATOM 5580 N N . ASP F 1 114 ? -4.81589 -24.87561 48.70575 1.000 31.57716 114 ASP F N 1
ATOM 5581 C CA . ASP F 1 114 ? -3.61739 -24.79125 47.86880 1.000 32.48623 114 ASP F CA 1
ATOM 5582 C C . ASP F 1 114 ? -2.33837 -24.67482 48.69400 1.000 30.24195 114 ASP F C 1
ATOM 5583 O O . ASP F 1 114 ? -1.35576 -24.07701 48.24925 1.000 35.96095 114 ASP F O 1
ATOM 5588 N N . VAL F 1 115 ? -2.32805 -25.25382 49.89398 1.000 28.01642 115 VAL F N 1
ATOM 5589 C CA . VAL F 1 115 ? -1.14727 -25.20903 50.75020 1.000 29.97458 115 VAL F CA 1
ATOM 5590 C C . VAL F 1 115 ? -0.08586 -26.15551 50.20256 1.000 32.29531 115 VAL F C 1
ATOM 5591 O O . VAL F 1 115 ? -0.35166 -26.94563 49.28948 1.000 30.10153 115 VAL F O 1
ATOM 5595 N N . LYS F 1 116 ? 1.12417 -26.08229 50.75805 1.000 29.61525 116 LYS F N 1
ATOM 5596 C CA . LYS F 1 116 ? 2.24346 -26.88002 50.27385 1.000 30.76651 116 LYS F CA 1
ATOM 5597 C C . LYS F 1 116 ? 2.46756 -28.16160 51.06290 1.000 27.45205 116 LYS F C 1
ATOM 5598 O O . LYS F 1 116 ? 3.13203 -29.07062 50.55370 1.000 30.33447 116 LYS F O 1
ATOM 5604 N N . ILE F 1 117 ? 1.93945 -28.25964 52.28001 1.000 30.67949 117 ILE F N 1
ATOM 5605 C CA . ILE F 1 117 ? 2.22766 -29.39120 53.15561 1.000 30.05042 117 ILE F CA 1
ATOM 5606 C C . ILE F 1 117 ? 0.99907 -29.68285 54.00743 1.000 31.90637 117 ILE F C 1
ATOM 5607 O O . ILE F 1 117 ? 0.31756 -28.76640 54.47545 1.000 28.43195 117 ILE F O 1
ATOM 5612 N N . GLU F 1 118 ? 0.71150 -30.97080 54.19044 1.000 31.36616 118 GLU F N 1
ATOM 5613 C CA . GLU F 1 118 ? -0.30338 -31.43089 55.12869 1.000 26.23747 118 GLU F CA 1
ATOM 5614 C C . GLU F 1 118 ? 0.19592 -32.71370 55.77067 1.000 28.36995 118 GLU F C 1
ATOM 5615 O O . GLU F 1 118 ? 0.67168 -33.61304 55.07211 1.000 31.41577 118 GLU F O 1
ATOM 5621 N N . ILE F 1 119 ? 0.09189 -32.79496 57.09410 1.000 29.34588 119 ILE F N 1
ATOM 5622 C CA . ILE F 1 119 ? 0.63437 -33.91158 57.85768 1.000 31.73409 119 ILE F CA 1
ATOM 5623 C C . ILE F 1 119 ? -0.46564 -34.47959 58.74014 1.000 28.08228 119 ILE F C 1
ATOM 5624 O O . ILE F 1 119 ? -1.05777 -33.75068 59.54467 1.000 31.23337 119 ILE F O 1
ATOM 5629 N N . GLU F 1 120 ? -0.73415 -35.77389 58.59614 1.000 32.11305 120 GLU F N 1
ATOM 5630 C CA . GLU F 1 120 ? -1.57952 -36.51077 59.52401 1.000 34.94644 120 GLU F CA 1
ATOM 5631 C C . GLU F 1 120 ? -0.71610 -37.49515 60.30034 1.000 36.52913 120 GLU F C 1
ATOM 5632 O O . GLU F 1 120 ? 0.17252 -38.13770 59.73167 1.000 38.42097 120 GLU F O 1
ATOM 5638 N N . VAL F 1 121 ? -0.96901 -37.60294 61.60223 1.000 30.88771 121 VAL F N 1
ATOM 5639 C CA . VAL F 1 121 ? -0.13540 -38.40689 62.48416 1.000 35.96078 121 VAL F CA 1
ATOM 5640 C C . VAL F 1 121 ? -0.99789 -39.38107 63.27232 1.000 31.72990 121 VAL F C 1
ATOM 5641 O O . VAL F 1 121 ? -2.15468 -39.10052 63.60131 1.000 33.48877 121 VAL F O 1
ATOM 5645 N N . ILE F 1 122 ? -0.42027 -40.54287 63.56267 1.000 30.67179 122 ILE F N 1
ATOM 5646 C CA . ILE F 1 122 ? -0.94945 -41.48565 64.53912 1.000 34.74493 122 ILE F CA 1
ATOM 5647 C C . ILE F 1 122 ? 0.03397 -41.52584 65.69906 1.000 37.07439 122 ILE F C 1
ATOM 5648 O O . ILE F 1 122 ? 1.24396 -41.66197 65.48511 1.000 36.47588 122 ILE F O 1
ATOM 5653 N N . ALA F 1 123 ? -0.47381 -41.38862 66.92075 1.000 40.12014 123 ALA F N 1
ATOM 5654 C CA . ALA F 1 123 ? 0.38220 -41.27058 68.09088 1.000 40.59452 123 ALA F CA 1
ATOM 5655 C C . ALA F 1 123 ? -0.08030 -42.21591 69.18918 1.000 44.25630 123 ALA F C 1
ATOM 5656 O O . ALA F 1 123 ? -1.26525 -42.54513 69.29469 1.000 43.90126 123 ALA F O 1
ATOM 5658 N N . GLU F 1 124 ? 0.87534 -42.64782 70.00783 1.000 48.43230 124 GLU F N 1
ATOM 5659 C CA . GLU F 1 124 ? 0.59127 -43.49179 71.15830 1.000 51.01881 124 GLU F CA 1
ATOM 5660 C C . GLU F 1 124 ? 0.38294 -42.62806 72.39503 1.000 50.22281 124 GLU F C 1
ATOM 5661 O O . GLU F 1 124 ? 1.05752 -41.61074 72.57906 1.000 46.44488 124 GLU F O 1
ATOM 5667 N N . ILE F 1 125 ? -0.55758 -43.03913 73.24002 1.000 53.99674 125 ILE F N 1
ATOM 5668 C CA . ILE F 1 125 ? -0.89341 -42.32373 74.46555 1.000 57.28884 125 ILE F CA 1
ATOM 5669 C C . ILE F 1 125 ? -0.52048 -43.20969 75.64548 1.000 56.76762 125 ILE F C 1
ATOM 5670 O O . ILE F 1 125 ? -1.04605 -44.32102 75.78819 1.000 55.51973 125 ILE F O 1
ATOM 5675 N N . LEU F 1 126 ? 0.38483 -42.72116 76.48716 1.000 61.17577 126 LEU F N 1
ATOM 5676 C CA . LEU F 1 126 ? 0.82093 -43.47011 77.66046 1.000 64.94958 126 LEU F CA 1
ATOM 5677 C C . LEU F 1 126 ? -0.06354 -43.16755 78.86567 1.000 66.24960 126 LEU F C 1
ATOM 5678 O O . LEU F 1 126 ? -0.51932 -42.03835 79.05124 1.000 66.77551 126 LEU F O 1
#

Secondary structure (DSSP, 8-state):
-EEE--TTS----SS-BSEEEETTEEEEPPB-SB-TTT-SBP-SSHHHHHHHHHHHHHHHHHHTT--GGGEEEEEEEES-GGGHHHHHHHHGGG-SS---EEEEEE-SB-GGG-SEEEEEEEE--/-EEE--TTS----SS-BSEEEETTEEEEPPB-SB-SSS-SB--SSHHHHHHHHHHHHHHHHHHTT--GGGEEEEEEEES-GGGHHHHHHHHGGG-SS---EEEEEE-SB-GGG-SEEEEEEEE--/-EEE--TTS----SS-BSEEEETTEEEEPPB-SB-TTTSSB--SSHHHHHHHHHHHHHHHHHHTT--GGGEEEEEEEES-GGGHHHHHHHHHTT-SS---EEEEEE-SB-GGG-SEEEEEEEE--/-EE---TTS----SS-BSEEEETTEEEEPPB-SB-TTT-SB--SSHHHHHHHHHHHHHHHHHHHT--GGGEEEEEEEES-GGGHHHHHHHHGGG-SS-PPEEEEEE-SB-GGG-SEEEEEEEE--/--B---SSS----SS-BSEEEETTEEEEPPB-SB-TTTSSB--SSHHHHHHHHHHHHHHHHHHHT--GGGEEEEEEEES-GGGHHHHHHHHGGG-SS---EEEEEE-SB-GGG-SEEEEEEEE--/-EE--TTS----SS-BSEEEETTEEEEPPB-SB-TTT-SB--SSHHHHHHHHHHHHHHHHHHTT--GGGEEEEEEEES-GGGHHHHHHHHGGG-SS---EEEEEE-SB-GGG-SEEEEEEEE--

B-factor: mean 36.78, std 9.05, range [15.49, 83.23]

Organism: Streptococcus sanguinis (strain SK36) (NCBI:txid388919)